Protein AF-0000000082677317 (afdb_homodimer)

Sequence (1354 aa):
MRIILLSQASISQEHPQHNHHSEAGSPSSEVQQQEWIAERLEGDSRSVKELPLNLSEKRRIRERQELRMRKMSGWNSWMDRQHRAVQRLWEQTTEAFQYTEMWRGSLHRIEGHFGSGVQSYFSFLRFLVLMNFVTFLLVGGFIVIPNMVFEELQLKINTTSPVTTGNQTCFDYNPKRQGLVQFYEYVMDLLSGTGYMELTYLFYGFYENTAVDLKTFSYNIPLAYLITILFYFLLSLVWTVIRSVNRFKQSLVNEDSSLNNYSNKVFVGWDFCISEEQSVRLKQNSLRYELKMDLEEEALKKRQAAQTKLQCTRVYTLRTIVHLLVLALLGAAFYTIYVATGYSQQLISQDSVVSSNFFLGLLVQYLPSIVITAAITILPIFFNIFSRLEKYSLTWEIKLTLIRCVFLRFASLVILLYSLWTQITCNGQKDESHCKTCGYNNIYPCWETRLGQEMYKLAIFDFLTVLVMILLVDFPRRMIVQHCSCKLIQLWGQQEFQVPSNVLDLIYGQTVCWIGTFFCPLLPLLNTIKYFIIFYLKKMTLLKNCCPAKRTFRASSSNFFFLLVLLFGLALSWVPILYSIFVITPSKACGPFQGQFFIWDTIPNAVEPLPQVTKEFLYFISSQAFLVPIFLLLCILISYLVALANSYGQLVKELKVYMQLEGRDKHFLVKQINRTEMRIILLSQASISQEHPQHNHHSEAGSPSSEVQQQEWIAERLEGDSRSVKELPLNLSEKRRIRERQELRMRKMSGWNSWMDRQHRAVQRLWEQTTEAFQYTEMWRGSLHRIEGHFGSGVQSYFSFLRFLVLMNFVTFLLVGGFIVIPNMVFEELQLKINTTSPVTTGNQTCFDYNPKRQGLVQFYEYVMDLLSGTGYMELTYLFYGFYENTAVDLKTFSYNIPLAYLITILFYFLLSLVWTVIRSVNRFKQSLVNEDSSLNNYSNKVFVGWDFCISEEQSVRLKQNSLRYELKMDLEEEALKKRQAAQTKLQCTRVYTLRTIVHLLVLALLGAAFYTIYVATGYSQQLISQDSVVSSNFFLGLLVQYLPSIVITAAITILPIFFNIFSRLEKYSLTWEIKLTLIRCVFLRFASLVILLYSLWTQITCNGQKDESHCKTCGYNNIYPCWETRLGQEMYKLAIFDFLTVLVMILLVDFPRRMIVQHCSCKLIQLWGQQEFQVPSNVLDLIYGQTVCWIGTFFCPLLPLLNTIKYFIIFYLKKMTLLKNCCPAKRTFRASSSNFFFLLVLLFGLALSWVPILYSIFVITPSKACGPFQGQFFIWDTIPNAVEPLPQVTKEFLYFISSQAFLVPIFLLLCILISYLVALANSYGQLVKELKVYMQLEGRDKHFLVKQINRTE

InterPro domains:
  IPR012496 TMC domain [PF07810] (446-556)
  IPR038900 Transmembrane channel-like protein [PTHR23302] (20-674)

pLDDT: mean 79.21, std 16.83, range [19.42, 97.25]

Nearest PDB structures (foldseek):
  7usx-assembly1_A  TM=7.802E-01  e=3.993E-25  Caenorhabditis elegans
  8tkp-assembly1_D  TM=7.515E-01  e=1.645E-25  Caenorhabditis elegans
  8ehx-assembly1_A  TM=4.144E-01  e=3.682E-05  Homo sapiens
  8xw4-assembly1_A  TM=4.243E-01  e=2.829E-04  Homo sapiens
  8tpp-assembly1_A  TM=4.430E-01  e=1.399E-02  Fusarium vanettenii 77-13-4

Organism: NCBI:txid1415580

Secondary structure (DSSP, 8-state):
--------------------------HHHHHHHHHHHHHHHHH--S-GGGS---HHHHHHHHHHHHHHHHHS-HHHHHHHHHHHHHHHHHHHHHHHHHHTSTTHHHHHHHHHHH-HHHHHHHHHHHHHHHHHHHHHHHHIIIIIHHHHHHHHHT--EE-S----SS-GGGG----S--S---HHHHHHHHHHT-GGGGGSTTSGGG---EEEE-SS-EEEHHHHHHHHHHHHHHHHHHHHHHHHHHHHHHHHHHHGGGTTHHHIIIII---TT---HHHHHHHHHHHHHHHHHHHHHHHHHHHHHT--HHHHHHHHHHHHHHHHHHHHHHHHHHHHHHHHHHHHHHHHHH-HHHHH-HHHHHHHHTHHHHHHHHHHHHHHHHHHHHHHHTT--HHHHHHHHHHHHHHHHHHHHHHHHHHHHHHHTTTT-TTSHHHHTTSS-TT-TTHHHHHHHHHHHHHHHHHHHHHHIIIIIIHHHHHHHHH---HHHHHH-PPB--HHHHHHHHHHHHHHHHHHTTTSTTHHHHHHHHHHHHHHHHHHHHHHT-B--SS---HHHHHHHHHHHHHHHHHHHHHHHHHHHHTSPPPSSSSTTTT-SSGGGHHHHHHTTS-HHHHHHHHHHTSHHHHHHHHHHHHHHHHHHHHHHHHHHHHHHHHHHHHHHHHHHHHHHHHHHHHH-/--------------------------HHHHHHHHHHHHHHHHS--S-GGGS---HHHHHHHHHHHHHHHHHS-HHHHHHHHHHHHHHHHHHHHHHHHHHTSTTHHHHHHHHHHH-HHHHHHHHHHHHHHHHHHHHHHHHIIIIIHHHHHHHHHT--EE-S----SS-GGGG----S--S---HHHHHHHHHHT-GGGGGSTTSGGG---EEEE-SS-EEEHHHHHHHHHHHHHHHHHHHHHHHHHHHHHHHHHHHGGGGGHHHIIIII---TT---HHHHHHHHHHHHHHHHHHHHHHHHHHHHHH--HHHHHHHHHHHHHHHHHHHHHHHHHHHHHHHHHHHHHHHHHH-HHHHH-HHHHHHHHTHHHHHHHHHHHHHHHHHHHHHHHTT--HHHHHHHHHHHHHHHHHHHHHHHHHHHHHHHTTTT-TTSHHHHTTSS-TT-TTHHHHHHHHHHHHHHHHHHHHHHIIIIIIHHHHHHHHH---HHHHHH-PPB--HHHHHHHHHHHHHHHHHHTTTSTTHHHHHHHHHHHHHHHHHHHHHHTPBPPSS---HHHHHHHHHHHHHHHHHHHHHHHHHHHHTSPPPSSSSTTTT-SSGGGHHHHHHTTS-HHHHHHHHHHTSHHHHHHHHHHHHHHHHHHHHHHHHHHHHHHHHHHHHHHHHHHHHHHHHHHHHH-

Radius of gyration: 41.27 Å; Cα contacts (8 Å, |Δi|>4): 1184; chains: 2; bounding box: 128×114×88 Å

Foldseek 3Di:
DCPPPDDPDDPCPCDPPDCPVPDPDPCVVVVVVVVVVLVVVLPPPDQLVPPPDDPVVSVVNVVVVVVVLVVPPPVVVVVVVVVVVVVVVVVVVVVVVVVVQPCPVVLVVCCLQQNVQLSLLLVLLSLLLVLLVVLLCLLCVQAVVVVVVCVVVVQWDAPDDPPPPADPLLQDDDQADPDDDDPLVVVLCVLLCGHPNLCDLQFQFVDAQTWGDDPVDTDGNLVSLVVSLVVSLVVVLVSLVVVLVVLVVVLVVVVVCVVCPVVCLVPPVDDPPNDDPSSNVVSVLVSVLVVVLVVVLVVLVVVVVVDDPVRVVVLVVLVVVLVVVLVVLLVVLLVLLLVLLVQLVVCVLPDPVCVVDSVSVSCSSCRSLVSLVCCLPPVLVVLLVSLVSSSDRPVVSVVVSLVSSLCSLLSSVVSNLVSLVCQFQVNVDCPDPQNVRFVTGSSCSASLRVLLSNLSSNLSVLLVVLVCCLVPPQVVLQVCCVPPPDPVSVVVPFDADDSSSSLSSLLSSVLSLSLNCSGGVCSSVVNSVSSVVVSVSVSVCVVPGHDRHSDRDPNSVVSSVSSVSSSVSSVSSCVSVVCQQAPGAGRQNGRNCHPDRGSVVVVVVVLVPDDPVSSVVVVVCVDPVNVVVVVVVVVVVVVVVVVVVVVVVVVVVVVVVVVVVVVVVVVVVVVVVVVVD/DPPDPDPDPDDDPCDPPDCPVPPPDPVVVVVVVVVVVLVVVLPPPDQLVPPPDDPVVSVVNVVVVVVVLVVPPPVVVVVVVVVVVVVVVVVVVVVVVVVVQPCPVVLVVCCLQQNVQLSLLLVLLSLLLVLLVVLLCLLCVQAVVVVVVCVVVVQWDAPPDPPPPADPLLQDDDQADPDDDDPLVVVLCVLLVGHPNLCDLQFQFVDAQTWGDDPVDTDGNLVSLVVSLVVSLVSVLVSLVVVLVVLVVVLVVVVVCVVCPVVCLVPPVDDPVNDDPSSNVVSVLVSVLVVVLVVVLVVLVVVVVVDDPVRVVVLVVLVVVLVVVLVVLLVVLLVLLLVLLVQLVVCVLPDPVCVVDSVSVSCSSCRSLVSLVCCLPPVLVVLLVSLVSSSDRPVVSVVVSLVSSLCSLLSSVVSNLVSLVCQFQVNVDCPDPQNVRFVTGSSCSASLRVLLSNLSSNLSVLLVVLVCCLVPPQVVLQVCCVPPPDPVSVVVPFDADDSSSSLSSLLSSVLSLSLNCSGGVCSSVVNSVSSVVVSVSVSVCVVPGHDRHSDRDPNSVVSSVSSVSSSVSSVSSCVSVVCQQAPGAGRQNGRNCHPDRGSVVVVVVVLVPDDPVSSVVVVVCVDPVNVVVVVVVVVVVVVVVVVVVVVVVVVVVVVVVVVVVVVVVVVVVVVVVVVVD

Structure (mmCIF, N/CA/C/O backbone):
data_AF-0000000082677317-model_v1
#
loop_
_entity.id
_entity.type
_entity.pdbx_description
1 polymer 'Transmembrane channel-like protein'
#
loop_
_atom_site.group_PDB
_atom_site.id
_atom_site.type_symbol
_atom_site.label_atom_id
_atom_site.label_alt_id
_atom_site.label_comp_id
_atom_site.label_asym_id
_atom_site.label_entity_id
_atom_site.label_seq_id
_atom_site.pdbx_PDB_ins_code
_atom_site.Cartn_x
_atom_site.Cartn_y
_atom_site.Cartn_z
_atom_site.occupancy
_atom_site.B_iso_or_equiv
_atom_site.auth_seq_id
_atom_site.auth_comp_id
_atom_site.auth_asym_id
_atom_site.auth_atom_id
_atom_site.pdbx_PDB_model_num
ATOM 1 N N . MET A 1 1 ? -61.562 -37.438 -25.578 1 19.7 1 MET A N 1
ATOM 2 C CA . MET A 1 1 ? -62.188 -37.094 -24.281 1 19.7 1 MET A CA 1
ATOM 3 C C . MET A 1 1 ? -62.375 -35.594 -24.141 1 19.7 1 MET A C 1
ATOM 5 O O . MET A 1 1 ? -61.406 -34.844 -24.016 1 19.7 1 MET A O 1
ATOM 9 N N . ARG A 1 2 ? -63.5 -35.094 -24.766 1 20.84 2 ARG A N 1
ATOM 10 C CA . ARG A 1 2 ? -64.25 -33.969 -25.312 1 20.84 2 ARG A CA 1
ATOM 11 C C . ARG A 1 2 ? -64.875 -33.094 -24.203 1 20.84 2 ARG A C 1
ATOM 13 O O . ARG A 1 2 ? -65.938 -33.375 -23.703 1 20.84 2 ARG A O 1
ATOM 20 N N . ILE A 1 3 ? -63.969 -32.938 -23.125 1 20.28 3 ILE A N 1
ATOM 21 C CA . ILE A 1 3 ? -64.562 -32.219 -22 1 20.28 3 ILE A CA 1
ATOM 22 C C . ILE A 1 3 ? -65.125 -30.891 -22.5 1 20.28 3 ILE A C 1
ATOM 24 O O . ILE A 1 3 ? -64.375 -30.016 -22.969 1 20.28 3 ILE A O 1
ATOM 28 N N . ILE A 1 4 ? -66.438 -30.906 -22.953 1 21.31 4 ILE A N 1
ATOM 29 C CA . ILE A 1 4 ? -67.5 -30.109 -23.547 1 21.31 4 ILE A CA 1
ATOM 30 C C . ILE A 1 4 ? -67.875 -29 -22.594 1 21.31 4 ILE A C 1
ATOM 32 O O . ILE A 1 4 ? -68.438 -29.25 -21.5 1 21.31 4 ILE A O 1
ATOM 36 N N . LEU A 1 5 ? -67 -27.984 -22.391 1 19.64 5 LEU A N 1
ATOM 37 C CA . LEU A 1 5 ? -67.25 -26.859 -21.5 1 19.64 5 LEU A CA 1
ATOM 38 C C . LEU A 1 5 ? -68.625 -26.234 -21.812 1 19.64 5 LEU A C 1
ATOM 40 O O . LEU A 1 5 ? -68.875 -25.844 -22.938 1 19.64 5 LEU A O 1
ATOM 44 N N . LEU A 1 6 ? -69.625 -26.578 -20.969 1 19.47 6 LEU A N 1
ATOM 45 C CA . LEU A 1 6 ? -71.062 -26.297 -20.906 1 19.47 6 LEU A CA 1
ATOM 46 C C . LEU A 1 6 ? -71.312 -24.797 -20.906 1 19.47 6 LEU A C 1
ATOM 48 O O . LEU A 1 6 ? -70.5 -24.016 -20.375 1 19.47 6 LEU A O 1
ATOM 52 N N . SER A 1 7 ? -72.375 -24.266 -21.594 1 20.25 7 SER A N 1
ATOM 53 C CA . SER A 1 7 ? -73.062 -23.125 -22.188 1 20.25 7 SER A CA 1
ATOM 54 C C . SER A 1 7 ? -73.812 -22.312 -21.125 1 20.25 7 SER A C 1
ATOM 56 O O . SER A 1 7 ? -75 -22.172 -21.172 1 20.25 7 SER A O 1
ATOM 58 N N . GLN A 1 8 ? -73.25 -22.188 -19.828 1 19.62 8 GLN A N 1
ATOM 59 C CA . GLN A 1 8 ? -74.188 -21.594 -18.844 1 19.62 8 GLN A CA 1
ATOM 60 C C . GLN A 1 8 ? -74.688 -20.25 -19.328 1 19.62 8 GLN A C 1
ATOM 62 O O . GLN A 1 8 ? -73.938 -19.438 -19.875 1 19.62 8 GLN A O 1
ATOM 67 N N . ALA A 1 9 ? -76.062 -20.109 -19.297 1 20.19 9 ALA A N 1
ATOM 68 C CA . ALA A 1 9 ? -77.25 -19.281 -19.703 1 20.19 9 ALA A CA 1
ATOM 69 C C . ALA A 1 9 ? -77.125 -17.906 -19.047 1 20.19 9 ALA A C 1
ATOM 71 O O . ALA A 1 9 ? -76.562 -17.75 -17.969 1 20.19 9 ALA A O 1
ATOM 72 N N . SER A 1 10 ? -77.75 -16.75 -19.688 1 21.08 10 SER A N 1
ATOM 73 C CA . SER A 1 10 ? -77.75 -15.32 -19.922 1 21.08 10 SER A CA 1
ATOM 74 C C . SER A 1 10 ? -78.688 -14.617 -18.906 1 21.08 10 SER A C 1
ATOM 76 O O . SER A 1 10 ? -78.938 -13.43 -19.031 1 21.08 10 SER A O 1
ATOM 78 N N . ILE A 1 11 ? -79.125 -15.234 -17.734 1 23.28 11 ILE A N 1
ATOM 79 C CA . ILE A 1 11 ? -80.375 -14.594 -17.344 1 23.28 11 ILE A CA 1
ATOM 80 C C . ILE A 1 11 ? -80.125 -13.125 -17.016 1 23.28 11 ILE A C 1
ATOM 82 O O . ILE A 1 11 ? -79.25 -12.797 -16.234 1 23.28 11 ILE A O 1
ATOM 86 N N . SER A 1 12 ? -80.812 -12.156 -17.75 1 20.73 12 SER A N 1
ATOM 87 C CA . SER A 1 12 ? -80.812 -10.727 -18.047 1 20.73 12 SER A CA 1
ATOM 88 C C . SER A 1 12 ? -81.438 -9.93 -16.891 1 20.73 12 SER A C 1
ATOM 90 O O . SER A 1 12 ? -81.625 -8.727 -17 1 20.73 12 SER A O 1
ATOM 92 N N . GLN A 1 13 ? -81.688 -10.5 -15.664 1 22.59 13 GLN A N 1
ATOM 93 C CA . GLN A 1 13 ? -82.688 -9.711 -14.984 1 22.59 13 GLN A CA 1
ATOM 94 C C . GLN A 1 13 ? -82.188 -8.281 -14.742 1 22.59 13 GLN A C 1
ATOM 96 O O . GLN A 1 13 ? -81.062 -8.07 -14.258 1 22.59 13 GLN A O 1
ATOM 101 N N . GLU A 1 14 ? -82.875 -7.262 -15.367 1 22.45 14 GLU A N 1
ATOM 102 C CA . GLU A 1 14 ? -82.75 -5.832 -15.602 1 22.45 14 GLU A CA 1
ATOM 103 C C . GLU A 1 14 ? -82.938 -5.035 -14.312 1 22.45 14 GLU A C 1
ATOM 105 O O . GLU A 1 14 ? -82.938 -3.801 -14.336 1 22.45 14 GLU A O 1
ATOM 110 N N . HIS A 1 15 ? -82.812 -5.531 -13.094 1 24.78 15 HIS A N 1
ATOM 111 C CA . HIS A 1 15 ? -83.375 -4.633 -12.094 1 24.78 15 HIS A CA 1
ATOM 112 C C . HIS A 1 15 ? -82.688 -3.273 -12.125 1 24.78 15 HIS A C 1
ATOM 114 O O . HIS A 1 15 ? -81.5 -3.193 -12.328 1 24.78 15 HIS A O 1
ATOM 120 N N . PRO A 1 16 ? -83.562 -2.152 -12.312 1 26.78 16 PRO A N 1
ATOM 121 C CA . PRO A 1 16 ? -83.125 -0.775 -12.539 1 26.78 16 PRO A CA 1
ATOM 122 C C . PRO A 1 16 ? -82.312 -0.212 -11.367 1 26.78 16 PRO A C 1
ATOM 124 O O . PRO A 1 16 ? -82.812 -0.156 -10.242 1 26.78 16 PRO A O 1
ATOM 127 N N . GLN A 1 17 ? -81.062 -0.684 -11.117 1 21.42 17 GLN A N 1
ATOM 128 C CA . GLN A 1 17 ? -80.312 -0.265 -9.961 1 21.42 17 GLN A CA 1
ATOM 129 C C . GLN A 1 17 ? -80.125 1.248 -9.953 1 21.42 17 GLN A C 1
ATOM 131 O O . GLN A 1 17 ? -79.75 1.845 -10.977 1 21.42 17 GLN A O 1
ATOM 136 N N . HIS A 1 18 ? -80.875 1.899 -9.047 1 24.77 18 HIS A N 1
ATOM 137 C CA . HIS A 1 18 ? -80.812 3.322 -8.727 1 24.77 18 HIS A CA 1
ATOM 138 C C . HIS A 1 18 ? -79.375 3.82 -8.648 1 24.77 18 HIS A C 1
ATOM 140 O O . HIS A 1 18 ? -78.5 3.133 -8.109 1 24.77 18 HIS A O 1
ATOM 146 N N . ASN A 1 19 ? -79 4.68 -9.594 1 23.52 19 ASN A N 1
ATOM 147 C CA . ASN A 1 19 ? -77.75 5.367 -9.945 1 23.52 19 ASN A CA 1
ATOM 148 C C . ASN A 1 19 ? -77.25 6.207 -8.781 1 23.52 19 ASN A C 1
ATOM 150 O O . ASN A 1 19 ? -77.75 7.301 -8.523 1 23.52 19 ASN A O 1
ATOM 154 N N . HIS A 1 20 ? -77.312 5.719 -7.531 1 24.17 20 HIS A N 1
ATOM 155 C CA . HIS A 1 20 ? -76.75 6.664 -6.586 1 24.17 20 HIS A CA 1
ATOM 156 C C . HIS A 1 20 ? -75.375 7.156 -7.074 1 24.17 20 HIS A C 1
ATOM 158 O O . HIS A 1 20 ? -74.5 6.355 -7.488 1 24.17 20 HIS A O 1
ATOM 164 N N . HIS A 1 21 ? -75.375 8.414 -7.621 1 24.95 21 HIS A N 1
ATOM 165 C CA . HIS A 1 21 ? -74.25 9.234 -8.062 1 24.95 21 HIS A CA 1
ATOM 166 C C . HIS A 1 21 ? -73.125 9.227 -7.035 1 24.95 21 HIS A C 1
ATOM 168 O O . HIS A 1 21 ? -73.25 9.766 -5.938 1 24.95 21 HIS A O 1
ATOM 174 N N . SER A 1 22 ? -72.5 8.078 -6.746 1 26.97 22 SER A N 1
ATOM 175 C CA . SER A 1 22 ? -71.312 8.062 -5.922 1 26.97 22 SER A CA 1
ATOM 176 C C . SER A 1 22 ? -70.312 9.195 -6.309 1 26.97 22 SER A C 1
ATOM 178 O O . SER A 1 22 ? -70.062 9.414 -7.496 1 26.97 22 SER A O 1
ATOM 180 N N . GLU A 1 23 ? -70.25 10.273 -5.469 1 28.33 23 GLU A N 1
ATOM 181 C CA . GLU A 1 23 ? -69.375 11.391 -5.484 1 28.33 23 GLU A CA 1
ATOM 182 C C . GLU A 1 23 ? -67.938 10.945 -5.902 1 28.33 23 GLU A C 1
ATOM 184 O O . GLU A 1 23 ? -67.375 10.008 -5.32 1 28.33 23 GLU A O 1
ATOM 189 N N . ALA A 1 24 ? -67.625 11.133 -7.258 1 30.78 24 ALA A N 1
ATOM 190 C CA . ALA A 1 24 ? -66.375 10.992 -8 1 30.78 24 ALA A CA 1
ATOM 191 C C . ALA A 1 24 ? -65.188 11.461 -7.172 1 30.78 24 ALA A C 1
ATOM 193 O O . ALA A 1 24 ? -65.188 12.586 -6.66 1 30.78 24 ALA A O 1
ATOM 194 N N . GLY A 1 25 ? -64.562 10.578 -6.418 1 30.67 25 GLY A N 1
ATOM 195 C CA . GLY A 1 25 ? -63.25 10.875 -5.855 1 30.67 25 GLY A CA 1
ATOM 196 C C . GLY A 1 25 ? -62.438 11.828 -6.707 1 30.67 25 GLY A C 1
ATOM 197 O O . GLY A 1 25 ? -62.625 11.914 -7.918 1 30.67 25 GLY A O 1
ATOM 198 N N . SER A 1 26 ? -62.094 13.039 -6.168 1 34.41 26 SER A N 1
ATOM 199 C CA . SER A 1 26 ? -61.438 14.125 -6.887 1 34.41 26 SER A CA 1
ATOM 200 C C . SER A 1 26 ? -60.406 13.586 -7.879 1 34.41 26 SER A C 1
ATOM 202 O O . SER A 1 26 ? -59.719 12.617 -7.586 1 34.41 26 SER A O 1
ATOM 204 N N . PRO A 1 27 ? -60.656 13.805 -9.25 1 42.12 27 PRO A N 1
ATOM 205 C CA . PRO A 1 27 ? -59.75 13.508 -10.359 1 42.12 27 PRO A CA 1
ATOM 206 C C . PRO A 1 27 ? -58.281 13.742 -10 1 42.12 27 PRO A C 1
ATOM 208 O O . PRO A 1 27 ? -57.406 13.273 -10.711 1 42.12 27 PRO A O 1
ATOM 211 N N . SER A 1 28 ? -58.188 14.547 -8.914 1 40.5 28 SER A N 1
ATOM 212 C CA . SER A 1 28 ? -56.812 14.93 -8.594 1 40.5 28 SER A CA 1
ATOM 213 C C . SER A 1 28 ? -56 13.727 -8.117 1 40.5 28 SER A C 1
ATOM 215 O O . SER A 1 28 ? -54.812 13.609 -8.43 1 40.5 28 SER A O 1
ATOM 217 N N . SER A 1 29 ? -56.781 12.875 -7.383 1 41.03 29 SER A N 1
ATOM 218 C CA . SER A 1 29 ? -56 11.727 -6.914 1 41.03 29 SER A CA 1
ATOM 219 C C . SER A 1 29 ? -55.688 10.766 -8.055 1 41.03 29 SER A C 1
ATOM 221 O O . SER A 1 29 ? -54.625 10.156 -8.094 1 41.03 29 SER A O 1
ATOM 223 N N . GLU A 1 30 ? -56.688 10.633 -8.992 1 43.56 30 GLU A N 1
ATOM 224 C CA . GLU A 1 30 ? -56.406 9.773 -10.133 1 43.56 30 GLU A CA 1
ATOM 225 C C . GLU A 1 30 ? -55.312 10.367 -11.031 1 43.56 30 GLU A C 1
ATOM 227 O O . GLU A 1 30 ? -54.469 9.648 -11.562 1 43.56 30 GLU A O 1
ATOM 232 N N . VAL A 1 31 ? -55.406 11.727 -11.156 1 47.44 31 VAL A N 1
ATOM 233 C CA . VAL A 1 31 ? -54.375 12.398 -11.953 1 47.44 31 VAL A CA 1
ATOM 234 C C . VAL A 1 31 ? -53 12.266 -11.266 1 47.44 31 VAL A C 1
ATOM 236 O O . VAL A 1 31 ? -52 12.016 -11.914 1 47.44 31 VAL A O 1
ATOM 239 N N . GLN A 1 32 ? -53.094 12.367 -9.906 1 43.44 32 GLN A N 1
ATOM 240 C CA . GLN A 1 32 ? -51.812 12.219 -9.203 1 43.44 32 GLN A CA 1
ATOM 241 C C . GLN A 1 32 ? -51.312 10.781 -9.273 1 43.44 32 GLN A C 1
ATOM 243 O O . GLN A 1 32 ? -50.094 10.555 -9.414 1 43.44 32 GLN A O 1
ATOM 248 N N . GLN A 1 33 ? -52.25 9.844 -9.172 1 45.66 33 GLN A N 1
ATOM 249 C CA . GLN A 1 33 ? -51.812 8.453 -9.344 1 45.66 33 GLN A CA 1
ATOM 250 C C . GLN A 1 33 ? -51.344 8.195 -10.773 1 45.66 33 GLN A C 1
ATOM 252 O O . GLN A 1 33 ? -50.375 7.48 -11 1 45.66 33 GLN A O 1
ATOM 257 N N . GLN A 1 34 ? -52.062 8.758 -11.742 1 47.34 34 GLN A N 1
ATOM 258 C CA . GLN A 1 34 ? -51.625 8.609 -13.125 1 47.34 34 GLN A CA 1
ATOM 259 C C . GLN A 1 34 ? -50.312 9.336 -13.375 1 47.34 34 GLN A C 1
ATOM 261 O O . GLN A 1 34 ? -49.469 8.859 -14.133 1 47.34 34 GLN A O 1
ATOM 266 N N . GLU A 1 35 ? -50.125 10.508 -12.789 1 47.88 35 GLU A N 1
ATOM 267 C CA . GLU A 1 35 ? -48.844 11.219 -12.922 1 47.88 35 GLU A CA 1
ATOM 268 C C . GLU A 1 35 ? -47.719 10.469 -12.227 1 47.88 35 GLU A C 1
ATOM 270 O O . GLU A 1 35 ? -46.594 10.422 -12.727 1 47.88 35 GLU A O 1
ATOM 275 N N . TRP A 1 36 ? -48.031 9.914 -11.07 1 46.81 36 TRP A N 1
ATOM 276 C CA . TRP A 1 36 ? -47.031 9.086 -10.414 1 46.81 36 TRP A CA 1
ATOM 277 C C . TRP A 1 36 ? -46.719 7.852 -11.25 1 46.81 36 TRP A C 1
ATOM 279 O O . TRP A 1 36 ? -45.531 7.492 -11.414 1 46.81 36 TRP A O 1
ATOM 289 N N . ILE A 1 37 ? -47.75 7.125 -11.781 1 48.03 37 ILE A N 1
ATOM 290 C CA . ILE A 1 37 ? -47.5 6.02 -12.695 1 48.03 37 ILE A CA 1
ATOM 291 C C . ILE A 1 37 ? -46.781 6.539 -13.945 1 48.03 37 ILE A C 1
ATOM 293 O O . ILE A 1 37 ? -45.844 5.91 -14.43 1 48.03 37 ILE A O 1
ATOM 297 N N . ALA A 1 38 ? -47.188 7.699 -14.398 1 49.06 38 ALA A N 1
ATOM 298 C CA . ALA A 1 38 ? -46.562 8.289 -15.578 1 49.06 38 ALA A CA 1
ATOM 299 C C . ALA A 1 38 ? -45.125 8.695 -15.289 1 49.06 38 ALA A C 1
ATOM 301 O O . ALA A 1 38 ? -44.219 8.492 -16.109 1 49.06 38 ALA A O 1
ATOM 302 N N . GLU A 1 39 ? -44.844 9.336 -14.172 1 48.81 39 GLU A N 1
ATOM 303 C CA . GLU A 1 39 ? -43.469 9.68 -13.773 1 48.81 39 GLU A CA 1
ATOM 304 C C . GLU A 1 39 ? -42.656 8.422 -13.492 1 48.81 39 GLU A C 1
ATOM 306 O O . GLU A 1 39 ? -41.469 8.375 -13.812 1 48.81 39 GLU A O 1
ATOM 311 N N . ARG A 1 40 ? -43.219 7.441 -12.773 1 47.47 40 ARG A N 1
ATOM 312 C CA . ARG A 1 40 ? -42.531 6.16 -12.609 1 47.47 40 ARG A CA 1
ATOM 313 C C . ARG A 1 40 ? -42.281 5.5 -13.969 1 47.47 40 ARG A C 1
ATOM 315 O O . ARG A 1 40 ? -41.25 4.887 -14.18 1 47.47 40 ARG A O 1
ATOM 322 N N . LEU A 1 41 ? -43.281 5.531 -14.812 1 47.78 41 LEU A N 1
ATOM 323 C CA . LEU A 1 41 ? -43.125 4.961 -16.141 1 47.78 41 LEU A CA 1
ATOM 324 C C . LEU A 1 41 ? -42.156 5.801 -17 1 47.78 41 LEU A C 1
ATOM 326 O O . LEU A 1 41 ? -41.469 5.27 -17.859 1 47.78 41 LEU A O 1
ATOM 330 N N . GLU A 1 42 ? -42.219 7.016 -16.797 1 48.53 42 GLU A N 1
ATOM 331 C CA . GLU A 1 42 ? -41.281 7.867 -17.516 1 48.53 42 GLU A CA 1
ATOM 332 C C . GLU A 1 42 ? -39.844 7.59 -17.094 1 48.53 42 GLU A C 1
ATOM 334 O O . GLU A 1 42 ? -38.906 7.699 -17.906 1 48.53 42 GLU A O 1
ATOM 339 N N . GLY A 1 43 ? -39.594 7.348 -15.844 1 45.59 43 GLY A N 1
ATOM 340 C CA . GLY A 1 43 ? -38.25 6.965 -15.438 1 45.59 43 GLY A CA 1
ATOM 341 C C . GLY A 1 43 ? -37.906 5.535 -15.805 1 45.59 43 GLY A C 1
ATOM 342 O O . GLY A 1 43 ? -36.781 5.078 -15.547 1 45.59 43 GLY A O 1
ATOM 343 N N . ASP A 1 44 ? -38.906 4.586 -16 1 45.09 44 ASP A N 1
ATOM 344 C CA . ASP A 1 44 ? -38.625 3.201 -16.359 1 45.09 44 ASP A CA 1
ATOM 345 C C . ASP A 1 44 ? -38 3.105 -17.75 1 45.09 44 ASP A C 1
ATOM 347 O O . ASP A 1 44 ? -38.5 3.719 -18.688 1 45.09 44 ASP A O 1
ATOM 351 N N . SER A 1 45 ? -36.75 2.895 -17.797 1 49.03 45 SER A N 1
ATOM 352 C CA . SER A 1 45 ? -35.969 2.662 -19.016 1 49.03 45 SER A CA 1
ATOM 353 C C . SER A 1 45 ? -36.656 1.639 -19.922 1 49.03 45 SER A C 1
ATOM 355 O O . SER A 1 45 ? -36.094 1.213 -20.922 1 49.03 45 SER A O 1
ATOM 357 N N . ARG A 1 46 ? -37.844 1.14 -19.438 1 48.59 46 ARG A N 1
ATOM 358 C CA . ARG A 1 46 ? -38.438 0.163 -20.328 1 48.59 46 ARG A CA 1
ATOM 359 C C . ARG A 1 46 ? -39.031 0.841 -21.562 1 48.59 46 ARG A C 1
ATOM 361 O O . ARG A 1 46 ? -39.438 1.999 -21.5 1 48.59 46 ARG A O 1
ATOM 368 N N . SER A 1 47 ? -38.812 0.133 -22.797 1 55.22 47 SER A N 1
ATOM 369 C CA . SER A 1 47 ? -39.375 0.562 -24.078 1 55.22 47 SER A CA 1
ATOM 370 C C . SER A 1 47 ? -40.906 0.722 -23.969 1 55.22 47 SER A C 1
ATOM 372 O O . SER A 1 47 ? -41.562 0.004 -23.203 1 55.22 47 SER A O 1
ATOM 374 N N . VAL A 1 48 ? -41.438 1.949 -24.234 1 61.16 48 VAL A N 1
ATOM 375 C CA . VAL A 1 48 ? -42.844 2.303 -24.25 1 61.16 48 VAL A CA 1
ATOM 376 C C . VAL A 1 48 ? -43.656 1.12 -24.766 1 61.16 48 VAL A C 1
ATOM 378 O O . VAL A 1 48 ? -44.812 0.94 -24.375 1 61.16 48 VAL A O 1
ATOM 381 N N . LYS A 1 49 ? -42.969 0.262 -25.578 1 61.94 49 LYS A N 1
ATOM 382 C CA . LYS A 1 49 ? -43.656 -0.88 -26.172 1 61.94 49 LYS A CA 1
ATOM 383 C C . LYS A 1 49 ? -44.031 -1.911 -25.109 1 61.94 49 LYS A C 1
ATOM 385 O O . LYS A 1 49 ? -45.031 -2.623 -25.234 1 61.94 49 LYS A O 1
ATOM 390 N N . GLU A 1 50 ? -43.281 -1.909 -24.109 1 57.16 50 GLU A N 1
ATOM 391 C CA . GLU A 1 50 ? -43.469 -2.98 -23.141 1 57.16 50 GLU A CA 1
ATOM 392 C C . GLU A 1 50 ? -44.406 -2.551 -22.016 1 57.16 50 GLU A C 1
ATOM 394 O O . GLU A 1 50 ? -44.781 -3.363 -21.172 1 57.16 50 GLU A O 1
ATOM 399 N N . LEU A 1 51 ? -44.75 -1.359 -21.953 1 57.97 51 LEU A N 1
ATOM 400 C CA . LEU A 1 51 ? -45.656 -0.861 -20.938 1 57.97 51 LEU A CA 1
ATOM 401 C C . LEU A 1 51 ? -47.094 -1.293 -21.234 1 57.97 51 LEU A C 1
ATOM 403 O O . LEU A 1 51 ? -47.531 -1.221 -22.391 1 57.97 51 LEU A O 1
ATOM 407 N N . PRO A 1 52 ? -47.812 -2.07 -20.422 1 61.56 52 PRO A N 1
ATOM 408 C CA . PRO A 1 52 ? -49.156 -2.521 -20.672 1 61.56 52 PRO A CA 1
ATOM 409 C C . PRO A 1 52 ? -50.156 -1.365 -20.766 1 61.56 52 PRO A C 1
ATOM 411 O O . PRO A 1 52 ? -50.906 -1.097 -19.812 1 61.56 52 PRO A O 1
ATOM 414 N N . LEU A 1 53 ? -49.875 -0.361 -21.516 1 61.75 53 LEU A N 1
ATOM 415 C CA . LEU A 1 53 ? -50.781 0.776 -21.75 1 61.75 53 LEU A CA 1
ATOM 416 C C . LEU A 1 53 ? -51.406 0.687 -23.125 1 61.75 53 LEU A C 1
ATOM 418 O O . LEU A 1 53 ? -50.938 -0.045 -24 1 61.75 53 LEU A O 1
ATOM 422 N N . ASN A 1 54 ? -52.719 1.247 -23.281 1 66.56 54 ASN A N 1
ATOM 423 C CA . ASN A 1 54 ? -53.406 1.291 -24.562 1 66.56 54 ASN A CA 1
ATOM 424 C C . ASN A 1 54 ? -52.562 2.053 -25.609 1 66.56 54 ASN A C 1
ATOM 426 O O . ASN A 1 54 ? -51.719 2.863 -25.266 1 66.56 54 ASN A O 1
ATOM 430 N N . LEU A 1 55 ? -52.688 1.789 -26.906 1 68.56 55 LEU A N 1
ATOM 431 C CA . LEU A 1 55 ? -51.938 2.309 -28.031 1 68.56 55 LEU A CA 1
ATOM 432 C C . LEU A 1 55 ? -51.938 3.834 -28.047 1 68.56 55 LEU A C 1
ATOM 434 O O . LEU A 1 55 ? -50.938 4.469 -28.344 1 68.56 55 LEU A O 1
ATOM 438 N N . SER A 1 56 ? -53.094 4.391 -27.641 1 68.38 56 SER A N 1
ATOM 439 C CA . SER A 1 56 ? -53.219 5.844 -27.656 1 68.38 56 SER A CA 1
ATOM 440 C C . SER A 1 56 ? -52.344 6.488 -26.578 1 68.38 56 SER A C 1
ATOM 442 O O . SER A 1 56 ? -51.719 7.512 -26.812 1 68.38 56 SER A O 1
ATOM 444 N N . GLU A 1 57 ? -52.25 5.855 -25.484 1 66.62 57 GLU A N 1
ATOM 445 C CA . GLU A 1 57 ? -51.469 6.371 -24.359 1 66.62 57 GLU A CA 1
ATOM 446 C C . GLU A 1 57 ? -49.969 6.152 -24.594 1 66.62 57 GLU A C 1
ATOM 448 O O . GLU A 1 57 ? -49.156 7 -24.234 1 66.62 57 GLU A O 1
ATOM 453 N N . LYS A 1 58 ? -49.656 5.113 -25.281 1 66.94 58 LYS A N 1
ATOM 454 C CA . LYS A 1 58 ? -48.281 4.844 -25.672 1 66.94 58 LYS A CA 1
ATOM 455 C C . LYS A 1 58 ? -47.781 5.895 -26.656 1 66.94 58 LYS A C 1
ATOM 457 O O . LYS A 1 58 ? -46.625 6.336 -26.562 1 66.94 58 LYS A O 1
ATOM 462 N N . ARG A 1 59 ? -48.656 6.309 -27.516 1 68.06 59 ARG A N 1
ATOM 463 C CA . ARG A 1 59 ? -48.344 7.352 -28.484 1 68.06 59 ARG A CA 1
ATOM 464 C C . ARG A 1 59 ? -48.125 8.695 -27.781 1 68.06 59 ARG A C 1
ATOM 466 O O . ARG A 1 59 ? -47.219 9.445 -28.141 1 68.06 59 ARG A O 1
ATOM 473 N N . ARG A 1 60 ? -48.906 8.953 -26.859 1 67.94 60 ARG A N 1
ATOM 474 C CA . ARG A 1 60 ? -48.781 10.219 -26.125 1 67.94 60 ARG A CA 1
ATOM 475 C C . ARG A 1 60 ? -47.5 10.266 -25.328 1 67.94 60 ARG A C 1
ATOM 477 O O . ARG A 1 60 ? -46.844 11.305 -25.281 1 67.94 60 ARG A O 1
ATOM 484 N N . ILE A 1 61 ? -47.156 9.156 -24.781 1 67 61 ILE A N 1
ATOM 485 C CA . ILE A 1 61 ? -45.938 9.07 -24.016 1 67 61 ILE A CA 1
ATOM 486 C C . ILE A 1 61 ? -44.719 9.188 -24.969 1 67 61 ILE A C 1
ATOM 488 O O . ILE A 1 61 ? -43.75 9.852 -24.656 1 67 61 ILE A O 1
ATOM 492 N N . ARG A 1 62 ? -44.938 8.539 -26.156 1 64.19 62 ARG A N 1
ATOM 493 C CA . ARG A 1 62 ? -43.906 8.664 -27.172 1 64.19 62 ARG A CA 1
ATOM 494 C C . ARG A 1 62 ? -43.781 10.102 -27.656 1 64.19 62 ARG A C 1
ATOM 496 O O . ARG A 1 62 ? -42.656 10.594 -27.859 1 64.19 62 ARG A O 1
ATOM 503 N N . GLU A 1 63 ? -44.812 10.773 -27.875 1 65.94 63 GLU A N 1
ATOM 504 C CA . GLU A 1 63 ? -44.812 12.164 -28.312 1 65.94 63 GLU A CA 1
ATOM 505 C C . GLU A 1 63 ? -44.219 13.078 -27.25 1 65.94 63 GLU A C 1
ATOM 507 O O . GLU A 1 63 ? -43.469 14.008 -27.562 1 65.94 63 GLU A O 1
ATOM 512 N N . ARG A 1 64 ? -44.531 12.828 -26.031 1 61.53 64 ARG A N 1
ATOM 513 C CA . ARG A 1 64 ? -43.969 13.617 -24.938 1 61.53 64 ARG A CA 1
ATOM 514 C C . ARG A 1 64 ? -42.469 13.359 -24.797 1 61.53 64 ARG A C 1
ATOM 516 O O . ARG A 1 64 ? -41.719 14.289 -24.531 1 61.53 64 ARG A O 1
ATOM 523 N N . GLN A 1 65 ? -42.125 12.086 -24.938 1 61.5 65 GLN A N 1
ATOM 524 C CA . GLN A 1 65 ? -40.719 11.766 -24.938 1 61.5 65 GLN A CA 1
ATOM 525 C C . GLN A 1 65 ? -40 12.422 -26.109 1 61.5 65 GLN A C 1
ATOM 527 O O . GLN A 1 65 ? -38.875 12.906 -25.969 1 61.5 65 GLN A O 1
ATOM 532 N N . GLU A 1 66 ? -40.625 12.32 -27.266 1 60.75 66 GLU A N 1
ATOM 533 C CA . GLU A 1 66 ? -40.062 12.977 -28.438 1 60.75 66 GLU A CA 1
ATOM 534 C C . GLU A 1 66 ? -40.031 14.492 -28.25 1 60.75 66 GLU A C 1
ATOM 536 O O . GLU A 1 66 ? -39.062 15.141 -28.688 1 60.75 66 GLU A O 1
ATOM 541 N N . LEU A 1 67 ? -41.062 15.031 -27.719 1 57.94 67 LEU A N 1
ATOM 542 C CA . LEU A 1 67 ? -41.062 16.469 -27.438 1 57.94 67 LEU A CA 1
ATOM 543 C C . LEU A 1 67 ? -39.969 16.828 -26.422 1 57.94 67 LEU A C 1
ATOM 545 O O . LEU A 1 67 ? -39.344 17.859 -26.547 1 57.94 67 LEU A O 1
ATOM 549 N N . ARG A 1 68 ? -39.906 16 -25.406 1 56.22 68 ARG A N 1
ATOM 550 C CA . ARG A 1 68 ? -38.812 16.219 -24.469 1 56.22 68 ARG A CA 1
ATOM 551 C C . ARG A 1 68 ? -37.438 16.109 -25.156 1 56.22 68 ARG A C 1
ATOM 553 O O . ARG A 1 68 ? -36.531 16.859 -24.844 1 56.22 68 ARG A O 1
ATOM 560 N N . MET A 1 69 ? -37.375 15.062 -26 1 55.34 69 MET A N 1
ATOM 561 C CA . MET A 1 69 ? -36.125 14.93 -26.781 1 55.34 69 MET A CA 1
ATOM 562 C C . MET A 1 69 ? -35.938 16.141 -27.688 1 55.34 69 MET A C 1
ATOM 564 O O . MET A 1 69 ? -34.812 16.578 -27.891 1 55.34 69 MET A O 1
ATOM 568 N N . ARG A 1 70 ? -36.938 16.578 -28.312 1 54.16 70 ARG A N 1
ATOM 569 C CA . ARG A 1 70 ? -36.844 17.75 -29.156 1 54.16 70 ARG A CA 1
ATOM 570 C C . ARG A 1 70 ? -36.406 18.984 -28.344 1 54.16 70 ARG A C 1
ATOM 572 O O . ARG A 1 70 ? -35.719 19.844 -28.844 1 54.16 70 ARG A O 1
ATOM 579 N N . LYS A 1 71 ? -37.031 19.078 -27.188 1 52.88 71 LYS A N 1
ATOM 580 C CA . LYS A 1 71 ? -36.625 20.203 -26.359 1 52.88 71 LYS A CA 1
ATOM 581 C C . LYS A 1 71 ? -35.188 20 -25.859 1 52.88 71 LYS A C 1
ATOM 583 O O . LYS A 1 71 ? -34.594 20.938 -25.312 1 52.88 71 LYS A O 1
ATOM 588 N N . MET A 1 72 ? -34.781 18.734 -25.781 1 52.75 72 MET A N 1
ATOM 589 C CA . MET A 1 72 ? -33.375 18.594 -25.438 1 52.75 72 MET A CA 1
ATOM 590 C C . MET A 1 72 ? -32.5 19.234 -26.5 1 52.75 72 MET A C 1
ATOM 592 O O . MET A 1 72 ? -32.75 19.047 -27.703 1 52.75 72 MET A O 1
ATOM 596 N N . SER A 1 73 ? -31.875 20.281 -26.234 1 57.66 73 SER A N 1
ATOM 597 C CA . SER A 1 73 ? -30.969 21.016 -27.094 1 57.66 73 SER A CA 1
ATOM 598 C C . SER A 1 73 ? -30.172 20.078 -27.984 1 57.66 73 SER A C 1
ATOM 600 O O . SER A 1 73 ? -29.969 18.906 -27.656 1 57.66 73 SER A O 1
ATOM 602 N N . GLY A 1 74 ? -30.047 20.453 -29.312 1 58.81 74 GLY A N 1
ATOM 603 C CA . GLY A 1 74 ? -29.281 19.781 -30.359 1 58.81 74 GLY A CA 1
ATOM 604 C C . GLY A 1 74 ? -28.031 19.109 -29.844 1 58.81 74 GLY A C 1
ATOM 605 O O . GLY A 1 74 ? -27.688 18 -30.266 1 58.81 74 GLY A O 1
ATOM 606 N N . TRP A 1 75 ? -27.406 19.75 -28.906 1 61.59 75 TRP A N 1
ATOM 607 C CA . TRP A 1 75 ? -26.141 19.234 -28.391 1 61.59 75 TRP A CA 1
ATOM 608 C C . TRP A 1 75 ? -26.391 18.031 -27.469 1 61.59 75 TRP A C 1
ATOM 610 O O . TRP A 1 75 ? -25.672 17.031 -27.547 1 61.59 75 TRP A O 1
ATOM 620 N N . ASN A 1 76 ? -27.375 18.156 -26.625 1 62.81 76 ASN A N 1
ATOM 621 C CA . ASN A 1 76 ? -27.688 17.031 -25.75 1 62.81 76 ASN A CA 1
ATOM 622 C C . ASN A 1 76 ? -28.172 15.82 -26.547 1 62.81 76 ASN A C 1
ATOM 624 O O . ASN A 1 76 ? -27.859 14.68 -26.203 1 62.81 76 ASN A O 1
ATOM 628 N N . SER A 1 77 ? -28.859 16.172 -27.609 1 66 77 SER A N 1
ATOM 629 C CA . SER A 1 77 ? -29.312 15.086 -28.484 1 66 77 SER A CA 1
ATOM 630 C C . SER A 1 77 ? -28.125 14.422 -29.188 1 66 77 SER A C 1
ATOM 632 O O . SER A 1 77 ? -28.094 13.203 -29.344 1 66 77 SER A O 1
ATOM 634 N N . TRP A 1 78 ? -27.203 15.305 -29.594 1 70.5 78 TRP A N 1
ATOM 635 C CA . TRP A 1 78 ? -26 14.766 -30.219 1 70.5 78 TRP A CA 1
ATOM 636 C C . TRP A 1 78 ? -25.203 13.938 -29.203 1 70.5 78 TRP A C 1
ATOM 638 O O . TRP A 1 78 ? -24.734 12.844 -29.531 1 70.5 78 TRP A O 1
ATOM 648 N N . MET A 1 79 ? -25.062 14.539 -28 1 74 79 MET A N 1
ATOM 649 C CA . MET A 1 79 ? -24.328 13.805 -26.953 1 74 79 MET A CA 1
ATOM 650 C C . MET A 1 79 ? -25.031 12.492 -26.625 1 74 79 MET A C 1
ATOM 652 O O . MET A 1 79 ? -24.375 11.477 -26.406 1 74 79 MET A O 1
ATOM 656 N N . ASP A 1 80 ? -26.281 12.508 -26.641 1 73.31 80 ASP A N 1
ATOM 657 C CA . ASP A 1 80 ? -27.031 11.289 -26.375 1 73.31 80 ASP A CA 1
ATOM 658 C C . ASP A 1 80 ? -26.906 10.297 -27.516 1 73.31 80 ASP A C 1
ATOM 660 O O . ASP A 1 80 ? -26.812 9.086 -27.297 1 73.31 80 ASP A O 1
ATOM 664 N N . ARG A 1 81 ? -26.938 10.859 -28.719 1 71.88 81 ARG A N 1
ATOM 665 C CA . ARG A 1 81 ? -26.75 9.992 -29.875 1 71.88 81 ARG A CA 1
ATOM 666 C C . ARG A 1 81 ? -25.359 9.359 -29.859 1 71.88 81 ARG A C 1
ATOM 668 O O . ARG A 1 81 ? -25.203 8.18 -30.188 1 71.88 81 ARG A O 1
ATOM 675 N N . GLN A 1 82 ? -24.406 10.18 -29.5 1 76.25 82 GLN A N 1
ATOM 676 C CA . GLN A 1 82 ? -23.047 9.656 -29.422 1 76.25 82 GLN A CA 1
ATOM 677 C C . GLN A 1 82 ? -22.922 8.633 -28.297 1 76.25 82 GLN A C 1
ATOM 679 O O . GLN A 1 82 ? -22.266 7.598 -28.453 1 76.25 82 GLN A O 1
ATOM 684 N N . HIS A 1 83 ? -23.531 8.977 -27.234 1 78.12 83 HIS A N 1
ATOM 685 C CA . HIS A 1 83 ? -23.5 8.039 -26.125 1 78.12 83 HIS A CA 1
ATOM 686 C C . HIS A 1 83 ? -24.188 6.73 -26.484 1 78.12 83 HIS A C 1
ATOM 688 O O . HIS A 1 83 ? -23.719 5.648 -26.125 1 78.12 83 HIS A O 1
ATOM 694 N N . ARG A 1 84 ? -25.266 6.906 -27.188 1 76 84 ARG A N 1
ATOM 695 C CA . ARG A 1 84 ? -25.969 5.707 -27.641 1 76 84 ARG A CA 1
ATOM 696 C C . ARG A 1 84 ? -25.141 4.934 -28.656 1 76 84 ARG A C 1
ATOM 698 O O . ARG A 1 84 ? -25.125 3.703 -28.656 1 76 84 ARG A O 1
ATOM 705 N N . ALA A 1 85 ? -24.484 5.633 -29.5 1 77.38 85 ALA A N 1
ATOM 706 C CA . ALA A 1 85 ? -23.641 4.973 -30.484 1 77.38 85 ALA A CA 1
ATOM 707 C C . ALA A 1 85 ? -22.469 4.262 -29.828 1 77.38 85 ALA A C 1
ATOM 709 O O . ALA A 1 85 ? -22.109 3.145 -30.203 1 77.38 85 ALA A O 1
ATOM 710 N N . VAL A 1 86 ? -21.906 4.949 -28.891 1 80.75 86 VAL A N 1
ATOM 711 C CA . VAL A 1 86 ? -20.781 4.355 -28.156 1 80.75 86 VAL A CA 1
ATOM 712 C C . VAL A 1 86 ? -21.281 3.16 -27.344 1 80.75 86 VAL A C 1
ATOM 714 O O . VAL A 1 86 ? -20.609 2.125 -27.281 1 80.75 86 VAL A O 1
ATOM 717 N N . GLN A 1 87 ? -22.359 3.299 -26.828 1 79.31 87 GLN A N 1
ATOM 718 C CA . GLN A 1 87 ? -22.938 2.188 -26.078 1 79.31 87 GLN A CA 1
ATOM 719 C C . GLN A 1 87 ? -23.266 1.019 -27 1 79.31 87 GLN A C 1
ATOM 721 O O . GLN A 1 87 ? -23.062 -0.142 -26.641 1 79.31 87 GLN A O 1
ATOM 726 N N . ARG A 1 88 ? -23.781 1.319 -28.125 1 75.5 88 ARG A N 1
ATOM 727 C CA . ARG A 1 88 ? -24.062 0.278 -29.109 1 75.5 88 ARG A CA 1
ATOM 728 C C . ARG A 1 88 ? -22.766 -0.38 -29.578 1 75.5 88 ARG A C 1
ATOM 730 O O . ARG A 1 88 ? -22.719 -1.598 -29.766 1 75.5 88 ARG A O 1
ATOM 737 N N . LEU A 1 89 ? -21.781 0.384 -29.781 1 77.94 89 LEU A N 1
ATOM 738 C CA . LEU A 1 89 ? -20.5 -0.173 -30.188 1 77.94 89 LEU A CA 1
ATOM 739 C C . LEU A 1 89 ? -19.922 -1.043 -29.078 1 77.94 89 LEU A C 1
ATOM 741 O O . LEU A 1 89 ? -19.344 -2.104 -29.359 1 77.94 89 LEU A O 1
ATOM 745 N N . TRP A 1 90 ? -20.062 -0.527 -27.969 1 77.69 90 TRP A N 1
ATOM 746 C CA . TRP A 1 90 ? -19.578 -1.295 -26.828 1 77.69 90 TRP A CA 1
ATOM 747 C C . TRP A 1 90 ? -20.375 -2.592 -26.672 1 77.69 90 TRP A C 1
ATOM 749 O O . TRP A 1 90 ? -19.797 -3.645 -26.391 1 77.69 90 TRP A O 1
ATOM 759 N N . GLU A 1 91 ? -21.578 -2.508 -26.875 1 72.88 91 GLU A N 1
ATOM 760 C CA . GLU A 1 91 ? -22.422 -3.699 -26.812 1 72.88 91 GLU A CA 1
ATOM 761 C C . GLU A 1 91 ? -22.094 -4.668 -27.938 1 72.88 91 GLU A C 1
ATOM 763 O O . GLU A 1 91 ? -22.031 -5.883 -27.734 1 72.88 91 GLU A O 1
ATOM 768 N N . GLN A 1 92 ? -21.844 -4.125 -29 1 69.69 92 GLN A N 1
ATOM 769 C CA . GLN A 1 92 ? -21.453 -4.977 -30.109 1 69.69 92 GLN A CA 1
ATOM 770 C C . GLN A 1 92 ? -20.078 -5.59 -29.891 1 69.69 92 GLN A C 1
ATOM 772 O O . GLN A 1 92 ? -19.844 -6.754 -30.234 1 69.69 92 GLN A O 1
ATOM 777 N N . THR A 1 93 ? -19.219 -4.812 -29.375 1 71.69 93 THR A N 1
ATOM 778 C CA . THR A 1 93 ? -17.891 -5.336 -29.078 1 71.69 93 THR A CA 1
ATOM 779 C C . THR A 1 93 ? -17.953 -6.391 -27.984 1 71.69 93 THR A C 1
ATOM 781 O O . THR A 1 93 ? -17.266 -7.414 -28.062 1 71.69 93 THR A O 1
ATOM 784 N N . THR A 1 94 ? -18.719 -6.094 -27.031 1 72.19 94 THR A N 1
ATOM 785 C CA . THR A 1 94 ? -18.875 -7.074 -25.969 1 72.19 94 THR A CA 1
ATOM 786 C C . THR A 1 94 ? -19.547 -8.344 -26.484 1 72.19 94 THR A C 1
ATOM 788 O O . THR A 1 94 ? -19.172 -9.453 -26.109 1 72.19 94 THR A O 1
ATOM 791 N N . GLU A 1 95 ? -20.531 -8.156 -27.312 1 63.47 95 GLU A N 1
ATOM 792 C CA . GLU A 1 95 ? -21.156 -9.305 -27.969 1 63.47 95 GLU A CA 1
ATOM 793 C C . GLU A 1 95 ? -20.172 -10.039 -28.875 1 63.47 95 GLU A C 1
ATOM 795 O O . GLU A 1 95 ? -20.172 -11.273 -28.922 1 63.47 95 GLU A O 1
ATOM 800 N N . ALA A 1 96 ? -19.406 -9.25 -29.531 1 61.81 96 ALA A N 1
ATOM 801 C CA . ALA A 1 96 ? -18.391 -9.883 -30.359 1 61.81 96 ALA A CA 1
ATOM 802 C C . ALA A 1 96 ? -17.359 -10.625 -29.516 1 61.81 96 ALA A C 1
ATOM 804 O O . ALA A 1 96 ? -16.922 -11.719 -29.875 1 61.81 96 ALA A O 1
ATOM 805 N N . PHE A 1 97 ? -17.062 -10.055 -28.438 1 64.06 97 PHE A N 1
ATOM 806 C CA . PHE A 1 97 ? -16.141 -10.711 -27.516 1 64.06 97 PHE A CA 1
ATOM 807 C C . PHE A 1 97 ? -16.781 -11.93 -26.875 1 64.06 97 PHE A C 1
ATOM 809 O O . PHE A 1 97 ? -16.094 -12.922 -26.578 1 64.06 97 PHE A O 1
ATOM 816 N N . GLN A 1 98 ? -17.984 -11.836 -26.719 1 61.19 98 GLN A N 1
ATOM 817 C CA . GLN A 1 98 ? -18.703 -13 -26.188 1 61.19 98 GLN A CA 1
ATOM 818 C C . GLN A 1 98 ? -18.672 -14.148 -27.188 1 61.19 98 GLN A C 1
ATOM 820 O O . GLN A 1 98 ? -18.594 -15.32 -26.797 1 61.19 98 GLN A O 1
ATOM 825 N N . TYR A 1 99 ? -18.781 -13.734 -28.438 1 54.66 99 TYR A N 1
ATOM 826 C CA . TYR A 1 99 ? -18.703 -14.773 -29.453 1 54.66 99 TYR A CA 1
ATOM 827 C C . TYR A 1 99 ? -17.312 -15.367 -29.531 1 54.66 99 TYR A C 1
ATOM 829 O O . TYR A 1 99 ? -17.125 -16.516 -29.953 1 54.66 99 TYR A O 1
ATOM 837 N N . THR A 1 100 ? -16.422 -14.562 -29.109 1 56.69 100 THR A N 1
ATOM 838 C CA . THR A 1 100 ? -15.062 -15.07 -29.172 1 56.69 100 THR A CA 1
ATOM 839 C C . THR A 1 100 ? -14.703 -15.828 -27.891 1 56.69 100 THR A C 1
ATOM 841 O O . THR A 1 100 ? -13.562 -16.234 -27.703 1 56.69 100 THR A O 1
ATOM 844 N N . GLU A 1 101 ? -15.688 -15.859 -27.109 1 64.62 101 GLU A N 1
ATOM 845 C CA . GLU A 1 101 ? -15.398 -16.625 -25.906 1 64.62 101 GLU A CA 1
ATOM 846 C C . GLU A 1 101 ? -15.273 -18.125 -26.219 1 64.62 101 GLU A C 1
ATOM 848 O O . GLU A 1 101 ? -16.219 -18.734 -26.719 1 64.62 101 GLU A O 1
ATOM 853 N N . MET A 1 102 ? -14.109 -18.625 -26.281 1 71.19 102 MET A N 1
ATOM 854 C CA . MET A 1 102 ? -13.781 -20.031 -26.516 1 71.19 102 MET A CA 1
ATOM 855 C C . MET A 1 102 ? -14.617 -20.938 -25.625 1 71.19 102 MET A C 1
ATOM 857 O O . MET A 1 102 ? -14.688 -20.734 -24.422 1 71.19 102 MET A O 1
ATOM 861 N N . TRP A 1 103 ? -15.328 -21.953 -26.172 1 79.88 103 TRP A N 1
ATOM 862 C CA . TRP A 1 103 ? -16.016 -23.047 -25.484 1 79.88 103 TRP A CA 1
ATOM 863 C C . TRP A 1 103 ? -17.234 -22.531 -24.734 1 79.88 103 TRP A C 1
ATOM 865 O O . TRP A 1 103 ? -17.562 -23.047 -23.656 1 79.88 103 TRP A O 1
ATOM 875 N N . ARG A 1 104 ? -17.875 -21.406 -25.172 1 80.12 104 ARG A N 1
ATOM 876 C CA . ARG A 1 104 ? -19.047 -20.891 -24.469 1 80.12 104 ARG A CA 1
ATOM 877 C C . ARG A 1 104 ? -20.188 -21.906 -24.5 1 80.12 104 ARG A C 1
ATOM 879 O O . ARG A 1 104 ? -20.844 -22.141 -23.484 1 80.12 104 ARG A O 1
ATOM 886 N N . GLY A 1 105 ? -20.359 -22.438 -25.719 1 77.56 105 GLY A N 1
ATOM 887 C CA . GLY A 1 105 ? -21.422 -23.422 -25.844 1 77.56 105 GLY A CA 1
ATOM 888 C C . GLY A 1 105 ? -21.203 -24.641 -24.969 1 77.56 105 GLY A C 1
ATOM 889 O O . GLY A 1 105 ? -22.125 -25.109 -24.297 1 77.56 105 GLY A O 1
ATOM 890 N N . SER A 1 106 ? -20 -25.094 -24.922 1 83.44 106 SER A N 1
ATOM 891 C CA . SER A 1 106 ? -19.672 -26.25 -24.094 1 83.44 106 SER A CA 1
ATOM 892 C C . SER A 1 106 ? -19.844 -25.938 -22.609 1 83.44 106 SER A C 1
ATOM 894 O O . SER A 1 106 ? -20.297 -26.781 -21.844 1 83.44 106 SER A O 1
ATOM 896 N N . LEU A 1 107 ? -19.547 -24.766 -22.203 1 85.81 107 LEU A N 1
ATOM 897 C CA . LEU A 1 107 ? -19.641 -24.406 -20.797 1 85.81 107 LEU A CA 1
ATOM 898 C C . LEU A 1 107 ? -21.094 -24.312 -20.344 1 85.81 107 LEU A C 1
ATOM 900 O O . LEU A 1 107 ? -21.422 -24.734 -19.234 1 85.81 107 LEU A O 1
ATOM 904 N N . HIS A 1 108 ? -21.875 -23.812 -21.219 1 78.56 108 HIS A N 1
ATOM 905 C CA . HIS A 1 108 ? -23.297 -23.719 -20.891 1 78.56 108 HIS A CA 1
ATOM 906 C C . HIS A 1 108 ? -23.938 -25.109 -20.844 1 78.56 108 HIS A C 1
ATOM 908 O O . HIS A 1 108 ? -24.797 -25.359 -20.016 1 78.56 108 HIS A O 1
ATOM 914 N N . ARG A 1 109 ? -23.438 -25.938 -21.672 1 76.56 109 ARG A N 1
ATOM 915 C CA . ARG A 1 109 ? -23.938 -27.297 -21.672 1 76.56 109 ARG A CA 1
ATOM 916 C C . ARG A 1 109 ? -23.516 -28.047 -20.406 1 76.56 109 ARG A C 1
ATOM 918 O O . ARG A 1 109 ? -24.312 -28.766 -19.812 1 76.56 109 ARG A O 1
ATOM 925 N N . ILE A 1 110 ? -22.312 -27.781 -20.016 1 82.75 110 ILE A N 1
ATOM 926 C CA . ILE A 1 110 ? -21.797 -28.422 -18.812 1 82.75 110 ILE A CA 1
ATOM 927 C C . ILE A 1 110 ? -22.516 -27.859 -17.578 1 82.75 110 ILE A C 1
ATOM 929 O O . ILE A 1 110 ? -22.844 -28.609 -16.656 1 82.75 110 ILE A O 1
ATOM 933 N N . GLU A 1 111 ? -22.703 -26.531 -17.641 1 77.19 111 GLU A N 1
ATOM 934 C CA . GLU A 1 111 ? -23.422 -25.906 -16.531 1 77.19 111 GLU A CA 1
ATOM 935 C C . GLU A 1 111 ? -24.828 -26.469 -16.391 1 77.19 111 GLU A C 1
ATOM 937 O O . GLU A 1 111 ? -25.297 -26.734 -15.289 1 77.19 111 GLU A O 1
ATOM 942 N N . GLY A 1 112 ? -25.453 -26.656 -17.469 1 68.12 112 GLY A N 1
ATOM 943 C CA . GLY A 1 112 ? -26.812 -27.172 -17.484 1 68.12 112 GLY A CA 1
ATOM 944 C C . GLY A 1 112 ? -26.922 -28.625 -17.062 1 68.12 112 GLY A C 1
ATOM 945 O O . GLY A 1 112 ? -27.812 -28.984 -16.297 1 68.12 112 GLY A O 1
ATOM 946 N N . HIS A 1 113 ? -25.875 -29.406 -17.391 1 70.12 113 HIS A N 1
ATOM 947 C CA . HIS A 1 113 ? -25.969 -30.844 -17.156 1 70.12 113 HIS A CA 1
ATOM 948 C C . HIS A 1 113 ? -25.375 -31.219 -15.805 1 70.12 113 HIS A C 1
ATOM 950 O O . HIS A 1 113 ? -25.875 -32.094 -15.125 1 70.12 113 HIS A O 1
ATOM 956 N N . PHE A 1 114 ? -24.281 -30.578 -15.422 1 75.31 114 PHE A N 1
ATOM 957 C CA . PHE A 1 114 ? -23.547 -31.062 -14.258 1 75.31 114 PHE A CA 1
ATOM 958 C C . PHE A 1 114 ? -23.531 -30.016 -13.148 1 75.31 114 PHE A C 1
ATOM 960 O O . PHE A 1 114 ? -23.094 -30.281 -12.039 1 75.31 114 PHE A O 1
ATOM 967 N N . GLY A 1 115 ? -23.969 -28.797 -13.414 1 73.5 115 GLY A N 1
ATOM 968 C CA . GLY A 1 115 ? -24.078 -27.781 -12.367 1 73.5 115 GLY A CA 1
ATOM 969 C C . GLY A 1 115 ? -23 -26.703 -12.469 1 73.5 115 GLY A C 1
ATOM 970 O O . GLY A 1 115 ? -22.078 -26.828 -13.266 1 73.5 115 GLY A O 1
ATOM 971 N N . SER A 1 116 ? -23.078 -25.656 -11.602 1 73.25 116 SER A N 1
ATOM 972 C CA . SER A 1 116 ? -22.188 -24.5 -11.641 1 73.25 116 SER A CA 1
ATOM 973 C C . SER A 1 116 ? -20.828 -24.812 -11.031 1 73.25 116 SER A C 1
ATOM 975 O O . SER A 1 116 ? -19.828 -24.172 -11.359 1 73.25 116 SER A O 1
ATOM 977 N N . GLY A 1 117 ? -20.828 -25.828 -10.211 1 78.06 117 GLY A N 1
ATOM 978 C CA . GLY A 1 117 ? -19.547 -26.219 -9.625 1 78.06 117 GLY A CA 1
ATOM 979 C C . GLY A 1 117 ? -18.578 -26.797 -10.633 1 78.06 117 GLY A C 1
ATOM 980 O O . GLY A 1 117 ? -17.422 -26.375 -10.703 1 78.06 117 GLY A O 1
ATOM 981 N N . VAL A 1 118 ? -19.047 -27.719 -11.422 1 82.81 118 VAL A N 1
ATOM 982 C CA . VAL A 1 118 ? -18.203 -28.344 -12.438 1 82.81 118 VAL A CA 1
ATOM 983 C C . VAL A 1 118 ? -17.891 -27.328 -13.539 1 82.81 118 VAL A C 1
ATOM 985 O O . VAL A 1 118 ? -16.797 -27.359 -14.125 1 82.81 118 VAL A O 1
ATOM 988 N N . GLN A 1 119 ? -18.844 -26.453 -13.695 1 84 119 GLN A N 1
ATOM 989 C CA . GLN A 1 119 ? -18.609 -25.422 -14.703 1 84 119 GLN A CA 1
ATOM 990 C C . GLN A 1 119 ? -17.484 -24.484 -14.273 1 84 119 GLN A C 1
ATOM 992 O O . GLN A 1 119 ? -16.734 -23.984 -15.109 1 84 119 GLN A O 1
ATOM 997 N N . SER A 1 120 ? -17.328 -24.281 -12.961 1 85.81 120 SER A N 1
ATOM 998 C CA . SER A 1 120 ? -16.266 -23.406 -12.477 1 85.81 120 SER A CA 1
ATOM 999 C C . SER A 1 120 ? -14.891 -23.984 -12.781 1 85.81 120 SER A C 1
ATOM 1001 O O . SER A 1 120 ? -13.938 -23.234 -13.016 1 85.81 120 SER A O 1
ATOM 1003 N N . TYR A 1 121 ? -14.766 -25.312 -12.797 1 89.88 121 TYR A N 1
ATOM 1004 C CA . TYR A 1 121 ? -13.508 -25.953 -13.172 1 89.88 121 TYR A CA 1
ATOM 1005 C C . TYR A 1 121 ? -13.148 -25.625 -14.617 1 89.88 121 TYR A C 1
ATOM 1007 O O . TYR A 1 121 ? -12.016 -25.234 -14.914 1 89.88 121 TYR A O 1
ATOM 1015 N N . PHE A 1 122 ? -14.102 -25.719 -15.492 1 90.5 122 PHE A N 1
ATOM 1016 C CA . PHE A 1 122 ? -13.836 -25.516 -16.906 1 90.5 122 PHE A CA 1
ATOM 1017 C C . PHE A 1 122 ? -13.656 -24.031 -17.219 1 90.5 122 PHE A C 1
ATOM 1019 O O . PHE A 1 122 ? -12.891 -23.672 -18.125 1 90.5 122 PHE A O 1
ATOM 1026 N N . SER A 1 123 ? -14.336 -23.25 -16.453 1 89.81 123 SER A N 1
ATOM 1027 C CA . SER A 1 123 ? -14.102 -21.812 -16.594 1 89.81 123 SER A CA 1
ATOM 1028 C C . SER A 1 123 ? -12.703 -21.438 -16.109 1 89.81 123 SER A C 1
ATOM 1030 O O . SER A 1 123 ? -12.062 -20.562 -16.703 1 89.81 123 SER A O 1
ATOM 1032 N N . PHE A 1 124 ? -12.273 -22.047 -15.086 1 92.5 124 PHE A N 1
ATOM 1033 C CA . PHE A 1 124 ? -10.93 -21.844 -14.57 1 92.5 124 PHE A CA 1
ATOM 1034 C C . PHE A 1 124 ? -9.891 -22.312 -15.578 1 92.5 124 PHE A C 1
ATOM 1036 O O . PHE A 1 124 ? -8.883 -21.641 -15.805 1 92.5 124 PHE A O 1
ATOM 1043 N N . LEU A 1 125 ? -10.125 -23.453 -16.188 1 94.06 125 LEU A N 1
ATOM 1044 C CA . LEU A 1 125 ? -9.234 -24 -17.203 1 94.06 125 LEU A CA 1
ATOM 1045 C C . LEU A 1 125 ? -9.164 -23.094 -18.422 1 94.06 125 LEU A C 1
ATOM 1047 O O . LEU A 1 125 ? -8.086 -22.891 -18.984 1 94.06 125 LEU A O 1
ATOM 1051 N N . ARG A 1 126 ? -10.258 -22.594 -18.766 1 93.06 126 ARG A N 1
ATOM 1052 C CA . ARG A 1 126 ? -10.281 -21.641 -19.875 1 93.06 126 ARG A CA 1
ATOM 1053 C C . ARG A 1 126 ? -9.445 -20.406 -19.547 1 93.06 126 ARG A C 1
ATOM 1055 O O . ARG A 1 126 ? -8.727 -19.906 -20.406 1 93.06 126 ARG A O 1
ATOM 1062 N N . PHE A 1 127 ? -9.562 -19.922 -18.406 1 92.69 127 PHE A N 1
ATOM 1063 C CA . PHE A 1 127 ? -8.781 -18.766 -17.969 1 92.69 127 PHE A CA 1
ATOM 1064 C C . PHE A 1 127 ? -7.289 -19.062 -18.062 1 92.69 127 PHE A C 1
ATOM 1066 O O . PHE A 1 127 ? -6.512 -18.234 -18.531 1 92.69 127 PHE A O 1
ATOM 1073 N N . LEU A 1 128 ? -6.867 -20.219 -17.641 1 95.88 128 LEU A N 1
ATOM 1074 C CA . LEU A 1 128 ? -5.457 -20.594 -17.656 1 95.88 128 LEU A CA 1
ATOM 1075 C C . LEU A 1 128 ? -4.953 -20.766 -19.094 1 95.88 128 LEU A C 1
ATOM 1077 O O . LEU A 1 128 ? -3.812 -20.406 -19.406 1 95.88 128 LEU A O 1
ATOM 1081 N N . VAL A 1 129 ? -5.805 -21.281 -19.969 1 95.38 129 VAL A N 1
ATOM 1082 C CA . VAL A 1 129 ? -5.418 -21.438 -21.359 1 95.38 129 VAL A CA 1
ATOM 1083 C C . VAL A 1 129 ? -5.195 -20.062 -22 1 95.38 129 VAL A C 1
ATOM 1085 O O . VAL A 1 129 ? -4.203 -19.859 -22.703 1 95.38 129 VAL A O 1
ATOM 1088 N N . LEU A 1 130 ? -6.059 -19.172 -21.656 1 93.44 130 LEU A N 1
ATOM 1089 C CA . LEU A 1 130 ? -5.93 -17.812 -22.219 1 93.44 130 LEU A CA 1
ATOM 1090 C C . LEU A 1 130 ? -4.703 -17.109 -21.641 1 93.44 130 LEU A C 1
ATOM 1092 O O . LEU A 1 130 ? -3.977 -16.438 -22.375 1 93.44 130 LEU A O 1
ATOM 1096 N N . MET A 1 131 ? -4.461 -17.266 -20.406 1 95.12 131 MET A N 1
ATOM 1097 C CA . MET A 1 131 ? -3.307 -16.641 -19.766 1 95.12 131 MET A CA 1
ATOM 1098 C C . MET A 1 131 ? -2.006 -17.188 -20.344 1 95.12 131 MET A C 1
ATOM 1100 O O . MET A 1 131 ? -1.097 -16.422 -20.672 1 95.12 131 MET A O 1
ATOM 1104 N N . ASN A 1 132 ? -1.932 -18.516 -20.5 1 96.94 132 ASN A N 1
ATOM 1105 C CA . ASN A 1 132 ? -0.723 -19.109 -21.062 1 96.94 132 ASN A CA 1
ATOM 1106 C C . ASN A 1 132 ? -0.538 -18.75 -22.531 1 96.94 132 ASN A C 1
ATOM 1108 O O . ASN A 1 132 ? 0.59 -18.562 -22.984 1 96.94 132 ASN A O 1
ATOM 1112 N N . PHE A 1 133 ? -1.602 -18.594 -23.219 1 95.31 133 PHE A N 1
ATOM 1113 C CA . PHE A 1 133 ? -1.515 -18.219 -24.625 1 95.31 133 PHE A CA 1
ATOM 1114 C C . PHE A 1 133 ? -1.012 -16.797 -24.781 1 95.31 133 PHE A C 1
ATOM 1116 O O . PHE A 1 133 ? -0.125 -16.531 -25.594 1 95.31 133 PHE A O 1
ATOM 1123 N N . VAL A 1 134 ? -1.535 -15.93 -24.016 1 94.75 134 VAL A N 1
ATOM 1124 C CA . VAL A 1 134 ? -1.136 -14.523 -24.094 1 94.75 134 VAL A CA 1
ATOM 1125 C C . VAL A 1 134 ? 0.314 -14.375 -23.641 1 94.75 134 VAL A C 1
ATOM 1127 O O . VAL A 1 134 ? 1.084 -13.625 -24.234 1 94.75 134 VAL A O 1
ATOM 1130 N N . THR A 1 135 ? 0.679 -15.086 -22.594 1 95.31 135 THR A N 1
ATOM 1131 C CA . THR A 1 135 ? 2.057 -15 -22.125 1 95.31 135 THR A CA 1
ATOM 1132 C C . THR A 1 135 ? 3.012 -15.641 -23.125 1 95.31 135 THR A C 1
ATOM 1134 O O . THR A 1 135 ? 4.16 -15.211 -23.25 1 95.31 135 THR A O 1
ATOM 1137 N N . PHE A 1 136 ? 2.541 -16.641 -23.844 1 95.81 136 PHE A N 1
ATOM 1138 C CA . PHE A 1 136 ? 3.346 -17.234 -24.906 1 95.81 136 PHE A CA 1
ATOM 1139 C C . PHE A 1 136 ? 3.572 -16.234 -26.031 1 95.81 136 PHE A C 1
ATOM 1141 O O . PHE A 1 136 ? 4.676 -16.125 -26.578 1 95.81 136 PHE A O 1
ATOM 1148 N N . LEU A 1 137 ? 2.545 -15.508 -26.359 1 95.88 137 LEU A N 1
ATOM 1149 C CA . LEU A 1 137 ? 2.693 -14.492 -27.391 1 95.88 137 LEU A CA 1
ATOM 1150 C C . LEU A 1 137 ? 3.721 -13.445 -26.984 1 95.88 137 LEU A C 1
ATOM 1152 O O . LEU A 1 137 ? 4.465 -12.938 -27.828 1 95.88 137 LEU A O 1
ATOM 1156 N N . LEU A 1 138 ? 3.807 -13.211 -25.734 1 95.81 138 LEU A N 1
ATOM 1157 C CA . LEU A 1 138 ? 4.785 -12.258 -25.219 1 95.81 138 LEU A CA 1
ATOM 1158 C C . LEU A 1 138 ? 6.199 -12.82 -25.328 1 95.81 138 LEU A C 1
ATOM 1160 O O . LEU A 1 138 ? 7.086 -12.18 -25.891 1 95.81 138 LEU A O 1
ATOM 1164 N N . VAL A 1 139 ? 6.434 -14.039 -24.875 1 95.94 139 VAL A N 1
ATOM 1165 C CA . VAL A 1 139 ? 7.758 -14.656 -24.875 1 95.94 139 VAL A CA 1
ATOM 1166 C C . VAL A 1 139 ? 8.156 -15.016 -26.312 1 95.94 139 VAL A C 1
ATOM 1168 O O . VAL A 1 139 ? 9.297 -14.812 -26.719 1 95.94 139 VAL A O 1
ATOM 1171 N N . GLY A 1 140 ? 7.188 -15.492 -27.094 1 94.56 140 GLY A N 1
ATOM 1172 C CA . GLY A 1 140 ? 7.445 -15.828 -28.484 1 94.56 140 GLY A CA 1
ATOM 1173 C C . GLY A 1 140 ? 7.719 -14.617 -29.359 1 94.56 140 GLY A C 1
ATOM 1174 O O . GLY A 1 140 ? 8.602 -14.648 -30.219 1 94.56 140 GLY A O 1
ATOM 1175 N N . GLY A 1 141 ? 7.082 -13.555 -29.016 1 94.12 141 GLY A N 1
ATOM 1176 C CA . GLY A 1 141 ? 7.195 -12.352 -29.828 1 94.12 141 GLY A CA 1
ATOM 1177 C C . GLY A 1 141 ? 8.453 -11.555 -29.547 1 94.12 141 GLY A C 1
ATOM 1178 O O . GLY A 1 141 ? 9.055 -10.992 -30.469 1 94.12 141 GLY A O 1
ATOM 1179 N N . PHE A 1 142 ? 8.969 -11.594 -28.297 1 94.81 142 PHE A N 1
ATOM 1180 C CA . PHE A 1 142 ? 10.07 -10.703 -27.953 1 94.81 142 PHE A CA 1
ATOM 1181 C C . PHE A 1 142 ? 11.367 -11.477 -27.766 1 94.81 142 PHE A C 1
ATOM 1183 O O . PHE A 1 142 ? 12.453 -10.906 -27.828 1 94.81 142 PHE A O 1
ATOM 1190 N N . ILE A 1 143 ? 11.312 -12.781 -27.547 1 94.5 143 ILE A N 1
ATOM 1191 C CA . ILE A 1 143 ? 12.539 -13.539 -27.297 1 94.5 143 ILE A CA 1
ATOM 1192 C C . ILE A 1 143 ? 12.781 -14.516 -28.453 1 94.5 143 ILE A C 1
ATOM 1194 O O . ILE A 1 143 ? 13.812 -14.445 -29.125 1 94.5 143 ILE A O 1
ATOM 1198 N N . VAL A 1 144 ? 11.82 -15.352 -28.875 1 94.88 144 VAL A N 1
ATOM 1199 C CA . VAL A 1 144 ? 12.039 -16.469 -29.797 1 94.88 144 VAL A CA 1
ATOM 1200 C C . VAL A 1 144 ? 12.07 -15.961 -31.234 1 94.88 144 VAL A C 1
ATOM 1202 O O . VAL A 1 144 ? 13.016 -16.234 -31.969 1 94.88 144 VAL A O 1
ATOM 1205 N N . ILE A 1 145 ? 11.164 -15.133 -31.609 1 93.56 145 ILE A N 1
ATOM 1206 C CA . ILE A 1 145 ? 11.039 -14.719 -33 1 93.56 145 ILE A CA 1
ATOM 1207 C C . ILE A 1 145 ? 12.203 -13.805 -33.375 1 93.56 145 ILE A C 1
ATOM 1209 O O . ILE A 1 145 ? 12.852 -14.008 -34.406 1 93.56 145 ILE A O 1
ATOM 1213 N N . PRO A 1 146 ? 12.539 -12.828 -32.594 1 91.69 146 PRO A N 1
ATOM 1214 C CA . PRO A 1 146 ? 13.68 -11.992 -32.969 1 91.69 146 PRO A CA 1
ATOM 1215 C C . PRO A 1 146 ? 14.984 -12.789 -33.031 1 91.69 146 PRO A C 1
ATOM 1217 O O . PRO A 1 146 ? 15.812 -12.531 -33.938 1 91.69 146 PRO A O 1
ATOM 1220 N N . ASN A 1 147 ? 15.18 -13.75 -32.156 1 91.06 147 ASN A N 1
ATOM 1221 C CA . ASN A 1 147 ? 16.391 -14.57 -32.219 1 91.06 147 ASN A CA 1
ATOM 1222 C C . ASN A 1 147 ? 16.422 -15.414 -33.5 1 91.06 147 ASN A C 1
ATOM 1224 O O . ASN A 1 147 ? 17.5 -15.609 -34.062 1 91.06 147 ASN A O 1
ATOM 1228 N N . MET A 1 148 ? 15.289 -15.875 -33.969 1 91.44 148 MET A N 1
ATOM 1229 C CA . MET A 1 148 ? 15.211 -16.672 -35.188 1 91.44 148 MET A CA 1
ATOM 1230 C C . MET A 1 148 ? 15.461 -15.812 -36.406 1 91.44 148 MET A C 1
ATOM 1232 O O . MET A 1 148 ? 16.188 -16.219 -37.312 1 91.44 148 MET A O 1
ATOM 1236 N N . VAL A 1 149 ? 14.953 -14.617 -36.344 1 89.38 149 VAL A N 1
ATOM 1237 C CA . VAL A 1 149 ? 15.07 -13.711 -37.5 1 89.38 149 VAL A CA 1
ATOM 1238 C C . VAL A 1 149 ? 16.516 -13.203 -37.594 1 89.38 149 VAL A C 1
ATOM 1240 O O . VAL A 1 149 ? 17.078 -13.141 -38.688 1 89.38 149 VAL A O 1
ATOM 1243 N N . PHE A 1 150 ? 17.109 -12.898 -36.469 1 88.12 150 PHE A N 1
ATOM 1244 C CA . PHE A 1 150 ? 18.469 -12.367 -36.469 1 88.12 150 PHE A CA 1
ATOM 1245 C C . PHE A 1 150 ? 19.469 -13.445 -36.875 1 88.12 150 PHE A C 1
ATOM 1247 O O . PHE A 1 150 ? 20.5 -13.156 -37.5 1 88.12 150 PHE A O 1
ATOM 1254 N N . GLU A 1 151 ? 19.203 -14.695 -36.469 1 85.94 151 GLU A N 1
ATOM 1255 C CA . GLU A 1 151 ? 20.062 -15.797 -36.875 1 85.94 151 GLU A CA 1
ATOM 1256 C C . GLU A 1 151 ? 19.969 -16.062 -38.375 1 85.94 151 GLU A C 1
ATOM 1258 O O . GLU A 1 151 ? 20.984 -16.297 -39.031 1 85.94 151 GLU A O 1
ATOM 1263 N N . GLU A 1 152 ? 18.828 -15.891 -38.906 1 85.88 152 GLU A N 1
ATOM 1264 C CA . GLU A 1 152 ? 18.609 -16.125 -40.344 1 85.88 152 GLU A CA 1
ATOM 1265 C C . GLU A 1 152 ? 19.234 -15.016 -41.188 1 85.88 152 GLU A C 1
ATOM 1267 O O . GLU A 1 152 ? 19.766 -15.273 -42.25 1 85.88 152 GLU A O 1
ATOM 1272 N N . LEU A 1 153 ? 19.219 -13.789 -40.594 1 85.69 153 LEU A N 1
ATOM 1273 C CA . LEU A 1 153 ? 19.75 -12.648 -41.312 1 85.69 153 LEU A CA 1
ATOM 1274 C C . LEU A 1 153 ? 21.234 -12.43 -41 1 85.69 153 LEU A C 1
ATOM 1276 O O . LEU A 1 153 ? 21.875 -11.547 -41.562 1 85.69 153 LEU A O 1
ATOM 1280 N N . GLN A 1 154 ? 21.859 -13.266 -40.156 1 81.06 154 GLN A N 1
ATOM 1281 C CA . GLN A 1 154 ? 23.266 -13.219 -39.781 1 81.06 154 GLN A CA 1
ATOM 1282 C C . GLN A 1 154 ? 23.656 -11.828 -39.281 1 81.06 154 GLN A C 1
ATOM 1284 O O . GLN A 1 154 ? 24.688 -11.289 -39.688 1 81.06 154 GLN A O 1
ATOM 1289 N N . LEU A 1 155 ? 22.812 -11.242 -38.5 1 76.12 155 LEU A N 1
ATOM 1290 C CA . LEU A 1 155 ? 23.031 -9.891 -38.031 1 76.12 155 LEU A CA 1
ATOM 1291 C C . LEU A 1 155 ? 23.578 -9.914 -36.594 1 76.12 155 LEU A C 1
ATOM 1293 O O . LEU A 1 155 ? 23.969 -8.875 -36.062 1 76.12 155 LEU A O 1
ATOM 1297 N N . LYS A 1 156 ? 23.828 -11.031 -36.062 1 75.44 156 LYS A N 1
ATOM 1298 C CA . LYS A 1 156 ? 24.203 -11.156 -34.656 1 75.44 156 LYS A CA 1
ATOM 1299 C C . LYS A 1 156 ? 25.688 -10.82 -34.469 1 75.44 156 LYS A C 1
ATOM 1301 O O . LYS A 1 156 ? 26.547 -11.32 -35.188 1 75.44 156 LYS A O 1
ATOM 1306 N N . ILE A 1 157 ? 25.828 -9.75 -33.625 1 72.12 157 ILE A N 1
ATOM 1307 C CA . ILE A 1 157 ? 27.188 -9.406 -33.219 1 72.12 157 ILE A CA 1
ATOM 1308 C C . ILE A 1 157 ? 27.438 -9.867 -31.781 1 72.12 157 ILE A C 1
ATOM 1310 O O . ILE A 1 157 ? 26.625 -9.602 -30.891 1 72.12 157 ILE A O 1
ATOM 1314 N N . ASN A 1 158 ? 28.359 -10.773 -31.625 1 66.75 158 ASN A N 1
ATOM 1315 C CA . ASN A 1 158 ? 28.688 -11.289 -30.297 1 66.75 158 ASN A CA 1
ATOM 1316 C C . ASN A 1 158 ? 29.375 -10.234 -29.438 1 66.75 158 ASN A C 1
ATOM 1318 O O . ASN A 1 158 ? 30.406 -9.688 -29.844 1 66.75 158 ASN A O 1
ATOM 1322 N N . THR A 1 159 ? 28.719 -9.617 -28.5 1 59 159 THR A N 1
ATOM 1323 C CA . THR A 1 159 ? 29.266 -8.586 -27.625 1 59 159 THR A CA 1
ATOM 1324 C C . THR A 1 159 ? 30.203 -9.195 -26.578 1 59 159 THR A C 1
ATOM 1326 O O . THR A 1 159 ? 30.812 -8.477 -25.781 1 59 159 THR A O 1
ATOM 1329 N N . THR A 1 160 ? 30.266 -10.555 -26.375 1 59.47 160 THR A N 1
ATOM 1330 C CA . THR A 1 160 ? 31.109 -11.078 -25.297 1 59.47 160 THR A CA 1
ATOM 1331 C C . THR A 1 160 ? 32.594 -11.031 -25.703 1 59.47 160 THR A C 1
ATOM 1333 O O . THR A 1 160 ? 32.938 -11.492 -26.781 1 59.47 160 THR A O 1
ATOM 1336 N N . SER A 1 161 ? 33.344 -10.047 -25.281 1 51.72 161 SER A N 1
ATOM 1337 C CA . SER A 1 161 ? 34.781 -10.102 -25.438 1 51.72 161 SER A CA 1
ATOM 1338 C C . SER A 1 161 ? 35.344 -11.469 -25.047 1 51.72 161 SER A C 1
ATOM 1340 O O . SER A 1 161 ? 34.938 -12.039 -24.031 1 51.72 161 SER A O 1
ATOM 1342 N N . PRO A 1 162 ? 35.812 -12.195 -26.031 1 48.78 162 PRO A N 1
ATOM 1343 C CA . PRO A 1 162 ? 36.406 -13.484 -25.672 1 48.78 162 PRO A CA 1
ATOM 1344 C C . PRO A 1 162 ? 37.156 -13.438 -24.328 1 48.78 162 PRO A C 1
ATOM 1346 O O . PRO A 1 162 ? 38.062 -12.641 -24.156 1 48.78 162 PRO A O 1
ATOM 1349 N N . VAL A 1 163 ? 36.562 -13.375 -23.281 1 49.25 163 VAL A N 1
AT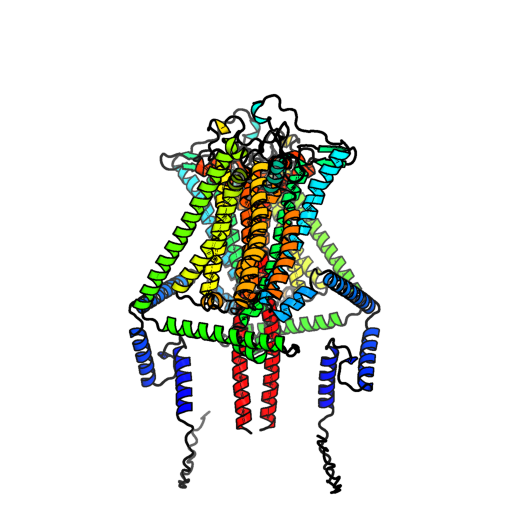OM 1350 C CA . VAL A 1 163 ? 37.312 -13.398 -22.031 1 49.25 163 VAL A CA 1
ATOM 1351 C C . VAL A 1 163 ? 38.344 -14.523 -22.062 1 49.25 163 VAL A C 1
ATOM 1353 O O . VAL A 1 163 ? 38 -15.703 -22.109 1 49.25 163 VAL A O 1
ATOM 1356 N N . THR A 1 164 ? 39.469 -14.406 -22.656 1 47.88 164 THR A N 1
ATOM 1357 C CA . THR A 1 164 ? 40.688 -15.211 -22.688 1 47.88 164 THR A CA 1
ATOM 1358 C C . THR A 1 164 ? 41.062 -15.695 -21.297 1 47.88 164 THR A C 1
ATOM 1360 O O . THR A 1 164 ? 41.781 -16.672 -21.156 1 47.88 164 THR A O 1
ATOM 1363 N N . THR A 1 165 ? 40.906 -14.977 -20.234 1 49.38 165 THR A N 1
ATOM 1364 C CA . THR A 1 165 ? 41.719 -15.297 -19.047 1 49.38 165 THR A CA 1
ATOM 1365 C C . THR A 1 165 ? 41.031 -16.391 -18.219 1 49.38 165 THR A C 1
ATOM 1367 O O . THR A 1 165 ? 41.594 -16.812 -17.203 1 49.38 165 THR A O 1
ATOM 1370 N N . GLY A 1 166 ? 39.75 -16.797 -18.344 1 55.47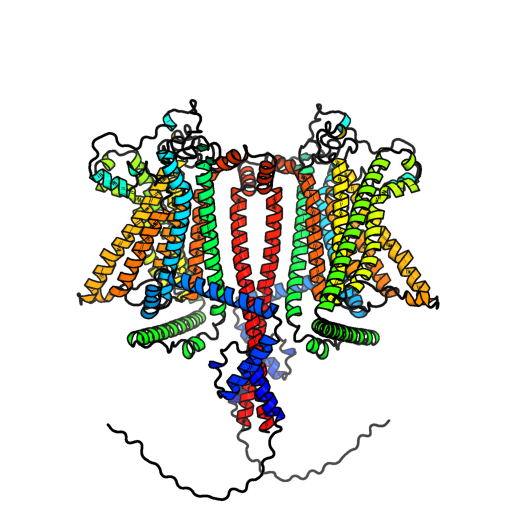 166 GLY A N 1
ATOM 1371 C CA . GLY A 1 166 ? 39.281 -17.734 -17.359 1 55.47 166 GLY A CA 1
ATOM 1372 C C . GLY A 1 166 ? 39.594 -19.172 -17.703 1 55.47 166 GLY A C 1
ATOM 1373 O O . GLY A 1 166 ? 40.188 -19.453 -18.734 1 55.47 166 GLY A O 1
ATOM 1374 N N . ASN A 1 167 ? 39.594 -20.141 -16.688 1 65.31 167 ASN A N 1
ATOM 1375 C CA . ASN A 1 167 ? 39.844 -21.578 -16.781 1 65.31 167 ASN A CA 1
ATOM 1376 C C . ASN A 1 167 ? 39.062 -22.219 -17.922 1 65.31 167 ASN A C 1
ATOM 1378 O O . ASN A 1 167 ? 37.844 -22.078 -18 1 65.31 167 ASN A O 1
ATOM 1382 N N . GLN A 1 168 ? 39.656 -22.578 -18.969 1 71.12 168 GLN A N 1
ATOM 1383 C CA . GLN A 1 168 ? 39.156 -23.203 -20.188 1 71.12 168 GLN A CA 1
ATOM 1384 C C . GLN A 1 168 ? 38.125 -24.281 -19.875 1 71.12 168 GLN A C 1
ATOM 1386 O O . GLN A 1 168 ? 37.25 -24.547 -20.688 1 71.12 168 GLN A O 1
ATOM 1391 N N . THR A 1 169 ? 38.219 -24.766 -18.641 1 76.94 169 THR A N 1
ATOM 1392 C CA . THR A 1 169 ? 37.344 -25.875 -18.281 1 76.94 169 THR A CA 1
ATOM 1393 C C . THR A 1 169 ? 35.875 -25.391 -18.141 1 76.94 169 THR A C 1
ATOM 1395 O O . THR A 1 169 ? 34.938 -26.172 -18.312 1 76.94 169 THR A O 1
ATOM 1398 N N . CYS A 1 170 ? 35.719 -24.109 -17.969 1 80.94 170 CYS A N 1
ATOM 1399 C CA . CYS A 1 170 ? 34.375 -23.594 -17.703 1 80.94 170 CYS A CA 1
ATOM 1400 C C . CYS A 1 170 ? 33.656 -23.25 -19 1 80.94 170 CYS A C 1
ATOM 1402 O O . CYS A 1 170 ? 32.438 -23.031 -19.016 1 80.94 170 CYS A O 1
ATOM 1404 N N . PHE A 1 171 ? 34.312 -23.359 -20.156 1 80.5 171 PHE A N 1
ATOM 1405 C CA . PHE A 1 171 ? 33.719 -22.922 -21.422 1 80.5 171 PHE A CA 1
ATOM 1406 C C . PHE A 1 171 ? 33.406 -24.109 -22.312 1 80.5 171 PHE A C 1
ATOM 1408 O O . PHE A 1 171 ? 32.812 -23.953 -23.375 1 80.5 171 PHE A O 1
ATOM 1415 N N . ASP A 1 172 ? 33.625 -25.297 -21.797 1 78.44 172 ASP A N 1
ATOM 1416 C CA . ASP A 1 172 ? 33.375 -26.484 -22.609 1 78.44 172 ASP A CA 1
ATOM 1417 C C . ASP A 1 172 ? 31.938 -26.953 -22.484 1 78.44 172 ASP A C 1
ATOM 1419 O O . ASP A 1 172 ? 31.516 -27.375 -21.406 1 78.44 172 ASP A O 1
ATOM 1423 N N . TYR A 1 173 ? 31.109 -26.578 -23.422 1 78.88 173 TYR A N 1
ATOM 1424 C CA . TYR A 1 173 ? 29.703 -27.016 -23.438 1 78.88 173 TYR A CA 1
ATOM 1425 C C . TYR A 1 173 ? 29.359 -27.625 -24.797 1 78.88 173 TYR A C 1
ATOM 1427 O O . TYR A 1 173 ? 29.219 -26.906 -25.781 1 78.88 173 TYR A O 1
ATOM 1435 N N . ASN A 1 174 ? 29.469 -28.938 -25 1 77.06 174 ASN A N 1
ATOM 1436 C CA . ASN A 1 174 ? 29.078 -29.609 -26.219 1 77.06 174 ASN A CA 1
ATOM 1437 C C . ASN A 1 174 ? 28.109 -30.766 -25.938 1 77.06 174 ASN A C 1
ATOM 1439 O O . ASN A 1 174 ? 28.547 -31.891 -25.688 1 77.06 174 ASN A O 1
ATOM 1443 N N . PRO A 1 175 ? 26.812 -30.422 -26 1 73.44 175 PRO A N 1
ATOM 1444 C CA . PRO A 1 175 ? 25.844 -31.469 -25.688 1 73.44 175 PRO A CA 1
ATOM 1445 C C . PRO A 1 175 ? 25.625 -32.438 -26.844 1 73.44 175 PRO A C 1
ATOM 1447 O O . PRO A 1 175 ? 25.031 -33.5 -26.656 1 73.44 175 PRO A O 1
ATOM 1450 N N . LYS A 1 176 ? 26.109 -32.188 -28.141 1 69.12 176 LYS A N 1
ATOM 1451 C CA . LYS A 1 176 ? 25.859 -33.031 -29.297 1 69.12 176 LYS A CA 1
ATOM 1452 C C . LYS A 1 176 ? 26.672 -34.344 -29.203 1 69.12 176 LYS A C 1
ATOM 1454 O O . LYS A 1 176 ? 27.875 -34.281 -28.969 1 69.12 176 LYS A O 1
ATOM 1459 N N . ARG A 1 177 ? 25.938 -35.406 -28.984 1 63.72 177 ARG A N 1
ATOM 1460 C CA . ARG A 1 177 ? 26.578 -36.719 -28.984 1 63.72 177 ARG A CA 1
ATOM 1461 C C . ARG A 1 177 ? 27.203 -37.031 -30.328 1 63.72 177 ARG A C 1
ATOM 1463 O O . ARG A 1 177 ? 26.609 -36.75 -31.375 1 63.72 177 ARG A O 1
ATOM 1470 N N . GLN A 1 178 ? 28.547 -37.156 -30.25 1 61.34 178 GLN A N 1
ATOM 1471 C CA . GLN A 1 178 ? 29.297 -37.5 -31.453 1 61.34 178 GLN A CA 1
ATOM 1472 C C . GLN A 1 178 ? 29.156 -39 -31.766 1 61.34 178 GLN A C 1
ATOM 1474 O O . GLN A 1 178 ? 29.188 -39.844 -30.859 1 61.34 178 GLN A O 1
ATOM 1479 N N . GLY A 1 179 ? 28.312 -39.344 -32.906 1 60.66 179 GLY A N 1
ATOM 1480 C CA . GLY A 1 179 ? 28.312 -40.688 -33.438 1 60.66 179 GLY A CA 1
ATOM 1481 C C . GLY A 1 179 ? 26.922 -41.188 -33.812 1 60.66 179 GLY A C 1
ATOM 1482 O O . GLY A 1 179 ? 25.969 -40.406 -33.875 1 60.66 179 GLY A O 1
ATOM 1483 N N . LEU A 1 180 ? 26.812 -42.469 -34.125 1 61.12 180 LEU A N 1
ATOM 1484 C CA . LEU A 1 180 ? 25.594 -43.125 -34.562 1 61.12 180 LEU A CA 1
ATOM 1485 C C . LEU A 1 180 ? 24.594 -43.281 -33.406 1 61.12 180 LEU A C 1
ATOM 1487 O O . LEU A 1 180 ? 24.906 -43.906 -32.406 1 61.12 180 LEU A O 1
ATOM 1491 N N . VAL A 1 181 ? 23.75 -42.375 -33.312 1 67.56 181 VAL A N 1
ATOM 1492 C CA . VAL A 1 181 ? 22.781 -42.375 -32.219 1 67.56 181 VAL A CA 1
ATOM 1493 C C . VAL A 1 181 ? 21.578 -43.25 -32.562 1 67.56 181 VAL A C 1
ATOM 1495 O O . VAL A 1 181 ? 21.047 -43.188 -33.656 1 67.56 181 VAL A O 1
ATOM 1498 N N . GLN A 1 182 ? 21.422 -44.312 -31.812 1 75.06 182 GLN A N 1
ATOM 1499 C CA . GLN A 1 182 ? 20.266 -45.219 -31.953 1 75.06 182 GLN A CA 1
ATOM 1500 C C . GLN A 1 182 ? 18.969 -44.406 -31.859 1 75.06 182 GLN A C 1
ATOM 1502 O O . GLN A 1 182 ? 18.922 -43.344 -31.25 1 75.06 182 GLN A O 1
ATOM 1507 N N . PHE A 1 183 ? 18.031 -44.875 -32.562 1 77.94 183 PHE A N 1
ATOM 1508 C CA . PHE A 1 183 ? 16.734 -44.219 -32.688 1 77.94 183 PHE A CA 1
ATOM 1509 C C . PHE A 1 183 ? 16.109 -44 -31.312 1 77.94 183 PHE A C 1
ATOM 1511 O O . PHE A 1 183 ? 15.5 -42.969 -31.062 1 77.94 183 PHE A O 1
ATOM 1518 N N . TYR A 1 184 ? 16.25 -44.969 -30.438 1 79.5 184 TYR A N 1
ATOM 1519 C CA . TYR A 1 184 ? 15.602 -44.844 -29.125 1 79.5 184 TYR A CA 1
ATOM 1520 C C . TYR A 1 184 ? 16.203 -43.719 -28.328 1 79.5 184 TYR A C 1
ATOM 1522 O O . TYR A 1 184 ? 15.547 -43.156 -27.453 1 79.5 184 TYR A O 1
ATOM 1530 N N . GLU A 1 185 ? 17.312 -43.375 -28.672 1 78.56 185 GLU A N 1
ATOM 1531 C CA . GLU A 1 185 ? 17.969 -42.281 -27.969 1 78.56 185 GLU A CA 1
ATOM 1532 C C . GLU A 1 185 ? 17.328 -40.938 -28.344 1 78.56 185 GLU A C 1
ATOM 1534 O O . GLU A 1 185 ? 17.266 -40.031 -27.516 1 78.56 185 GLU A O 1
ATOM 1539 N N . TYR A 1 186 ? 16.75 -41 -29.484 1 81.12 186 TYR A N 1
ATOM 1540 C CA . TYR A 1 186 ? 16.078 -39.781 -29.922 1 81.12 186 TYR A CA 1
ATOM 1541 C C . TYR A 1 186 ? 14.773 -39.562 -29.156 1 81.12 186 TYR A C 1
ATOM 1543 O O . TYR A 1 186 ? 14.438 -38.438 -28.781 1 81.12 186 TYR A O 1
ATOM 1551 N N . VAL A 1 187 ? 14.203 -40.594 -28.891 1 83.88 187 VAL A N 1
ATOM 1552 C CA . VAL A 1 187 ? 12.938 -40.531 -28.156 1 83.88 187 VAL A CA 1
ATOM 1553 C C . VAL A 1 187 ? 13.219 -40.188 -26.703 1 83.88 187 VAL A C 1
ATOM 1555 O O . VAL A 1 187 ? 12.492 -39.375 -26.109 1 83.88 187 VAL A O 1
ATOM 1558 N N . MET A 1 188 ? 14.227 -40.688 -26.25 1 83.81 188 MET A N 1
ATOM 1559 C CA . MET A 1 188 ? 14.602 -40.406 -24.875 1 83.81 188 MET A CA 1
ATOM 1560 C C . MET A 1 188 ? 14.984 -38.938 -24.703 1 83.81 188 MET A C 1
ATOM 1562 O O . MET A 1 188 ? 14.617 -38.312 -23.719 1 83.81 188 MET A O 1
ATOM 1566 N N . ASP A 1 189 ? 15.594 -38.406 -25.672 1 86.06 189 ASP A N 1
ATOM 1567 C CA . ASP A 1 189 ? 15.992 -37 -25.625 1 86.06 189 ASP A CA 1
ATOM 1568 C C . ASP A 1 189 ? 14.781 -36.094 -25.766 1 86.06 189 ASP A C 1
ATOM 1570 O O . ASP A 1 189 ? 14.734 -35.031 -25.156 1 86.06 189 ASP A O 1
ATOM 1574 N N . LEU A 1 190 ? 13.875 -36.531 -26.469 1 88 190 LEU A N 1
ATOM 1575 C CA . LEU A 1 190 ? 12.664 -35.75 -26.625 1 88 190 LEU A CA 1
ATOM 1576 C C . LEU A 1 190 ? 11.867 -35.688 -25.328 1 88 190 LEU A C 1
ATOM 1578 O O . LEU A 1 190 ? 11.359 -34.625 -24.938 1 88 190 LEU A O 1
ATOM 1582 N N . LEU A 1 191 ? 11.914 -36.75 -24.609 1 89.31 191 LEU A N 1
ATOM 1583 C CA . LEU A 1 191 ? 11.141 -36.812 -23.375 1 89.31 191 LEU A CA 1
ATOM 1584 C C . LEU A 1 191 ? 11.891 -36.156 -22.219 1 89.31 191 LEU A C 1
ATOM 1586 O O . LEU A 1 191 ? 11.281 -35.625 -21.297 1 89.31 191 LEU A O 1
ATOM 1590 N N . SER A 1 192 ? 13.156 -36.219 -22.25 1 88 192 SER A N 1
ATOM 1591 C CA . SER A 1 192 ? 13.953 -35.688 -21.156 1 88 192 SER A CA 1
ATOM 1592 C C . SER A 1 192 ? 14.453 -34.281 -21.453 1 88 192 SER A C 1
ATOM 1594 O O . SER A 1 192 ? 14.859 -33.531 -20.562 1 88 192 SER A O 1
ATOM 1596 N N . GLY A 1 193 ? 14.391 -33.844 -22.672 1 88 193 GLY A N 1
ATOM 1597 C CA . GLY A 1 193 ? 14.891 -32.531 -23.078 1 88 193 GLY A CA 1
ATOM 1598 C C . GLY A 1 193 ? 16.406 -32.5 -23.172 1 88 193 GLY A C 1
ATOM 1599 O O . GLY A 1 193 ? 17 -31.422 -23.047 1 88 193 GLY A O 1
ATOM 1600 N N . THR A 1 194 ? 17.094 -33.625 -23.25 1 87.25 194 THR A N 1
ATOM 1601 C CA . THR A 1 194 ? 18.547 -33.656 -23.297 1 87.25 194 THR A CA 1
ATOM 1602 C C . THR A 1 194 ? 19.047 -33.969 -24.703 1 87.25 194 THR A C 1
ATOM 1604 O O . THR A 1 194 ? 18.25 -34.25 -25.594 1 87.25 194 THR A O 1
ATOM 1607 N N . GLY A 1 195 ? 20.188 -33.781 -24.984 1 84.19 195 GLY A N 1
ATOM 1608 C CA . GLY A 1 195 ? 20.828 -34.094 -26.25 1 84.19 195 GLY A CA 1
ATOM 1609 C C . GLY A 1 195 ? 20.578 -33.062 -27.328 1 84.19 195 GLY A C 1
ATOM 1610 O O . GLY A 1 195 ? 20.891 -31.875 -27.141 1 84.19 195 GLY A O 1
ATOM 1611 N N . TYR A 1 196 ? 19.891 -33.531 -28.312 1 83.88 196 TYR A N 1
ATOM 1612 C CA . TYR A 1 196 ? 19.688 -32.656 -29.453 1 83.88 196 TYR A CA 1
ATOM 1613 C C . TYR A 1 196 ? 18.672 -31.578 -29.125 1 83.88 196 TYR A C 1
ATOM 1615 O O . TYR A 1 196 ? 18.672 -30.5 -29.734 1 83.88 196 TYR A O 1
ATOM 1623 N N . MET A 1 197 ? 17.922 -31.797 -28.109 1 87.81 197 MET A N 1
ATOM 1624 C CA . MET A 1 197 ? 16.875 -30.828 -27.75 1 87.81 197 MET A CA 1
ATOM 1625 C C . MET A 1 197 ? 17.484 -29.641 -27 1 87.81 197 MET A C 1
ATOM 1627 O O . MET A 1 197 ? 16.891 -28.562 -26.984 1 87.81 197 MET A O 1
ATOM 1631 N N . GLU A 1 198 ? 18.641 -29.781 -26.438 1 87.19 198 GLU A N 1
ATOM 1632 C CA . GLU A 1 198 ? 19.266 -28.734 -25.641 1 87.19 198 GLU A CA 1
ATOM 1633 C C . GLU A 1 198 ? 19.672 -27.547 -26.516 1 87.19 198 GLU A C 1
ATOM 1635 O O . GLU A 1 198 ? 19.719 -26.406 -26.047 1 87.19 198 GLU A O 1
ATOM 1640 N N . LEU A 1 199 ? 19.938 -27.844 -27.797 1 85.25 199 LEU A N 1
ATOM 1641 C CA . LEU A 1 199 ? 20.359 -26.766 -28.688 1 85.25 199 LEU A CA 1
ATOM 1642 C C . LEU A 1 199 ? 19.203 -26.328 -29.594 1 85.25 199 LEU A C 1
ATOM 1644 O O . LEU A 1 199 ? 19.344 -26.281 -30.812 1 85.25 199 LEU A O 1
ATOM 1648 N N . THR A 1 200 ? 18.047 -26.25 -29 1 90 200 THR A N 1
ATOM 1649 C CA . THR A 1 200 ? 16.859 -25.719 -29.656 1 90 200 THR A CA 1
ATOM 1650 C C . THR A 1 200 ? 16.344 -24.484 -28.953 1 90 200 THR A C 1
ATOM 1652 O O . THR A 1 200 ? 16.844 -24.109 -27.875 1 90 200 THR A O 1
ATOM 1655 N N . TYR A 1 201 ? 15.398 -23.828 -29.531 1 92.06 201 TYR A N 1
ATOM 1656 C CA . TYR A 1 201 ? 14.836 -22.594 -29 1 92.06 201 TYR A CA 1
ATOM 1657 C C . TYR A 1 201 ? 14.023 -22.859 -27.75 1 92.06 201 TYR A C 1
ATOM 1659 O O . TYR A 1 201 ? 13.562 -21.922 -27.078 1 92.06 201 TYR A O 1
ATOM 1667 N N . LEU A 1 202 ? 14 -24.078 -27.375 1 93.62 202 LEU A N 1
ATOM 1668 C CA . LEU A 1 202 ? 13.195 -24.469 -26.219 1 93.62 202 LEU A CA 1
ATOM 1669 C C . LEU A 1 202 ? 13.93 -24.141 -24.922 1 93.62 202 LEU A C 1
ATOM 1671 O O . LEU A 1 202 ? 13.297 -23.812 -23.922 1 93.62 202 LEU A O 1
ATOM 1675 N N . PHE A 1 203 ? 15.234 -24.172 -24.969 1 94.31 203 PHE A N 1
ATOM 1676 C CA . PHE A 1 203 ? 15.977 -24.078 -23.719 1 94.31 203 PHE A CA 1
ATOM 1677 C C . PHE A 1 203 ? 16.844 -22.828 -23.703 1 94.31 203 PHE A C 1
ATOM 1679 O O . PHE A 1 203 ? 17.234 -22.312 -24.766 1 94.31 203 PHE A O 1
ATOM 1686 N N . TYR A 1 204 ? 17.172 -22.375 -22.578 1 93.81 204 TYR A N 1
ATOM 1687 C CA . TYR A 1 204 ? 17.922 -21.172 -22.25 1 93.81 204 TYR A CA 1
ATOM 1688 C C . TYR A 1 204 ? 19.312 -21.219 -22.875 1 93.81 204 TYR A C 1
ATOM 1690 O O . TYR A 1 204 ? 19.812 -20.203 -23.375 1 93.81 204 TYR A O 1
ATOM 1698 N N . GLY A 1 205 ? 19.938 -22.375 -22.984 1 90 205 GLY A N 1
ATOM 1699 C CA . GLY A 1 205 ? 21.328 -22.5 -23.406 1 90 205 GLY A CA 1
ATOM 1700 C C . GLY A 1 205 ? 21.547 -22.188 -24.875 1 90 205 GLY A C 1
ATOM 1701 O O . GLY A 1 205 ? 22.656 -21.875 -25.297 1 90 205 GLY A O 1
ATOM 1702 N N . PHE A 1 206 ? 20.516 -22.172 -25.594 1 90.19 206 PHE A N 1
ATOM 1703 C CA . PHE A 1 206 ? 20.641 -21.953 -27.031 1 90.19 206 PHE A CA 1
ATOM 1704 C C . PHE A 1 206 ? 20.734 -20.453 -27.344 1 90.19 206 PHE A C 1
ATOM 1706 O O . PHE A 1 206 ? 21.281 -20.062 -28.375 1 90.19 206 PHE A O 1
ATOM 1713 N N . TYR A 1 207 ? 20.344 -19.641 -26.422 1 91.12 207 TYR A N 1
ATOM 1714 C CA . TYR A 1 207 ? 20.375 -18.203 -26.625 1 91.12 207 TYR A CA 1
ATOM 1715 C C . TYR A 1 207 ? 21.734 -17.625 -26.281 1 91.12 207 TYR A C 1
ATOM 1717 O O . TYR A 1 207 ? 22.312 -17.984 -25.25 1 91.12 207 TYR A O 1
ATOM 1725 N N . GLU A 1 208 ? 22.281 -16.891 -27.141 1 88.75 208 GLU A N 1
ATOM 1726 C CA . GLU A 1 208 ? 23.625 -16.344 -26.953 1 88.75 208 GLU A CA 1
ATOM 1727 C C . GLU A 1 208 ? 23.578 -14.867 -26.594 1 88.75 208 GLU A C 1
ATOM 1729 O O . GLU A 1 208 ? 22.547 -14.219 -26.766 1 88.75 208 GLU A O 1
ATOM 1734 N N . ASN A 1 209 ? 24.641 -14.492 -26.016 1 88.69 209 ASN A N 1
ATOM 1735 C CA . ASN A 1 209 ? 24.781 -13.078 -25.688 1 88.69 209 ASN A CA 1
ATOM 1736 C C . ASN A 1 209 ? 25.109 -12.242 -26.906 1 88.69 209 ASN A C 1
ATOM 1738 O O . ASN A 1 209 ? 26.281 -11.945 -27.172 1 88.69 209 ASN A O 1
ATOM 1742 N N . THR A 1 210 ? 24.109 -11.883 -27.703 1 86.88 210 THR A N 1
ATOM 1743 C CA . THR A 1 210 ? 24.328 -11.148 -28.938 1 86.88 210 THR A CA 1
ATOM 1744 C C . THR A 1 210 ? 23.453 -9.898 -29 1 86.88 210 THR A C 1
ATOM 1746 O O . THR A 1 210 ? 22.469 -9.789 -28.25 1 86.88 210 THR A O 1
ATOM 1749 N N . ALA A 1 211 ? 23.969 -8.906 -29.688 1 87.12 211 ALA A N 1
ATOM 1750 C CA . ALA A 1 211 ? 23.25 -7.668 -29.906 1 87.12 211 ALA A CA 1
ATOM 1751 C C . ALA A 1 211 ? 23.234 -7.309 -31.391 1 87.12 211 ALA A C 1
ATOM 1753 O O . ALA A 1 211 ? 24.109 -7.727 -32.156 1 87.12 211 ALA A O 1
ATOM 1754 N N . VAL A 1 212 ? 22.188 -6.785 -31.812 1 86.31 212 VAL A N 1
ATOM 1755 C CA . VAL A 1 212 ? 22.078 -6.316 -33.188 1 86.31 212 VAL A CA 1
ATOM 1756 C C . VAL A 1 212 ? 22.094 -4.789 -33.219 1 86.31 212 VAL A C 1
ATOM 1758 O O . VAL A 1 212 ? 21.297 -4.145 -32.5 1 86.31 212 VAL A O 1
ATOM 1761 N N . ASP A 1 213 ? 23.094 -4.207 -33.719 1 83.12 213 ASP A N 1
ATOM 1762 C CA . ASP A 1 213 ? 23.203 -2.76 -33.844 1 83.12 213 ASP A CA 1
ATOM 1763 C C . ASP A 1 213 ? 23.141 -2.332 -35.312 1 83.12 213 ASP A C 1
ATOM 1765 O O . ASP A 1 213 ? 24.141 -2.428 -36.031 1 83.12 213 ASP A O 1
ATOM 1769 N N . LEU A 1 214 ? 21.906 -2.098 -35.688 1 80.75 214 LEU A N 1
ATOM 1770 C CA . LEU A 1 214 ? 21.734 -1.509 -37 1 80.75 214 LEU A CA 1
ATOM 1771 C C . LEU A 1 214 ? 21.656 0.012 -36.906 1 80.75 214 LEU A C 1
ATOM 1773 O O . LEU A 1 214 ? 21.578 0.573 -35.812 1 80.75 214 LEU A O 1
ATOM 1777 N N . LYS A 1 215 ? 21.828 0.803 -37.938 1 74.75 215 LYS A N 1
ATOM 1778 C CA . LYS A 1 215 ? 21.875 2.262 -37.969 1 74.75 215 LYS A CA 1
ATOM 1779 C C . LYS A 1 215 ? 20.672 2.867 -37.281 1 74.75 215 LYS A C 1
ATOM 1781 O O . LYS A 1 215 ? 20.797 3.834 -36.5 1 74.75 215 LYS A O 1
ATOM 1786 N N . THR A 1 216 ? 19.5 2.246 -37.375 1 79.06 216 THR A N 1
ATOM 1787 C CA . THR A 1 216 ? 18.297 2.857 -36.812 1 79.06 216 THR A CA 1
ATOM 1788 C C . THR A 1 216 ? 17.672 1.957 -35.75 1 79.06 216 THR A C 1
ATOM 1790 O O . THR A 1 216 ? 16.734 2.361 -35.062 1 79.06 216 THR A O 1
ATOM 1793 N N . PHE A 1 217 ? 18.234 0.767 -35.688 1 82.44 217 PHE A N 1
ATOM 1794 C CA . PHE A 1 217 ? 17.562 -0.187 -34.812 1 82.44 217 PHE A CA 1
ATOM 1795 C C . PHE A 1 217 ? 18.562 -0.975 -34 1 82.44 217 PHE A C 1
ATOM 1797 O O . PHE A 1 217 ? 19.562 -1.466 -34.531 1 82.44 217 PHE A O 1
ATOM 1804 N N . SER A 1 218 ? 18.438 -0.798 -32.625 1 84.44 218 SER A N 1
ATOM 1805 C CA . SER A 1 218 ? 19.281 -1.6 -31.75 1 84.44 218 SER A CA 1
ATOM 1806 C C . SER A 1 218 ? 18.453 -2.543 -30.891 1 84.44 218 SER A C 1
ATOM 1808 O O . SER A 1 218 ? 17.406 -2.16 -30.375 1 84.44 218 SER A O 1
ATOM 1810 N N . TYR A 1 219 ? 18.797 -3.828 -30.953 1 88.38 219 TYR A N 1
ATOM 1811 C CA . TYR A 1 219 ? 18.125 -4.855 -30.172 1 88.38 219 TYR A CA 1
ATOM 1812 C C . TYR A 1 219 ? 19.109 -5.68 -29.375 1 88.38 219 TYR A C 1
ATOM 1814 O O . TYR A 1 219 ? 19.953 -6.371 -29.938 1 88.38 219 TYR A O 1
ATOM 1822 N N . ASN A 1 220 ? 19.031 -5.516 -28.031 1 90.38 220 ASN A N 1
ATOM 1823 C CA . ASN A 1 220 ? 19.859 -6.289 -27.125 1 90.38 220 ASN A CA 1
ATOM 1824 C C . ASN A 1 220 ? 19.125 -7.535 -26.609 1 90.38 220 ASN A C 1
ATOM 1826 O O . ASN A 1 220 ? 18.141 -7.43 -25.891 1 90.38 220 ASN A O 1
ATOM 1830 N N . ILE A 1 221 ? 19.641 -8.695 -26.938 1 90.75 221 ILE A N 1
ATOM 1831 C CA . ILE A 1 221 ? 18.953 -9.961 -26.656 1 90.75 221 ILE A CA 1
ATOM 1832 C C . ILE A 1 221 ? 18.922 -10.203 -25.141 1 90.75 221 ILE A C 1
ATOM 1834 O O . ILE A 1 221 ? 17.859 -10.508 -24.594 1 90.75 221 ILE A O 1
ATOM 1838 N N . PRO A 1 222 ? 20.047 -10.055 -24.406 1 93.06 222 PRO A N 1
ATOM 1839 C CA . PRO A 1 222 ? 19.969 -10.273 -22.969 1 93.06 222 PRO A CA 1
ATOM 1840 C C . PRO A 1 222 ? 19 -9.312 -22.266 1 93.06 222 PRO A C 1
ATOM 1842 O O . PRO A 1 222 ? 18.281 -9.711 -21.359 1 93.06 222 PRO A O 1
ATOM 1845 N N . LEU A 1 223 ? 19.031 -8.086 -22.703 1 93.88 223 LEU A N 1
ATOM 1846 C CA . LEU A 1 223 ? 18.109 -7.113 -22.125 1 93.88 223 LEU A CA 1
ATOM 1847 C C . LEU A 1 223 ? 16.672 -7.469 -22.438 1 93.88 223 LEU A C 1
ATOM 1849 O O . LEU A 1 223 ? 15.797 -7.406 -21.562 1 93.88 223 LEU A O 1
ATOM 1853 N N . ALA A 1 224 ? 16.391 -7.789 -23.672 1 94.75 224 ALA A N 1
ATOM 1854 C CA . ALA A 1 224 ? 15.039 -8.188 -24.078 1 94.75 224 ALA A CA 1
ATOM 1855 C C . ALA A 1 224 ? 14.586 -9.43 -23.328 1 94.75 224 ALA A C 1
ATOM 1857 O O . ALA A 1 224 ? 13.422 -9.539 -22.938 1 94.75 224 ALA A O 1
ATOM 1858 N N . TYR A 1 225 ? 15.461 -10.359 -23.094 1 95.81 225 TYR A N 1
ATOM 1859 C CA . TYR A 1 225 ? 15.148 -11.594 -22.375 1 95.81 225 TYR A CA 1
ATOM 1860 C C . TYR A 1 225 ? 14.727 -11.297 -20.953 1 95.81 225 TYR A C 1
ATOM 1862 O O . TYR A 1 225 ? 13.68 -11.766 -20.5 1 95.81 225 TYR A O 1
ATOM 1870 N N . LEU A 1 226 ? 15.43 -10.492 -20.281 1 95.62 226 LEU A N 1
ATOM 1871 C CA . LEU A 1 226 ? 15.172 -10.188 -18.875 1 95.62 226 LEU A CA 1
ATOM 1872 C C . LEU A 1 226 ? 13.922 -9.336 -18.719 1 95.62 226 LEU A C 1
ATOM 1874 O O . LEU A 1 226 ? 13.055 -9.641 -17.906 1 95.62 226 LEU A O 1
ATOM 1878 N N . ILE A 1 227 ? 13.719 -8.32 -19.531 1 95.25 227 ILE A N 1
ATOM 1879 C CA . ILE A 1 227 ? 12.578 -7.422 -19.422 1 95.25 227 ILE A CA 1
ATOM 1880 C C . ILE A 1 227 ? 11.297 -8.172 -19.781 1 95.25 227 ILE A C 1
ATOM 1882 O O . ILE A 1 227 ? 10.25 -7.969 -19.156 1 95.25 227 ILE A O 1
ATOM 1886 N N . THR A 1 228 ? 11.352 -9.016 -20.797 1 96.44 228 THR A N 1
ATOM 1887 C CA . THR A 1 228 ? 10.172 -9.773 -21.188 1 96.44 228 THR A CA 1
ATOM 1888 C C . THR A 1 228 ? 9.727 -10.711 -20.078 1 96.44 228 THR A C 1
ATOM 1890 O O . THR A 1 228 ? 8.531 -10.852 -19.812 1 96.44 228 THR A O 1
ATOM 1893 N N . ILE A 1 229 ? 10.641 -11.328 -19.391 1 95.44 229 ILE A N 1
ATOM 1894 C CA . ILE A 1 229 ? 10.289 -12.242 -18.312 1 95.44 229 ILE A CA 1
ATOM 1895 C C . ILE A 1 229 ? 9.688 -11.453 -17.141 1 95.44 229 ILE A C 1
ATOM 1897 O O . ILE A 1 229 ? 8.727 -11.906 -16.516 1 95.44 229 ILE A O 1
ATOM 1901 N N . LEU A 1 230 ? 10.18 -10.328 -16.875 1 92.69 230 LEU A N 1
ATOM 1902 C CA . LEU A 1 230 ? 9.609 -9.492 -15.828 1 92.69 230 LEU A CA 1
ATOM 1903 C C . LEU A 1 230 ? 8.195 -9.055 -16.188 1 92.69 230 LEU A C 1
ATOM 1905 O O . LEU A 1 230 ? 7.301 -9.07 -15.336 1 92.69 230 LEU A O 1
ATOM 1909 N N . PHE A 1 231 ? 7.965 -8.719 -17.422 1 94.44 231 PHE A N 1
ATOM 1910 C CA . PHE A 1 231 ? 6.633 -8.344 -17.875 1 94.44 231 PHE A CA 1
ATOM 1911 C C . PHE A 1 231 ? 5.695 -9.539 -17.859 1 94.44 231 PHE A C 1
ATOM 1913 O O . PHE A 1 231 ? 4.496 -9.398 -17.609 1 94.44 231 PHE A O 1
ATOM 1920 N N . TYR A 1 232 ? 6.273 -10.688 -18.172 1 95.56 232 TYR A N 1
ATOM 1921 C CA . TYR A 1 232 ? 5.535 -11.938 -18.094 1 95.56 232 TYR A CA 1
ATOM 1922 C C . TYR A 1 232 ? 4.957 -12.141 -16.703 1 95.56 232 TYR A C 1
ATOM 1924 O O . TYR A 1 232 ? 3.771 -12.445 -16.547 1 95.56 232 TYR A O 1
ATOM 1932 N N . PHE A 1 233 ? 5.664 -11.93 -15.703 1 94.31 233 PHE A N 1
ATOM 1933 C CA . PHE A 1 233 ? 5.215 -12.125 -14.328 1 94.31 233 PHE A CA 1
ATOM 1934 C C . PHE A 1 233 ? 4.27 -11.016 -13.898 1 94.31 233 PHE A C 1
ATOM 1936 O O . PHE A 1 233 ? 3.297 -11.258 -13.188 1 94.31 233 PHE A O 1
ATOM 1943 N N . LEU A 1 234 ? 4.512 -9.805 -14.328 1 93.19 234 LEU A N 1
ATOM 1944 C CA . LEU A 1 234 ? 3.631 -8.695 -14 1 93.19 234 LEU A CA 1
ATOM 1945 C C . LEU A 1 234 ? 2.254 -8.883 -14.625 1 93.19 234 LEU A C 1
ATOM 1947 O O . LEU A 1 234 ? 1.233 -8.648 -13.969 1 93.19 234 LEU A O 1
ATOM 1951 N N . LEU A 1 235 ? 2.275 -9.305 -15.836 1 95.19 235 LEU A N 1
ATOM 1952 C CA . LEU A 1 235 ? 1.01 -9.539 -16.516 1 95.19 235 LEU A CA 1
ATOM 1953 C C . LEU A 1 235 ? 0.229 -10.664 -15.852 1 95.19 235 LEU A C 1
ATOM 1955 O O . LEU A 1 235 ? -0.984 -10.555 -15.664 1 95.19 235 LEU A O 1
ATOM 1959 N N . SER A 1 236 ? 0.953 -11.734 -15.555 1 95.56 236 SER A N 1
ATOM 1960 C CA . SER A 1 236 ? 0.295 -12.836 -14.867 1 95.56 236 SER A CA 1
ATOM 1961 C C . SER A 1 236 ? -0.249 -12.406 -13.508 1 95.56 236 SER A C 1
ATOM 1963 O O . SER A 1 236 ? -1.339 -12.82 -13.109 1 95.56 236 SER A O 1
ATOM 1965 N N . LEU A 1 237 ? 0.408 -11.562 -12.836 1 94.19 237 LEU A N 1
ATOM 1966 C CA . LEU A 1 237 ? -0.022 -11.078 -11.523 1 94.19 237 LEU A CA 1
ATOM 1967 C C . LEU A 1 237 ? -1.253 -10.188 -11.656 1 94.19 237 LEU A C 1
ATOM 1969 O O . LEU A 1 237 ? -2.254 -10.406 -10.969 1 94.19 237 LEU A O 1
ATOM 1973 N N . VAL A 1 238 ? -1.217 -9.234 -12.562 1 93 238 VAL A N 1
ATOM 1974 C CA . VAL A 1 238 ? -2.311 -8.281 -12.719 1 93 238 VAL A CA 1
ATOM 1975 C C . VAL A 1 238 ? -3.576 -9.023 -13.156 1 93 238 VAL A C 1
ATOM 1977 O O . VAL A 1 238 ? -4.66 -8.773 -12.617 1 93 238 VAL A O 1
ATOM 1980 N N . TRP A 1 239 ? -3.381 -9.914 -14.047 1 93.5 239 TRP A N 1
ATOM 1981 C CA . TRP A 1 239 ? -4.531 -10.664 -14.539 1 93.5 239 TRP A CA 1
ATOM 1982 C C . TRP A 1 239 ? -5.129 -11.531 -13.43 1 93.5 239 TRP A C 1
ATOM 1984 O O . TRP A 1 239 ? -6.352 -11.57 -13.258 1 93.5 239 TRP A O 1
ATOM 1994 N N . THR A 1 240 ? -4.34 -12.188 -12.672 1 94.25 240 THR A N 1
ATOM 1995 C CA . THR A 1 240 ? -4.82 -13.039 -11.594 1 94.25 240 THR A CA 1
ATOM 1996 C C . THR A 1 240 ? -5.453 -12.203 -10.484 1 94.25 240 THR A C 1
ATOM 1998 O O . THR A 1 240 ? -6.492 -12.578 -9.93 1 94.25 240 THR A O 1
ATOM 2001 N N . VAL A 1 241 ? -4.906 -11.07 -10.18 1 92.44 241 VAL A N 1
ATOM 2002 C CA . VAL A 1 241 ? -5.438 -10.219 -9.117 1 92.44 241 VAL A CA 1
ATOM 2003 C C . VAL A 1 241 ? -6.781 -9.633 -9.547 1 92.44 241 VAL A C 1
ATOM 2005 O O . VAL A 1 241 ? -7.727 -9.594 -8.758 1 92.44 241 VAL A O 1
ATOM 2008 N N . ILE A 1 242 ? -6.906 -9.242 -10.766 1 90.56 242 ILE A N 1
ATOM 2009 C CA . ILE A 1 242 ? -8.156 -8.68 -11.266 1 90.56 242 ILE A CA 1
ATOM 2010 C C . ILE A 1 242 ? -9.266 -9.719 -11.18 1 90.56 242 ILE A C 1
ATOM 2012 O O . ILE A 1 242 ? -10.367 -9.43 -10.711 1 90.56 242 ILE A O 1
ATOM 2016 N N . ARG A 1 243 ? -8.914 -10.914 -11.578 1 89.44 243 ARG A N 1
ATOM 2017 C CA . ARG A 1 243 ? -9.906 -11.977 -11.523 1 89.44 243 ARG A CA 1
ATOM 2018 C C . ARG A 1 243 ? -10.266 -12.328 -10.086 1 89.44 243 ARG A C 1
ATOM 2020 O O . ARG A 1 243 ? -11.43 -12.555 -9.766 1 89.44 243 ARG A O 1
ATOM 2027 N N . SER A 1 244 ? -9.305 -12.375 -9.258 1 90.88 244 SER A N 1
ATOM 2028 C CA . SER A 1 244 ? -9.523 -12.711 -7.852 1 90.88 244 SER A CA 1
ATOM 2029 C C . SER A 1 244 ? -10.352 -11.633 -7.152 1 90.88 244 SER A C 1
ATOM 2031 O O . SER A 1 244 ? -11.25 -11.945 -6.367 1 90.88 244 SER A O 1
ATOM 2033 N N . VAL A 1 245 ? -10.07 -10.383 -7.422 1 87.88 245 VAL A N 1
ATOM 2034 C CA . VAL A 1 245 ? -10.781 -9.273 -6.797 1 87.88 245 VAL A CA 1
ATOM 2035 C C . VAL A 1 245 ? -12.234 -9.266 -7.254 1 87.88 245 VAL A C 1
ATOM 2037 O O . VAL A 1 245 ? -13.141 -9.023 -6.449 1 87.88 245 VAL A O 1
ATOM 2040 N N . ASN A 1 246 ? -12.484 -9.602 -8.461 1 84.69 246 ASN A N 1
ATOM 2041 C CA . ASN A 1 246 ? -13.852 -9.656 -8.969 1 84.69 246 ASN A CA 1
ATOM 2042 C C . ASN A 1 246 ? -14.641 -10.805 -8.336 1 84.69 246 ASN A C 1
ATOM 2044 O O . ASN A 1 246 ? -15.82 -10.641 -8.008 1 84.69 246 ASN A O 1
ATOM 2048 N N . ARG A 1 247 ? -13.961 -11.844 -8.18 1 84.5 247 ARG A N 1
ATOM 2049 C CA . ARG A 1 247 ? -14.625 -12.977 -7.543 1 84.5 247 ARG A CA 1
ATOM 2050 C C . ARG A 1 247 ? -14.836 -12.727 -6.055 1 84.5 247 ARG A C 1
ATOM 2052 O O . ARG A 1 247 ? -15.82 -13.188 -5.473 1 84.5 247 ARG A O 1
ATOM 2059 N N . PHE A 1 248 ? -14 -12.023 -5.488 1 84.25 248 PHE A N 1
ATOM 2060 C CA . PHE A 1 248 ? -14.125 -11.656 -4.082 1 84.25 248 PHE A CA 1
ATOM 2061 C C . PHE A 1 248 ? -15.352 -10.773 -3.857 1 84.25 248 PHE A C 1
ATOM 2063 O O . PHE A 1 248 ? -16.109 -10.992 -2.912 1 84.25 248 PHE A O 1
ATOM 2070 N N . LYS A 1 249 ? -15.523 -9.898 -4.703 1 81.31 249 LYS A N 1
ATOM 2071 C CA . LYS A 1 249 ? -16.688 -9.023 -4.637 1 81.31 249 LYS A CA 1
ATOM 2072 C C . LYS A 1 249 ? -17.984 -9.836 -4.703 1 81.31 249 LYS A C 1
ATOM 2074 O O . LYS A 1 249 ? -18.922 -9.586 -3.941 1 81.31 249 LYS A O 1
ATOM 2079 N N . GLN A 1 250 ? -17.953 -10.836 -5.52 1 74.25 250 GLN A N 1
ATOM 2080 C CA . GLN A 1 250 ? -19.141 -11.664 -5.688 1 74.25 250 GLN A CA 1
ATOM 2081 C C . GLN A 1 250 ? -19.391 -12.539 -4.457 1 74.25 250 GLN A C 1
ATOM 2083 O O . GLN A 1 250 ? -20.531 -12.742 -4.051 1 74.25 250 GLN A O 1
ATOM 2088 N N . SER A 1 251 ? -18.328 -12.969 -3.92 1 76.56 251 SER A N 1
ATOM 2089 C CA . SER A 1 251 ? -18.453 -13.844 -2.754 1 76.56 251 SER A CA 1
ATOM 2090 C C . SER A 1 251 ? -18.953 -13.07 -1.54 1 76.56 251 SER A C 1
ATOM 2092 O O . SER A 1 251 ? -19.688 -13.625 -0.711 1 76.56 251 SER A O 1
ATOM 2094 N N . LEU A 1 252 ? -18.641 -11.805 -1.401 1 74.56 252 LEU A N 1
ATOM 2095 C CA . LEU A 1 252 ? -19.062 -10.984 -0.27 1 74.56 252 LEU A CA 1
ATOM 2096 C C . LEU A 1 252 ? -20.547 -10.664 -0.357 1 74.56 252 LEU A C 1
ATOM 2098 O O . LEU A 1 252 ? -21.25 -10.641 0.661 1 74.56 252 LEU A O 1
ATOM 2102 N N . VAL A 1 253 ? -21.031 -10.594 -1.459 1 66.38 253 VAL A N 1
ATOM 2103 C CA . VAL A 1 253 ? -22.453 -10.289 -1.669 1 66.38 253 VAL A CA 1
ATOM 2104 C C . VAL A 1 253 ? -23.281 -11.531 -1.374 1 66.38 253 VAL A C 1
ATOM 2106 O O . VAL A 1 253 ? -24.375 -11.43 -0.791 1 66.38 253 VAL A O 1
ATOM 2109 N N . ASN A 1 254 ? -22.734 -12.703 -1.671 1 61.25 254 ASN A N 1
ATOM 2110 C CA . ASN A 1 254 ? -23.469 -13.938 -1.496 1 61.25 254 ASN A CA 1
ATOM 2111 C C . ASN A 1 254 ? -23.453 -14.414 -0.045 1 61.25 254 ASN A C 1
ATOM 2113 O O . ASN A 1 254 ? -24.391 -15.062 0.416 1 61.25 254 ASN A O 1
ATOM 2117 N N . GLU A 1 255 ? -22.344 -14.281 0.679 1 59.28 255 GLU A N 1
ATOM 2118 C CA . GLU A 1 255 ? -22.203 -14.758 2.053 1 59.28 255 GLU A CA 1
ATOM 2119 C C . GLU A 1 255 ? -23.172 -14.047 2.988 1 59.28 255 GLU A C 1
ATOM 2121 O O . GLU A 1 255 ? -23.641 -14.641 3.967 1 59.28 255 GLU A O 1
ATOM 2126 N N . ASP A 1 256 ? -23.531 -12.766 2.809 1 54.97 256 ASP A N 1
ATOM 2127 C CA . ASP A 1 256 ? -24.422 -12.047 3.705 1 54.97 256 ASP A CA 1
ATOM 2128 C C . ASP A 1 256 ? -25.828 -12.664 3.703 1 54.97 256 ASP A C 1
ATOM 2130 O O . ASP A 1 256 ? -26.672 -12.305 4.523 1 54.97 256 ASP A O 1
ATOM 2134 N N . SER A 1 257 ? -25.969 -13.758 2.887 1 54.03 257 SER A N 1
ATOM 2135 C CA . SER A 1 257 ? -27.312 -14.32 2.799 1 54.03 257 SER A CA 1
ATOM 2136 C C . SER A 1 257 ? -27.484 -15.492 3.764 1 54.03 257 SER A C 1
ATOM 2138 O O . SER A 1 257 ? -28.375 -16.312 3.598 1 54.03 257 SER A O 1
ATOM 2140 N N . SER A 1 258 ? -26.641 -15.617 4.77 1 53.06 258 SER A N 1
ATOM 2141 C CA . SER A 1 258 ? -26.703 -16.781 5.652 1 53.06 258 SER A CA 1
ATOM 2142 C C . SER A 1 258 ? -28.094 -16.891 6.293 1 53.06 258 SER A C 1
ATOM 2144 O O . SER A 1 258 ? -28.609 -18 6.461 1 53.06 258 SER A O 1
ATOM 2146 N N . LEU A 1 259 ? -28.578 -15.773 6.629 1 51.41 259 LEU A N 1
ATOM 2147 C CA . LEU A 1 259 ? -29.859 -15.875 7.32 1 51.41 259 LEU A CA 1
ATOM 2148 C C . LEU A 1 259 ? -30.969 -16.312 6.363 1 51.41 259 LEU A C 1
ATOM 2150 O O . LEU A 1 259 ? -31.906 -17 6.77 1 51.41 259 LEU A O 1
ATOM 2154 N N . ASN A 1 260 ? -30.75 -16 5.16 1 56.09 260 ASN A N 1
ATOM 2155 C CA . ASN A 1 260 ? -31.812 -16.297 4.215 1 56.09 260 ASN A CA 1
ATOM 2156 C C . ASN A 1 260 ? -31.453 -17.438 3.277 1 56.09 260 ASN A C 1
ATOM 2158 O O . ASN A 1 260 ? -32 -17.562 2.184 1 56.09 260 ASN A O 1
ATOM 2162 N N . ASN A 1 261 ? -30.5 -18.188 3.871 1 62.56 261 ASN A N 1
ATOM 2163 C CA . ASN A 1 261 ? -30 -19.234 2.979 1 62.56 261 ASN A CA 1
ATOM 2164 C C . ASN A 1 261 ? -31.078 -20.281 2.688 1 62.56 261 ASN A C 1
ATOM 2166 O O . ASN A 1 261 ? -31.25 -20.688 1.539 1 62.56 261 ASN A O 1
ATOM 2170 N N . TYR A 1 262 ? -31.844 -20.609 3.779 1 72.25 262 TYR A N 1
ATOM 2171 C CA . TYR A 1 262 ? -32.875 -21.641 3.588 1 72.25 262 TYR A CA 1
ATOM 2172 C C . TYR A 1 262 ? -34 -21.125 2.736 1 72.25 262 TYR A C 1
ATOM 2174 O O . TYR A 1 262 ? -34.5 -21.828 1.841 1 72.25 262 TYR A O 1
ATOM 2182 N N . SER A 1 263 ? -34.312 -19.812 3.078 1 71.38 263 SER A N 1
ATOM 2183 C CA . SER A 1 263 ? -35.438 -19.266 2.338 1 71.38 263 SER A CA 1
ATOM 2184 C C . SER A 1 263 ? -35.062 -19.031 0.875 1 71.38 263 SER A C 1
ATOM 2186 O O . SER A 1 263 ? -35.875 -19.281 -0.018 1 71.38 263 SER A O 1
ATOM 2188 N N . ASN A 1 264 ? -33.969 -18.703 0.655 1 70.38 264 ASN A N 1
ATOM 2189 C CA . ASN A 1 264 ? -33.562 -18.469 -0.723 1 70.38 264 ASN A CA 1
ATOM 2190 C C . ASN A 1 264 ? -33.438 -19.766 -1.51 1 70.38 264 ASN A C 1
ATOM 2192 O O . ASN A 1 264 ? -33.781 -19.812 -2.689 1 70.38 264 ASN A O 1
ATOM 2196 N N . LYS A 1 265 ? -33.031 -20.797 -0.859 1 73.56 265 LYS A N 1
ATOM 2197 C CA . LYS A 1 265 ? -32.906 -22.078 -1.534 1 73.56 265 LYS A CA 1
ATOM 2198 C C . LYS A 1 265 ? -34.25 -22.688 -1.855 1 73.56 265 LYS A C 1
ATOM 2200 O O . LYS A 1 265 ? -34.438 -23.281 -2.92 1 73.56 265 LYS A O 1
ATOM 2205 N N . VAL A 1 266 ? -35.219 -22.375 -0.894 1 75.5 266 VAL A N 1
ATOM 2206 C CA . VAL A 1 266 ? -36.5 -23.016 -1.059 1 75.5 266 VAL A CA 1
ATOM 2207 C C . VAL A 1 266 ? -37.375 -22.172 -2.006 1 75.5 266 VAL A C 1
ATOM 2209 O O . VAL A 1 266 ? -38.062 -22.719 -2.865 1 75.5 266 VAL A O 1
ATOM 2212 N N . PHE A 1 267 ? -37.094 -20.812 -1.933 1 74.69 267 PHE A N 1
ATOM 2213 C CA . PHE A 1 267 ? -38.031 -19.984 -2.68 1 74.69 267 PHE A CA 1
ATOM 2214 C C . PHE A 1 267 ? -37.438 -19.516 -3.994 1 74.69 267 PHE A C 1
ATOM 2216 O O . PHE A 1 267 ? -38.156 -19.266 -4.965 1 74.69 267 PHE A O 1
ATOM 2223 N N . VAL A 1 268 ? -36.125 -19.453 -4.012 1 67.69 268 VAL A N 1
ATOM 2224 C CA . VAL A 1 268 ? -35.531 -18.875 -5.199 1 67.69 268 VAL A CA 1
ATOM 2225 C C . VAL A 1 268 ? -34.625 -19.906 -5.879 1 67.69 268 VAL A C 1
ATOM 2227 O O . VAL A 1 268 ? -34.156 -19.688 -7.008 1 67.69 268 VAL A O 1
ATOM 2230 N N . GLY A 1 269 ? -34.375 -20.922 -5.348 1 70 269 GLY A N 1
ATOM 2231 C CA . GLY A 1 269 ? -33.406 -21.859 -5.863 1 70 269 GLY A CA 1
ATOM 2232 C C . GLY A 1 269 ? -33.875 -22.578 -7.113 1 70 269 GLY A C 1
ATOM 2233 O O . GLY A 1 269 ? -33.062 -23.047 -7.91 1 70 269 GLY A O 1
ATOM 2234 N N . TRP A 1 270 ? -35.25 -22.547 -7.285 1 72.69 270 TRP A N 1
ATOM 2235 C CA . TRP A 1 270 ? -35.75 -23.328 -8.406 1 72.69 270 TRP A CA 1
ATOM 2236 C C . TRP A 1 270 ? -35.75 -22.5 -9.695 1 72.69 270 TRP A C 1
ATOM 2238 O O . TRP A 1 270 ? -36.156 -21.328 -9.695 1 72.69 270 TRP A O 1
ATOM 2248 N N . ASP A 1 271 ? -35 -22.969 -10.719 1 64.62 271 ASP A N 1
ATOM 2249 C CA . ASP A 1 271 ? -35 -22.344 -12.047 1 64.62 271 ASP A CA 1
ATOM 2250 C C . ASP A 1 271 ? -36.125 -22.875 -12.898 1 64.62 271 ASP A C 1
ATOM 2252 O O . ASP A 1 271 ? -36.156 -24.047 -13.273 1 64.62 271 ASP A O 1
ATOM 2256 N N . PHE A 1 272 ? -37.094 -22.062 -13.156 1 65.44 272 PHE A N 1
ATOM 2257 C CA . PHE A 1 272 ? -38.312 -22.453 -13.867 1 65.44 272 PHE A CA 1
ATOM 2258 C C . PHE A 1 272 ? -38.031 -22.594 -15.359 1 65.44 272 PHE A C 1
ATOM 2260 O O . PHE A 1 272 ? -38.875 -23.078 -16.109 1 65.44 272 PHE A O 1
ATOM 2267 N N . CYS A 1 273 ? -36.812 -22.297 -15.727 1 60.03 273 CYS A N 1
ATOM 2268 C CA . CYS A 1 273 ? -36.469 -22.391 -17.141 1 60.03 273 CYS A CA 1
ATOM 2269 C C . CYS A 1 273 ? -35.969 -23.781 -17.5 1 60.03 273 CYS A C 1
ATOM 2271 O O . CYS A 1 273 ? -35.781 -24.094 -18.672 1 60.03 273 CYS A O 1
ATOM 2273 N N . ILE A 1 274 ? -35.781 -24.672 -16.625 1 63.56 274 ILE A N 1
ATOM 2274 C CA . ILE A 1 274 ? -35.25 -26 -16.922 1 63.56 274 ILE A CA 1
ATOM 2275 C C . ILE A 1 274 ? -36.375 -26.891 -17.438 1 63.56 274 ILE A C 1
ATOM 2277 O O . ILE A 1 274 ? -37.406 -27.062 -16.781 1 63.56 274 ILE A O 1
ATOM 2281 N N . SER A 1 275 ? -36.344 -27.172 -18.688 1 61.56 275 SER A N 1
ATOM 2282 C CA . SER A 1 275 ? -37.438 -27.938 -19.312 1 61.56 275 SER A CA 1
ATOM 2283 C C . SER A 1 275 ? -37.062 -29.422 -19.422 1 61.56 275 SER A C 1
ATOM 2285 O O . SER A 1 275 ? -37.938 -30.281 -19.344 1 61.56 275 SER A O 1
ATOM 2287 N N . GLU A 1 276 ? -35.875 -29.703 -19.5 1 65.25 276 GLU A N 1
ATOM 2288 C CA . GLU A 1 276 ? -35.531 -31.109 -19.703 1 65.25 276 GLU A CA 1
ATOM 2289 C C . GLU A 1 276 ? -35.656 -31.906 -18.422 1 65.25 276 GLU A C 1
ATOM 2291 O O . GLU A 1 276 ? -35.25 -31.438 -17.344 1 65.25 276 GLU A O 1
ATOM 2296 N N . GLU A 1 277 ? -36.406 -33.031 -18.5 1 71.44 277 GLU A N 1
ATOM 2297 C CA . GLU A 1 277 ? -36.75 -33.844 -17.344 1 71.44 277 GLU A CA 1
ATOM 2298 C C . GLU A 1 277 ? -35.5 -34.281 -16.594 1 71.44 277 GLU A C 1
ATOM 2300 O O . GLU A 1 277 ? -35.469 -34.312 -15.352 1 71.44 277 GLU A O 1
ATOM 2305 N N . GLN A 1 278 ? -34.594 -34.594 -17.344 1 64.12 278 GLN A N 1
ATOM 2306 C CA . GLN A 1 278 ? -33.375 -35.062 -16.688 1 64.12 278 GLN A CA 1
ATOM 2307 C C . GLN A 1 278 ? -32.719 -33.906 -15.898 1 64.12 278 GLN A C 1
ATOM 2309 O O . GLN A 1 278 ? -32.219 -34.125 -14.789 1 64.12 278 GLN A O 1
ATOM 2314 N N . SER A 1 279 ? -32.812 -32.75 -16.453 1 66.25 279 SER A N 1
ATOM 2315 C CA . SER A 1 279 ? -32.25 -31.594 -15.789 1 66.25 279 SER A CA 1
ATOM 2316 C C . SER A 1 279 ? -33.062 -31.219 -14.547 1 66.25 279 SER A C 1
ATOM 2318 O O . SER A 1 279 ? -32.469 -30.766 -13.547 1 66.25 279 SER A O 1
ATOM 2320 N N . VAL A 1 280 ? -34.281 -31.469 -14.625 1 74.69 280 VAL A N 1
ATOM 2321 C CA . VAL A 1 280 ? -35.156 -31.188 -13.484 1 74.69 280 VAL A CA 1
ATOM 2322 C C . VAL A 1 280 ? -34.812 -32.125 -12.328 1 74.69 280 VAL A C 1
ATOM 2324 O O . VAL A 1 280 ? -34.719 -31.688 -11.172 1 74.69 280 VAL A O 1
ATOM 2327 N N . ARG A 1 281 ? -34.594 -33.344 -12.68 1 73.38 281 ARG A N 1
ATOM 2328 C CA . ARG A 1 281 ? -34.25 -34.312 -11.641 1 73.38 281 ARG A CA 1
ATOM 2329 C C . ARG A 1 281 ? -32.906 -34.031 -11.016 1 73.38 281 ARG A C 1
ATOM 2331 O O . ARG A 1 281 ? -32.719 -34.156 -9.797 1 73.38 281 ARG A O 1
ATOM 2338 N N . LEU A 1 282 ? -32.094 -33.625 -11.875 1 67.25 282 LEU A N 1
ATOM 2339 C CA . LEU A 1 282 ? -30.766 -33.312 -11.367 1 67.25 282 LEU A CA 1
ATOM 2340 C C . LEU A 1 282 ? -30.797 -32.094 -10.453 1 67.25 282 LEU A C 1
ATOM 2342 O O . LEU A 1 282 ? -30.141 -32.062 -9.414 1 67.25 282 LEU A O 1
ATOM 2346 N N . LYS A 1 283 ? -31.562 -31.094 -10.82 1 72.25 283 LYS A N 1
ATOM 2347 C CA . LYS A 1 283 ? -31.688 -29.891 -9.992 1 72.25 283 LYS A CA 1
ATOM 2348 C C . LYS A 1 283 ? -32.375 -30.203 -8.664 1 72.25 283 LYS A C 1
ATOM 2350 O O . LYS A 1 283 ? -32 -29.656 -7.625 1 72.25 283 LYS A O 1
ATOM 2355 N N . GLN A 1 284 ? -33.406 -31.016 -8.742 1 74.12 284 GLN A N 1
ATOM 2356 C CA . GLN A 1 284 ? -34.094 -31.406 -7.523 1 74.12 284 GLN A CA 1
ATOM 2357 C C . GLN A 1 284 ? -33.156 -32.156 -6.57 1 74.12 284 GLN A C 1
ATOM 2359 O O . GLN A 1 284 ? -33.188 -31.906 -5.359 1 74.12 284 GLN A O 1
ATOM 2364 N N . ASN A 1 285 ? -32.375 -32.969 -7.148 1 71.88 285 ASN A N 1
ATOM 2365 C CA . ASN A 1 285 ? -31.438 -33.688 -6.32 1 71.88 285 ASN A CA 1
ATOM 2366 C C . ASN A 1 285 ? -30.375 -32.781 -5.734 1 71.88 285 ASN A C 1
ATOM 2368 O O . ASN A 1 285 ? -29.953 -32.969 -4.586 1 71.88 285 ASN A O 1
ATOM 2372 N N . SER A 1 286 ? -30 -31.875 -6.562 1 70 286 SER A N 1
ATOM 2373 C CA . SER A 1 286 ? -29.016 -30.922 -6.07 1 70 286 SER A CA 1
ATOM 2374 C C . SER A 1 286 ? -29.547 -30.109 -4.898 1 70 286 SER A C 1
ATOM 2376 O O . SER A 1 286 ? -28.859 -29.922 -3.895 1 70 286 SER A O 1
ATOM 2378 N N . LEU A 1 287 ? -30.734 -29.688 -4.969 1 74.75 287 LEU A N 1
ATOM 2379 C CA . LEU A 1 287 ? -31.359 -28.938 -3.891 1 74.75 287 LEU A CA 1
ATOM 2380 C C . LEU A 1 287 ? -31.547 -29.797 -2.654 1 74.75 287 LEU A C 1
ATOM 2382 O O . LEU A 1 287 ? -31.375 -29.328 -1.527 1 74.75 287 LEU A O 1
ATOM 2386 N N . ARG A 1 288 ? -31.938 -31.031 -2.924 1 73.56 288 ARG A N 1
ATOM 2387 C CA . ARG A 1 288 ? -32.094 -31.953 -1.815 1 73.56 288 ARG A CA 1
ATOM 2388 C C . ARG A 1 288 ? -30.781 -32.156 -1.071 1 73.56 288 ARG A C 1
ATOM 2390 O O . ARG A 1 288 ? -30.75 -32.156 0.161 1 73.56 288 ARG A O 1
ATOM 2397 N N . TYR A 1 289 ? -29.828 -32.281 -1.788 1 68.38 289 TYR A N 1
ATOM 2398 C CA . TYR A 1 289 ? -28.516 -32.531 -1.179 1 68.38 289 TYR A CA 1
ATOM 2399 C C . TYR A 1 289 ? -28.031 -31.312 -0.415 1 68.38 289 TYR A C 1
ATOM 2401 O O . TYR A 1 289 ? -27.453 -31.438 0.67 1 68.38 289 TYR A O 1
ATOM 2409 N N . GLU A 1 290 ? -28.219 -30.156 -0.983 1 72.81 290 GLU A N 1
ATOM 2410 C CA . GLU A 1 290 ? -27.812 -28.922 -0.296 1 72.81 290 GLU A CA 1
ATOM 2411 C C . GLU A 1 290 ? -28.547 -28.766 1.028 1 72.81 290 GLU A C 1
ATOM 2413 O O . GLU A 1 290 ? -27.969 -28.359 2.031 1 72.81 290 GLU A O 1
ATOM 2418 N N . LEU A 1 291 ? -29.766 -29.078 1.047 1 76.19 291 LEU A N 1
ATOM 2419 C CA . LEU A 1 291 ? -30.562 -28.984 2.264 1 76.19 291 LEU A CA 1
ATOM 2420 C C . LEU A 1 291 ? -30.125 -30.031 3.287 1 76.19 291 LEU A C 1
ATOM 2422 O O . LEU A 1 291 ? -30.062 -29.734 4.484 1 76.19 291 LEU A O 1
ATOM 2426 N N . LYS A 1 292 ? -29.797 -31.172 2.729 1 73.25 292 LYS A N 1
ATOM 2427 C CA . LYS A 1 292 ? -29.344 -32.25 3.621 1 73.25 292 LYS A CA 1
ATOM 2428 C C . LYS A 1 292 ? -28.016 -31.891 4.262 1 73.25 292 LYS A C 1
ATOM 2430 O O . LYS A 1 292 ? -27.812 -32.125 5.453 1 73.25 292 LYS A O 1
ATOM 2435 N N . MET A 1 293 ? -27.188 -31.359 3.459 1 71 293 MET A N 1
ATOM 2436 C CA . MET A 1 293 ? -25.875 -30.969 3.961 1 71 293 MET A CA 1
ATOM 2437 C C . MET A 1 293 ? -26 -29.891 5.023 1 71 293 MET A C 1
ATOM 2439 O O . MET A 1 293 ? -25.297 -29.922 6.039 1 71 293 MET A O 1
ATOM 2443 N N . ASP A 1 294 ? -26.859 -28.922 4.805 1 76.19 294 ASP A N 1
ATOM 2444 C CA . ASP A 1 294 ? -27.078 -27.859 5.773 1 76.19 294 ASP A CA 1
ATOM 2445 C C . ASP A 1 294 ? -27.641 -28.406 7.082 1 76.19 294 ASP A C 1
ATOM 2447 O O . ASP A 1 294 ? -27.266 -27.953 8.164 1 76.19 294 ASP A O 1
ATOM 2451 N N . LEU A 1 295 ? -28.547 -29.344 6.973 1 77.06 295 LEU A N 1
ATOM 2452 C CA . LEU A 1 295 ? -29.172 -29.922 8.164 1 77.06 295 LEU A CA 1
ATOM 2453 C C . LEU A 1 295 ? -28.156 -30.766 8.945 1 77.06 295 LEU A C 1
ATOM 2455 O O . LEU A 1 295 ? -28.156 -30.75 10.18 1 77.06 295 LEU A O 1
ATOM 2459 N N . GLU A 1 296 ? -27.312 -31.438 8.172 1 76 296 GLU A N 1
ATOM 2460 C CA . GLU A 1 296 ? -26.281 -32.25 8.836 1 76 296 GLU A CA 1
ATOM 2461 C C . GLU A 1 296 ? -25.281 -31.344 9.57 1 76 296 GLU A C 1
ATOM 2463 O O . GLU A 1 296 ? -24.828 -31.688 10.672 1 76 296 GLU A O 1
ATOM 2468 N N . GLU A 1 297 ? -24.938 -30.266 8.953 1 76.06 297 GLU A N 1
ATOM 2469 C CA . GLU A 1 297 ? -24 -29.344 9.594 1 76.06 297 GLU A CA 1
ATOM 2470 C C . GLU A 1 297 ? -24.609 -28.75 10.867 1 76.06 297 GLU A C 1
ATOM 2472 O O . GLU A 1 297 ? -23.906 -28.594 11.867 1 76.06 297 GLU A O 1
ATOM 2477 N N . GLU A 1 298 ? -25.875 -28.453 10.797 1 78.56 298 GLU A N 1
ATOM 2478 C CA . GLU A 1 298 ? -26.547 -27.922 11.984 1 78.56 298 GLU A CA 1
ATOM 2479 C C . GLU A 1 298 ? -26.656 -28.969 13.078 1 78.56 298 GLU A C 1
ATOM 2481 O O . GLU A 1 298 ? -26.531 -28.656 14.266 1 78.56 298 GLU A O 1
ATOM 2486 N N . ALA A 1 299 ? -26.875 -30.109 12.633 1 81.06 299 ALA A N 1
ATOM 2487 C CA . ALA A 1 299 ? -26.984 -31.203 13.602 1 81.06 299 ALA A CA 1
ATOM 2488 C C . ALA A 1 299 ? -25.641 -31.469 14.273 1 81.06 299 ALA A C 1
ATOM 2490 O O . ALA A 1 299 ? -25.594 -31.734 15.477 1 81.06 299 ALA A O 1
ATOM 2491 N N . LEU A 1 300 ? -24.625 -31.469 13.547 1 79.69 300 LEU A N 1
ATOM 2492 C CA . LEU A 1 300 ? -23.297 -31.672 14.094 1 79.69 300 LEU A CA 1
ATOM 2493 C C . LEU A 1 300 ? -22.938 -30.578 15.086 1 79.69 300 LEU A C 1
ATOM 2495 O O . LEU A 1 300 ? -22.328 -30.844 16.125 1 79.69 300 LEU A O 1
ATOM 2499 N N . LYS A 1 301 ? -23.219 -29.375 14.672 1 79.5 301 LYS A N 1
ATOM 2500 C CA . LYS A 1 301 ? -22.953 -28.266 15.57 1 79.5 301 LYS A CA 1
ATOM 2501 C C . LYS A 1 301 ? -23.688 -28.438 16.906 1 79.5 301 LYS A C 1
ATOM 2503 O O . LYS A 1 301 ? -23.141 -28.141 17.969 1 79.5 301 LYS A O 1
ATOM 2508 N N . LYS A 1 302 ? -24.891 -28.953 16.812 1 80.12 302 LYS A N 1
ATOM 2509 C CA . LYS A 1 302 ? -25.656 -29.203 18.016 1 80.12 302 LYS A CA 1
ATOM 2510 C C . LYS A 1 302 ? -25.047 -30.312 18.844 1 80.12 302 LYS A C 1
ATOM 2512 O O . LYS A 1 302 ? -25 -30.234 20.078 1 80.12 302 LYS A O 1
ATOM 2517 N N . ARG A 1 303 ? -24.531 -31.297 18.203 1 81.38 303 ARG A N 1
ATOM 2518 C CA . ARG A 1 303 ? -23.906 -32.406 18.906 1 81.38 303 ARG A CA 1
ATOM 2519 C C . ARG A 1 303 ? -22.609 -31.984 19.578 1 81.38 303 ARG A C 1
ATOM 2521 O O . ARG A 1 303 ? -22.312 -32.438 20.688 1 81.38 303 ARG A O 1
ATOM 2528 N N . GLN A 1 304 ? -21.875 -31.172 18.875 1 79.75 304 GLN A N 1
ATOM 2529 C CA . GLN A 1 304 ? -20.609 -30.703 19.422 1 79.75 304 GLN A CA 1
ATOM 2530 C C . GLN A 1 304 ? -20.828 -29.812 20.641 1 79.75 304 GLN A C 1
ATOM 2532 O O . GLN A 1 304 ? -20.047 -29.828 21.578 1 79.75 304 GLN A O 1
ATOM 2537 N N . ALA A 1 305 ? -21.922 -29.094 20.484 1 77.62 305 ALA A N 1
ATOM 2538 C CA . ALA A 1 305 ? -22.25 -28.219 21.609 1 77.62 305 ALA A CA 1
ATOM 2539 C C . ALA A 1 305 ? -22.672 -29.031 22.844 1 77.62 305 ALA A C 1
ATOM 2541 O O . ALA A 1 305 ? -22.484 -28.578 23.969 1 77.62 305 ALA A O 1
ATOM 2542 N N . ALA A 1 306 ? -23.125 -30.25 22.562 1 79 306 ALA A N 1
ATOM 2543 C CA . ALA A 1 306 ? -23.641 -31.078 23.656 1 79 306 ALA A CA 1
ATOM 2544 C C . ALA A 1 306 ? -22.531 -31.953 24.234 1 79 306 ALA A C 1
ATOM 2546 O O . ALA A 1 306 ? -22.734 -32.625 25.25 1 79 306 ALA A O 1
ATOM 2547 N N . GLN A 1 307 ? -21.359 -31.875 23.734 1 81.06 307 GLN A N 1
ATOM 2548 C CA . GLN A 1 307 ? -20.297 -32.75 24.172 1 81.06 307 GLN A CA 1
ATOM 2549 C C . GLN A 1 307 ? -19.75 -32.344 25.531 1 81.06 307 GLN A C 1
ATOM 2551 O O . GLN A 1 307 ? -19.703 -31.141 25.844 1 81.06 307 GLN A O 1
ATOM 2556 N N . THR A 1 308 ? -19.422 -33.312 26.359 1 81.5 308 THR A N 1
ATOM 2557 C CA . THR A 1 308 ? -18.859 -33.125 27.672 1 81.5 308 THR A CA 1
ATOM 2558 C C . THR A 1 308 ? -17.391 -32.719 27.578 1 81.5 308 THR A C 1
ATOM 2560 O O . THR A 1 308 ? -16.781 -32.812 26.5 1 81.5 308 THR A O 1
ATOM 2563 N N . LYS A 1 309 ? -16.734 -32.25 28.578 1 82.12 309 LYS A N 1
ATOM 2564 C CA . LYS A 1 309 ? -15.359 -31.781 28.594 1 82.12 309 LYS A CA 1
ATOM 2565 C C . LYS A 1 309 ? -14.391 -32.938 28.297 1 82.12 309 LYS A C 1
ATOM 2567 O O . LYS A 1 309 ? -13.391 -32.75 27.609 1 82.12 309 LYS A O 1
ATOM 2572 N N . LEU A 1 310 ? -14.766 -34.031 28.859 1 83.5 310 LEU A N 1
ATOM 2573 C CA . LEU A 1 310 ? -13.898 -35.188 28.656 1 83.5 310 LEU A CA 1
ATOM 2574 C C . LEU A 1 310 ? -13.922 -35.625 27.188 1 83.5 310 LEU A C 1
ATOM 2576 O O . LEU A 1 310 ? -12.883 -35.969 26.625 1 83.5 310 LEU A O 1
ATOM 2580 N N . GLN A 1 311 ? -15.086 -35.562 26.641 1 84.06 311 GLN A N 1
ATOM 2581 C CA . GLN A 1 311 ? -15.211 -35.906 25.234 1 84.06 311 GLN A CA 1
ATOM 2582 C C . GLN A 1 311 ? -14.516 -34.875 24.344 1 84.06 311 GLN A C 1
ATOM 2584 O O . GLN A 1 311 ? -13.906 -35.219 23.344 1 84.06 311 GLN A O 1
ATOM 2589 N N . CYS A 1 312 ? -14.516 -33.719 24.812 1 83.56 312 CYS A N 1
ATOM 2590 C CA . CYS A 1 312 ? -13.844 -32.688 24.062 1 83.56 312 CYS A CA 1
ATOM 2591 C C . CYS A 1 312 ? -12.336 -32.875 24.094 1 83.56 312 CYS A C 1
ATOM 2593 O O . CYS A 1 312 ? -11.664 -32.688 23.078 1 83.56 312 CYS A O 1
ATOM 2595 N N . THR A 1 313 ? -11.812 -33.25 25.281 1 87.62 313 THR A N 1
ATOM 2596 C CA . THR A 1 313 ? -10.375 -33.469 25.391 1 87.62 313 THR A CA 1
ATOM 2597 C C . THR A 1 313 ? -9.93 -34.656 24.562 1 87.62 313 THR A C 1
ATOM 2599 O O . THR A 1 313 ? -8.844 -34.656 23.984 1 87.62 313 THR A O 1
ATOM 2602 N N . ARG A 1 314 ? -10.758 -35.625 24.469 1 87.62 314 ARG A N 1
ATOM 2603 C CA . ARG A 1 314 ? -10.453 -36.781 23.656 1 87.62 314 ARG A CA 1
ATOM 2604 C C . ARG A 1 314 ? -10.406 -36.438 22.172 1 87.62 314 ARG A C 1
ATOM 2606 O O . ARG A 1 314 ? -9.516 -36.875 21.453 1 87.62 314 ARG A O 1
ATOM 2613 N N . VAL A 1 315 ? -11.281 -35.625 21.734 1 87.56 315 VAL A N 1
ATOM 2614 C CA . VAL A 1 315 ? -11.336 -35.25 20.328 1 87.56 315 VAL A CA 1
ATOM 2615 C C . VAL A 1 315 ? -10.133 -34.344 20 1 87.56 315 VAL A C 1
ATOM 2617 O O . VAL A 1 315 ? -9.516 -34.5 18.938 1 87.56 315 VAL A O 1
ATOM 2620 N N . TYR A 1 316 ? -9.773 -33.531 20.953 1 89.5 316 TYR A N 1
ATOM 2621 C CA . TYR A 1 316 ? -8.641 -32.656 20.688 1 89.5 316 TYR A CA 1
ATOM 2622 C C . TYR A 1 316 ? -7.328 -33.406 20.703 1 89.5 316 TYR A C 1
ATOM 2624 O O . TYR A 1 316 ? -6.398 -33.094 19.969 1 89.5 316 TYR A O 1
ATOM 2632 N N . THR A 1 317 ? -7.234 -34.375 21.609 1 91.81 317 THR A N 1
ATOM 2633 C CA . THR A 1 317 ? -6.043 -35.219 21.609 1 91.81 317 THR A CA 1
ATOM 2634 C C . THR A 1 317 ? -5.945 -36.031 20.312 1 91.81 317 THR A C 1
ATOM 2636 O O . THR A 1 317 ? -4.855 -36.188 19.75 1 91.81 317 THR A O 1
ATOM 2639 N N . LEU A 1 318 ? -7.066 -36.469 19.781 1 90.81 318 LEU A N 1
ATOM 2640 C CA . LEU A 1 318 ? -7.086 -37.188 18.516 1 90.81 318 LEU A CA 1
ATOM 2641 C C . LEU A 1 318 ? -6.695 -36.281 17.359 1 90.81 318 LEU A C 1
ATOM 2643 O O . LEU A 1 318 ? -5.938 -36.688 16.469 1 90.81 318 LEU A O 1
ATOM 2647 N N . ARG A 1 319 ? -7.109 -35.125 17.359 1 91.5 319 ARG A N 1
ATOM 2648 C CA . ARG A 1 319 ? -6.781 -34.156 16.328 1 91.5 319 ARG A CA 1
ATOM 2649 C C . ARG A 1 319 ? -5.289 -33.844 16.328 1 91.5 319 ARG A C 1
ATOM 2651 O O . ARG A 1 319 ? -4.676 -33.719 15.258 1 91.5 319 ARG A O 1
ATOM 2658 N N . THR A 1 320 ? -4.727 -33.75 17.5 1 93.25 320 THR A N 1
ATOM 2659 C CA . THR A 1 320 ? -3.305 -33.469 17.609 1 93.25 320 THR A CA 1
ATOM 2660 C C . THR A 1 320 ? -2.465 -34.625 17.094 1 93.25 320 THR A C 1
ATOM 2662 O O . THR A 1 320 ? -1.459 -34.438 16.406 1 93.25 320 THR A O 1
ATOM 2665 N N . ILE A 1 321 ? -2.936 -35.75 17.344 1 93.62 321 ILE A N 1
ATOM 2666 C CA . ILE A 1 321 ? -2.227 -36.938 16.891 1 93.62 321 ILE A CA 1
ATOM 2667 C C . ILE A 1 321 ? -2.311 -37.031 15.367 1 93.62 321 ILE A C 1
ATOM 2669 O O . ILE A 1 321 ? -1.316 -37.344 14.703 1 93.62 321 ILE A O 1
ATOM 2673 N N . VAL A 1 322 ? -3.414 -36.688 14.797 1 92.94 322 VAL A N 1
ATOM 2674 C CA . VAL A 1 322 ? -3.582 -36.75 13.352 1 92.94 322 VAL A CA 1
ATOM 2675 C C . VAL A 1 322 ? -2.729 -35.688 12.68 1 92.94 322 VAL A C 1
ATOM 2677 O O . VAL A 1 322 ? -2.1 -35.938 11.648 1 92.94 322 VAL A O 1
ATOM 2680 N N . HIS A 1 323 ? -2.615 -34.531 13.227 1 93.19 323 HIS A N 1
ATOM 2681 C CA . HIS A 1 323 ? -1.782 -33.469 12.68 1 93.19 323 HIS A CA 1
ATOM 2682 C C . HIS A 1 323 ? -0.309 -33.844 12.688 1 93.19 323 HIS A C 1
ATOM 2684 O O . HIS A 1 323 ? 0.42 -33.594 11.734 1 93.19 323 HIS A O 1
ATOM 2690 N N . LEU A 1 324 ? 0.029 -34.531 13.781 1 93.62 324 LEU A N 1
ATOM 2691 C CA . LEU A 1 324 ? 1.413 -35 13.867 1 93.62 324 LEU A CA 1
ATOM 2692 C C . LEU A 1 324 ? 1.695 -36.094 12.859 1 93.62 324 LEU A C 1
ATOM 2694 O O . LEU A 1 324 ? 2.783 -36.156 12.281 1 93.62 324 LEU A O 1
ATOM 2698 N N . LEU A 1 325 ? 0.713 -36.844 12.641 1 93.62 325 LEU A N 1
ATOM 2699 C CA . LEU A 1 325 ? 0.854 -37.906 11.641 1 93.62 325 LEU A CA 1
ATOM 2700 C C . LEU A 1 325 ? 0.937 -37.344 10.234 1 93.62 325 LEU A C 1
ATOM 2702 O O . LEU A 1 325 ? 1.743 -37.781 9.422 1 93.62 325 LEU A O 1
ATOM 2706 N N . VAL A 1 326 ? 0.112 -36.375 9.984 1 92.88 326 VAL A N 1
ATOM 2707 C CA . VAL A 1 326 ? 0.14 -35.719 8.68 1 92.88 326 VAL A CA 1
ATOM 2708 C C . VAL A 1 326 ? 1.486 -35.031 8.484 1 92.88 326 VAL A C 1
ATOM 2710 O O . VAL A 1 326 ? 2.088 -35.125 7.41 1 92.88 326 VAL A O 1
ATOM 2713 N N . LEU A 1 327 ? 2.037 -34.375 9.5 1 93.56 327 LEU A N 1
ATOM 2714 C CA . LEU A 1 327 ? 3.33 -33.719 9.414 1 93.56 327 LEU A CA 1
ATOM 2715 C C . LEU A 1 327 ? 4.453 -34.719 9.203 1 93.56 327 LEU A C 1
ATOM 2717 O O . LEU A 1 327 ? 5.414 -34.438 8.484 1 93.56 327 LEU A O 1
ATOM 2721 N N . ALA A 1 328 ? 4.273 -35.875 9.781 1 94.56 328 ALA A N 1
ATOM 2722 C CA . ALA A 1 328 ? 5.266 -36.938 9.617 1 94.56 328 ALA A CA 1
ATOM 2723 C C . ALA A 1 328 ? 5.242 -37.469 8.195 1 94.56 328 ALA A C 1
ATOM 2725 O O . ALA A 1 328 ? 6.297 -37.719 7.605 1 94.56 328 ALA A O 1
ATOM 2726 N N . LEU A 1 329 ? 4.062 -37.625 7.645 1 94.12 329 LEU A N 1
ATOM 2727 C CA . LEU A 1 329 ? 3.938 -38.125 6.273 1 94.12 329 LEU A CA 1
ATOM 2728 C C . LEU A 1 329 ? 4.48 -37.094 5.285 1 94.12 329 LEU A C 1
ATOM 2730 O O . LEU A 1 329 ? 5.148 -37.469 4.312 1 94.12 329 LEU A O 1
ATOM 2734 N N . LEU A 1 330 ? 4.25 -35.844 5.535 1 93.5 330 LEU A N 1
ATOM 2735 C CA . LEU A 1 330 ? 4.789 -34.781 4.688 1 93.5 330 LEU A CA 1
ATOM 2736 C C . LEU A 1 330 ? 6.309 -34.719 4.777 1 93.5 330 LEU A C 1
ATOM 2738 O O . LEU A 1 330 ? 6.992 -34.594 3.758 1 93.5 330 LEU A O 1
ATOM 2742 N N . GLY A 1 331 ? 6.816 -34.875 5.988 1 93.81 331 GLY A N 1
ATOM 2743 C CA . GLY A 1 331 ? 8.258 -34.906 6.168 1 93.81 331 GLY A CA 1
ATOM 2744 C C . GLY A 1 331 ? 8.922 -36.062 5.457 1 93.81 331 GLY A C 1
ATOM 2745 O O . GLY A 1 331 ? 9.984 -35.906 4.855 1 93.81 331 GLY A O 1
ATOM 2746 N N . ALA A 1 332 ? 8.258 -37.156 5.5 1 94.5 332 ALA A N 1
ATOM 2747 C CA . ALA A 1 332 ? 8.766 -38.344 4.809 1 94.5 332 ALA A CA 1
ATOM 2748 C C . ALA A 1 332 ? 8.742 -38.156 3.295 1 94.5 332 ALA A C 1
ATOM 2750 O O . ALA A 1 332 ? 9.688 -38.531 2.6 1 94.5 332 ALA A O 1
ATOM 2751 N N . ALA A 1 333 ? 7.711 -37.531 2.805 1 93.69 333 ALA A N 1
ATOM 2752 C CA . ALA A 1 333 ? 7.633 -37.25 1.372 1 93.69 333 ALA A CA 1
ATOM 2753 C C . ALA A 1 333 ? 8.727 -36.281 0.943 1 93.69 333 ALA A C 1
ATOM 2755 O O . ALA A 1 333 ? 9.367 -36.469 -0.094 1 93.69 333 ALA A O 1
ATOM 2756 N N . PHE A 1 334 ? 8.977 -35.281 1.714 1 94.06 334 PHE A N 1
ATOM 2757 C CA . PHE A 1 334 ? 10 -34.312 1.392 1 94.06 334 PHE A CA 1
ATOM 2758 C C . PHE A 1 334 ? 11.391 -34.938 1.403 1 94.06 334 PHE A C 1
ATOM 2760 O O . PHE A 1 334 ? 12.211 -34.656 0.529 1 94.06 334 PHE A O 1
ATOM 2767 N N . TYR A 1 335 ? 11.586 -35.781 2.332 1 95 335 TYR A N 1
ATOM 2768 C CA . TYR A 1 335 ? 12.883 -36.469 2.418 1 95 335 TYR A CA 1
ATOM 2769 C C . TYR A 1 335 ? 13.086 -37.406 1.23 1 95 335 TYR A C 1
ATOM 2771 O O . TYR A 1 335 ? 14.18 -37.438 0.658 1 95 335 TYR A O 1
ATOM 2779 N N . THR A 1 336 ? 12.047 -38.062 0.849 1 94.94 336 THR A N 1
ATOM 2780 C CA . THR A 1 336 ? 12.148 -38.969 -0.29 1 94.94 336 THR A CA 1
ATOM 2781 C C . THR A 1 336 ? 12.391 -38.188 -1.58 1 94.94 336 THR A C 1
ATOM 2783 O O . THR A 1 336 ? 13.156 -38.625 -2.439 1 94.94 336 THR A O 1
ATOM 2786 N N . ILE A 1 337 ? 11.789 -37.094 -1.725 1 93.94 337 ILE A N 1
ATOM 2787 C CA . ILE A 1 337 ? 11.992 -36.25 -2.906 1 93.94 337 ILE A CA 1
ATOM 2788 C C . ILE A 1 337 ? 13.43 -35.75 -2.932 1 93.94 337 ILE A C 1
ATOM 2790 O O . ILE A 1 337 ? 14.086 -35.781 -3.977 1 93.94 337 ILE A O 1
ATOM 2794 N N . TYR A 1 338 ? 13.922 -35.312 -1.812 1 93.56 338 TYR A N 1
ATOM 2795 C CA . TYR A 1 338 ? 15.281 -34.781 -1.7 1 93.56 338 TYR A CA 1
ATOM 2796 C C . TYR A 1 338 ? 16.297 -35.875 -2.072 1 93.56 338 TYR A C 1
ATOM 2798 O O . TYR A 1 338 ? 17.219 -35.594 -2.857 1 93.56 338 TYR A O 1
ATOM 2806 N N . VAL A 1 339 ? 16.078 -37.125 -1.573 1 93.94 339 VAL A N 1
ATOM 2807 C CA . VAL A 1 339 ? 17.016 -38.219 -1.824 1 93.94 339 VAL A CA 1
ATOM 2808 C C . VAL A 1 339 ? 16.891 -38.656 -3.273 1 93.94 339 VAL A C 1
ATOM 2810 O O . VAL A 1 339 ? 17.891 -38.969 -3.932 1 93.94 339 VAL A O 1
ATOM 2813 N N . ALA A 1 340 ? 15.656 -38.719 -3.789 1 94.12 340 ALA A N 1
ATOM 2814 C CA . ALA A 1 340 ? 15.438 -39.125 -5.168 1 94.12 340 ALA A CA 1
ATOM 2815 C C . ALA A 1 340 ? 16.094 -38.156 -6.152 1 94.12 340 ALA A C 1
ATOM 2817 O O . ALA A 1 340 ? 16.672 -38.594 -7.148 1 94.12 340 ALA A O 1
ATOM 2818 N N . THR A 1 341 ? 16.016 -36.875 -5.898 1 91.69 341 THR A N 1
ATOM 2819 C CA . THR A 1 341 ? 16.609 -35.875 -6.777 1 91.69 341 THR A CA 1
ATOM 2820 C C . THR A 1 341 ? 18.125 -35.969 -6.742 1 91.69 341 THR A C 1
ATOM 2822 O O . THR A 1 341 ? 18.781 -35.906 -7.785 1 91.69 341 THR A O 1
ATOM 2825 N N . GLY A 1 342 ? 18.688 -36.156 -5.562 1 87.38 342 GLY A N 1
ATOM 2826 C CA . GLY A 1 342 ? 20.141 -36.312 -5.449 1 87.38 342 GLY A CA 1
ATOM 2827 C C . GLY A 1 342 ? 20.656 -37.562 -6.137 1 87.38 342 GLY A C 1
ATOM 2828 O O . GLY A 1 342 ? 21.672 -37.531 -6.832 1 87.38 342 GLY A O 1
ATOM 2829 N N . TYR A 1 343 ? 19.953 -38.625 -5.973 1 89.19 343 TYR A N 1
ATOM 2830 C CA . TYR A 1 343 ? 20.328 -39.906 -6.594 1 89.19 343 TYR A CA 1
ATOM 2831 C C . TYR A 1 343 ? 20.234 -39.812 -8.109 1 89.19 343 TYR A C 1
ATOM 2833 O O . TYR A 1 343 ? 21.109 -40.312 -8.828 1 89.19 343 TYR A O 1
ATOM 2841 N N . SER A 1 344 ? 19.188 -39.188 -8.625 1 88.38 344 SER A N 1
ATOM 2842 C CA . SER A 1 344 ? 19 -39.031 -10.07 1 88.38 344 SER A CA 1
ATOM 2843 C C . SER A 1 344 ? 20.125 -38.188 -10.68 1 88.38 344 SER A C 1
ATOM 2845 O O . SER A 1 344 ? 20.703 -38.562 -11.695 1 88.38 344 SER A O 1
ATOM 2847 N N . GLN A 1 345 ? 20.531 -37.156 -10.023 1 83.5 345 GLN A N 1
ATOM 2848 C CA . GLN A 1 345 ? 21.562 -36.25 -10.547 1 83.5 345 GLN A CA 1
ATOM 2849 C C . GLN A 1 345 ? 22.938 -36.938 -10.508 1 83.5 345 GLN A C 1
ATOM 2851 O O . GLN A 1 345 ? 23.75 -36.75 -11.414 1 83.5 345 GLN A O 1
ATOM 2856 N N . GLN A 1 346 ? 23.188 -37.75 -9.516 1 82.81 346 GLN A N 1
ATOM 2857 C CA . GLN A 1 346 ? 24.469 -38.438 -9.391 1 82.81 346 GLN A CA 1
ATOM 2858 C C . GLN A 1 346 ? 24.594 -39.531 -10.453 1 82.81 346 GLN A C 1
ATOM 2860 O O . GLN A 1 346 ? 25.656 -39.688 -11.062 1 82.81 346 GLN A O 1
ATOM 2865 N N . LEU A 1 347 ? 23.484 -40.219 -10.727 1 83.94 347 LEU A N 1
ATOM 2866 C CA . LEU A 1 347 ? 23.516 -41.312 -11.695 1 83.94 347 LEU A CA 1
ATOM 2867 C C . LEU A 1 347 ? 23.609 -40.781 -13.117 1 83.94 347 LEU A C 1
ATOM 2869 O O . LEU A 1 347 ? 24.25 -41.406 -13.977 1 83.94 347 LEU A O 1
ATOM 2873 N N . ILE A 1 348 ? 23 -39.656 -13.391 1 77.25 348 ILE A N 1
ATOM 2874 C CA . ILE A 1 348 ? 23.047 -39.062 -14.719 1 77.25 348 ILE A CA 1
ATOM 2875 C C . ILE A 1 348 ? 24.469 -38.594 -15.023 1 77.25 348 ILE A C 1
ATOM 2877 O O . ILE A 1 348 ? 24.938 -38.688 -16.156 1 77.25 348 ILE A O 1
ATOM 2881 N N . SER A 1 349 ? 25.219 -38.125 -14.008 1 73.31 349 SER A N 1
ATOM 2882 C CA . SER A 1 349 ? 26.547 -37.594 -14.211 1 73.31 349 SER A CA 1
ATOM 2883 C C . SER A 1 349 ? 27.594 -38.719 -14.312 1 73.31 349 SER A C 1
ATOM 2885 O O . SER A 1 349 ? 28.594 -38.562 -15.008 1 73.31 349 SER A O 1
ATOM 2887 N N . GLN A 1 350 ? 27.484 -39.781 -13.406 1 65.31 350 GLN A N 1
ATOM 2888 C CA . GLN A 1 350 ? 28.531 -40.812 -13.305 1 65.31 350 GLN A CA 1
ATOM 2889 C C . GLN A 1 350 ? 28.375 -41.844 -14.398 1 65.31 350 GLN A C 1
ATOM 2891 O O . GLN A 1 350 ? 29.359 -42.406 -14.867 1 65.31 350 GLN A O 1
ATOM 2896 N N . ASP A 1 351 ? 27.047 -42.5 -14.609 1 59.78 351 ASP A N 1
ATOM 2897 C CA . ASP A 1 351 ? 27.016 -43.906 -15.008 1 59.78 351 ASP A CA 1
ATOM 2898 C C . ASP A 1 351 ? 26.656 -44.062 -16.484 1 59.78 351 ASP A C 1
ATOM 2900 O O . ASP A 1 351 ? 25.625 -43.562 -16.922 1 59.78 351 ASP A O 1
ATOM 2904 N N . SER A 1 352 ? 27.609 -44.438 -17.297 1 59.34 352 SER A N 1
ATOM 2905 C CA . SER A 1 352 ? 27.562 -45 -18.656 1 59.34 352 SER A CA 1
ATOM 2906 C C . SER A 1 352 ? 26.484 -46.062 -18.766 1 59.34 352 SER A C 1
ATOM 2908 O O . SER A 1 352 ? 25.812 -46.188 -19.797 1 59.34 352 SER A O 1
ATOM 2910 N N . VAL A 1 353 ? 26.344 -46.875 -17.781 1 55.72 353 VAL A N 1
ATOM 2911 C CA . VAL A 1 353 ? 25.469 -48.031 -17.875 1 55.72 353 VAL A CA 1
ATOM 2912 C C . VAL A 1 353 ? 24.016 -47.594 -17.953 1 55.72 353 VAL A C 1
ATOM 2914 O O . VAL A 1 353 ? 23.219 -48.156 -18.703 1 55.72 353 VAL A O 1
ATOM 2917 N N . VAL A 1 354 ? 23.641 -46.531 -17.281 1 60.06 354 VAL A N 1
ATOM 2918 C CA . VAL A 1 354 ? 22.281 -46 -17.312 1 60.06 354 VAL A CA 1
ATOM 2919 C C . VAL A 1 354 ? 21.969 -45.469 -18.719 1 60.06 354 VAL A C 1
ATOM 2921 O O . VAL A 1 354 ? 20.859 -45.625 -19.203 1 60.06 354 VAL A O 1
ATOM 2924 N N . SER A 1 355 ? 23.078 -45.125 -19.312 1 61.66 355 SER A N 1
ATOM 2925 C CA . SER A 1 355 ? 22.906 -44.594 -20.656 1 61.66 355 SER A CA 1
ATOM 2926 C C . SER A 1 355 ? 22.719 -45.75 -21.656 1 61.66 355 SER A C 1
ATOM 2928 O O . SER A 1 355 ? 22.156 -45.531 -22.734 1 61.66 355 SER A O 1
ATOM 2930 N N . SER A 1 356 ? 23.125 -47 -21.172 1 65.25 356 SER A N 1
ATOM 2931 C CA . SER A 1 356 ? 23.094 -48.094 -22.156 1 65.25 356 SER A CA 1
ATOM 2932 C C . SER A 1 356 ? 21.719 -48.719 -22.203 1 65.25 356 SER A C 1
ATOM 2934 O O . SER A 1 356 ? 21.344 -49.344 -23.219 1 65.25 356 SER A O 1
ATOM 2936 N N . ASN A 1 357 ? 20.938 -48.625 -21.156 1 75.12 357 ASN A N 1
ATOM 2937 C CA . ASN A 1 357 ? 19.594 -49.188 -21.141 1 75.12 357 ASN A CA 1
ATOM 2938 C C . ASN A 1 357 ? 18.531 -48.094 -21.203 1 75.12 357 ASN A C 1
ATOM 2940 O O . ASN A 1 357 ? 18.516 -47.188 -20.359 1 75.12 357 ASN A O 1
ATOM 2944 N N . PHE A 1 358 ? 17.703 -48.188 -22.188 1 79.12 358 PHE A N 1
ATOM 2945 C CA . PHE A 1 358 ? 16.672 -47.219 -22.453 1 79.12 358 PHE A CA 1
ATOM 2946 C C . PHE A 1 358 ? 15.758 -47.031 -21.25 1 79.12 358 PHE A C 1
ATOM 2948 O O . PHE A 1 358 ? 15.523 -45.938 -20.781 1 79.12 358 PHE A O 1
ATOM 2955 N N . PHE A 1 359 ? 15.289 -48.125 -20.781 1 82.25 359 PHE A N 1
ATOM 2956 C CA . PHE A 1 359 ? 14.281 -48.062 -19.734 1 82.25 359 PHE A CA 1
ATOM 2957 C C . PHE A 1 359 ? 14.898 -47.594 -18.422 1 82.25 359 PHE A C 1
ATOM 2959 O O . PHE A 1 359 ? 14.305 -46.781 -17.719 1 82.25 359 PHE A O 1
ATOM 2966 N N . LEU A 1 360 ? 16.062 -48 -18.156 1 82.62 360 LEU A N 1
ATOM 2967 C CA . LEU A 1 360 ? 16.734 -47.562 -16.922 1 82.62 360 LEU A CA 1
ATOM 2968 C C . LEU A 1 360 ? 17.125 -46.094 -17 1 82.62 360 LEU A C 1
ATOM 2970 O O . LEU A 1 360 ? 17.047 -45.375 -16 1 82.62 360 LEU A O 1
ATOM 2974 N N . GLY A 1 361 ? 17.391 -45.75 -18.203 1 82.06 361 GLY A N 1
ATOM 2975 C CA . GLY A 1 361 ? 17.719 -44.344 -18.391 1 82.06 361 GLY A CA 1
ATOM 2976 C C . GLY A 1 361 ? 16.531 -43.406 -18.203 1 82.06 361 GLY A C 1
ATOM 2977 O O . GLY A 1 361 ? 16.656 -42.344 -17.562 1 82.06 361 GLY A O 1
ATOM 2978 N N . LEU A 1 362 ? 15.484 -43.844 -18.656 1 84.81 362 LEU A N 1
ATOM 2979 C CA . LEU A 1 362 ? 14.266 -43.031 -18.531 1 84.81 362 LEU A CA 1
ATOM 2980 C C . LEU A 1 362 ? 13.797 -43 -17.078 1 84.81 362 LEU A C 1
ATOM 2982 O O . LEU A 1 362 ? 13.367 -41.969 -16.594 1 84.81 362 LEU A O 1
ATOM 2986 N N . LEU A 1 363 ? 13.953 -44.031 -16.406 1 87.25 363 LEU A N 1
ATOM 2987 C CA . LEU A 1 363 ? 13.531 -44.125 -15.016 1 87.25 363 LEU A CA 1
ATOM 2988 C C . LEU A 1 363 ? 14.391 -43.219 -14.125 1 87.25 363 LEU A C 1
ATOM 2990 O O . LEU A 1 363 ? 13.867 -42.531 -13.25 1 87.25 363 LEU A O 1
ATOM 2994 N N . VAL A 1 364 ? 15.633 -43.188 -14.453 1 86.81 364 VAL A N 1
ATOM 2995 C CA . VAL A 1 364 ? 16.547 -42.375 -13.648 1 86.81 364 VAL A CA 1
ATOM 2996 C C . VAL A 1 364 ? 16.297 -40.906 -13.93 1 86.81 364 VAL A C 1
ATOM 2998 O O . VAL A 1 364 ? 16.312 -40.094 -13.008 1 86.81 364 VAL A O 1
ATOM 3001 N N . GLN A 1 365 ? 15.961 -40.594 -15.125 1 84.94 365 GLN A N 1
ATOM 3002 C CA . GLN A 1 365 ? 15.727 -39.219 -15.5 1 84.94 365 GLN A CA 1
ATOM 3003 C C . GLN A 1 365 ? 14.422 -38.688 -14.898 1 84.94 365 GLN A C 1
ATOM 3005 O O . GLN A 1 365 ? 14.344 -37.531 -14.477 1 84.94 365 GLN A O 1
ATOM 3010 N N . TYR A 1 366 ? 13.508 -39.531 -14.789 1 91.25 366 TYR A N 1
ATOM 3011 C CA . TYR A 1 366 ? 12.188 -39.094 -14.344 1 91.25 366 TYR A CA 1
ATOM 3012 C C . TYR A 1 366 ? 11.969 -39.469 -12.875 1 91.25 366 TYR A C 1
ATOM 3014 O O . TYR A 1 366 ? 10.859 -39.312 -12.359 1 91.25 366 TYR A O 1
ATOM 3022 N N . LEU A 1 367 ? 12.977 -39.875 -12.219 1 91.88 367 LEU A N 1
ATOM 3023 C CA . LEU A 1 367 ? 12.828 -40.375 -10.859 1 91.88 367 LEU A CA 1
ATOM 3024 C C . LEU A 1 367 ? 12.227 -39.312 -9.953 1 91.88 367 LEU A C 1
ATOM 3026 O O . LEU A 1 367 ? 11.242 -39.562 -9.258 1 91.88 367 LEU A O 1
ATOM 3030 N N . PRO A 1 368 ? 12.789 -38.062 -9.953 1 92.69 368 PRO A N 1
ATOM 3031 C CA . PRO A 1 368 ? 12.18 -37.031 -9.094 1 92.69 368 PRO A CA 1
ATOM 3032 C C . PRO A 1 368 ? 10.727 -36.75 -9.469 1 92.69 368 PRO A C 1
ATOM 3034 O O . PRO A 1 368 ? 9.883 -36.562 -8.586 1 92.69 368 PRO A O 1
ATOM 3037 N N . SER A 1 369 ? 10.383 -36.688 -10.727 1 93.38 369 SER A N 1
ATOM 3038 C CA . SER A 1 369 ? 9.023 -36.406 -11.188 1 93.38 369 SER A CA 1
ATOM 3039 C C . SER A 1 369 ? 8.062 -37.531 -10.789 1 93.38 369 SER A C 1
ATOM 3041 O O . SER A 1 369 ? 6.926 -37.281 -10.398 1 93.38 369 SER A O 1
ATOM 3043 N N . ILE A 1 370 ? 8.523 -38.75 -10.82 1 93.25 370 ILE A N 1
ATOM 3044 C CA . ILE A 1 370 ? 7.711 -39.906 -10.453 1 93.25 370 ILE A CA 1
ATOM 3045 C C . ILE A 1 370 ? 7.422 -39.875 -8.953 1 93.25 370 ILE A C 1
ATOM 3047 O O . ILE A 1 370 ? 6.285 -40.125 -8.531 1 93.25 370 ILE A O 1
ATOM 3051 N N . VAL A 1 371 ? 8.43 -39.594 -8.227 1 94.5 371 VAL A N 1
ATOM 3052 C CA . VAL A 1 371 ? 8.273 -39.594 -6.773 1 94.5 371 VAL A CA 1
ATOM 3053 C C . VAL A 1 371 ? 7.316 -38.469 -6.371 1 94.5 371 VAL A C 1
ATOM 3055 O O . VAL A 1 371 ? 6.449 -38.656 -5.52 1 94.5 371 VAL A O 1
ATOM 3058 N N . ILE A 1 372 ? 7.445 -37.281 -6.973 1 94.31 372 ILE A N 1
ATOM 3059 C CA . ILE A 1 372 ? 6.574 -36.156 -6.66 1 94.31 372 ILE A CA 1
ATOM 3060 C C . ILE A 1 372 ? 5.133 -36.5 -7.039 1 94.31 372 ILE A C 1
ATOM 3062 O O . ILE A 1 372 ? 4.215 -36.312 -6.234 1 94.31 372 ILE A O 1
ATOM 3066 N N . THR A 1 373 ? 4.879 -37.031 -8.219 1 92 373 THR A N 1
ATOM 3067 C CA . THR A 1 373 ? 3.535 -37.344 -8.68 1 92 373 THR A CA 1
ATOM 3068 C C . THR A 1 373 ? 2.938 -38.469 -7.824 1 92 373 THR A C 1
ATOM 3070 O O . THR A 1 373 ? 1.742 -38.469 -7.523 1 92 373 THR A O 1
ATOM 3073 N N . ALA A 1 374 ? 3.801 -39.406 -7.469 1 91.62 374 ALA A N 1
ATOM 3074 C CA . ALA A 1 374 ? 3.324 -40.469 -6.598 1 91.62 374 ALA A CA 1
ATOM 3075 C C . ALA A 1 374 ? 2.893 -39.938 -5.242 1 91.62 374 ALA A C 1
ATOM 3077 O O . ALA A 1 374 ? 1.856 -40.312 -4.707 1 91.62 374 ALA A O 1
ATOM 3078 N N . ALA A 1 375 ? 3.678 -39.062 -4.762 1 93.44 375 ALA A N 1
ATOM 3079 C CA . ALA A 1 375 ? 3.32 -38.469 -3.484 1 93.44 375 ALA A CA 1
ATOM 3080 C C . ALA A 1 375 ? 2.023 -37.656 -3.604 1 93.44 375 ALA A C 1
ATOM 3082 O O . ALA A 1 375 ? 1.146 -37.75 -2.746 1 93.44 375 ALA A O 1
ATOM 3083 N N . ILE A 1 376 ? 1.808 -36.938 -4.684 1 91.38 376 ILE A N 1
ATOM 3084 C CA . ILE A 1 376 ? 0.661 -36.062 -4.887 1 91.38 376 ILE A CA 1
ATOM 3085 C C . ILE A 1 376 ? -0.595 -36.906 -5.121 1 91.38 376 ILE A C 1
ATOM 3087 O O . ILE A 1 376 ? -1.698 -36.5 -4.754 1 91.38 376 ILE A O 1
ATOM 3091 N N . THR A 1 377 ? -0.444 -38.125 -5.586 1 87.81 377 THR A N 1
ATOM 3092 C CA . THR A 1 377 ? -1.596 -38.938 -5.902 1 87.81 377 THR A CA 1
ATOM 3093 C C . THR A 1 377 ? -1.941 -39.875 -4.727 1 87.81 377 THR A C 1
ATOM 3095 O O . THR A 1 377 ? -3.117 -40.125 -4.457 1 87.81 377 THR A O 1
ATOM 3098 N N . ILE A 1 378 ? -0.973 -40.281 -3.941 1 90.12 378 ILE A N 1
ATOM 3099 C CA . ILE A 1 378 ? -1.185 -41.281 -2.916 1 90.12 378 ILE A CA 1
ATOM 3100 C C . ILE A 1 378 ? -1.511 -40.625 -1.584 1 90.12 378 ILE A C 1
ATOM 3102 O O . ILE A 1 378 ? -2.418 -41.062 -0.87 1 90.12 378 ILE A O 1
ATOM 3106 N N . LEU A 1 379 ? -0.837 -39.625 -1.282 1 93.06 379 LEU A N 1
ATOM 3107 C CA . LEU A 1 379 ? -0.934 -39.031 0.053 1 93.06 379 LEU A CA 1
ATOM 3108 C C . LEU A 1 379 ? -2.322 -38.469 0.292 1 93.06 379 LEU A C 1
ATOM 3110 O O . LEU A 1 379 ? -2.848 -38.531 1.405 1 93.06 379 LEU A O 1
ATOM 3114 N N . PRO A 1 380 ? -2.98 -37.906 -0.734 1 90.44 380 PRO A N 1
ATOM 3115 C CA . PRO A 1 380 ? -4.324 -37.375 -0.489 1 90.44 380 PRO A CA 1
ATOM 3116 C C . PRO A 1 380 ? -5.312 -38.469 -0.06 1 90.44 380 PRO A C 1
ATOM 3118 O O . PRO A 1 380 ? -6.273 -38.188 0.66 1 90.44 380 PRO A O 1
ATOM 3121 N N . ILE A 1 381 ? -5.121 -39.688 -0.421 1 88.25 381 ILE A N 1
ATOM 3122 C CA . ILE A 1 381 ? -5.973 -40.781 0.004 1 88.25 381 ILE A CA 1
ATOM 3123 C C . ILE A 1 381 ? -5.844 -40.969 1.513 1 88.25 381 ILE A C 1
ATOM 3125 O O . ILE A 1 381 ? -6.848 -41.156 2.209 1 88.25 381 ILE A O 1
ATOM 3129 N N . PHE A 1 382 ? -4.68 -40.906 1.967 1 90.94 382 PHE A N 1
ATOM 3130 C CA . PHE A 1 382 ? -4.449 -41 3.402 1 90.94 382 PHE A CA 1
ATOM 3131 C C . PHE A 1 382 ? -5.02 -39.812 4.145 1 90.94 382 PHE A C 1
ATOM 3133 O O . PHE A 1 382 ? -5.598 -39.969 5.223 1 90.94 382 PHE A O 1
ATOM 3140 N N . PHE A 1 383 ? -4.895 -38.656 3.543 1 90.5 383 PHE A N 1
ATOM 3141 C CA . PHE A 1 383 ? -5.414 -37.438 4.172 1 90.5 383 PHE A CA 1
ATOM 3142 C C . PHE A 1 383 ? -6.93 -37.531 4.309 1 90.5 383 PHE A C 1
ATOM 3144 O O . PHE A 1 383 ? -7.488 -37.062 5.316 1 90.5 383 PHE A O 1
ATOM 3151 N N . ASN A 1 384 ? -7.516 -38.094 3.256 1 85.5 384 ASN A N 1
ATOM 3152 C CA . ASN A 1 384 ? -8.969 -38.219 3.307 1 85.5 384 ASN A CA 1
ATOM 3153 C C . ASN A 1 384 ? -9.406 -39.188 4.41 1 85.5 384 ASN A C 1
ATOM 3155 O O . ASN A 1 384 ? -10.406 -38.938 5.09 1 85.5 384 ASN A O 1
ATOM 3159 N N . ILE A 1 385 ? -8.641 -40.156 4.664 1 87.31 385 ILE A N 1
ATOM 3160 C CA . ILE A 1 385 ? -8.953 -41.125 5.707 1 87.31 385 ILE A CA 1
ATOM 3161 C C . ILE A 1 385 ? -8.734 -40.5 7.078 1 87.31 385 ILE A C 1
ATOM 3163 O O . ILE A 1 385 ? -9.555 -40.656 7.984 1 87.31 385 ILE A O 1
ATOM 3167 N N . PHE A 1 386 ? -7.695 -39.719 7.195 1 90.06 386 PHE A N 1
ATOM 3168 C CA . PHE A 1 386 ? -7.363 -39.094 8.461 1 90.06 386 PHE A CA 1
ATOM 3169 C C . PHE A 1 386 ? -8.391 -38 8.805 1 90.06 386 PHE A C 1
ATOM 3171 O O . PHE A 1 386 ? -8.734 -37.844 9.977 1 90.06 386 PHE A O 1
ATOM 3178 N N . SER A 1 387 ? -8.906 -37.344 7.781 1 86.94 387 SER A N 1
ATOM 3179 C CA . SER A 1 387 ? -9.852 -36.25 8.023 1 86.94 387 SER A CA 1
ATOM 3180 C C . SER A 1 387 ? -11.172 -36.781 8.562 1 86.94 387 SER A C 1
ATOM 3182 O O . SER A 1 387 ? -11.852 -36.094 9.336 1 86.94 387 SER A O 1
ATOM 3184 N N . ARG A 1 388 ? -11.477 -37.969 8.234 1 82.44 388 ARG A N 1
ATOM 3185 C CA . ARG A 1 388 ? -12.695 -38.594 8.742 1 82.44 388 ARG A CA 1
ATOM 3186 C C . ARG A 1 388 ? -12.562 -38.969 10.211 1 82.44 388 ARG A C 1
ATOM 3188 O O . ARG A 1 388 ? -13.547 -38.969 10.953 1 82.44 388 ARG A O 1
ATOM 3195 N N . LEU A 1 389 ? -11.414 -39.094 10.578 1 85.12 389 LEU A N 1
ATOM 3196 C CA . LEU A 1 389 ? -11.156 -39.469 11.961 1 85.12 389 LEU A CA 1
ATOM 3197 C C . LEU A 1 389 ? -11.227 -38.25 12.875 1 85.12 389 LEU A C 1
ATOM 3199 O O . LEU A 1 389 ? -11.484 -38.406 14.078 1 85.12 389 LEU A O 1
ATOM 3203 N N . GLU A 1 390 ? -11.055 -37.094 12.383 1 85.62 390 GLU A N 1
ATOM 3204 C CA . GLU A 1 390 ? -10.992 -35.875 13.164 1 85.62 390 GLU A CA 1
ATOM 3205 C C . GLU A 1 390 ? -12.391 -35.344 13.5 1 85.62 390 GLU A C 1
ATOM 3207 O O . GLU A 1 390 ? -12.547 -34.5 14.391 1 85.62 390 GLU A O 1
ATOM 3212 N N . LYS A 1 391 ? -13.422 -35.812 13 1 79.31 391 LYS A N 1
ATOM 3213 C CA . LYS A 1 391 ? -14.82 -35.5 13.289 1 79.31 391 LYS A CA 1
ATOM 3214 C C . LYS A 1 391 ? -15.094 -34 13.188 1 79.31 391 LYS A C 1
ATOM 3216 O O . LYS A 1 391 ? -15.688 -33.438 14.094 1 79.31 391 LYS A O 1
ATOM 3221 N N . TYR A 1 392 ? -14.508 -33.406 12.148 1 79.5 392 TYR A N 1
ATOM 3222 C CA . TYR A 1 392 ? -14.852 -32.031 11.844 1 79.5 392 TYR A CA 1
ATOM 3223 C C . TYR A 1 392 ? -16.188 -31.938 11.102 1 79.5 392 TYR A C 1
ATOM 3225 O O . TYR A 1 392 ? -16.734 -32.969 10.68 1 79.5 392 TYR A O 1
ATOM 3233 N N . SER A 1 393 ? -16.703 -30.656 11.109 1 78.19 393 SER A N 1
ATOM 3234 C CA . SER A 1 393 ? -17.844 -30.453 10.219 1 78.19 393 SER A CA 1
ATOM 3235 C C . SER A 1 393 ? -17.453 -30.703 8.766 1 78.19 393 SER A C 1
ATOM 3237 O O . SER A 1 393 ? -16.281 -30.688 8.414 1 78.19 393 SER A O 1
ATOM 3239 N N . LEU A 1 394 ? -18.297 -31.172 7.949 1 75.31 394 LEU A N 1
ATOM 3240 C CA . LEU A 1 394 ? -18.047 -31.547 6.566 1 75.31 394 LEU A CA 1
ATOM 3241 C C . LEU A 1 394 ? -17.328 -30.422 5.82 1 75.31 394 LEU A C 1
ATOM 3243 O O . LEU A 1 394 ? -16.391 -30.672 5.051 1 75.31 394 LEU A O 1
ATOM 3247 N N . THR A 1 395 ? -17.781 -29.219 6.051 1 75.19 395 THR A N 1
ATOM 3248 C CA . THR A 1 395 ? -17.172 -28.078 5.367 1 75.19 395 THR A CA 1
ATOM 3249 C C . THR A 1 395 ? -15.719 -27.906 5.812 1 75.19 395 THR A C 1
ATOM 3251 O O . THR A 1 395 ? -14.836 -27.656 4.992 1 75.19 395 THR A O 1
ATOM 3254 N N . TRP A 1 396 ? -15.484 -28.141 7.059 1 79.06 396 TRP A N 1
ATOM 3255 C CA . TRP A 1 396 ? -14.133 -27.969 7.586 1 79.06 396 TRP A CA 1
ATOM 3256 C C . TRP A 1 396 ? -13.242 -29.156 7.215 1 79.06 396 TRP A C 1
ATOM 3258 O O . TRP A 1 396 ? -12.031 -28.984 7.047 1 79.06 396 TRP A O 1
ATOM 3268 N N . GLU A 1 397 ? -13.875 -30.266 7.098 1 82.56 397 GLU A N 1
ATOM 3269 C CA . GLU A 1 397 ? -13.125 -31.438 6.664 1 82.56 397 GLU A CA 1
ATOM 3270 C C . GLU A 1 397 ? -12.586 -31.266 5.25 1 82.56 397 GLU A C 1
ATOM 3272 O O . GLU A 1 397 ? -11.414 -31.547 4.984 1 82.56 397 GLU A O 1
ATOM 3277 N N . ILE A 1 398 ? -13.367 -30.734 4.414 1 77.94 398 ILE A N 1
ATOM 3278 C CA . ILE A 1 398 ? -12.969 -30.531 3.023 1 77.94 398 ILE A CA 1
ATOM 3279 C C . ILE A 1 398 ? -11.891 -29.453 2.943 1 77.94 398 ILE A C 1
ATOM 3281 O O . ILE A 1 398 ? -10.898 -29.594 2.227 1 77.94 398 ILE A O 1
ATOM 3285 N N . LYS A 1 399 ? -12.148 -28.406 3.723 1 82.56 399 LYS A N 1
ATOM 3286 C CA . LYS A 1 399 ? -11.188 -27.312 3.695 1 82.56 399 LYS A CA 1
ATOM 3287 C C . LYS A 1 399 ? -9.828 -27.75 4.215 1 82.56 399 LYS A C 1
ATOM 3289 O O . LYS A 1 399 ? -8.789 -27.391 3.658 1 82.56 399 LYS A O 1
ATOM 3294 N N . LEU A 1 400 ? -9.773 -28.5 5.23 1 86.06 400 LEU A N 1
ATOM 3295 C CA . LEU A 1 400 ? -8.523 -28.953 5.824 1 86.06 400 LEU A CA 1
ATOM 3296 C C . LEU A 1 400 ? -7.789 -29.906 4.883 1 86.06 400 LEU A C 1
ATOM 3298 O O . LEU A 1 400 ? -6.566 -29.812 4.742 1 86.06 400 LEU A O 1
ATOM 3302 N N . THR A 1 401 ? -8.531 -30.766 4.242 1 86.75 401 THR A N 1
ATOM 3303 C CA . THR A 1 401 ? -7.914 -31.672 3.281 1 86.75 401 THR A CA 1
ATOM 3304 C C . THR A 1 401 ? -7.359 -30.906 2.088 1 86.75 401 THR A C 1
ATOM 3306 O O . THR A 1 401 ? -6.281 -31.219 1.582 1 86.75 401 THR A O 1
ATOM 3309 N N . LEU A 1 402 ? -8.102 -29.922 1.746 1 86.25 402 LEU A N 1
ATOM 3310 C CA . LEU A 1 402 ? -7.656 -29.094 0.625 1 86.25 402 LEU A CA 1
ATOM 3311 C C . LEU A 1 402 ? -6.371 -28.359 0.972 1 86.25 402 LEU A C 1
ATOM 3313 O O . LEU A 1 402 ? -5.449 -28.281 0.155 1 86.25 402 LEU A O 1
ATOM 3317 N N . ILE A 1 403 ? -6.285 -27.859 2.141 1 89.38 403 ILE A N 1
ATOM 3318 C CA . ILE A 1 403 ? -5.105 -27.125 2.576 1 89.38 403 ILE A CA 1
ATOM 3319 C C . ILE A 1 403 ? -3.906 -28.062 2.646 1 89.38 403 ILE A C 1
ATOM 3321 O O . ILE A 1 403 ? -2.799 -27.703 2.242 1 89.38 403 ILE A O 1
ATOM 3325 N N . ARG A 1 404 ? -4.129 -29.266 3.109 1 91.69 404 ARG A N 1
ATOM 3326 C CA . ARG A 1 404 ? -3.062 -30.266 3.178 1 91.69 404 ARG A CA 1
ATOM 3327 C C . ARG A 1 404 ? -2.564 -30.625 1.782 1 91.69 404 ARG A C 1
ATOM 3329 O O . ARG A 1 404 ? -1.357 -30.75 1.561 1 91.69 404 ARG A O 1
ATOM 3336 N N . CYS A 1 405 ? -3.445 -30.672 0.869 1 91.31 405 CYS A N 1
ATOM 3337 C CA . CYS A 1 405 ? -3.088 -31.016 -0.501 1 91.31 405 CYS A CA 1
ATOM 3338 C C . CYS A 1 405 ? -2.332 -29.875 -1.176 1 91.31 405 CYS A C 1
ATOM 3340 O O . CYS A 1 405 ? -1.384 -30.125 -1.926 1 91.31 405 CYS A O 1
ATOM 3342 N N . VAL A 1 406 ? -2.746 -28.719 -0.892 1 92 406 VAL A N 1
ATOM 3343 C CA . VAL A 1 406 ? -2.062 -27.547 -1.439 1 92 406 VAL A CA 1
ATOM 3344 C C . VAL A 1 406 ? -0.639 -27.484 -0.89 1 92 406 VAL A C 1
ATOM 3346 O O . VAL A 1 406 ? 0.316 -27.281 -1.645 1 92 406 VAL A O 1
ATOM 3349 N N . PHE A 1 407 ? -0.479 -27.703 0.345 1 92.19 407 PHE A N 1
ATOM 3350 C CA . PHE A 1 407 ? 0.829 -27.672 0.99 1 92.19 407 PHE A CA 1
ATOM 3351 C C . PHE A 1 407 ? 1.732 -28.766 0.45 1 92.19 407 PHE A C 1
ATOM 3353 O O . PHE A 1 407 ? 2.926 -28.547 0.23 1 92.19 407 PHE A O 1
ATOM 3360 N N . LEU A 1 408 ? 1.22 -29.891 0.227 1 93.81 408 LEU A N 1
ATOM 3361 C CA . LEU A 1 408 ? 1.982 -31 -0.324 1 93.81 408 LEU A CA 1
ATOM 3362 C C . LEU A 1 408 ? 2.502 -30.672 -1.719 1 93.81 408 LEU A C 1
ATOM 3364 O O . LEU A 1 408 ? 3.682 -30.875 -2.012 1 93.81 408 LEU A O 1
ATOM 3368 N N . ARG A 1 409 ? 1.706 -30.094 -2.516 1 93.56 409 ARG A N 1
ATOM 3369 C CA . ARG A 1 409 ? 2.064 -29.797 -3.895 1 93.56 409 ARG A CA 1
ATOM 3370 C C . ARG A 1 409 ? 3.121 -28.688 -3.953 1 93.56 409 ARG A C 1
ATOM 3372 O O . ARG A 1 409 ? 4.141 -28.844 -4.633 1 93.56 409 ARG A O 1
ATOM 3379 N N . PHE A 1 410 ? 2.982 -27.641 -3.215 1 93.06 410 PHE A N 1
ATOM 3380 C CA . PHE A 1 410 ? 3.918 -26.516 -3.244 1 93.06 410 PHE A CA 1
ATOM 3381 C C . PHE A 1 410 ? 5.215 -26.875 -2.527 1 93.06 410 PHE A C 1
ATOM 3383 O O . PHE A 1 410 ? 6.305 -26.531 -2.99 1 93.06 410 PHE A O 1
ATOM 3390 N N . ALA A 1 411 ? 5.109 -27.609 -1.448 1 91.88 411 ALA A N 1
ATOM 3391 C CA . ALA A 1 411 ? 6.309 -28 -0.707 1 91.88 411 ALA A CA 1
ATOM 3392 C C . ALA A 1 411 ? 7.156 -28.984 -1.509 1 91.88 411 ALA A C 1
ATOM 3394 O O . ALA A 1 411 ? 8.391 -28.953 -1.44 1 91.88 411 ALA A O 1
ATOM 3395 N N . SER A 1 412 ? 6.484 -29.844 -2.246 1 94.19 412 SER A N 1
ATOM 3396 C CA . SER A 1 412 ? 7.234 -30.766 -3.088 1 94.19 412 SER A CA 1
ATOM 3397 C C . SER A 1 412 ? 8.047 -30.016 -4.141 1 94.19 412 SER A C 1
ATOM 3399 O O . SER A 1 412 ? 9.195 -30.391 -4.418 1 94.19 412 SER A O 1
ATOM 3401 N N . LEU A 1 413 ? 7.484 -29 -4.66 1 93.56 413 LEU A N 1
ATOM 3402 C CA . LEU A 1 413 ? 8.203 -28.188 -5.645 1 93.56 413 LEU A CA 1
ATOM 3403 C C . LEU A 1 413 ? 9.359 -27.438 -4.988 1 93.56 413 LEU A C 1
ATOM 3405 O O . LEU A 1 413 ? 10.453 -27.359 -5.551 1 93.56 413 LEU A O 1
ATOM 3409 N N . VAL A 1 414 ? 9.133 -26.969 -3.811 1 93 414 VAL A N 1
ATOM 3410 C CA . VAL A 1 414 ? 10.156 -26.219 -3.098 1 93 414 VAL A CA 1
ATOM 3411 C C . VAL A 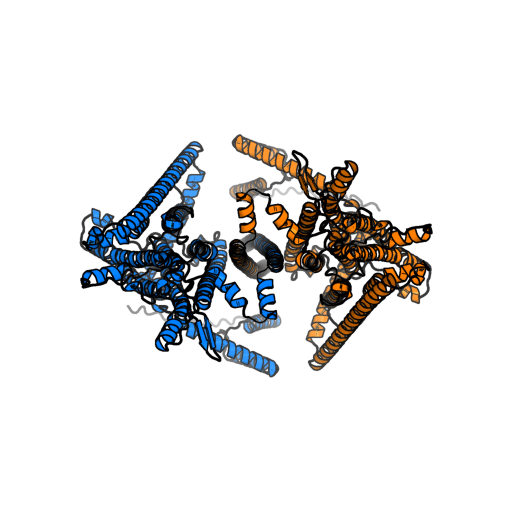1 414 ? 11.328 -27.125 -2.74 1 93 414 VAL A C 1
ATOM 3413 O O . VAL A 1 414 ? 12.492 -26.734 -2.871 1 93 414 VAL A O 1
ATOM 3416 N N . ILE A 1 415 ? 11.055 -28.328 -2.396 1 92.94 415 ILE A N 1
ATOM 3417 C CA . ILE A 1 415 ? 12.109 -29.266 -2.01 1 92.94 415 ILE A CA 1
ATOM 3418 C C . ILE A 1 415 ? 12.891 -29.703 -3.246 1 92.94 415 ILE A C 1
ATOM 3420 O O . ILE A 1 415 ? 14.109 -29.891 -3.184 1 92.94 415 ILE A O 1
ATOM 3424 N N . LEU A 1 416 ? 12.18 -29.828 -4.293 1 93.81 416 LEU A N 1
ATOM 3425 C CA . LEU A 1 416 ? 12.875 -30.141 -5.539 1 93.81 416 LEU A CA 1
ATOM 3426 C C . LEU A 1 416 ? 13.844 -29.031 -5.918 1 93.81 416 LEU A C 1
ATOM 3428 O O . LEU A 1 416 ? 15.008 -29.297 -6.227 1 93.81 416 LEU A O 1
ATOM 3432 N N . LEU A 1 417 ? 13.406 -27.859 -5.863 1 94.19 417 LEU A N 1
ATOM 3433 C CA . LEU A 1 417 ? 14.227 -26.703 -6.23 1 94.19 417 LEU A CA 1
ATOM 3434 C C . LEU A 1 417 ? 15.375 -26.516 -5.242 1 94.19 417 LEU A C 1
ATOM 3436 O O . LEU A 1 417 ? 16.484 -26.141 -5.629 1 94.19 417 LEU A O 1
ATOM 3440 N N . TYR A 1 418 ? 15.109 -26.828 -4.004 1 92.75 418 TYR A N 1
ATOM 3441 C CA . TYR A 1 418 ? 16.141 -26.75 -2.982 1 92.75 418 TYR A CA 1
ATOM 3442 C C . TYR A 1 418 ? 17.219 -27.797 -3.211 1 92.75 418 TYR A C 1
ATOM 3444 O O . TYR A 1 418 ? 18.422 -27.516 -3.068 1 92.75 418 TYR A O 1
ATOM 3452 N N . SER A 1 419 ? 16.812 -28.938 -3.584 1 92.31 419 SER A N 1
ATOM 3453 C CA . SER A 1 419 ? 17.75 -30.016 -3.883 1 92.31 419 SER A CA 1
ATOM 3454 C C . SER A 1 419 ? 18.609 -29.672 -5.09 1 92.31 419 SER A C 1
ATOM 3456 O O . SER A 1 419 ? 19.828 -29.891 -5.074 1 92.31 419 SER A O 1
ATOM 3458 N N . LEU A 1 420 ? 18.016 -29.109 -6.062 1 92.06 420 LEU A N 1
ATOM 3459 C CA . LEU A 1 420 ? 18.766 -28.688 -7.246 1 92.06 420 LEU A CA 1
ATOM 3460 C C . LEU A 1 420 ? 19.703 -27.547 -6.918 1 92.06 420 LEU A C 1
ATOM 3462 O O . LEU A 1 420 ? 20.844 -27.5 -7.402 1 92.06 420 LEU A O 1
ATOM 3466 N N . TRP A 1 421 ? 19.297 -26.656 -6.113 1 90.38 421 TRP A N 1
ATOM 3467 C CA . TRP A 1 421 ? 20.125 -25.531 -5.691 1 90.38 421 TRP A CA 1
ATOM 3468 C C . TRP A 1 421 ? 21.344 -26.016 -4.934 1 90.38 421 TRP A C 1
ATOM 3470 O O . TRP A 1 421 ? 22.453 -25.516 -5.148 1 90.38 421 TRP A O 1
ATOM 3480 N N . THR A 1 422 ? 21.172 -27.031 -4.117 1 89.88 422 THR A N 1
ATOM 3481 C CA . THR A 1 422 ? 22.297 -27.562 -3.346 1 89.88 422 THR A CA 1
ATOM 3482 C C . THR A 1 422 ? 23.328 -28.203 -4.266 1 89.88 422 THR A C 1
ATOM 3484 O O . THR A 1 422 ? 24.531 -28.109 -4.031 1 89.88 422 THR A O 1
ATOM 3487 N N . GLN A 1 423 ? 22.875 -28.75 -5.348 1 88.44 423 GLN A N 1
ATOM 3488 C CA . GLN A 1 423 ? 23.781 -29.391 -6.289 1 88.44 423 GLN A CA 1
ATOM 3489 C C . GLN A 1 423 ? 24.484 -28.359 -7.176 1 88.44 423 GLN A C 1
ATOM 3491 O O . GLN A 1 423 ? 25.672 -28.516 -7.488 1 88.44 423 GLN A O 1
ATOM 3496 N N . ILE A 1 424 ? 23.812 -27.344 -7.523 1 89.94 424 ILE A N 1
ATOM 3497 C CA . ILE A 1 424 ? 24.359 -26.328 -8.422 1 89.94 424 ILE A CA 1
ATOM 3498 C C . ILE A 1 424 ? 25.359 -25.453 -7.676 1 89.94 424 ILE A C 1
ATOM 3500 O O . ILE A 1 424 ? 26.391 -25.078 -8.227 1 89.94 424 ILE A O 1
ATOM 3504 N N . THR A 1 425 ? 25.125 -25.016 -6.418 1 90.06 425 THR A N 1
ATOM 3505 C CA . THR A 1 425 ? 25.953 -24.078 -5.68 1 90.06 425 THR A CA 1
ATOM 3506 C C . THR A 1 425 ? 26.844 -24.797 -4.672 1 90.06 425 THR A C 1
ATOM 3508 O O . THR A 1 425 ? 27.516 -24.172 -3.863 1 90.06 425 THR A O 1
ATOM 3511 N N . CYS A 1 426 ? 27 -26.094 -4.711 1 88.31 426 CYS A N 1
ATOM 3512 C CA . CYS A 1 426 ? 27.781 -26.891 -3.77 1 88.31 426 CYS A CA 1
ATOM 3513 C C . CYS A 1 426 ? 27.438 -26.516 -2.332 1 88.31 426 CYS A C 1
ATOM 3515 O O . CYS A 1 426 ? 28.328 -26.219 -1.532 1 88.31 426 CYS A O 1
ATOM 3517 N N . ASN A 1 427 ? 26.156 -26.531 -1.981 1 84.56 427 ASN A N 1
ATOM 3518 C CA . ASN A 1 427 ? 25.625 -26.219 -0.658 1 84.56 427 ASN A CA 1
ATOM 3519 C C . ASN A 1 427 ? 26 -24.797 -0.225 1 84.56 427 ASN A C 1
ATOM 3521 O O . ASN A 1 427 ? 26.234 -24.547 0.959 1 84.56 427 ASN A O 1
ATOM 3525 N N . GLY A 1 428 ? 26.156 -23.906 -1.182 1 79.75 428 GLY A N 1
ATOM 3526 C CA . GLY A 1 428 ? 26.453 -22.516 -0.875 1 79.75 428 GLY A CA 1
ATOM 3527 C C . GLY A 1 428 ? 27.906 -22.297 -0.511 1 79.75 428 GLY A C 1
ATOM 3528 O O . GLY A 1 428 ? 28.312 -21.156 -0.218 1 79.75 428 GLY A O 1
ATOM 3529 N N . GLN A 1 429 ? 28.719 -23.359 -0.561 1 81.62 429 GLN A N 1
ATOM 3530 C CA . GLN A 1 429 ? 30.141 -23.234 -0.23 1 81.62 429 GLN A CA 1
ATOM 3531 C C . GLN A 1 429 ? 30.969 -22.969 -1.479 1 81.62 429 GLN A C 1
ATOM 3533 O O . GLN A 1 429 ? 31.25 -23.891 -2.258 1 81.62 429 GLN A O 1
ATOM 3538 N N . LYS A 1 430 ? 31.375 -21.797 -1.722 1 75.62 430 LYS A N 1
ATOM 3539 C CA . LYS A 1 430 ? 32.125 -21.359 -2.908 1 75.62 430 LYS A CA 1
ATOM 3540 C C . LYS A 1 430 ? 33.531 -21.938 -2.906 1 75.62 430 LYS A C 1
ATOM 3542 O O . LYS A 1 430 ? 34.156 -22.047 -3.959 1 75.62 430 LYS A O 1
ATOM 3547 N N . ASP A 1 431 ? 33.938 -22.5 -1.714 1 81.31 431 ASP A N 1
ATOM 3548 C CA . ASP A 1 431 ? 35.344 -22.922 -1.583 1 81.31 431 ASP A CA 1
ATOM 3549 C C . ASP A 1 431 ? 35.5 -24.422 -1.859 1 81.31 431 ASP A C 1
ATOM 3551 O O . ASP A 1 431 ? 36.594 -24.938 -1.922 1 81.31 431 ASP A O 1
ATOM 3555 N N . GLU A 1 432 ? 34.375 -25.078 -2.199 1 84.06 432 GLU A N 1
ATOM 3556 C CA . GLU A 1 432 ? 34.469 -26.5 -2.527 1 84.06 432 GLU A CA 1
ATOM 3557 C C . GLU A 1 432 ? 35.156 -26.719 -3.869 1 84.06 432 GLU A C 1
ATOM 3559 O O . GLU A 1 432 ? 35.094 -25.844 -4.746 1 84.06 432 GLU A O 1
ATOM 3564 N N . SER A 1 433 ? 35.906 -27.719 -4.125 1 82 433 SER A N 1
ATOM 3565 C CA . SER A 1 433 ? 36.781 -27.984 -5.266 1 82 433 SER A CA 1
ATOM 3566 C C . SER A 1 433 ? 36 -27.875 -6.582 1 82 433 SER A C 1
ATOM 3568 O O . SER A 1 433 ? 36.5 -27.297 -7.547 1 82 433 SER A O 1
ATOM 3570 N N . HIS A 1 434 ? 34.75 -28.359 -6.586 1 83.5 434 HIS A N 1
ATOM 3571 C CA . HIS A 1 434 ? 33.969 -28.375 -7.828 1 83.5 434 HIS A CA 1
ATOM 3572 C C . HIS A 1 434 ? 33.406 -27 -8.141 1 83.5 434 HIS A C 1
ATOM 3574 O O . HIS A 1 434 ? 33.094 -26.703 -9.297 1 83.5 434 HIS A O 1
ATOM 3580 N N . CYS A 1 435 ? 33.281 -26.125 -7.184 1 86.81 435 CYS A N 1
ATOM 3581 C CA . CYS A 1 435 ? 32.625 -24.828 -7.383 1 86.81 435 CYS A CA 1
ATOM 3582 C C . CYS A 1 435 ? 33.625 -23.688 -7.336 1 86.81 435 CYS A C 1
ATOM 3584 O O . CYS A 1 435 ? 33.312 -22.562 -7.73 1 86.81 435 CYS A O 1
ATOM 3586 N N . LYS A 1 436 ? 34.906 -23.922 -6.988 1 84 436 LYS A N 1
ATOM 3587 C CA . LYS A 1 436 ? 35.938 -22.875 -6.812 1 84 436 LYS A CA 1
ATOM 3588 C C . LYS A 1 436 ? 36.344 -22.281 -8.156 1 84 436 LYS A C 1
ATOM 3590 O O . LYS A 1 436 ? 36.531 -21.078 -8.273 1 84 436 LYS A O 1
ATOM 3595 N N . THR A 1 437 ? 36.344 -23.109 -9.219 1 82.25 437 THR A N 1
ATOM 3596 C CA . THR A 1 437 ? 36.906 -22.672 -10.492 1 82.25 437 THR A CA 1
ATOM 3597 C C . THR A 1 437 ? 35.906 -21.797 -11.25 1 82.25 437 THR A C 1
ATOM 3599 O O . THR A 1 437 ? 36.25 -20.719 -11.742 1 82.25 437 THR A O 1
ATOM 3602 N N . CYS A 1 438 ? 34.688 -22.188 -11.352 1 83.5 438 CYS A N 1
ATOM 3603 C CA . CYS A 1 438 ? 33.75 -21.5 -12.203 1 83.5 438 CYS A CA 1
ATOM 3604 C C . CYS A 1 438 ? 32.75 -20.688 -11.367 1 83.5 438 CYS A C 1
ATOM 3606 O O . CYS A 1 438 ? 32.062 -19.797 -11.891 1 83.5 438 CYS A O 1
ATOM 3608 N N . GLY A 1 439 ? 32.656 -20.844 -10.023 1 83.69 439 GLY A N 1
ATOM 3609 C CA . GLY A 1 439 ? 31.688 -20.188 -9.18 1 83.69 439 GLY A CA 1
ATOM 3610 C C . GLY A 1 439 ? 30.438 -21.016 -8.961 1 83.69 439 GLY A C 1
ATOM 3611 O O . GLY A 1 439 ? 29.609 -20.672 -8.117 1 83.69 439 GLY A O 1
ATOM 3612 N N . TYR A 1 440 ? 30.219 -21.969 -9.891 1 87.69 440 TYR A N 1
ATOM 3613 C CA . TYR A 1 440 ? 29.156 -22.969 -9.781 1 87.69 440 TYR A CA 1
ATOM 3614 C C . TYR A 1 440 ? 29.719 -24.375 -10.008 1 87.69 440 TYR A C 1
ATOM 3616 O O . TYR A 1 440 ? 30.922 -24.531 -10.305 1 87.69 440 TYR A O 1
ATOM 3624 N N . ASN A 1 441 ? 28.891 -25.359 -9.781 1 87.19 441 ASN A N 1
ATOM 3625 C CA . ASN A 1 441 ? 29.359 -26.734 -9.906 1 87.19 441 ASN A CA 1
ATOM 3626 C C . ASN A 1 441 ? 29.766 -27.062 -11.344 1 87.19 441 ASN A C 1
ATOM 3628 O O . ASN A 1 441 ? 28.953 -26.938 -12.266 1 87.19 441 ASN A O 1
ATOM 3632 N N . ASN A 1 442 ? 30.984 -27.453 -11.586 1 83.56 442 ASN A N 1
ATOM 3633 C CA . ASN A 1 442 ? 31.547 -27.703 -12.906 1 83.56 442 ASN A CA 1
ATOM 3634 C C . ASN A 1 442 ? 30.922 -28.922 -13.562 1 83.56 442 ASN A C 1
ATOM 3636 O O . ASN A 1 442 ? 31.047 -29.125 -14.766 1 83.56 442 ASN A O 1
ATOM 3640 N N . ILE A 1 443 ? 30.188 -29.656 -12.758 1 81.75 443 ILE A N 1
ATOM 3641 C CA . ILE A 1 443 ? 29.516 -30.828 -13.305 1 81.75 443 ILE A CA 1
ATOM 3642 C C . ILE A 1 443 ? 28.375 -30.391 -14.227 1 81.75 443 ILE A C 1
ATOM 3644 O O . ILE A 1 443 ? 28.016 -31.109 -15.172 1 81.75 443 ILE A O 1
ATOM 3648 N N . TYR A 1 444 ? 27.938 -29.203 -13.977 1 86.25 444 TYR A N 1
ATOM 3649 C CA . TYR A 1 444 ? 26.875 -28.625 -14.797 1 86.25 444 TYR A CA 1
ATOM 3650 C C . TYR A 1 444 ? 27.406 -27.469 -15.641 1 86.25 444 TYR A C 1
ATOM 3652 O O . TYR A 1 444 ? 27.438 -26.328 -15.188 1 86.25 444 TYR A O 1
ATOM 3660 N N . PRO A 1 445 ? 27.781 -27.75 -16.859 1 86.19 445 PRO A N 1
ATOM 3661 C CA . PRO A 1 445 ? 28.297 -26.656 -17.672 1 86.19 445 PRO A CA 1
ATOM 3662 C C . PRO A 1 445 ? 27.266 -25.562 -17.906 1 86.19 445 PRO A C 1
ATOM 3664 O O . PRO A 1 445 ? 27.625 -24.375 -17.922 1 86.19 445 PRO A O 1
ATOM 3667 N N . CYS A 1 446 ? 26.031 -25.953 -18.078 1 91.25 446 CYS A N 1
ATOM 3668 C CA . CYS A 1 446 ? 24.922 -25.031 -18.188 1 91.25 446 CYS A CA 1
ATOM 3669 C C . CYS A 1 446 ? 23.812 -25.375 -17.203 1 91.25 446 CYS A C 1
ATOM 3671 O O . CYS A 1 446 ? 22.891 -26.125 -17.547 1 91.25 446 CYS A O 1
ATOM 3673 N N . TRP A 1 447 ? 23.922 -24.844 -16.016 1 93 447 TRP A N 1
ATOM 3674 C CA . TRP A 1 447 ? 22.984 -25.234 -14.945 1 93 447 TRP A CA 1
ATOM 3675 C C . TRP A 1 447 ? 21.594 -24.703 -15.227 1 93 447 TRP A C 1
ATOM 3677 O O . TRP A 1 447 ? 20.594 -25.297 -14.789 1 93 447 TRP A O 1
ATOM 3687 N N . GLU A 1 448 ? 21.406 -23.547 -15.977 1 95.12 448 GLU A N 1
ATOM 3688 C CA . GLU A 1 448 ? 20.094 -23.016 -16.312 1 95.12 448 GLU A CA 1
ATOM 3689 C C . GLU A 1 448 ? 19.312 -23.984 -17.203 1 95.12 448 GLU A C 1
ATOM 3691 O O . GLU A 1 448 ? 18.109 -24.188 -17 1 95.12 448 GLU A O 1
ATOM 3696 N N . THR A 1 449 ? 20 -24.531 -18.172 1 93.69 449 THR A N 1
ATOM 3697 C CA . THR A 1 449 ? 19.344 -25.5 -19.031 1 93.69 449 THR A CA 1
ATOM 3698 C C . THR A 1 449 ? 18.969 -26.766 -18.25 1 93.69 449 THR A C 1
ATOM 3700 O O . THR A 1 449 ? 17.938 -27.375 -18.516 1 93.69 449 THR A O 1
ATOM 3703 N N . ARG A 1 450 ? 19.812 -27.141 -17.281 1 91.81 450 ARG A N 1
ATOM 3704 C CA . ARG A 1 450 ? 19.516 -28.312 -16.453 1 91.81 450 ARG A CA 1
ATOM 3705 C C . ARG A 1 450 ? 18.266 -28.062 -15.617 1 91.81 450 ARG A C 1
ATOM 3707 O O . ARG A 1 450 ? 17.406 -28.953 -15.484 1 91.81 450 ARG A O 1
ATOM 3714 N N . LEU A 1 451 ? 18.141 -26.953 -15.078 1 93.75 451 LEU A N 1
ATOM 3715 C CA . LEU A 1 451 ? 16.938 -26.594 -14.328 1 93.75 451 LEU A CA 1
ATOM 3716 C C . LEU A 1 451 ? 15.719 -26.562 -15.234 1 93.75 451 LEU A C 1
ATOM 3718 O O . LEU A 1 451 ? 14.641 -27.016 -14.844 1 93.75 451 LEU A O 1
ATOM 3722 N N . GLY A 1 452 ? 15.875 -26.016 -16.422 1 95 452 GLY A N 1
ATOM 3723 C CA . GLY A 1 452 ? 14.789 -26.031 -17.391 1 95 452 GLY A CA 1
ATOM 3724 C C . GLY A 1 452 ? 14.352 -27.422 -17.781 1 95 452 GLY A C 1
ATOM 3725 O O . GLY A 1 452 ? 13.156 -27.672 -17.969 1 95 452 GLY A O 1
ATOM 3726 N N . GLN A 1 453 ? 15.273 -28.297 -17.859 1 93.94 453 GLN A N 1
ATOM 3727 C CA . GLN A 1 453 ? 14.969 -29.672 -18.203 1 93.94 453 GLN A CA 1
ATOM 3728 C C . GLN A 1 453 ? 14.156 -30.359 -17.109 1 93.94 453 GLN A C 1
ATOM 3730 O O . GLN A 1 453 ? 13.242 -31.125 -17.391 1 93.94 453 GLN A O 1
ATOM 3735 N N . GLU A 1 454 ? 14.516 -30.062 -15.898 1 93.56 454 GLU A N 1
ATOM 3736 C CA . GLU A 1 454 ? 13.75 -30.641 -14.797 1 93.56 454 GLU A CA 1
ATOM 3737 C C . GLU A 1 454 ? 12.305 -30.141 -14.805 1 93.56 454 GLU A C 1
ATOM 3739 O O . GLU A 1 454 ? 11.383 -30.922 -14.547 1 93.56 454 GLU A O 1
ATOM 3744 N N . MET A 1 455 ? 12.141 -28.891 -15.047 1 95.31 455 MET A N 1
ATOM 3745 C CA . MET A 1 455 ? 10.781 -28.359 -15.125 1 95.31 455 MET A CA 1
ATOM 3746 C C . MET A 1 455 ? 10.047 -28.922 -16.328 1 95.31 455 MET A C 1
ATOM 3748 O O . MET A 1 455 ? 8.844 -29.188 -16.266 1 95.31 455 MET A O 1
ATOM 3752 N N . TYR A 1 456 ? 10.766 -29.062 -17.438 1 95.44 456 TYR A N 1
ATOM 3753 C CA . TYR A 1 456 ? 10.203 -29.672 -18.625 1 95.44 456 TYR A CA 1
ATOM 3754 C C . TYR A 1 456 ? 9.758 -31.109 -18.359 1 95.44 456 TYR A C 1
ATOM 3756 O O . TYR A 1 456 ? 8.648 -31.5 -18.734 1 95.44 456 TYR A O 1
ATOM 3764 N N . LYS A 1 457 ? 10.562 -31.875 -17.688 1 94.5 457 LYS A N 1
ATOM 3765 C CA . LYS A 1 457 ? 10.234 -33.25 -17.344 1 94.5 457 LYS A CA 1
ATOM 3766 C C . LYS A 1 457 ? 9.016 -33.312 -16.422 1 94.5 457 LYS A C 1
ATOM 3768 O O . LYS A 1 457 ? 8.164 -34.188 -16.562 1 94.5 457 LYS A O 1
ATOM 3773 N N . LEU A 1 458 ? 8.969 -32.375 -15.516 1 94 458 LEU A N 1
ATOM 3774 C CA . LEU A 1 458 ? 7.836 -32.344 -14.602 1 94 458 LEU A CA 1
ATOM 3775 C C . LEU A 1 458 ? 6.543 -32.031 -15.352 1 94 458 LEU A C 1
ATOM 3777 O O . LEU A 1 458 ? 5.5 -32.625 -15.062 1 94 458 LEU A O 1
ATOM 3781 N N . ALA A 1 459 ? 6.598 -31.109 -16.312 1 95.12 459 ALA A N 1
ATOM 3782 C CA . ALA A 1 459 ? 5.418 -30.719 -17.078 1 95.12 459 ALA A CA 1
ATOM 3783 C C . ALA A 1 459 ? 4.941 -31.875 -17.969 1 95.12 459 ALA A C 1
ATOM 3785 O O . ALA A 1 459 ? 3.744 -32.156 -18.031 1 95.12 459 ALA A O 1
ATOM 3786 N N . ILE A 1 460 ? 5.863 -32.531 -18.578 1 93.62 460 ILE A N 1
ATOM 3787 C CA . ILE A 1 460 ? 5.52 -33.625 -19.469 1 93.62 460 ILE A CA 1
ATOM 3788 C C . ILE A 1 460 ? 4.98 -34.812 -18.641 1 93.62 460 ILE A C 1
ATOM 3790 O O . ILE A 1 460 ? 3.994 -35.438 -19.031 1 93.62 460 ILE A O 1
ATOM 3794 N N . PHE A 1 461 ? 5.637 -35.062 -17.547 1 93.06 461 PHE A N 1
ATOM 3795 C CA . PHE A 1 461 ? 5.188 -36.188 -16.719 1 93.06 461 PHE A CA 1
ATOM 3796 C C . PHE A 1 461 ? 3.805 -35.906 -16.156 1 93.06 461 PHE A C 1
ATOM 3798 O O . PHE A 1 461 ? 2.988 -36.812 -16.016 1 93.06 461 PHE A O 1
ATOM 3805 N N . ASP A 1 462 ? 3.58 -34.75 -15.773 1 91.25 462 ASP A N 1
ATOM 3806 C CA . ASP A 1 462 ? 2.258 -34.375 -15.297 1 91.25 462 ASP A CA 1
ATOM 3807 C C . ASP A 1 462 ? 1.197 -34.594 -16.375 1 91.25 462 ASP A C 1
ATOM 3809 O O . ASP A 1 462 ? 0.112 -35.094 -16.094 1 91.25 462 ASP A O 1
ATOM 3813 N N . PHE A 1 463 ? 1.478 -34.25 -17.562 1 92.25 463 PHE A N 1
ATOM 3814 C CA . PHE A 1 463 ? 0.576 -34.469 -18.688 1 92.25 463 PHE A CA 1
ATOM 3815 C C . PHE A 1 463 ? 0.333 -35.969 -18.922 1 92.25 463 PHE A C 1
ATOM 3817 O O . PHE A 1 463 ? -0.811 -36.375 -19.094 1 92.25 463 PHE A O 1
ATOM 3824 N N . LEU A 1 464 ? 1.404 -36.688 -18.875 1 90.31 464 LEU A N 1
ATOM 3825 C CA . LEU A 1 464 ? 1.306 -38.125 -19.109 1 90.31 464 LEU A CA 1
ATOM 3826 C C . LEU A 1 464 ? 0.495 -38.781 -18.016 1 90.31 464 LEU A C 1
ATOM 3828 O O . LEU A 1 464 ? -0.278 -39.719 -18.281 1 90.31 464 LEU A O 1
ATOM 3832 N N . THR A 1 465 ? 0.655 -38.344 -16.844 1 89.38 465 THR A N 1
ATOM 3833 C CA . THR A 1 465 ? -0.08 -38.938 -15.734 1 89.38 465 THR A CA 1
ATOM 3834 C C . THR A 1 465 ? -1.575 -38.656 -15.867 1 89.38 465 THR A C 1
ATOM 3836 O O . THR A 1 465 ? -2.398 -39.531 -15.57 1 89.38 465 THR A O 1
ATOM 3839 N N . VAL A 1 466 ? -1.927 -37.5 -16.266 1 87.56 466 VAL A N 1
ATOM 3840 C CA . VAL A 1 466 ? -3.336 -37.188 -16.484 1 87.56 466 VAL A CA 1
ATOM 3841 C C . VAL A 1 466 ? -3.908 -38.094 -17.578 1 87.56 466 VAL A C 1
ATOM 3843 O O . VAL A 1 466 ? -5.012 -38.625 -17.453 1 87.56 466 VAL A O 1
ATOM 3846 N N . LEU A 1 467 ? -3.107 -38.281 -18.609 1 88.62 467 LEU A N 1
ATOM 3847 C CA . LEU A 1 467 ? -3.533 -39.125 -19.719 1 88.62 467 LEU A CA 1
ATOM 3848 C C . LEU A 1 467 ? -3.689 -40.562 -19.297 1 88.62 467 LEU A C 1
ATOM 3850 O O . LEU A 1 467 ? -4.695 -41.219 -19.609 1 88.62 467 LEU A O 1
ATOM 3854 N N . VAL A 1 468 ? -2.76 -41 -18.516 1 89.62 468 VAL A N 1
ATOM 3855 C CA . VAL A 1 468 ? -2.781 -42.375 -18.047 1 89.62 468 VAL A CA 1
ATOM 3856 C C . VAL A 1 468 ? -3.938 -42.594 -17.078 1 89.62 468 VAL A C 1
ATOM 3858 O O . VAL A 1 468 ? -4.625 -43.594 -17.109 1 89.62 468 VAL A O 1
ATOM 3861 N N . MET A 1 469 ? -4.176 -41.625 -16.219 1 87.06 469 MET A N 1
ATOM 3862 C CA . MET A 1 469 ? -5.266 -41.75 -15.258 1 87.06 469 MET A CA 1
ATOM 3863 C C . MET A 1 469 ? -6.617 -41.781 -15.961 1 87.06 469 MET A C 1
ATOM 3865 O O . MET A 1 469 ? -7.512 -42.531 -15.547 1 87.06 469 MET A O 1
ATOM 3869 N N . ILE A 1 470 ? -6.805 -41.062 -17.031 1 86.19 470 ILE A N 1
ATOM 3870 C CA . ILE A 1 470 ? -8.07 -41.031 -17.766 1 86.19 470 ILE A CA 1
ATOM 3871 C C . ILE A 1 470 ? -8.242 -42.312 -18.578 1 86.19 470 ILE A C 1
ATOM 3873 O O . ILE A 1 470 ? -9.312 -42.906 -18.562 1 86.19 470 ILE A O 1
ATOM 3877 N N . LEU A 1 471 ? -7.145 -42.844 -19.172 1 86.56 471 LEU A N 1
ATOM 3878 C CA . LEU A 1 471 ? -7.242 -43.969 -20.109 1 86.56 471 LEU A CA 1
ATOM 3879 C C . LEU A 1 471 ? -7.207 -45.312 -19.359 1 86.56 471 LEU A C 1
ATOM 3881 O O . LEU A 1 471 ? -7.938 -46.219 -19.703 1 86.56 471 LEU A O 1
ATOM 3885 N N . LEU A 1 472 ? -6.379 -45.312 -18.297 1 86.88 472 LEU A N 1
ATOM 3886 C CA . LEU A 1 472 ? -6.152 -46.625 -17.672 1 86.88 472 LEU A CA 1
ATOM 3887 C C . LEU A 1 472 ? -6.961 -46.75 -16.391 1 86.88 472 LEU A C 1
ATOM 3889 O O . LEU A 1 472 ? -7.16 -47.875 -15.898 1 86.88 472 LEU A O 1
ATOM 3893 N N . VAL A 1 473 ? -7.332 -45.719 -15.867 1 84 473 VAL A N 1
ATOM 3894 C CA . VAL A 1 473 ? -8.039 -45.844 -14.594 1 84 473 VAL A CA 1
ATOM 3895 C C . VAL A 1 473 ? -9.508 -45.469 -14.781 1 84 473 VAL A C 1
ATOM 3897 O O . VAL A 1 473 ? -10.398 -46.281 -14.562 1 84 473 VAL A O 1
ATOM 3900 N N . ASP A 1 474 ? -9.82 -44.312 -15.273 1 82.5 474 ASP A N 1
ATOM 3901 C CA . ASP A 1 474 ? -11.195 -43.844 -15.352 1 82.5 474 ASP A CA 1
ATOM 3902 C C . ASP A 1 474 ? -12.008 -44.625 -16.359 1 82.5 474 ASP A C 1
ATOM 3904 O O . ASP A 1 474 ? -13.125 -45.062 -16.078 1 82.5 474 ASP A O 1
ATOM 3908 N N . PHE A 1 475 ? -11.414 -44.969 -17.531 1 83.75 475 PHE A N 1
ATOM 3909 C CA . PHE A 1 475 ? -12.141 -45.656 -18.594 1 83.75 475 PHE A CA 1
ATOM 3910 C C . PHE A 1 475 ? -12.398 -47.094 -18.219 1 83.75 475 PHE A C 1
ATOM 3912 O O . PHE A 1 475 ? -13.539 -47.562 -18.266 1 83.75 475 PHE A O 1
ATOM 3919 N N . PRO A 1 476 ? -11.375 -47.781 -17.797 1 83 476 PRO A N 1
ATOM 3920 C CA . PRO A 1 476 ? -11.648 -49.156 -17.438 1 83 476 PRO A CA 1
ATOM 3921 C C . PRO A 1 476 ? -12.562 -49.281 -16.219 1 83 476 PRO A C 1
ATOM 3923 O O . PRO A 1 476 ? -13.352 -50.219 -16.125 1 83 476 PRO A O 1
ATOM 3926 N N . ARG A 1 477 ? -12.391 -48.375 -15.336 1 83.62 477 ARG A N 1
ATOM 3927 C CA . ARG A 1 477 ? -13.266 -48.406 -14.164 1 83.62 477 ARG A CA 1
ATOM 3928 C C . ARG A 1 477 ? -14.734 -48.312 -14.578 1 83.62 477 ARG A C 1
ATOM 3930 O O . ARG A 1 477 ? -15.57 -49.031 -14.07 1 83.62 477 ARG A O 1
ATOM 3937 N N . ARG A 1 478 ? -15.055 -47.469 -15.477 1 83.25 478 ARG A N 1
ATOM 3938 C CA . ARG A 1 478 ? -16.422 -47.344 -15.977 1 83.25 478 ARG A CA 1
ATOM 3939 C C . ARG A 1 478 ? -16.875 -48.625 -16.656 1 83.25 478 ARG A C 1
ATOM 3941 O O . ARG A 1 478 ? -17.984 -49.125 -16.422 1 83.25 478 ARG A O 1
ATOM 3948 N N . MET A 1 479 ? -15.938 -49.25 -17.422 1 82.81 479 MET A N 1
ATOM 3949 C CA . MET A 1 479 ? -16.266 -50.469 -18.172 1 82.81 479 MET A CA 1
ATOM 3950 C C . MET A 1 479 ? -16.484 -51.656 -17.219 1 82.81 479 MET A C 1
ATOM 3952 O O . MET A 1 479 ? -17.406 -52.438 -17.422 1 82.81 479 MET A O 1
ATOM 3956 N N . ILE A 1 480 ? -15.68 -51.625 -16.172 1 84.38 480 ILE A N 1
ATOM 3957 C CA . ILE A 1 480 ? -15.766 -52.75 -15.242 1 84.38 480 ILE A CA 1
ATOM 3958 C C . ILE A 1 480 ? -17.031 -52.594 -14.391 1 84.38 480 ILE A C 1
ATOM 3960 O O . ILE A 1 480 ? -17.734 -53.594 -14.156 1 84.38 480 ILE A O 1
ATOM 3964 N N . VAL A 1 481 ? -17.281 -51.406 -13.977 1 82.94 481 VAL A N 1
ATOM 3965 C CA . VAL A 1 481 ? -18.438 -51.219 -13.125 1 82.94 481 VAL A CA 1
ATOM 3966 C C . VAL A 1 481 ? -19.719 -51.438 -13.93 1 82.94 481 VAL A C 1
ATOM 3968 O O . VAL A 1 481 ? -20.719 -51.938 -13.406 1 82.94 481 VAL A O 1
ATOM 3971 N N . GLN A 1 482 ? -19.719 -51.062 -15.25 1 80.38 482 GLN A N 1
ATOM 3972 C CA . GLN A 1 482 ? -20.906 -51.219 -16.078 1 80.38 482 GLN A CA 1
ATOM 3973 C C . GLN A 1 482 ? -21.141 -52.688 -16.438 1 80.38 482 GLN A C 1
ATOM 3975 O O . GLN A 1 482 ? -22.281 -53.125 -16.562 1 80.38 482 GLN A O 1
ATOM 3980 N N . HIS A 1 483 ? -20.031 -53.5 -16.562 1 82 483 HIS A N 1
ATOM 3981 C CA . HIS A 1 483 ? -20.219 -54.844 -17.109 1 82 483 HIS A CA 1
ATOM 3982 C C . HIS A 1 483 ? -20.109 -55.906 -16.016 1 82 483 HIS A C 1
ATOM 3984 O O . HIS A 1 483 ? -20.531 -57.062 -16.203 1 82 483 HIS A O 1
ATOM 3990 N N . CYS A 1 484 ? -19.359 -55.531 -15 1 77.69 484 CYS A N 1
ATOM 3991 C CA . CYS A 1 484 ? -19.156 -56.562 -13.977 1 77.69 484 CYS A CA 1
ATOM 3992 C C . CYS A 1 484 ? -20.125 -56.375 -12.812 1 77.69 484 CYS A C 1
ATOM 3994 O O . CYS A 1 484 ? -20.25 -55.25 -12.281 1 77.69 484 CYS A O 1
ATOM 3996 N N . SER A 1 485 ? -20.969 -57.25 -12.578 1 76.75 485 SER A N 1
ATOM 3997 C CA . SER A 1 485 ? -21.984 -57.188 -11.523 1 76.75 485 SER A CA 1
ATOM 3998 C C . SER A 1 485 ? -21.422 -57.688 -10.188 1 76.75 485 SER A C 1
ATOM 4000 O O . SER A 1 485 ? -22.172 -57.875 -9.227 1 76.75 485 SER A O 1
ATOM 4002 N N . CYS A 1 486 ? -20.078 -57.75 -10.125 1 78.38 486 CYS A N 1
ATOM 4003 C CA . CYS A 1 486 ? -19.531 -58.188 -8.844 1 78.38 486 CYS A CA 1
ATOM 4004 C C . CYS A 1 486 ? -19.703 -57.125 -7.777 1 78.38 486 CYS A C 1
ATOM 4006 O O . CYS A 1 486 ? -19.578 -55.938 -8.055 1 78.38 486 CYS A O 1
ATOM 4008 N N . LYS A 1 487 ? -20.094 -57.5 -6.582 1 81.25 487 LYS A N 1
ATOM 4009 C CA . LYS A 1 487 ? -20.438 -56.625 -5.469 1 81.25 487 LYS A CA 1
ATOM 4010 C C . LYS A 1 487 ? -19.266 -55.719 -5.094 1 81.25 487 LYS A C 1
ATOM 4012 O O . LYS A 1 487 ? -19.453 -54.562 -4.781 1 81.25 487 LYS A O 1
ATOM 4017 N N . LEU A 1 488 ? -18.109 -56.281 -5.199 1 78.56 488 LEU A N 1
ATOM 4018 C CA . LEU A 1 488 ? -16.938 -55.5 -4.82 1 78.56 488 LEU A CA 1
ATOM 4019 C C . LEU A 1 488 ? -16.719 -54.344 -5.805 1 78.56 488 LEU A C 1
ATOM 4021 O O . LEU A 1 488 ? -16.344 -53.25 -5.406 1 78.56 488 LEU A O 1
ATOM 4025 N N . ILE A 1 489 ? -16.969 -54.656 -7.031 1 80 489 ILE A N 1
ATOM 4026 C CA . ILE A 1 489 ? -16.75 -53.656 -8.078 1 80 489 ILE A CA 1
ATOM 4027 C C . ILE A 1 489 ? -17.844 -52.594 -8.023 1 80 489 ILE A C 1
ATOM 4029 O O . ILE A 1 489 ? -17.594 -51.406 -8.281 1 80 489 ILE A O 1
ATOM 4033 N N . GLN A 1 490 ? -18.953 -53.031 -7.559 1 77.25 490 GLN A N 1
ATOM 4034 C CA . GLN A 1 490 ? -20.062 -52.062 -7.457 1 77.25 490 GLN A CA 1
ATOM 4035 C C . GLN A 1 490 ? -19.875 -51.125 -6.27 1 77.25 490 GLN A C 1
ATOM 4037 O O . GLN A 1 490 ? -20.328 -50 -6.301 1 77.25 490 GLN A O 1
ATOM 4042 N N . LEU A 1 491 ? -19.094 -51.75 -5.402 1 74 491 LEU A N 1
ATOM 4043 C CA . LEU A 1 491 ? -18.797 -50.906 -4.25 1 74 491 LEU A CA 1
ATOM 4044 C C . LEU A 1 491 ? -17.766 -49.812 -4.602 1 74 491 LEU A C 1
ATOM 4046 O O . LEU A 1 491 ? -17.781 -48.719 -4.035 1 74 491 LEU A O 1
ATOM 4050 N N . TRP A 1 492 ? -16.922 -50.219 -5.512 1 72.56 492 TRP A N 1
ATOM 4051 C CA . TRP A 1 492 ? -15.945 -49.25 -5.984 1 72.56 492 TRP A CA 1
ATOM 4052 C C . TRP A 1 492 ? -16.625 -48.094 -6.723 1 72.56 492 TRP A C 1
ATOM 4054 O O . TRP A 1 492 ? -16.234 -46.938 -6.57 1 72.56 492 TRP A O 1
ATOM 4064 N N . GLY A 1 493 ? -17.75 -48.219 -7.191 1 68.12 493 GLY A N 1
ATOM 4065 C CA . GLY A 1 493 ? -18.625 -47.25 -7.809 1 68.12 493 GLY A CA 1
ATOM 4066 C C . GLY A 1 493 ? -17.969 -46.469 -8.93 1 68.12 493 GLY A C 1
ATOM 4067 O O . GLY A 1 493 ? -16.781 -46.656 -9.219 1 68.12 493 GLY A O 1
ATOM 4068 N N . GLN A 1 494 ? -18.766 -45.594 -9.57 1 72.38 494 GLN A N 1
ATOM 4069 C CA . GLN A 1 494 ? -18.297 -44.781 -10.664 1 72.38 494 GLN A CA 1
ATOM 4070 C C . GLN A 1 494 ? -17.5 -43.594 -10.141 1 72.38 494 GLN A C 1
ATOM 4072 O O . GLN A 1 494 ? -17.625 -43.219 -8.969 1 72.38 494 GLN A O 1
ATOM 4077 N N . GLN A 1 495 ? -16.531 -43.219 -10.93 1 77 495 GLN A N 1
ATOM 4078 C CA . GLN A 1 495 ? -15.68 -42.094 -10.547 1 77 495 GLN A CA 1
ATOM 4079 C C . GLN A 1 495 ? -16.469 -40.812 -10.469 1 77 495 GLN A C 1
ATOM 4081 O O . GLN A 1 495 ? -17.328 -40.562 -11.32 1 77 495 GLN A O 1
ATOM 4086 N N . GLU A 1 496 ? -16.312 -40.156 -9.305 1 77.5 496 GLU A N 1
ATOM 4087 C CA . GLU A 1 496 ? -16.906 -38.812 -9.141 1 77.5 496 GLU A CA 1
ATOM 4088 C C . GLU A 1 496 ? -15.914 -37.719 -9.492 1 77.5 496 GLU A C 1
ATOM 4090 O O . GLU A 1 496 ? -14.719 -37.844 -9.227 1 77.5 496 GLU A O 1
ATOM 4095 N N . PHE A 1 497 ? -16.438 -36.844 -10.266 1 78.69 497 PHE A N 1
ATOM 4096 C CA . PHE A 1 497 ? -15.586 -35.719 -10.625 1 78.69 497 PHE A CA 1
ATOM 4097 C C . PHE A 1 497 ? -15.391 -34.781 -9.43 1 78.69 497 PHE A C 1
ATOM 4099 O O . PHE A 1 497 ? -16.312 -34.062 -9.031 1 78.69 497 PHE A O 1
ATOM 4106 N N . GLN A 1 498 ? -14.18 -34.938 -8.844 1 80.62 498 GLN A N 1
ATOM 4107 C CA . GLN A 1 498 ? -13.852 -34.062 -7.734 1 80.62 498 GLN A CA 1
ATOM 4108 C C . GLN A 1 498 ? -13.266 -32.75 -8.234 1 80.62 498 GLN A C 1
ATOM 4110 O O . GLN A 1 498 ? -12.133 -32.719 -8.703 1 80.62 498 GLN A O 1
ATOM 4115 N N . VAL A 1 499 ? -13.992 -31.688 -8.062 1 84.12 499 VAL A N 1
ATOM 4116 C CA . VAL A 1 499 ? -13.633 -30.391 -8.617 1 84.12 499 VAL A CA 1
ATOM 4117 C C . VAL A 1 499 ? -12.398 -29.844 -7.898 1 84.12 499 VAL A C 1
ATOM 4119 O O . VAL A 1 499 ? -11.43 -29.422 -8.539 1 84.12 499 VAL A O 1
ATOM 4122 N N . PRO A 1 500 ? -12.312 -29.906 -6.562 1 84.38 500 PRO A N 1
ATOM 4123 C CA . PRO A 1 500 ? -11.18 -29.266 -5.895 1 84.38 500 PRO A CA 1
ATOM 4124 C C . PRO A 1 500 ? -9.844 -29.906 -6.223 1 84.38 500 PRO A C 1
ATOM 4126 O O . PRO A 1 500 ? -8.852 -29.203 -6.465 1 84.38 500 PRO A O 1
ATOM 4129 N N . SER A 1 501 ? -9.766 -31.234 -6.312 1 85.75 501 SER A N 1
ATOM 4130 C CA . SER A 1 501 ? -8.508 -31.906 -6.609 1 85.75 501 SER A CA 1
ATOM 4131 C C . SER A 1 501 ? -8.062 -31.641 -8.047 1 85.75 501 SER A C 1
ATOM 4133 O O . SER A 1 501 ? -6.871 -31.484 -8.312 1 85.75 501 SER A O 1
ATOM 4135 N N . ASN A 1 502 ? -8.977 -31.562 -8.906 1 89 502 ASN A N 1
ATOM 4136 C CA . ASN A 1 502 ? -8.648 -31.297 -10.305 1 89 502 ASN A CA 1
ATOM 4137 C C . ASN A 1 502 ? -8.164 -29.875 -10.5 1 89 502 ASN A C 1
ATOM 4139 O O . ASN A 1 502 ? -7.281 -29.625 -11.328 1 89 502 ASN A O 1
ATOM 4143 N N . VAL A 1 503 ? -8.789 -28.984 -9.781 1 91.81 503 VAL A N 1
ATOM 4144 C CA . VAL A 1 503 ? -8.352 -27.594 -9.898 1 91.81 503 VAL A CA 1
ATOM 4145 C C . VAL A 1 503 ? -6.945 -27.438 -9.328 1 91.81 503 VAL A C 1
ATOM 4147 O O . VAL A 1 503 ? -6.125 -26.703 -9.883 1 91.81 503 VAL A O 1
ATOM 4150 N N . LEU A 1 504 ? -6.633 -28.141 -8.289 1 91.38 504 LEU A N 1
ATOM 4151 C CA . LEU A 1 504 ? -5.309 -28.078 -7.684 1 91.38 504 LEU A CA 1
ATOM 4152 C C . LEU A 1 504 ? -4.25 -28.641 -8.625 1 91.38 504 LEU A C 1
ATOM 4154 O O . LEU A 1 504 ? -3.111 -28.172 -8.641 1 91.38 504 LEU A O 1
ATOM 4158 N N . ASP A 1 505 ? -4.633 -29.625 -9.406 1 92.44 505 ASP A N 1
ATOM 4159 C CA . ASP A 1 505 ? -3.719 -30.156 -10.406 1 92.44 505 ASP A CA 1
ATOM 4160 C C . ASP A 1 505 ? -3.387 -29.125 -11.469 1 92.44 505 ASP A C 1
ATOM 4162 O O . ASP A 1 505 ? -2.246 -29.031 -11.93 1 92.44 505 ASP A O 1
ATOM 4166 N N . LEU A 1 506 ? -4.41 -28.406 -11.781 1 94.62 506 LEU A N 1
ATOM 4167 C CA . LEU A 1 506 ? -4.191 -27.344 -12.766 1 94.62 506 LEU A CA 1
ATOM 4168 C C . LEU A 1 506 ? -3.264 -26.266 -12.211 1 94.62 506 LEU A C 1
ATOM 4170 O O . LEU A 1 506 ? -2.375 -25.781 -12.922 1 94.62 506 LEU A O 1
ATOM 4174 N N . ILE A 1 507 ? -3.473 -25.891 -10.977 1 94.94 507 ILE A N 1
ATOM 4175 C CA . ILE A 1 507 ? -2.67 -24.844 -10.344 1 94.94 507 ILE A CA 1
ATOM 4176 C C . ILE A 1 507 ? -1.227 -25.328 -10.203 1 94.94 507 ILE A C 1
ATOM 4178 O O . ILE A 1 507 ? -0.287 -24.562 -10.406 1 94.94 507 ILE A O 1
ATOM 4182 N N . TYR A 1 508 ? -1.076 -26.562 -9.891 1 94.69 508 TYR A N 1
ATOM 4183 C CA . TYR A 1 508 ? 0.261 -27.141 -9.812 1 94.69 508 TYR A CA 1
ATOM 4184 C C . TYR A 1 508 ? 0.974 -27.062 -11.156 1 94.69 508 TYR A C 1
ATOM 4186 O O . TYR A 1 508 ? 2.127 -26.625 -11.227 1 94.69 508 TYR A O 1
ATOM 4194 N N . GLY A 1 509 ? 0.278 -27.453 -12.18 1 95 509 GLY A N 1
ATOM 4195 C CA . GLY A 1 509 ? 0.854 -27.375 -13.516 1 95 509 GLY A CA 1
ATOM 4196 C C . GLY A 1 509 ? 1.214 -25.953 -13.922 1 95 509 GLY A C 1
ATOM 4197 O O . GLY A 1 509 ? 2.25 -25.734 -14.547 1 95 509 GLY A O 1
ATOM 4198 N N . GLN A 1 510 ? 0.408 -25.031 -13.531 1 96.44 510 GLN A N 1
ATOM 4199 C CA . GLN A 1 510 ? 0.665 -23.625 -13.852 1 96.44 510 GLN A CA 1
ATOM 4200 C C . GLN A 1 510 ? 1.863 -23.094 -13.07 1 96.44 510 GLN A C 1
ATOM 4202 O O . GLN A 1 510 ? 2.646 -22.297 -13.594 1 96.44 510 GLN A O 1
ATOM 4207 N N . THR A 1 511 ? 2.02 -23.484 -11.852 1 96.56 511 THR A N 1
ATOM 4208 C CA . THR A 1 511 ? 3.145 -23.047 -11.031 1 96.56 511 THR A CA 1
ATOM 4209 C C . THR A 1 511 ? 4.461 -23.578 -11.602 1 96.56 511 THR A C 1
ATOM 4211 O O . THR A 1 511 ? 5.461 -22.859 -11.625 1 96.56 511 THR A O 1
ATOM 4214 N N . VAL A 1 512 ? 4.391 -24.812 -12.078 1 96.5 512 VAL A N 1
ATOM 4215 C CA . VAL A 1 512 ? 5.57 -25.391 -12.711 1 96.5 512 VAL A CA 1
ATOM 4216 C C . VAL A 1 512 ? 5.926 -24.578 -13.961 1 96.5 512 VAL A C 1
ATOM 4218 O O . VAL A 1 512 ? 7.102 -24.312 -14.219 1 96.5 512 VAL A O 1
ATOM 4221 N N . CYS A 1 513 ? 4.926 -24.234 -14.664 1 97.12 513 CYS A N 1
ATOM 4222 C CA . CYS A 1 513 ? 5.145 -23.453 -15.867 1 97.12 513 CYS A CA 1
ATOM 4223 C C . CYS A 1 513 ? 5.73 -22.078 -15.539 1 97.12 513 CYS A C 1
ATOM 4225 O O . CYS A 1 513 ? 6.641 -21.609 -16.219 1 97.12 513 CYS A O 1
ATOM 4227 N N . TRP A 1 514 ? 5.285 -21.438 -14.5 1 97.25 514 TRP A N 1
ATOM 4228 C CA . TRP A 1 514 ? 5.801 -20.125 -14.094 1 97.25 514 TRP A CA 1
ATOM 4229 C C . TRP A 1 514 ? 7.262 -20.234 -13.672 1 97.25 514 TRP A C 1
ATOM 4231 O O . TRP A 1 514 ? 8.07 -19.359 -14.008 1 97.25 514 TRP A O 1
ATOM 4241 N N . ILE A 1 515 ? 7.629 -21.266 -13 1 96.56 515 ILE A N 1
ATOM 4242 C CA . ILE A 1 515 ? 9 -21.438 -12.547 1 96.56 515 ILE A CA 1
ATOM 4243 C C . ILE A 1 515 ? 9.898 -21.75 -13.742 1 96.56 515 ILE A C 1
ATOM 4245 O O . ILE A 1 515 ? 11.031 -21.266 -13.828 1 96.56 515 ILE A O 1
ATOM 4249 N N . GLY A 1 516 ? 9.391 -22.5 -14.695 1 97 516 GLY A N 1
ATOM 4250 C CA . GLY A 1 516 ? 10.203 -23.016 -15.781 1 97 516 GLY A CA 1
ATOM 4251 C C . GLY A 1 516 ? 10.312 -22.062 -16.953 1 97 516 GLY A C 1
ATOM 4252 O O . GLY A 1 516 ? 11.211 -22.203 -17.797 1 97 516 GLY A O 1
ATOM 4253 N N . THR A 1 517 ? 9.547 -21.016 -17.047 1 96.69 517 THR A N 1
ATOM 4254 C CA . THR A 1 517 ? 9.484 -20.172 -18.234 1 96.69 517 THR A CA 1
ATOM 4255 C C . THR A 1 517 ? 10.797 -19.406 -18.438 1 96.69 517 THR A C 1
ATOM 4257 O O . THR A 1 517 ? 11.219 -19.172 -19.562 1 96.69 517 THR A O 1
ATOM 4260 N N . PHE A 1 518 ? 11.523 -19.031 -17.375 1 96.5 518 PHE A N 1
ATOM 4261 C CA . PHE A 1 518 ? 12.797 -18.328 -17.484 1 96.5 518 PHE A CA 1
ATOM 4262 C C . PHE A 1 518 ? 13.859 -19.234 -18.094 1 96.5 518 PHE A C 1
ATOM 4264 O O . PHE A 1 518 ? 14.688 -18.781 -18.891 1 96.5 518 PHE A O 1
ATOM 4271 N N . PHE A 1 519 ? 13.797 -20.547 -17.797 1 96.88 519 PHE A N 1
ATOM 4272 C CA . PHE A 1 519 ? 14.82 -21.5 -18.219 1 96.88 519 PHE A CA 1
ATOM 4273 C C . PHE A 1 519 ? 14.398 -22.219 -19.5 1 96.88 519 PHE A C 1
ATOM 4275 O O . PHE A 1 519 ? 15.242 -22.688 -20.266 1 96.88 519 PHE A O 1
ATOM 4282 N N . CYS A 1 520 ? 13.125 -22.375 -19.609 1 96.5 520 CYS A N 1
ATOM 4283 C CA . CYS A 1 520 ? 12.492 -22.938 -20.797 1 96.5 520 CYS A CA 1
ATOM 4284 C C . CYS A 1 520 ? 11.453 -22 -21.375 1 96.5 520 CYS A C 1
ATOM 4286 O O . CYS A 1 520 ? 10.258 -22.125 -21.078 1 96.5 520 CYS A O 1
ATOM 4288 N N . PRO A 1 521 ? 11.844 -21.109 -22.297 1 95.38 521 PRO A N 1
ATOM 4289 C CA . PRO A 1 521 ? 10.961 -20.016 -22.75 1 95.38 521 PRO A CA 1
ATOM 4290 C C . PRO A 1 521 ? 9.742 -20.531 -23.5 1 95.38 521 PRO A C 1
ATOM 4292 O O . PRO A 1 521 ? 8.703 -19.875 -23.531 1 95.38 521 PRO A O 1
ATOM 4295 N N . LEU A 1 522 ? 9.711 -21.656 -24.094 1 95.62 522 LEU A N 1
ATOM 4296 C CA . LEU A 1 522 ? 8.57 -22.156 -24.859 1 95.62 522 LEU A CA 1
ATOM 4297 C C . LEU A 1 522 ? 7.672 -23.031 -24 1 95.62 522 LEU A C 1
ATOM 4299 O O . LEU A 1 522 ? 6.742 -23.672 -24.516 1 95.62 522 LEU A O 1
ATOM 4303 N N . LEU A 1 523 ? 7.938 -23.078 -22.734 1 96.38 523 LEU A N 1
ATOM 4304 C CA . LEU A 1 523 ? 7.141 -23.875 -21.828 1 96.38 523 LEU A CA 1
ATOM 4305 C C . LEU A 1 523 ? 5.691 -23.391 -21.797 1 96.38 523 LEU A C 1
ATOM 4307 O O . LEU A 1 523 ? 4.766 -24.203 -21.734 1 96.38 523 LEU A O 1
ATOM 4311 N N . PRO A 1 524 ? 5.379 -22.047 -21.828 1 96.81 524 PRO A N 1
ATOM 4312 C CA . PRO A 1 524 ? 3.982 -21.594 -21.859 1 96.81 524 PRO A CA 1
ATOM 4313 C C . PRO A 1 524 ? 3.221 -22.094 -23.078 1 96.81 524 PRO A C 1
ATOM 4315 O O . PRO A 1 524 ? 2.014 -22.344 -23 1 96.81 524 PRO A O 1
ATOM 4318 N N . LEU A 1 525 ? 3.896 -22.266 -24.188 1 96.25 525 LEU A N 1
ATOM 4319 C CA . LEU A 1 525 ? 3.258 -22.844 -25.359 1 96.25 525 LEU A CA 1
ATOM 4320 C C . LEU A 1 525 ? 2.885 -24.312 -25.125 1 96.25 525 LEU A C 1
ATOM 4322 O O . LEU A 1 525 ? 1.763 -24.719 -25.406 1 96.25 525 LEU A O 1
ATOM 4326 N N . LEU A 1 526 ? 3.824 -25.047 -24.578 1 95.88 526 LEU A N 1
ATOM 4327 C CA . LEU A 1 526 ? 3.564 -26.438 -24.266 1 95.88 526 LEU A CA 1
ATOM 4328 C C . LEU A 1 526 ? 2.439 -26.578 -23.25 1 95.88 526 LEU A C 1
ATOM 4330 O O . LEU A 1 526 ? 1.61 -27.484 -23.344 1 95.88 526 LEU A O 1
ATOM 4334 N N . ASN A 1 527 ? 2.438 -25.703 -22.297 1 96.94 527 ASN A N 1
ATOM 4335 C CA . ASN A 1 527 ? 1.383 -25.75 -21.281 1 96.94 527 ASN A CA 1
ATOM 4336 C C . ASN A 1 527 ? 0.028 -25.359 -21.875 1 96.94 527 ASN A C 1
ATOM 4338 O O . ASN A 1 527 ? -1.01 -25.844 -21.422 1 96.94 527 ASN A O 1
ATOM 4342 N N . THR A 1 528 ? -0.016 -24.422 -22.844 1 96.81 528 THR A N 1
ATOM 4343 C CA . THR A 1 528 ? -1.257 -24.078 -23.531 1 96.81 528 THR A CA 1
ATOM 4344 C C . THR A 1 528 ? -1.818 -25.297 -24.266 1 96.81 528 THR A C 1
ATOM 4346 O O . THR A 1 528 ? -3.012 -25.594 -24.172 1 96.81 528 THR A O 1
ATOM 4349 N N . ILE A 1 529 ? -0.935 -26.031 -24.938 1 95.62 529 ILE A N 1
ATOM 4350 C CA . ILE A 1 529 ? -1.352 -27.219 -25.656 1 95.62 529 ILE A CA 1
ATOM 4351 C C . ILE A 1 529 ? -1.825 -28.297 -24.672 1 95.62 529 ILE A C 1
ATOM 4353 O O . ILE A 1 529 ? -2.861 -28.922 -24.891 1 95.62 529 ILE A O 1
ATOM 4357 N N . LYS A 1 530 ? -1.088 -28.438 -23.672 1 96.19 530 LYS A N 1
ATOM 4358 C CA . LYS A 1 530 ? -1.445 -29.406 -22.625 1 96.19 530 LYS A CA 1
ATOM 4359 C C . LYS A 1 530 ? -2.832 -29.109 -22.062 1 96.19 530 LYS A C 1
ATOM 4361 O O . LYS A 1 530 ? -3.678 -30 -21.984 1 96.19 530 LYS A O 1
ATOM 4366 N N . TYR A 1 531 ? -3.109 -27.859 -21.656 1 96.12 531 TYR A N 1
ATOM 4367 C CA . TYR A 1 531 ? -4.391 -27.5 -21.062 1 96.12 531 TYR A CA 1
ATOM 4368 C C . TYR A 1 531 ? -5.512 -27.562 -22.094 1 96.12 531 TYR A C 1
ATOM 4370 O O . TYR A 1 531 ? -6.656 -27.891 -21.75 1 96.12 531 TYR A O 1
ATOM 4378 N N . PHE A 1 532 ? -5.148 -27.344 -23.359 1 94.12 532 PHE A N 1
ATOM 4379 C CA . PHE A 1 532 ? -6.129 -27.484 -24.438 1 94.12 532 PHE A CA 1
ATOM 4380 C C . PHE A 1 532 ? -6.574 -28.922 -24.578 1 94.12 532 PHE A C 1
ATOM 4382 O O . PHE A 1 532 ? -7.77 -29.203 -24.703 1 94.12 532 PHE A O 1
ATOM 4389 N N . ILE A 1 533 ? -5.691 -29.828 -24.469 1 94.12 533 ILE A N 1
ATOM 4390 C CA . ILE A 1 533 ? -5.992 -31.25 -24.578 1 94.12 533 ILE A CA 1
ATOM 4391 C C . ILE A 1 533 ? -6.738 -31.719 -23.344 1 94.12 533 ILE A C 1
ATOM 4393 O O . ILE A 1 533 ? -7.723 -32.469 -23.438 1 94.12 533 ILE A O 1
ATOM 4397 N N . ILE A 1 534 ? -6.293 -31.25 -22.234 1 93.75 534 ILE A N 1
ATOM 4398 C CA . ILE A 1 534 ? -6.926 -31.641 -20.984 1 93.75 534 ILE A CA 1
ATOM 4399 C C . ILE A 1 534 ? -8.375 -31.172 -20.969 1 93.75 534 ILE A C 1
ATOM 4401 O O . ILE A 1 534 ? -9.258 -31.859 -20.453 1 93.75 534 ILE A O 1
ATOM 4405 N N . PHE A 1 535 ? -8.664 -30 -21.562 1 93 535 PHE A N 1
ATOM 4406 C CA . PHE A 1 535 ? -10.023 -29.484 -21.609 1 93 535 PHE A CA 1
ATOM 4407 C C . PHE A 1 535 ? -10.945 -30.469 -22.328 1 93 535 PHE A C 1
ATOM 4409 O O . PHE A 1 535 ? -12.016 -30.812 -21.812 1 93 535 PHE A O 1
ATOM 4416 N N . TYR A 1 536 ? -10.523 -31.031 -23.438 1 91.5 536 TYR A N 1
ATOM 4417 C CA . TYR A 1 536 ? -11.359 -31.922 -24.234 1 91.5 536 TYR A CA 1
ATOM 4418 C C . TYR A 1 536 ? -11.414 -33.312 -23.609 1 91.5 536 TYR A C 1
ATOM 4420 O O . TYR A 1 536 ? -12.461 -33.969 -23.625 1 91.5 536 TYR A O 1
ATOM 4428 N N . LEU A 1 537 ? -10.328 -33.719 -23.047 1 90.38 537 LEU A N 1
ATOM 4429 C CA . LEU A 1 537 ? -10.312 -35.031 -22.406 1 90.38 537 LEU A CA 1
ATOM 4430 C C . LEU A 1 537 ? -11.203 -35.062 -21.172 1 90.38 537 LEU A C 1
ATOM 4432 O O . LEU A 1 537 ? -11.977 -36 -20.969 1 90.38 537 LEU A O 1
ATOM 4436 N N . LYS A 1 538 ? -11.078 -34.062 -20.359 1 90.5 538 LYS A N 1
ATOM 4437 C CA . LYS A 1 538 ? -11.898 -34 -19.156 1 90.5 538 LYS A CA 1
ATOM 4438 C C . LYS A 1 538 ? -13.367 -33.781 -19.5 1 90.5 538 LYS A C 1
ATOM 4440 O O . LYS A 1 538 ? -14.258 -34.281 -18.812 1 90.5 538 LYS A O 1
ATOM 4445 N N . LYS A 1 539 ? -13.656 -33 -20.578 1 88.81 539 LYS A N 1
ATOM 4446 C CA . LYS A 1 539 ? -15.023 -32.844 -21.047 1 88.81 539 LYS A CA 1
ATOM 4447 C C . LYS A 1 539 ? -15.625 -34.188 -21.469 1 88.81 539 LYS A C 1
ATOM 4449 O O . LYS A 1 539 ? -16.75 -34.5 -21.109 1 88.81 539 LYS A O 1
ATOM 4454 N N . MET A 1 540 ? -14.781 -34.969 -22.125 1 85.75 540 MET A N 1
ATOM 4455 C CA . MET A 1 540 ? -15.227 -36.281 -22.594 1 85.75 540 MET A CA 1
ATOM 4456 C C . MET A 1 540 ? -15.453 -37.219 -21.438 1 85.75 540 MET A C 1
ATOM 4458 O O . MET A 1 540 ? -16.453 -37.969 -21.406 1 85.75 540 MET A O 1
ATOM 4462 N N . THR A 1 541 ? -14.586 -37.219 -20.531 1 85.81 541 THR A N 1
ATOM 4463 C CA . THR A 1 541 ? -14.711 -38.094 -19.359 1 85.81 541 THR A CA 1
ATOM 4464 C C . THR A 1 541 ? -15.93 -37.688 -18.531 1 85.81 541 THR A C 1
ATOM 4466 O O . THR A 1 541 ? -16.609 -38.562 -17.969 1 85.81 541 THR A O 1
ATOM 4469 N N . LEU A 1 542 ? -16.203 -36.438 -18.406 1 84.94 542 LEU A N 1
ATOM 4470 C CA . LEU A 1 542 ? -17.344 -35.938 -17.625 1 84.94 542 LEU A CA 1
ATOM 4471 C C . LEU A 1 542 ? -18.656 -36.375 -18.266 1 84.94 542 LEU A C 1
ATOM 4473 O O . LEU A 1 542 ? -19.578 -36.781 -17.578 1 84.94 542 LEU A O 1
ATOM 4477 N N . LEU A 1 543 ? -18.719 -36.344 -19.547 1 80.19 543 LEU A N 1
ATOM 4478 C CA . LEU A 1 543 ? -19.969 -36.625 -20.266 1 80.19 543 LEU A CA 1
ATOM 4479 C C . LEU A 1 543 ? -20.188 -38.125 -20.391 1 80.19 543 LEU A C 1
ATOM 4481 O O . LEU A 1 543 ? -21.328 -38.625 -20.297 1 80.19 543 LEU A O 1
ATOM 4485 N N . LYS A 1 544 ? -19.078 -38.812 -20.406 1 78.38 544 LYS A N 1
ATOM 4486 C CA . LYS A 1 544 ? -19.25 -40.219 -20.75 1 78.38 544 LYS A CA 1
ATOM 4487 C C . LYS A 1 544 ? -19.031 -41.094 -19.531 1 78.38 544 LYS A C 1
ATOM 4489 O O . LYS A 1 544 ? -19.672 -42.156 -19.406 1 78.38 544 LYS A O 1
ATOM 4494 N N . ASN A 1 545 ? -18.125 -40.719 -18.688 1 75.81 545 ASN A N 1
ATOM 4495 C CA . ASN A 1 545 ? -17.672 -41.656 -17.672 1 75.81 545 ASN A CA 1
ATOM 4496 C C . ASN A 1 545 ? -18.172 -41.25 -16.281 1 75.81 545 ASN A C 1
ATOM 4498 O O . ASN A 1 545 ? -18.328 -42.094 -15.406 1 75.81 545 ASN A O 1
ATOM 4502 N N . CYS A 1 546 ? -18.25 -40 -16 1 71.75 546 CYS A N 1
ATOM 4503 C CA . CYS A 1 546 ? -18.422 -39.594 -14.617 1 71.75 546 CYS A CA 1
ATOM 4504 C C . CYS A 1 546 ? -19.891 -39.406 -14.273 1 71.75 546 CYS A C 1
ATOM 4506 O O . CYS A 1 546 ? -20.719 -39.156 -15.164 1 71.75 546 CYS A O 1
ATOM 4508 N N . CYS A 1 547 ? -20.125 -39.812 -13.031 1 67.19 547 CYS A N 1
ATOM 4509 C CA . CYS A 1 547 ? -21.422 -39.562 -12.414 1 67.19 547 CYS A CA 1
ATOM 4510 C C . CYS A 1 547 ? -21.406 -38.219 -11.648 1 67.19 547 CYS A C 1
ATOM 4512 O O . CYS A 1 547 ? -20.344 -37.781 -11.188 1 67.19 547 CYS A O 1
ATOM 4514 N N . PRO A 1 548 ? -22.5 -37.469 -11.852 1 60.88 548 PRO A N 1
ATOM 4515 C CA . PRO A 1 548 ? -22.547 -36.219 -11.117 1 60.88 548 PRO A CA 1
ATOM 4516 C C . PRO A 1 548 ? -22.156 -36.375 -9.648 1 60.88 548 PRO A C 1
ATOM 4518 O O . PRO A 1 548 ? -22.438 -37.406 -9.039 1 60.88 548 PRO A O 1
ATOM 4521 N N . ALA A 1 549 ? -21.234 -35.531 -9.211 1 61.25 549 ALA A N 1
ATOM 4522 C CA . ALA A 1 549 ? -20.688 -35.594 -7.855 1 61.25 549 ALA A CA 1
ATOM 4523 C C . ALA A 1 549 ? -21.797 -35.5 -6.812 1 61.25 549 ALA A C 1
ATOM 4525 O O . ALA A 1 549 ? -22.75 -34.75 -6.961 1 61.25 549 ALA A O 1
ATOM 4526 N N . LYS A 1 550 ? -21.844 -36.438 -5.961 1 59.28 550 LYS A N 1
ATOM 4527 C CA . LYS A 1 550 ? -22.812 -36.438 -4.867 1 59.28 550 LYS A CA 1
ATOM 4528 C C . LYS A 1 550 ? -22.578 -35.281 -3.916 1 59.28 550 LYS A C 1
ATOM 4530 O O . LYS A 1 550 ? -23.531 -34.719 -3.342 1 59.28 550 LYS A O 1
ATOM 4535 N N . ARG A 1 551 ? -21.281 -34.906 -3.723 1 58.22 551 ARG A N 1
ATOM 4536 C CA . ARG A 1 551 ? -20.953 -33.844 -2.809 1 58.22 551 ARG A CA 1
ATOM 4537 C C . ARG A 1 551 ? -20.672 -32.531 -3.572 1 58.22 551 ARG A C 1
ATOM 4539 O O . ARG A 1 551 ? -19.734 -32.469 -4.371 1 58.22 551 ARG A O 1
ATOM 4546 N N . THR A 1 552 ? -21.812 -31.703 -3.693 1 57.19 552 THR A N 1
ATOM 4547 C CA . THR A 1 552 ? -21.641 -30.484 -4.469 1 57.19 552 THR A CA 1
ATOM 4548 C C . THR A 1 552 ? -20.906 -29.422 -3.65 1 57.19 552 THR A C 1
ATOM 4550 O O . THR A 1 552 ? -21.172 -29.25 -2.459 1 57.19 552 THR A O 1
ATOM 4553 N N . PHE A 1 553 ? -19.781 -29.203 -3.979 1 61.06 553 PHE A N 1
ATOM 4554 C CA . PHE A 1 553 ? -18.953 -28.141 -3.432 1 61.06 553 PHE A CA 1
ATOM 4555 C C . PHE A 1 553 ? -19.578 -26.766 -3.701 1 61.06 553 PHE A C 1
ATOM 4557 O O . PHE A 1 553 ? -20.156 -26.547 -4.766 1 61.06 553 PHE A O 1
ATOM 4564 N N . ARG A 1 554 ? -19.797 -26.031 -2.482 1 60.38 554 ARG A N 1
ATOM 4565 C CA . ARG A 1 554 ? -20.312 -24.672 -2.672 1 60.38 554 ARG A CA 1
ATOM 4566 C C . ARG A 1 554 ? -19.438 -23.875 -3.629 1 60.38 554 ARG A C 1
ATOM 4568 O O . ARG A 1 554 ? -18.234 -23.719 -3.387 1 60.38 554 ARG A O 1
ATOM 4575 N N . ALA A 1 555 ? -19.969 -23.578 -4.785 1 57.12 555 ALA A N 1
ATOM 4576 C CA . ALA A 1 555 ? -19.234 -22.984 -5.906 1 57.12 555 ALA A CA 1
ATOM 4577 C C . ALA A 1 555 ? -18.641 -21.625 -5.531 1 57.12 555 ALA A C 1
ATOM 4579 O O . ALA A 1 555 ? -17.516 -21.312 -5.895 1 57.12 555 ALA A O 1
ATOM 4580 N N . SER A 1 556 ? -19.375 -20.734 -4.848 1 58.44 556 SER A N 1
ATOM 4581 C CA . SER A 1 556 ? -18.969 -19.328 -4.777 1 58.44 556 SER A CA 1
ATOM 4582 C C . SER A 1 556 ? -17.75 -19.156 -3.871 1 58.44 556 SER A C 1
ATOM 4584 O O . SER A 1 556 ? -16.797 -18.469 -4.238 1 58.44 556 SER A O 1
ATOM 4586 N N . SER A 1 557 ? -17.75 -19.734 -2.73 1 65.38 557 SER A N 1
ATOM 4587 C CA . SER A 1 557 ? -16.641 -19.547 -1.794 1 65.38 557 SER A CA 1
ATOM 4588 C C . SER A 1 557 ? -15.406 -20.312 -2.246 1 65.38 557 SER A C 1
ATOM 4590 O O . SER A 1 557 ? -14.281 -19.859 -2.02 1 65.38 557 SER A O 1
ATOM 4592 N N . SER A 1 558 ? -15.648 -21.203 -3.117 1 69.12 558 SER A N 1
ATOM 4593 C CA . SER A 1 558 ? -14.531 -22.047 -3.512 1 69.12 558 SER A CA 1
ATOM 4594 C C . SER A 1 558 ? -13.75 -21.422 -4.668 1 69.12 558 SER A C 1
ATOM 4596 O O . SER A 1 558 ? -12.531 -21.562 -4.75 1 69.12 558 SER A O 1
ATOM 4598 N N . ASN A 1 559 ? -14.5 -20.594 -5.453 1 78.62 559 ASN A N 1
ATOM 4599 C CA . ASN A 1 559 ? -13.797 -20 -6.578 1 78.62 559 ASN A CA 1
ATOM 4600 C C . ASN A 1 559 ? -12.781 -18.953 -6.117 1 78.62 559 ASN A C 1
ATOM 4602 O O . ASN A 1 559 ? -11.695 -18.859 -6.68 1 78.62 559 ASN A O 1
ATOM 4606 N N . PHE A 1 560 ? -13.164 -18.266 -5.113 1 85.88 560 PHE A N 1
ATOM 4607 C CA . PHE A 1 560 ? -12.234 -17.281 -4.582 1 85.88 560 PHE A CA 1
ATOM 4608 C C . PHE A 1 560 ? -11.031 -17.953 -3.941 1 85.88 560 PHE A C 1
ATOM 4610 O O . PHE A 1 560 ? -9.898 -17.484 -4.07 1 85.88 560 PHE A O 1
ATOM 4617 N N . PHE A 1 561 ? -11.227 -19.047 -3.348 1 86.88 561 PHE A N 1
ATOM 4618 C CA . PHE A 1 561 ? -10.148 -19.781 -2.686 1 86.88 561 PHE A CA 1
ATOM 4619 C C . PHE A 1 561 ? -9.141 -20.281 -3.701 1 86.88 561 PHE A C 1
ATOM 4621 O O . PHE A 1 561 ? -7.93 -20.188 -3.484 1 86.88 561 PHE A O 1
ATOM 4628 N N . PHE A 1 562 ? -9.547 -20.797 -4.781 1 89.31 562 PHE A N 1
ATOM 4629 C CA . PHE A 1 562 ? -8.648 -21.344 -5.793 1 89.31 562 PHE A CA 1
ATOM 4630 C C . PHE A 1 562 ? -7.801 -20.25 -6.422 1 89.31 562 PHE A C 1
ATOM 4632 O O . PHE A 1 562 ? -6.637 -20.469 -6.754 1 89.31 562 PHE A O 1
ATOM 4639 N N . LEU A 1 563 ? -8.406 -19.109 -6.578 1 92.25 563 LEU A N 1
ATOM 4640 C CA . LEU A 1 563 ? -7.641 -17.984 -7.129 1 92.25 563 LEU A CA 1
ATOM 4641 C C . LEU A 1 563 ? -6.602 -17.5 -6.129 1 92.25 563 LEU A C 1
ATOM 4643 O O . LEU A 1 563 ? -5.52 -17.047 -6.52 1 92.25 563 LEU A O 1
ATOM 4647 N N . LEU A 1 564 ? -6.922 -17.641 -4.883 1 90.81 564 LEU A N 1
ATOM 4648 C CA . LEU A 1 564 ? -5.949 -17.297 -3.85 1 90.81 564 LEU A CA 1
ATOM 4649 C C . LEU A 1 564 ? -4.785 -18.297 -3.861 1 90.81 564 LEU A C 1
ATOM 4651 O O . LEU A 1 564 ? -3.629 -17.891 -3.689 1 90.81 564 LEU A O 1
ATOM 4655 N N . VAL A 1 565 ? -5.113 -19.516 -4.051 1 93.5 565 VAL A N 1
ATOM 4656 C CA . VAL A 1 565 ? -4.078 -20.547 -4.141 1 93.5 565 VAL A CA 1
ATOM 4657 C C . VAL A 1 565 ? -3.223 -20.312 -5.379 1 93.5 565 VAL A C 1
ATOM 4659 O O . VAL A 1 565 ? -2.004 -20.5 -5.348 1 93.5 565 VAL A O 1
ATOM 4662 N N . LEU A 1 566 ? -3.838 -19.891 -6.438 1 95.19 566 LEU A N 1
ATOM 4663 C CA . LEU A 1 566 ? -3.105 -19.578 -7.656 1 95.19 566 LEU A CA 1
ATOM 4664 C C . LEU A 1 566 ? -2.152 -18.406 -7.426 1 95.19 566 LEU A C 1
ATOM 4666 O O . LEU A 1 566 ? -1.016 -18.422 -7.902 1 95.19 566 LEU A O 1
ATOM 4670 N N . LEU A 1 567 ? -2.57 -17.422 -6.68 1 93.88 567 LEU A N 1
ATOM 4671 C CA . LEU A 1 567 ? -1.73 -16.281 -6.352 1 93.88 567 LEU A CA 1
ATOM 4672 C C . LEU A 1 567 ? -0.547 -16.703 -5.484 1 93.88 567 LEU A C 1
ATOM 4674 O O . LEU A 1 567 ? 0.562 -16.188 -5.652 1 93.88 567 LEU A O 1
ATOM 4678 N N . PHE A 1 568 ? -0.817 -17.594 -4.641 1 93.12 568 PHE A N 1
ATOM 4679 C CA . PHE A 1 568 ? 0.255 -18.109 -3.801 1 93.12 568 PHE A CA 1
ATOM 4680 C C . PHE A 1 568 ? 1.269 -18.891 -4.641 1 93.12 568 PHE A C 1
ATOM 4682 O O . PHE A 1 568 ? 2.475 -18.797 -4.402 1 93.12 568 PHE A O 1
ATOM 4689 N N . GLY A 1 569 ? 0.758 -19.641 -5.555 1 94.56 569 GLY A N 1
ATOM 4690 C CA . GLY A 1 569 ? 1.653 -20.328 -6.477 1 94.56 569 GLY A CA 1
ATOM 4691 C C . GLY A 1 569 ? 2.518 -19.375 -7.285 1 94.56 569 GLY A C 1
ATOM 4692 O O . GLY A 1 569 ? 3.707 -19.625 -7.484 1 94.56 569 GLY A O 1
ATOM 4693 N N . LEU A 1 570 ? 1.935 -18.312 -7.691 1 94.81 570 LEU A N 1
ATOM 4694 C CA . LEU A 1 570 ? 2.676 -17.297 -8.445 1 94.81 570 LEU A CA 1
ATOM 4695 C C . LEU A 1 570 ? 3.744 -16.641 -7.574 1 94.81 570 LEU A C 1
ATOM 4697 O O . LEU A 1 570 ? 4.879 -16.453 -8.023 1 94.81 570 LEU A O 1
ATOM 4701 N N . ALA A 1 571 ? 3.432 -16.391 -6.344 1 91.25 571 ALA A N 1
ATOM 4702 C CA . ALA A 1 571 ? 4.395 -15.797 -5.414 1 91.25 571 ALA A CA 1
ATOM 4703 C C . ALA A 1 571 ? 5.543 -16.766 -5.133 1 91.25 571 ALA A C 1
ATOM 4705 O O . ALA A 1 571 ? 6.703 -16.344 -5.047 1 91.25 571 ALA A O 1
ATOM 4706 N N . LEU A 1 572 ? 5.219 -17.953 -5.066 1 92.5 572 LEU A N 1
ATOM 4707 C CA . LEU A 1 572 ? 6.238 -18.969 -4.82 1 92.5 572 LEU A CA 1
ATOM 4708 C C . LEU A 1 572 ? 7.18 -19.094 -6.012 1 92.5 572 LEU A C 1
ATOM 4710 O O . LEU A 1 572 ? 8.375 -19.344 -5.844 1 92.5 572 LEU A O 1
ATOM 4714 N N . SER A 1 573 ? 6.672 -18.938 -7.176 1 94.38 573 SER A N 1
ATOM 4715 C CA . SER A 1 573 ? 7.488 -19.047 -8.383 1 94.38 573 SER A CA 1
ATOM 4716 C C . SER A 1 573 ? 8.477 -17.891 -8.492 1 94.38 573 SER A C 1
ATOM 4718 O O . SER A 1 573 ? 9.508 -18.016 -9.156 1 94.38 573 SER A O 1
ATOM 4720 N N . TRP A 1 574 ? 8.266 -16.828 -7.77 1 90.69 574 TRP A N 1
ATOM 4721 C CA . TRP A 1 574 ? 9.156 -15.68 -7.805 1 90.69 574 TRP A CA 1
ATOM 4722 C C . TRP A 1 574 ? 10.445 -15.961 -7.051 1 90.69 574 TRP A C 1
ATOM 4724 O O . TRP A 1 574 ? 11.516 -15.484 -7.434 1 90.69 574 TRP A O 1
ATOM 4734 N N . VAL A 1 575 ? 10.477 -16.766 -6.098 1 89 575 VAL A N 1
ATOM 4735 C CA . VAL A 1 575 ? 11.602 -16.969 -5.191 1 89 575 VAL A CA 1
ATOM 4736 C C . VAL A 1 575 ? 12.766 -17.594 -5.949 1 89 575 VAL A C 1
ATOM 4738 O O . VAL A 1 575 ? 13.867 -17.047 -5.98 1 89 575 VAL A O 1
ATOM 4741 N N . PRO A 1 576 ? 12.562 -18.688 -6.633 1 92.06 576 PRO A N 1
ATOM 4742 C CA . PRO A 1 576 ? 13.695 -19.266 -7.348 1 92.06 576 PRO A CA 1
ATOM 4743 C C . PRO A 1 576 ? 14.172 -18.406 -8.516 1 92.06 576 PRO A C 1
ATOM 4745 O O . PRO A 1 576 ? 15.367 -18.344 -8.797 1 92.06 576 PRO A O 1
ATOM 4748 N N . ILE A 1 577 ? 13.344 -17.734 -9.141 1 93.12 577 ILE A N 1
ATOM 4749 C CA . ILE A 1 577 ? 13.703 -16.938 -10.297 1 93.12 577 ILE A CA 1
ATOM 4750 C C . ILE A 1 577 ? 14.469 -15.688 -9.852 1 93.12 577 ILE A C 1
ATOM 4752 O O . ILE A 1 577 ? 15.523 -15.367 -10.398 1 93.12 577 ILE A O 1
ATOM 4756 N N . LEU A 1 578 ? 13.945 -15.023 -8.82 1 89.19 578 LEU A N 1
ATOM 4757 C CA . LEU A 1 578 ? 14.625 -13.836 -8.32 1 89.19 578 LEU A CA 1
ATOM 4758 C C . LEU A 1 578 ? 15.961 -14.195 -7.684 1 89.19 578 LEU A C 1
ATOM 4760 O O . LEU A 1 578 ? 16.938 -13.453 -7.812 1 89.19 578 LEU A O 1
ATOM 4764 N N . TYR A 1 579 ? 16.047 -15.328 -7.039 1 89.56 579 TYR A N 1
ATOM 4765 C CA . TYR A 1 579 ? 17.312 -15.797 -6.473 1 89.56 579 TYR A CA 1
ATOM 4766 C C . TYR A 1 579 ? 18.328 -16.078 -7.57 1 89.56 579 TYR A C 1
ATOM 4768 O O . TYR A 1 579 ? 19.516 -15.773 -7.418 1 89.56 579 TYR A O 1
ATOM 4776 N N . SER A 1 580 ? 17.875 -16.578 -8.695 1 92.62 580 SER A N 1
ATOM 4777 C CA . SER A 1 580 ? 18.766 -16.859 -9.82 1 92.62 580 SER A CA 1
ATOM 4778 C C . SER A 1 580 ? 19.219 -15.57 -10.5 1 92.62 580 SER A C 1
ATOM 4780 O O . SER A 1 580 ? 20.359 -15.484 -10.969 1 92.62 580 SER A O 1
ATOM 4782 N N . ILE A 1 581 ? 18.438 -14.586 -10.445 1 92.19 581 ILE A N 1
ATOM 4783 C CA . ILE A 1 581 ? 18.75 -13.352 -11.148 1 92.19 581 ILE A CA 1
ATOM 4784 C C . ILE A 1 581 ? 19.672 -12.484 -10.305 1 92.19 581 ILE A C 1
ATOM 4786 O O . ILE A 1 581 ? 20.609 -11.875 -10.82 1 92.19 581 ILE A O 1
ATOM 4790 N N . PHE A 1 582 ? 19.578 -12.555 -8.945 1 89 582 PHE A N 1
ATOM 4791 C CA . PHE A 1 582 ? 20.281 -11.57 -8.125 1 89 582 PHE A CA 1
ATOM 4792 C C . PHE A 1 582 ? 21.469 -12.203 -7.422 1 89 582 PHE A C 1
ATOM 4794 O O . PHE A 1 582 ? 22.406 -11.5 -7.027 1 89 582 PHE A O 1
ATOM 4801 N N . VAL A 1 583 ? 21.516 -13.562 -7.332 1 87.69 583 VAL A N 1
ATOM 4802 C CA . VAL A 1 583 ? 22.516 -14.109 -6.414 1 87.69 583 VAL A CA 1
ATOM 4803 C C . VAL A 1 583 ? 23.438 -15.062 -7.164 1 87.69 583 VAL A C 1
ATOM 4805 O O . VAL A 1 583 ? 24.656 -15.008 -7 1 87.69 583 VAL A O 1
ATOM 4808 N N . ILE A 1 584 ? 22.891 -15.891 -8.078 1 90.31 584 ILE A N 1
ATOM 4809 C CA . ILE A 1 584 ? 23.703 -16.922 -8.719 1 90.31 584 ILE A CA 1
ATOM 4810 C C . ILE A 1 584 ? 24.359 -16.344 -9.969 1 90.31 584 ILE A C 1
ATOM 4812 O O . ILE A 1 584 ? 23.734 -15.609 -10.727 1 90.31 584 ILE A O 1
ATOM 4816 N N . THR A 1 585 ? 25.641 -16.688 -10.141 1 91.25 585 THR A N 1
ATOM 4817 C CA . THR A 1 585 ? 26.359 -16.281 -11.344 1 91.25 585 THR A CA 1
ATOM 4818 C C . THR A 1 585 ? 25.938 -17.125 -12.539 1 91.25 585 THR A C 1
ATOM 4820 O O . THR A 1 585 ? 25.812 -18.344 -12.43 1 91.25 585 THR A O 1
ATOM 4823 N N . PRO A 1 586 ? 25.578 -16.516 -13.586 1 93.19 586 PRO A N 1
ATOM 4824 C CA . PRO A 1 586 ? 25.172 -17.266 -14.773 1 93.19 586 PRO A CA 1
ATOM 4825 C C . PRO A 1 586 ? 26.281 -18.125 -15.344 1 93.19 586 PRO A C 1
ATOM 4827 O O . PRO A 1 586 ? 27.469 -17.828 -15.125 1 93.19 586 PRO A O 1
ATOM 4830 N N . SER A 1 587 ? 25.922 -19.203 -16.016 1 92 587 SER A N 1
ATOM 4831 C CA . SER A 1 587 ? 26.891 -20.109 -16.625 1 92 587 SER A CA 1
ATOM 4832 C C . SER A 1 587 ? 27.734 -19.406 -17.672 1 92 587 SER A C 1
ATOM 4834 O O . SER A 1 587 ? 27.234 -18.578 -18.422 1 92 587 SER A O 1
ATOM 4836 N N . LYS A 1 588 ? 29.031 -19.719 -17.703 1 88.88 588 LYS A N 1
ATOM 4837 C CA . LYS A 1 588 ? 29.969 -19.047 -18.594 1 88.88 588 LYS A CA 1
ATOM 4838 C C . LYS A 1 588 ? 29.953 -19.688 -19.984 1 88.88 588 LYS A C 1
ATOM 4840 O O . LYS A 1 588 ? 30.312 -19.031 -20.969 1 88.88 588 LYS A O 1
ATOM 4845 N N . ALA A 1 589 ? 29.438 -20.859 -20.047 1 86.62 589 ALA A N 1
ATOM 4846 C CA . ALA A 1 589 ? 29.547 -21.609 -21.297 1 86.62 589 ALA A CA 1
ATOM 4847 C C . ALA A 1 589 ? 28.312 -21.375 -22.188 1 86.62 589 ALA A C 1
ATOM 4849 O O . ALA A 1 589 ? 28.359 -21.594 -23.391 1 86.62 589 ALA A O 1
ATOM 4850 N N . CYS A 1 590 ? 27.234 -20.938 -21.5 1 88.94 590 CYS A N 1
ATOM 4851 C CA . CYS A 1 590 ? 26.016 -20.875 -22.297 1 88.94 590 CYS A CA 1
ATOM 4852 C C . CYS A 1 590 ? 25.094 -19.766 -21.781 1 88.94 590 CYS A C 1
ATOM 4854 O O . CYS A 1 590 ? 25.359 -19.172 -20.734 1 88.94 590 CYS A O 1
ATOM 4856 N N . GLY A 1 591 ? 24.141 -19.312 -22.688 1 90.38 591 GLY A N 1
ATOM 4857 C CA . GLY A 1 591 ? 23.094 -18.406 -22.266 1 90.38 591 GLY A CA 1
ATOM 4858 C C . GLY A 1 591 ? 23.297 -16.984 -22.766 1 90.38 591 GLY A C 1
ATOM 4859 O O . GLY A 1 591 ? 24.375 -16.625 -23.25 1 90.38 591 GLY A O 1
ATOM 4860 N N . PRO A 1 592 ? 22.266 -16.266 -22.609 1 92.5 592 PRO A N 1
ATOM 4861 C CA . PRO A 1 592 ? 22.328 -14.883 -23.078 1 92.5 592 PRO A CA 1
ATOM 4862 C C . PRO A 1 592 ? 23.047 -13.969 -22.094 1 92.5 592 PRO A C 1
ATOM 4864 O O . PRO A 1 592 ? 23.438 -12.852 -22.469 1 92.5 592 PRO A O 1
ATOM 4867 N N . PHE A 1 593 ? 23.344 -14.414 -20.922 1 93.56 593 PHE A N 1
ATOM 4868 C CA . PHE A 1 593 ? 23.953 -13.57 -19.906 1 93.56 593 PHE A CA 1
ATOM 4869 C C . PHE A 1 593 ? 25.391 -14 -19.625 1 93.56 593 PHE A C 1
ATOM 4871 O O . PHE A 1 593 ? 25.922 -13.773 -18.531 1 93.56 593 PHE A O 1
ATOM 4878 N N . GLN A 1 594 ? 26 -14.523 -20.688 1 89.75 594 GLN A N 1
ATOM 4879 C CA . GLN A 1 594 ? 27.375 -14.977 -20.562 1 89.75 594 GLN A CA 1
ATOM 4880 C C . GLN A 1 594 ? 28.312 -13.805 -20.281 1 89.75 594 GLN A C 1
ATOM 4882 O O . GLN A 1 594 ? 28.172 -12.742 -20.875 1 89.75 594 GLN A O 1
ATOM 4887 N N . GLY A 1 595 ? 29.188 -13.953 -19.297 1 84.44 595 GLY A N 1
ATOM 4888 C CA . GLY A 1 595 ? 30.219 -12.953 -19.062 1 84.44 595 GLY A CA 1
ATOM 4889 C C . GLY A 1 595 ? 29.859 -11.977 -17.953 1 84.44 595 GLY A C 1
ATOM 4890 O O . GLY A 1 595 ? 30.672 -11.156 -17.547 1 84.44 595 GLY A O 1
ATOM 4891 N N . GLN A 1 596 ? 28.688 -12.07 -17.516 1 88.12 596 GLN A N 1
ATOM 4892 C CA . GLN A 1 596 ? 28.281 -11.172 -16.422 1 88.12 596 GLN A CA 1
ATOM 4893 C C . GLN A 1 596 ? 28.344 -11.875 -15.078 1 88.12 596 GLN A C 1
ATOM 4895 O O . GLN A 1 596 ? 28.328 -13.109 -15.008 1 88.12 596 GLN A O 1
ATOM 4900 N N . PHE A 1 597 ? 28.484 -11.156 -14.047 1 89.06 597 PHE A N 1
ATOM 4901 C CA . PHE A 1 597 ? 28.562 -11.742 -12.711 1 89.06 597 PHE A CA 1
ATOM 4902 C C . PHE A 1 597 ? 27.172 -12.102 -12.195 1 89.06 597 PHE A C 1
ATOM 4904 O O . PHE A 1 597 ? 26.969 -13.172 -11.617 1 89.06 597 PHE A O 1
ATOM 4911 N N . PHE A 1 598 ? 26.25 -11.203 -12.383 1 91.94 598 PHE A N 1
ATOM 4912 C CA . PHE A 1 598 ? 24.844 -11.43 -12.055 1 91.94 598 PHE A CA 1
ATOM 4913 C C . PHE A 1 598 ? 23.953 -11.078 -13.242 1 91.94 598 PHE A C 1
ATOM 4915 O O . PHE A 1 598 ? 24.266 -10.18 -14.023 1 91.94 598 PHE A O 1
ATOM 4922 N N . ILE A 1 599 ? 22.938 -11.805 -13.391 1 94.19 599 ILE A N 1
ATOM 4923 C CA . ILE A 1 599 ? 22.016 -11.594 -14.5 1 94.19 599 ILE A CA 1
ATOM 4924 C C . ILE A 1 599 ? 21.422 -10.188 -14.414 1 94.19 599 ILE A C 1
ATOM 4926 O O . ILE A 1 599 ? 21.203 -9.539 -15.438 1 94.19 599 ILE A O 1
ATOM 4930 N N . TRP A 1 600 ? 21.266 -9.633 -13.227 1 92 600 TRP A N 1
ATOM 4931 C CA . TRP A 1 600 ? 20.672 -8.328 -12.992 1 92 600 TRP A CA 1
ATOM 4932 C C . TRP A 1 600 ? 21.562 -7.215 -13.531 1 92 600 TRP A C 1
ATOM 4934 O O . TRP A 1 600 ? 21.078 -6.113 -13.82 1 92 600 TRP A O 1
ATOM 4944 N N . ASP A 1 601 ? 22.875 -7.461 -13.734 1 92.31 601 ASP A N 1
ATOM 4945 C CA . ASP A 1 601 ? 23.812 -6.449 -14.195 1 92.31 601 ASP A CA 1
ATOM 4946 C C . ASP A 1 601 ? 23.5 -6.023 -15.625 1 92.31 601 ASP A C 1
ATOM 4948 O O . ASP A 1 601 ? 23.984 -4.984 -16.094 1 92.31 601 ASP A O 1
ATOM 4952 N N . THR A 1 602 ? 22.625 -6.75 -16.219 1 93.44 602 THR A N 1
ATOM 4953 C CA . THR A 1 602 ? 22.234 -6.43 -17.578 1 93.44 602 THR A CA 1
ATOM 4954 C C . THR A 1 602 ? 21.469 -5.109 -17.625 1 93.44 602 THR A C 1
ATOM 4956 O O . THR A 1 602 ? 21.578 -4.352 -18.594 1 93.44 602 THR A O 1
ATOM 4959 N N . ILE A 1 603 ? 20.797 -4.742 -16.594 1 91.12 603 ILE A N 1
ATOM 4960 C CA . ILE A 1 603 ? 19.969 -3.545 -16.578 1 91.12 603 ILE A CA 1
ATOM 4961 C C . ILE A 1 603 ? 20.844 -2.307 -16.406 1 91.12 603 ILE A C 1
ATOM 4963 O O . ILE A 1 603 ? 20.766 -1.367 -17.203 1 91.12 603 ILE A O 1
ATOM 4967 N N . PRO A 1 604 ? 21.781 -2.25 -15.438 1 90.19 604 PRO A N 1
ATOM 4968 C CA . PRO A 1 604 ? 22.656 -1.079 -15.344 1 90.19 604 PRO A CA 1
ATOM 4969 C C . PRO A 1 604 ? 23.578 -0.93 -16.562 1 90.19 604 PRO A C 1
ATOM 4971 O O . PRO A 1 604 ? 23.906 0.192 -16.938 1 90.19 604 PRO A O 1
ATOM 4974 N N . ASN A 1 605 ? 23.969 -2.057 -17.172 1 89.94 605 ASN A N 1
ATOM 4975 C CA . ASN A 1 605 ? 24.812 -1.992 -18.359 1 89.94 605 ASN A CA 1
ATOM 4976 C C . ASN A 1 605 ? 24.062 -1.392 -19.547 1 89.94 605 ASN A C 1
ATOM 4978 O O . ASN A 1 605 ? 24.656 -0.735 -20.406 1 89.94 605 ASN A O 1
ATOM 4982 N N . ALA A 1 606 ? 22.781 -1.625 -19.594 1 90.31 606 ALA A N 1
ATOM 4983 C CA . ALA A 1 606 ? 21.953 -1.075 -20.672 1 90.31 606 ALA A CA 1
ATOM 4984 C C . ALA A 1 606 ? 21.656 0.399 -20.422 1 90.31 606 ALA A C 1
ATOM 4986 O O . ALA A 1 606 ? 21.406 1.151 -21.375 1 90.31 606 ALA A O 1
ATOM 4987 N N . VAL A 1 607 ? 21.719 0.908 -19.188 1 91.56 607 VAL A N 1
ATOM 4988 C CA . VAL A 1 607 ? 21.375 2.281 -18.828 1 91.56 607 VAL A CA 1
ATOM 4989 C C . VAL A 1 607 ? 22.609 3.178 -18.984 1 91.56 607 VAL A C 1
ATOM 4991 O O . VAL A 1 607 ? 22.469 4.375 -19.25 1 91.56 607 VAL A O 1
ATOM 4994 N N . GLU A 1 608 ? 23.828 2.629 -18.984 1 90 608 GLU A N 1
ATOM 4995 C CA . GLU A 1 608 ? 25.078 3.387 -18.953 1 90 608 GLU A CA 1
ATOM 4996 C C . GLU A 1 608 ? 25.281 4.164 -20.25 1 90 608 GLU A C 1
ATOM 4998 O O . GLU A 1 608 ? 25.688 5.328 -20.234 1 90 608 GLU A O 1
ATOM 5003 N N . PRO A 1 609 ? 24.828 3.562 -21.438 1 87.25 609 PRO A N 1
ATOM 5004 C CA . PRO A 1 609 ? 25.062 4.297 -22.688 1 87.25 609 PRO A CA 1
ATOM 5005 C C . PRO A 1 609 ? 23.969 5.328 -22.984 1 87.25 609 PRO A C 1
ATOM 5007 O O . PRO A 1 609 ? 24.094 6.129 -23.906 1 87.25 609 PRO A O 1
ATOM 5010 N N . LEU A 1 610 ? 23.031 5.461 -22.188 1 89.5 610 LEU A N 1
ATOM 5011 C CA . LEU A 1 610 ? 21.922 6.387 -22.406 1 89.5 610 LEU A CA 1
ATOM 5012 C C . LEU A 1 610 ? 22.344 7.812 -22.047 1 89.5 610 LEU A C 1
ATOM 5014 O O . LEU A 1 610 ? 23.328 8.023 -21.359 1 89.5 610 LEU A O 1
ATOM 5018 N N . PRO A 1 611 ? 21.594 8.75 -22.578 1 91.69 611 PRO A N 1
ATOM 5019 C CA . PRO A 1 611 ? 21.922 10.141 -22.234 1 91.69 611 PRO A CA 1
ATOM 5020 C C . PRO A 1 611 ? 21.875 10.414 -20.734 1 91.69 611 PRO A C 1
ATOM 5022 O O . PRO A 1 611 ? 21.172 9.719 -20 1 91.69 611 PRO A O 1
ATOM 5025 N N . GLN A 1 612 ? 22.547 11.383 -20.328 1 91 612 GLN A N 1
ATOM 5026 C CA . GLN A 1 612 ? 22.781 11.672 -18.922 1 91 612 GLN A CA 1
ATOM 5027 C C . GLN A 1 612 ? 21.469 11.953 -18.203 1 91 612 GLN A C 1
ATOM 5029 O O . GLN A 1 612 ? 21.25 11.461 -17.094 1 91 612 GLN A O 1
ATOM 5034 N N . VAL A 1 613 ? 20.625 12.664 -18.734 1 89.56 613 VAL A N 1
ATOM 5035 C CA . VAL A 1 613 ? 19.375 13.023 -18.078 1 89.56 613 VAL A CA 1
ATOM 5036 C C . VAL A 1 613 ? 18.531 11.773 -17.844 1 89.56 613 VAL A C 1
ATOM 5038 O O . VAL A 1 613 ? 17.969 11.594 -16.766 1 89.56 613 VAL A O 1
ATOM 5041 N N . THR A 1 614 ? 18.5 10.922 -18.891 1 91.75 614 THR A N 1
ATOM 5042 C CA . THR A 1 614 ? 17.719 9.695 -18.766 1 91.75 614 THR A CA 1
ATOM 5043 C C . THR A 1 614 ? 18.344 8.742 -17.75 1 91.75 614 THR A C 1
ATOM 5045 O O . THR A 1 614 ? 17.641 8.086 -17 1 91.75 614 THR A O 1
ATOM 5048 N N . LYS A 1 615 ? 19.656 8.781 -17.766 1 91.81 615 LYS A N 1
ATOM 5049 C CA . LYS A 1 615 ? 20.375 7.941 -16.828 1 91.81 615 LYS A CA 1
ATOM 5050 C C . LYS A 1 615 ? 20.109 8.375 -15.391 1 91.81 615 LYS A C 1
ATOM 5052 O O . LYS A 1 615 ? 19.797 7.547 -14.531 1 91.81 615 LYS A O 1
ATOM 5057 N N . GLU A 1 616 ? 20.125 9.633 -15.172 1 87.62 616 GLU A N 1
ATOM 5058 C CA . GLU A 1 616 ? 19.891 10.148 -13.836 1 87.62 616 GLU A CA 1
ATOM 5059 C C . GLU A 1 616 ? 18.453 9.914 -13.391 1 87.62 616 GLU A C 1
ATOM 5061 O O . GLU A 1 616 ? 18.188 9.648 -12.211 1 87.62 616 GLU A O 1
ATOM 5066 N N . PHE A 1 617 ? 17.656 10.055 -14.297 1 89.94 617 PHE A N 1
ATOM 5067 C CA . PHE A 1 617 ? 16.25 9.828 -13.984 1 89.94 617 PHE A CA 1
ATOM 5068 C C . PHE A 1 617 ? 16.016 8.375 -13.586 1 89.94 617 PHE A C 1
ATOM 5070 O O . PHE A 1 617 ? 15.344 8.102 -12.586 1 89.94 617 PHE A O 1
ATOM 5077 N N . LEU A 1 618 ? 16.547 7.406 -14.281 1 90.19 618 LEU A N 1
ATOM 5078 C CA . LEU A 1 618 ? 16.344 5.988 -14 1 90.19 618 LEU A CA 1
ATOM 5079 C C . LEU A 1 618 ? 17 5.586 -12.695 1 90.19 618 LEU A C 1
ATOM 5081 O O . LEU A 1 618 ? 16.453 4.773 -11.938 1 90.19 618 LEU A O 1
ATOM 5085 N N . TYR A 1 619 ? 18.094 6.168 -12.43 1 86.19 619 TYR A N 1
ATOM 5086 C CA . TYR A 1 619 ? 18.75 5.875 -11.156 1 86.19 619 TYR A CA 1
ATOM 5087 C C . TYR A 1 619 ? 17.984 6.484 -9.992 1 86.19 619 TYR A C 1
ATOM 5089 O O . TYR A 1 619 ? 17.938 5.91 -8.898 1 86.19 619 TYR A O 1
ATOM 5097 N N . PHE A 1 620 ? 17.328 7.605 -10.227 1 84.12 620 PHE A N 1
ATOM 5098 C CA . PHE A 1 620 ? 16.547 8.242 -9.18 1 84.12 620 PHE A CA 1
ATOM 5099 C C . PHE A 1 620 ? 15.328 7.391 -8.836 1 84.12 620 PHE A C 1
ATOM 5101 O O . PHE A 1 620 ? 15.008 7.203 -7.66 1 84.12 620 PHE A O 1
ATOM 5108 N N . ILE A 1 621 ? 14.75 6.844 -9.773 1 84.88 621 ILE A N 1
ATOM 5109 C CA . ILE A 1 621 ? 13.539 6.055 -9.57 1 84.88 621 ILE A CA 1
ATOM 5110 C C . ILE A 1 621 ? 13.883 4.762 -8.828 1 84.88 621 ILE A C 1
ATOM 5112 O O . ILE A 1 621 ? 13.062 4.234 -8.078 1 84.88 621 ILE A O 1
ATOM 5116 N N . SER A 1 622 ? 15.062 4.297 -9.016 1 83.19 622 SER A N 1
ATOM 5117 C CA . SER A 1 622 ? 15.469 3.047 -8.375 1 83.19 622 SER A CA 1
ATOM 5118 C C . SER A 1 622 ? 16.141 3.303 -7.035 1 83.19 622 SER A C 1
ATOM 5120 O O . SER A 1 622 ? 16.469 2.361 -6.305 1 83.19 622 SER A O 1
ATOM 5122 N N . SER A 1 623 ? 16.219 4.586 -6.629 1 81.69 623 SER A N 1
ATOM 5123 C CA . SER A 1 623 ? 16.922 4.926 -5.395 1 81.69 623 SER A CA 1
ATOM 5124 C C . SER A 1 623 ? 16 4.828 -4.184 1 81.69 623 SER A C 1
ATOM 5126 O O . SER A 1 623 ? 14.781 4.75 -4.336 1 81.69 623 SER A O 1
ATOM 5128 N N . GLN A 1 624 ? 16.578 4.684 -3 1 77.88 624 GLN A N 1
ATOM 5129 C CA . GLN A 1 624 ? 15.844 4.602 -1.743 1 77.88 624 GLN A CA 1
ATOM 5130 C C . GLN A 1 624 ? 15.125 5.914 -1.437 1 77.88 624 GLN A C 1
ATOM 5132 O O . GLN A 1 624 ? 14.078 5.922 -0.792 1 77.88 624 GLN A O 1
ATOM 5137 N N . ALA A 1 625 ? 15.688 7.004 -1.921 1 76.44 625 ALA A N 1
ATOM 5138 C CA . ALA A 1 625 ? 15.094 8.312 -1.68 1 76.44 625 ALA A CA 1
ATOM 5139 C C . ALA A 1 625 ? 13.727 8.43 -2.346 1 76.44 625 ALA A C 1
ATOM 5141 O O . ALA A 1 625 ? 12.867 9.18 -1.883 1 76.44 625 ALA A O 1
ATOM 5142 N N . PHE A 1 626 ? 13.523 7.688 -3.393 1 81.19 626 PHE A N 1
ATOM 5143 C CA . PHE A 1 626 ? 12.25 7.707 -4.102 1 81.19 626 PHE A CA 1
ATOM 5144 C C . PHE A 1 626 ? 11.312 6.633 -3.561 1 81.19 626 PHE A C 1
ATOM 5146 O O . PHE A 1 626 ? 10.117 6.871 -3.395 1 81.19 626 PHE A O 1
ATOM 5153 N N . LEU A 1 627 ? 11.789 5.488 -3.209 1 82.62 627 LEU A N 1
ATOM 5154 C CA . LEU A 1 627 ? 10.961 4.34 -2.848 1 82.62 627 LEU A CA 1
ATOM 5155 C C . LEU A 1 627 ? 10.406 4.492 -1.438 1 82.62 627 LEU A C 1
ATOM 5157 O O . LEU A 1 627 ? 9.281 4.059 -1.158 1 82.62 627 LEU A O 1
ATOM 5161 N N . VAL A 1 628 ? 11.07 5.121 -0.551 1 80.25 628 VAL A N 1
ATOM 5162 C CA . VAL A 1 628 ? 10.633 5.227 0.837 1 80.25 628 VAL A CA 1
ATOM 5163 C C . VAL A 1 628 ? 9.406 6.129 0.926 1 80.25 628 VAL A C 1
ATOM 5165 O O . VAL A 1 628 ? 8.398 5.754 1.525 1 80.25 628 VAL A O 1
ATOM 5168 N N . PRO A 1 629 ? 9.422 7.324 0.286 1 80.5 629 PRO A N 1
ATOM 5169 C CA . PRO A 1 629 ? 8.203 8.133 0.328 1 80.5 629 PRO A CA 1
ATOM 5170 C C . PRO A 1 629 ? 7.016 7.453 -0.346 1 80.5 629 PRO A C 1
ATOM 5172 O O . PRO A 1 629 ? 5.875 7.609 0.099 1 80.5 629 PRO A O 1
ATOM 5175 N N . ILE A 1 630 ? 7.227 6.707 -1.417 1 84.5 630 ILE A N 1
ATOM 5176 C CA . ILE A 1 630 ? 6.141 6.008 -2.086 1 84.5 630 ILE A CA 1
ATOM 5177 C C . ILE A 1 630 ? 5.578 4.926 -1.165 1 84.5 630 ILE A C 1
ATOM 5179 O O . ILE A 1 630 ? 4.367 4.703 -1.124 1 84.5 630 ILE A O 1
ATOM 5183 N N . PHE A 1 631 ? 6.477 4.262 -0.465 1 86.69 631 PHE A N 1
ATOM 5184 C CA . PHE A 1 631 ? 6.055 3.254 0.498 1 86.69 631 PHE A CA 1
ATOM 5185 C C . PHE A 1 631 ? 5.199 3.877 1.595 1 86.69 631 PHE A C 1
ATOM 5187 O O . PHE A 1 631 ? 4.168 3.322 1.978 1 86.69 631 PHE A O 1
ATOM 5194 N N . LEU A 1 632 ? 5.547 4.984 2.105 1 85.44 632 LEU A N 1
ATOM 5195 C CA . LEU A 1 632 ? 4.789 5.672 3.148 1 85.44 632 LEU A CA 1
ATOM 5196 C C . LEU A 1 632 ? 3.436 6.133 2.623 1 85.44 632 LEU A C 1
ATOM 5198 O O . LEU A 1 632 ? 2.428 6.043 3.328 1 85.44 632 LEU A O 1
ATOM 5202 N N . LEU A 1 633 ? 3.396 6.598 1.415 1 86.75 633 LEU A N 1
ATOM 5203 C CA . LEU A 1 633 ? 2.141 7.02 0.803 1 86.75 633 LEU A CA 1
ATOM 5204 C C . LEU A 1 633 ? 1.188 5.84 0.645 1 86.75 633 LEU A C 1
ATOM 5206 O O . LEU A 1 633 ? -0.016 5.973 0.87 1 86.75 633 LEU A O 1
ATOM 5210 N N . LEU A 1 634 ? 1.763 4.684 0.278 1 90.12 634 LEU A N 1
ATOM 5211 C CA . LEU A 1 634 ? 0.935 3.49 0.136 1 90.12 634 LEU A CA 1
ATOM 5212 C C . LEU A 1 634 ? 0.388 3.045 1.488 1 90.12 634 LEU A C 1
ATOM 5214 O O . LEU A 1 634 ? -0.762 2.607 1.585 1 90.12 634 LEU A O 1
ATOM 5218 N N . CYS A 1 635 ? 1.152 3.234 2.471 1 88.12 635 CYS A N 1
ATOM 5219 C CA . CYS A 1 635 ? 0.697 2.877 3.811 1 88.12 635 CYS A CA 1
ATOM 5220 C C . CYS A 1 635 ? -0.427 3.799 4.27 1 88.12 635 CYS A C 1
ATOM 5222 O O . CYS A 1 635 ? -1.377 3.354 4.914 1 88.12 635 CYS A O 1
ATOM 5224 N N . ILE A 1 636 ? -0.322 5.039 3.959 1 90.25 636 ILE A N 1
ATOM 5225 C CA . ILE A 1 636 ? -1.374 5.996 4.289 1 90.25 636 ILE A CA 1
ATOM 5226 C C . ILE A 1 636 ? -2.652 5.633 3.535 1 90.25 636 ILE A C 1
ATOM 5228 O O . ILE A 1 636 ? -3.74 5.621 4.117 1 90.25 636 ILE A O 1
ATOM 5232 N N . LEU A 1 637 ? -2.521 5.309 2.291 1 89.38 637 LEU A N 1
ATOM 5233 C CA . LEU A 1 637 ? -3.676 4.93 1.482 1 89.38 637 LEU A CA 1
ATOM 5234 C C . LEU A 1 637 ? -4.344 3.678 2.041 1 89.38 637 LEU A C 1
ATOM 5236 O O . LEU A 1 637 ? -5.574 3.605 2.111 1 89.38 637 LEU A O 1
ATOM 5240 N N . ILE A 1 638 ? -3.52 2.738 2.426 1 91.38 638 ILE A N 1
ATOM 5241 C CA . ILE A 1 638 ? -4.035 1.5 2.996 1 91.38 638 ILE A CA 1
ATOM 5242 C C . ILE A 1 638 ? -4.797 1.803 4.285 1 91.38 638 ILE A C 1
ATOM 5244 O O . ILE A 1 638 ? -5.887 1.271 4.508 1 91.38 638 ILE A O 1
ATOM 5248 N N . SER A 1 639 ? -4.293 2.686 5.09 1 89.56 639 SER A N 1
ATOM 5249 C CA . SER A 1 639 ? -4.945 3.029 6.348 1 89.56 639 SER A CA 1
ATOM 5250 C C . SER A 1 639 ? -6.309 3.672 6.109 1 89.56 639 SER A C 1
ATOM 5252 O O . SER A 1 639 ? -7.273 3.375 6.812 1 89.56 639 SER A O 1
ATOM 5254 N N . TYR A 1 640 ? -6.375 4.504 5.129 1 89.5 640 TYR A N 1
ATOM 5255 C CA . TYR A 1 640 ? -7.648 5.137 4.805 1 89.5 640 TYR A CA 1
ATOM 5256 C C . TYR A 1 640 ? -8.633 4.125 4.23 1 89.5 640 TYR A C 1
ATOM 5258 O O . TYR A 1 640 ? -9.828 4.164 4.543 1 89.5 640 TYR A O 1
ATOM 5266 N N . LEU A 1 641 ? -8.164 3.217 3.436 1 90.06 641 LEU A N 1
ATOM 5267 C CA . LEU A 1 641 ? -9.047 2.229 2.828 1 90.06 641 LEU A CA 1
ATOM 5268 C C . LEU A 1 641 ? -9.57 1.248 3.873 1 90.06 641 LEU A C 1
ATOM 5270 O O . LEU A 1 641 ? -10.727 0.815 3.803 1 90.06 641 LEU A O 1
ATOM 5274 N N . VAL A 1 642 ? -8.75 0.919 4.793 1 89.06 642 VAL A N 1
ATOM 5275 C CA . VAL A 1 642 ? -9.188 0.053 5.883 1 89.06 642 VAL A CA 1
ATOM 5276 C C . VAL A 1 642 ? -10.281 0.752 6.691 1 89.06 642 VAL A C 1
ATOM 5278 O O . VAL A 1 642 ? -11.281 0.136 7.055 1 89.06 642 VAL A O 1
ATOM 5281 N N . ALA A 1 643 ? -10.109 1.98 6.961 1 87.19 643 ALA A N 1
ATOM 5282 C CA . ALA A 1 643 ? -11.102 2.752 7.703 1 87.19 643 ALA A CA 1
ATOM 5283 C C . ALA A 1 643 ? -12.406 2.857 6.918 1 87.19 643 ALA A C 1
ATOM 5285 O O . ALA A 1 643 ? -13.492 2.744 7.496 1 87.19 643 ALA A O 1
ATOM 5286 N N . LEU A 1 644 ? -12.258 3.07 5.672 1 87.62 644 LEU A N 1
ATOM 5287 C CA . LEU A 1 644 ? -13.43 3.164 4.82 1 87.62 644 LEU A CA 1
ATOM 5288 C C . LEU A 1 644 ? -14.203 1.846 4.805 1 87.62 644 LEU A C 1
ATOM 5290 O O . LEU A 1 644 ? -15.422 1.833 4.957 1 87.62 644 LEU A O 1
ATOM 5294 N N . ALA A 1 645 ? -13.516 0.777 4.645 1 87 645 ALA A N 1
ATOM 5295 C CA . ALA A 1 645 ? -14.141 -0.543 4.625 1 87 645 ALA A CA 1
ATOM 5296 C C . ALA A 1 645 ? -14.789 -0.863 5.969 1 87 645 ALA A C 1
ATOM 5298 O O . ALA A 1 645 ? -15.898 -1.399 6.02 1 87 645 ALA A O 1
ATOM 5299 N N . ASN A 1 646 ? -14.141 -0.507 7.004 1 84.5 646 ASN A N 1
ATOM 5300 C CA . ASN A 1 646 ? -14.68 -0.745 8.336 1 84.5 646 ASN A CA 1
ATOM 5301 C C . ASN A 1 646 ? -15.914 0.107 8.602 1 84.5 646 ASN A C 1
ATOM 5303 O O . ASN A 1 646 ? -16.875 -0.355 9.227 1 84.5 646 ASN A O 1
ATOM 5307 N N . SER A 1 647 ? -15.906 1.29 8.188 1 86.06 647 SER A N 1
ATOM 5308 C CA . SER A 1 647 ? -17.062 2.166 8.375 1 86.06 647 SER A CA 1
ATOM 5309 C C . SER A 1 647 ? -18.266 1.676 7.582 1 86.06 647 SER A C 1
ATOM 5311 O O . SER A 1 647 ? -19.375 1.638 8.102 1 86.06 647 SER A O 1
ATOM 5313 N N . TYR A 1 648 ? -17.984 1.321 6.359 1 84.69 648 TYR A N 1
ATOM 5314 C CA . TYR A 1 648 ? -19.078 0.788 5.559 1 84.69 648 TYR A CA 1
ATOM 5315 C C . TYR A 1 648 ? -19.562 -0.537 6.125 1 84.69 648 TYR A C 1
ATOM 5317 O O . TYR A 1 648 ? -20.766 -0.82 6.102 1 84.69 648 TYR A O 1
ATOM 5325 N N . GLY A 1 649 ? -18.703 -1.317 6.551 1 84.25 649 GLY A N 1
ATOM 5326 C CA . GLY A 1 649 ? -19.094 -2.572 7.172 1 84.25 649 GLY A CA 1
ATOM 5327 C C . GLY A 1 649 ? -19.969 -2.381 8.398 1 84.25 649 GLY A C 1
ATOM 5328 O O . GLY A 1 649 ? -20.938 -3.104 8.602 1 84.25 649 GLY A O 1
ATOM 5329 N N . GLN A 1 650 ? -19.641 -1.393 9.172 1 84.19 650 GLN A N 1
ATOM 5330 C CA . GLN A 1 650 ? -20.438 -1.078 10.352 1 84.19 650 GLN A CA 1
ATOM 5331 C C . GLN A 1 650 ? -21.797 -0.52 9.961 1 84.19 650 GLN A C 1
ATOM 5333 O O . GLN A 1 650 ? -22.812 -0.838 10.594 1 84.19 650 GLN A O 1
ATOM 5338 N N . LEU A 1 651 ? -21.812 0.269 9 1 84.94 651 LEU A N 1
ATOM 5339 C CA . LEU A 1 651 ? -23.078 0.819 8.531 1 84.94 651 LEU A CA 1
ATOM 5340 C C . LEU A 1 651 ? -24 -0.286 8 1 84.94 651 LEU A C 1
ATOM 5342 O O . LEU A 1 651 ? -25.203 -0.244 8.203 1 84.94 651 LEU A O 1
ATOM 5346 N N . VAL A 1 652 ? -23.438 -1.225 7.324 1 84.12 652 VAL A N 1
ATOM 5347 C CA . VAL A 1 652 ? -24.219 -2.348 6.809 1 84.12 652 VAL A CA 1
ATOM 5348 C C . VAL A 1 652 ? -24.812 -3.133 7.973 1 84.12 652 VAL A C 1
ATOM 5350 O O . VAL A 1 652 ? -25.984 -3.525 7.922 1 84.12 652 VAL A O 1
ATOM 5353 N N . LYS A 1 653 ? -24.047 -3.307 9 1 83.06 653 LYS A N 1
ATOM 5354 C CA . LYS A 1 653 ? -24.562 -4.02 10.172 1 83.06 653 LYS A CA 1
ATOM 5355 C C . LYS A 1 653 ? -25.688 -3.244 10.836 1 83.06 653 LYS A C 1
ATOM 5357 O O . LYS A 1 653 ? -26.703 -3.828 11.234 1 83.06 653 LYS A O 1
ATOM 5362 N N . GLU A 1 654 ? -25.5 -1.97 10.945 1 83.25 654 GLU A N 1
ATOM 5363 C CA . GLU A 1 654 ? -26.531 -1.13 11.547 1 83.25 654 GLU A CA 1
ATOM 5364 C C . GLU A 1 654 ? -27.797 -1.102 10.695 1 83.25 654 GLU A C 1
ATOM 5366 O O . GLU A 1 654 ? -28.906 -1.17 11.219 1 83.25 654 GLU A O 1
ATOM 5371 N N . LEU A 1 655 ? -27.609 -1.092 9.43 1 83.56 655 LEU A N 1
ATOM 5372 C CA . LEU A 1 655 ? -28.766 -1.043 8.531 1 83.56 655 LEU A CA 1
ATOM 5373 C C . LEU A 1 655 ? -29.516 -2.375 8.531 1 83.56 655 LEU A C 1
ATOM 5375 O O . LEU A 1 655 ? -30.734 -2.406 8.414 1 83.56 655 LEU A O 1
ATOM 5379 N N . LYS A 1 656 ? -28.828 -3.398 8.633 1 83.31 656 LYS A N 1
ATOM 5380 C CA . LYS A 1 656 ? -29.453 -4.711 8.695 1 83.31 656 LYS A CA 1
ATOM 5381 C C . LYS A 1 656 ? -30.281 -4.859 9.969 1 83.31 656 LYS A C 1
ATOM 5383 O O . LYS A 1 656 ? -31.375 -5.422 9.938 1 83.31 656 LYS A O 1
ATOM 5388 N N . VAL A 1 657 ? -29.734 -4.309 11.055 1 81.56 657 VAL A N 1
ATOM 5389 C CA . VAL A 1 657 ? -30.484 -4.336 12.305 1 81.56 657 VAL A CA 1
ATOM 5390 C C . VAL A 1 657 ? -31.734 -3.463 12.188 1 81.56 657 VAL A C 1
ATOM 5392 O O . VAL A 1 657 ? -32.812 -3.848 12.633 1 81.56 657 VAL A O 1
ATOM 5395 N N . TYR A 1 658 ? -31.594 -2.406 11.547 1 82.06 658 TYR A N 1
ATOM 5396 C CA . TYR A 1 658 ? -32.719 -1.517 11.344 1 82.06 658 TYR A CA 1
ATOM 5397 C C . TYR A 1 658 ? -33.781 -2.168 10.445 1 82.06 658 TYR A C 1
ATOM 5399 O O . TYR A 1 658 ? -34.969 -2.01 10.672 1 82.06 658 TYR A O 1
ATOM 5407 N N . MET A 1 659 ? -33.375 -2.902 9.508 1 82.5 659 MET A N 1
ATOM 5408 C CA . MET A 1 659 ? -34.281 -3.592 8.609 1 82.5 659 MET A CA 1
ATOM 5409 C C . MET A 1 659 ? -35.031 -4.691 9.344 1 82.5 659 MET A C 1
ATOM 5411 O O . MET A 1 659 ? -36.219 -4.91 9.086 1 82.5 659 MET A O 1
ATOM 5415 N N . GLN A 1 660 ? -34.375 -5.25 10.227 1 80.81 660 GLN A N 1
ATOM 5416 C CA . GLN A 1 660 ? -35.031 -6.281 11.023 1 80.81 660 GLN A CA 1
ATOM 5417 C C . GLN A 1 660 ? -36.062 -5.668 11.969 1 80.81 660 GLN A C 1
ATOM 5419 O O . GLN A 1 660 ? -37.156 -6.234 12.172 1 80.81 660 GLN A O 1
ATOM 5424 N N . LEU A 1 661 ? -35.75 -4.52 12.43 1 80.06 661 LEU A N 1
ATOM 5425 C CA . LEU A 1 661 ? -36.688 -3.83 13.312 1 80.06 661 LEU A CA 1
ATOM 5426 C C . LEU A 1 661 ? -37.906 -3.344 12.531 1 80.06 661 LEU A C 1
ATOM 5428 O O . LEU A 1 661 ? -39.031 -3.445 13.008 1 80.06 661 LEU A O 1
ATOM 5432 N N . GLU A 1 662 ? -37.625 -2.934 11.352 1 80 662 GLU A N 1
ATOM 5433 C CA . GLU A 1 662 ? -38.719 -2.492 10.492 1 80 662 GLU A CA 1
ATOM 5434 C C . GLU A 1 662 ? -39.594 -3.666 10.07 1 80 662 GLU A C 1
ATOM 5436 O O . GLU A 1 662 ? -40.812 -3.523 9.93 1 80 662 GLU A O 1
ATOM 5441 N N . GLY A 1 663 ? -38.938 -4.738 9.883 1 77.62 663 GLY A N 1
ATOM 5442 C CA . GLY A 1 663 ? -39.688 -5.938 9.562 1 77.62 663 GLY A CA 1
ATOM 5443 C C . GLY A 1 663 ? -40.562 -6.402 10.703 1 77.62 663 GLY A C 1
ATOM 5444 O O . GLY A 1 663 ? -41.719 -6.828 10.477 1 77.62 663 GLY A O 1
ATOM 5445 N N . ARG A 1 664 ? -40.156 -6.195 11.859 1 78.25 664 ARG A N 1
ATOM 5446 C CA . ARG A 1 664 ? -40.969 -6.551 13.023 1 78.25 664 ARG A CA 1
ATOM 5447 C C . ARG A 1 664 ? -42.125 -5.594 13.188 1 78.25 664 ARG A C 1
ATOM 5449 O O . ARG A 1 664 ? -43.25 -6.012 13.562 1 78.25 664 ARG A O 1
ATOM 5456 N N . ASP A 1 665 ? -41.844 -4.43 12.891 1 79.81 665 ASP A N 1
ATOM 5457 C CA . ASP A 1 665 ? -42.938 -3.443 12.953 1 79.81 665 ASP A CA 1
ATOM 5458 C C . ASP A 1 665 ? -44 -3.727 11.898 1 79.81 665 ASP A C 1
ATOM 5460 O O . ASP A 1 665 ? -45.188 -3.572 12.156 1 79.81 665 ASP A O 1
ATOM 5464 N N . LYS A 1 666 ? -43.562 -4.145 10.82 1 80.56 666 LYS A N 1
ATOM 5465 C CA . LYS A 1 666 ? -44.531 -4.488 9.766 1 80.56 666 LYS A CA 1
ATOM 5466 C C . LYS A 1 666 ? -45.375 -5.68 10.172 1 80.56 666 LYS A C 1
ATOM 5468 O O . LYS A 1 666 ? -46.594 -5.676 9.945 1 80.56 666 LYS A O 1
ATOM 5473 N N . HIS A 1 667 ? -44.75 -6.594 10.781 1 79.38 667 HIS A N 1
ATOM 5474 C CA . HIS A 1 667 ? -45.5 -7.766 11.227 1 79.38 667 HIS A CA 1
ATOM 5475 C C . HIS A 1 667 ? -46.5 -7.398 12.312 1 79.38 667 HIS A C 1
ATOM 5477 O O . HIS A 1 667 ? -47.625 -7.934 12.344 1 79.38 667 HIS A O 1
ATOM 5483 N N . PHE A 1 668 ? -46.125 -6.445 13.062 1 79.94 668 PHE A N 1
ATOM 5484 C CA . PHE A 1 668 ? -47.031 -5.977 14.109 1 79.94 668 PHE A CA 1
ATOM 5485 C C . PHE A 1 668 ? -48.219 -5.25 13.508 1 79.94 668 PHE A C 1
ATOM 5487 O O . PHE A 1 668 ? -49.344 -5.465 13.922 1 79.94 668 PHE A O 1
ATOM 5494 N N . LEU A 1 669 ? -48 -4.516 12.484 1 80.25 669 LEU A N 1
ATOM 5495 C CA . LEU A 1 669 ? -49.062 -3.748 11.844 1 80.25 669 LEU A CA 1
ATOM 5496 C C . LEU A 1 669 ? -50 -4.664 11.078 1 80.25 669 LEU A C 1
ATOM 5498 O O . LEU A 1 669 ? -51.219 -4.449 11.078 1 80.25 669 LEU A O 1
ATOM 5502 N N . VAL A 1 670 ? -49.469 -5.703 10.531 1 81 670 VAL A N 1
ATOM 5503 C CA . VAL A 1 670 ? -50.281 -6.66 9.797 1 81 670 VAL A CA 1
ATOM 5504 C C . VAL A 1 670 ? -51.156 -7.445 10.781 1 81 670 VAL A C 1
ATOM 5506 O O . VAL A 1 670 ? -52.344 -7.707 10.508 1 81 670 VAL A O 1
ATOM 5509 N N . LYS A 1 671 ? -50.625 -7.703 11.914 1 81.19 671 LYS A N 1
ATOM 5510 C CA . LYS A 1 671 ? -51.375 -8.414 12.938 1 81.19 671 LYS A CA 1
ATOM 5511 C C . LYS A 1 671 ? -52.531 -7.539 13.477 1 81.19 671 LYS A C 1
ATOM 5513 O O . LYS A 1 671 ? -53.625 -8.031 13.75 1 81.19 671 LYS A O 1
ATOM 5518 N N . GLN A 1 672 ? -52.312 -6.324 13.5 1 79.88 672 GLN A N 1
ATOM 5519 C CA . GLN A 1 672 ? -53.312 -5.402 13.992 1 79.88 672 GLN A CA 1
ATOM 5520 C C . GLN A 1 672 ? -54.469 -5.246 12.984 1 79.88 672 GLN A C 1
ATOM 5522 O O . GLN A 1 672 ? -55.625 -5.141 13.367 1 79.88 672 GLN A O 1
ATOM 5527 N N . ILE A 1 673 ? -54.125 -5.281 11.766 1 80.31 673 ILE A N 1
ATOM 5528 C CA . ILE A 1 673 ? -55.125 -5.18 10.727 1 80.31 673 ILE A CA 1
ATOM 5529 C C . ILE A 1 673 ? -56.031 -6.43 10.734 1 80.31 673 ILE A C 1
ATOM 5531 O O . ILE A 1 673 ? -57.25 -6.336 10.609 1 80.31 673 ILE A O 1
ATOM 5535 N N . ASN A 1 674 ? -55.375 -7.539 10.961 1 78.81 674 ASN A N 1
ATOM 5536 C CA . ASN A 1 674 ? -56.156 -8.781 10.977 1 78.81 674 ASN A CA 1
ATOM 5537 C C . ASN A 1 674 ? -57.062 -8.859 12.188 1 78.81 674 ASN A C 1
ATOM 5539 O O . ASN A 1 674 ? -58.156 -9.43 12.109 1 78.81 674 ASN A O 1
ATOM 5543 N N . ARG A 1 675 ? -56.688 -8.203 13.188 1 73.56 675 ARG A N 1
ATOM 5544 C CA . ARG A 1 675 ? -57.531 -8.195 14.375 1 73.56 675 ARG A CA 1
ATOM 5545 C C . ARG A 1 675 ? -58.719 -7.266 14.203 1 73.56 675 ARG A C 1
ATOM 5547 O O . ARG A 1 675 ? -59.781 -7.527 14.734 1 73.56 675 ARG A O 1
ATOM 5554 N N . THR A 1 676 ? -58.438 -6.258 13.492 1 73.06 676 THR A N 1
ATOM 5555 C CA . THR A 1 676 ? -59.531 -5.293 13.312 1 73.06 676 THR A CA 1
ATOM 5556 C C . THR A 1 676 ? -60.5 -5.758 12.227 1 73.06 676 THR A C 1
ATOM 5558 O O . THR A 1 676 ? -61.688 -5.387 12.234 1 73.06 676 THR A O 1
ATOM 5561 N N . GLU A 1 677 ? -60.125 -6.613 11.453 1 60.66 677 GLU A N 1
ATOM 5562 C CA . GLU A 1 677 ? -61.062 -7.203 10.516 1 60.66 677 GLU A CA 1
ATOM 5563 C C . GLU A 1 677 ? -61.844 -8.344 11.156 1 60.66 677 GLU A C 1
ATOM 5565 O O . GLU A 1 677 ? -63.031 -8.523 10.883 1 60.66 677 GLU A O 1
ATOM 5570 N N . MET B 1 1 ? -53.375 32.656 43.938 1 19.42 1 MET B N 1
ATOM 5571 C CA . MET B 1 1 ? -54.594 32.219 43.281 1 19.42 1 MET B CA 1
ATOM 5572 C C . MET B 1 1 ? -54.812 30.703 43.469 1 19.42 1 MET B C 1
ATOM 5574 O O . MET B 1 1 ? -53.938 29.906 43.125 1 19.42 1 MET B O 1
ATOM 5578 N N . ARG B 1 2 ? -55.812 30.281 44.438 1 20.3 2 ARG B N 1
ATOM 5579 C CA . ARG B 1 2 ? -56.312 29.188 45.25 1 20.3 2 ARG B CA 1
ATOM 5580 C C . ARG B 1 2 ? -56.938 28.094 44.406 1 20.3 2 ARG B C 1
ATOM 5582 O O . ARG B 1 2 ? -57.969 28.328 43.781 1 20.3 2 ARG B O 1
ATOM 5589 N N . ILE B 1 3 ? -56.094 27.328 43.688 1 20.48 3 ILE B N 1
ATOM 5590 C CA . ILE B 1 3 ? -56.375 26.141 42.875 1 20.48 3 ILE B CA 1
ATOM 5591 C C . ILE B 1 3 ? -57.188 25.125 43.688 1 20.48 3 ILE B C 1
ATOM 5593 O O . ILE B 1 3 ? -56.688 24.516 44.625 1 20.48 3 ILE B O 1
ATOM 5597 N N . ILE B 1 4 ? -58.469 25.516 44 1 20.7 4 ILE B N 1
ATOM 5598 C CA . ILE B 1 4 ? -59.5 24.969 44.906 1 20.7 4 ILE B CA 1
ATOM 5599 C C . ILE B 1 4 ? -59.812 23.531 44.469 1 20.7 4 ILE B C 1
ATOM 5601 O O . ILE B 1 4 ? -59.969 23.25 43.281 1 20.7 4 ILE B O 1
ATOM 5605 N N . LEU B 1 5 ? -59.812 22.547 45.406 1 20.02 5 LEU B N 1
ATOM 5606 C CA . LEU B 1 5 ? -59.906 21.141 45.812 1 20.02 5 LEU B CA 1
ATOM 5607 C C . LEU B 1 5 ? -61.312 20.609 45.594 1 20.02 5 LEU B C 1
ATOM 5609 O O . LEU B 1 5 ? -62.125 20.547 46.5 1 20.02 5 LEU B O 1
ATOM 5613 N N . LEU B 1 6 ? -62.031 21.109 44.469 1 19.47 6 LEU B N 1
ATOM 5614 C CA . LEU B 1 6 ? -63.438 20.766 44.5 1 19.47 6 LEU B CA 1
ATOM 5615 C C . LEU B 1 6 ? -63.656 19.266 44.562 1 19.47 6 LEU B C 1
ATOM 5617 O O . LEU B 1 6 ? -62.938 18.516 43.906 1 19.47 6 LEU B O 1
ATOM 5621 N N . SER B 1 7 ? -64.438 18.656 45.562 1 21.02 7 SER B N 1
ATOM 5622 C CA . SER B 1 7 ? -64.875 17.5 46.312 1 21.02 7 SER B CA 1
ATOM 5623 C C . SER B 1 7 ? -65.812 16.609 45.5 1 21.02 7 SER B C 1
ATOM 5625 O O . SER B 1 7 ? -66.562 15.758 46.062 1 21.02 7 SER B O 1
ATOM 5627 N N . GLN B 1 8 ? -65.938 16.625 44.156 1 20.08 8 GLN B N 1
ATOM 5628 C CA . GLN B 1 8 ? -67.125 16.062 43.594 1 20.08 8 GLN B CA 1
ATOM 5629 C C . GLN B 1 8 ? -67.312 14.609 44 1 20.08 8 GLN B C 1
ATOM 5631 O O . GLN B 1 8 ? -66.375 13.828 43.969 1 20.08 8 GLN B O 1
ATOM 5636 N N . ALA B 1 9 ? -68.5 14.164 44.719 1 21.94 9 ALA B N 1
ATOM 5637 C CA . ALA B 1 9 ? -69.188 13.117 45.406 1 21.94 9 ALA B CA 1
ATOM 5638 C C . ALA B 1 9 ? -69.625 12.008 44.469 1 21.94 9 ALA B C 1
ATOM 5640 O O . ALA B 1 9 ? -70.625 12.164 43.719 1 21.94 9 ALA B O 1
ATOM 5641 N N . SER B 1 10 ? -68.938 11.555 43.438 1 20.41 10 SER B N 1
ATOM 5642 C CA . SER B 1 10 ? -69.625 10.68 42.469 1 20.41 10 SER B CA 1
ATOM 5643 C C . SER B 1 10 ? -70.188 9.445 43.188 1 20.41 10 SER B C 1
ATOM 5645 O O . SER B 1 10 ? -69.625 8.93 44.125 1 20.41 10 SER B O 1
ATOM 5647 N N . ILE B 1 11 ? -71.562 9.172 43.031 1 23.02 11 ILE B N 1
ATOM 5648 C CA . ILE B 1 11 ? -72.688 8.305 43.281 1 23.02 11 ILE B CA 1
ATOM 5649 C C . ILE B 1 11 ? -72.375 6.875 42.875 1 23.02 11 ILE B C 1
ATOM 5651 O O . ILE B 1 11 ? -71.875 6.633 41.781 1 23.02 11 ILE B O 1
ATOM 5655 N N . SER B 1 12 ? -72.438 5.84 43.844 1 20.77 12 SER B N 1
ATOM 5656 C CA . SER B 1 12 ? -72.062 4.457 44.094 1 20.77 12 SER B CA 1
ATOM 5657 C C . SER B 1 12 ? -72.938 3.49 43.281 1 20.77 12 SER B C 1
ATOM 5659 O O . SER B 1 12 ? -72.812 2.273 43.469 1 20.77 12 SER B O 1
ATOM 5661 N N . GLN B 1 13 ? -73.75 3.918 42.312 1 22.66 13 GLN B N 1
ATOM 5662 C CA . GLN B 1 13 ? -74.812 2.941 42.094 1 22.66 13 GLN B CA 1
ATOM 5663 C C . GLN B 1 13 ? -74.25 1.6 41.656 1 22.66 13 GLN B C 1
ATOM 5665 O O . GLN B 1 13 ? -73.438 1.543 40.719 1 22.66 13 GLN B O 1
ATOM 5670 N N . GLU B 1 14 ? -74.438 0.483 42.5 1 22.75 14 GLU B N 1
ATOM 5671 C CA . GLU B 1 14 ? -73.938 -0.883 42.594 1 22.75 14 GLU B CA 1
ATOM 5672 C C . GLU B 1 14 ? -74.5 -1.771 41.5 1 22.75 14 GLU B C 1
ATOM 5674 O O . GLU B 1 14 ? -74.25 -2.971 41.438 1 22.75 14 GLU B O 1
ATOM 5679 N N . HIS B 1 15 ? -75 -1.369 40.375 1 25.14 15 HIS B N 1
ATOM 5680 C CA . HIS B 1 15 ? -75.75 -2.404 39.688 1 25.14 15 HIS B CA 1
ATOM 5681 C C . HIS B 1 15 ? -74.875 -3.633 39.406 1 25.14 15 HIS B C 1
ATOM 5683 O O . HIS B 1 15 ? -73.688 -3.508 39.125 1 25.14 15 HIS B O 1
ATOM 5689 N N . PRO B 1 16 ? -75.438 -4.918 39.844 1 26.92 16 PRO B N 1
ATOM 5690 C CA . PRO B 1 16 ? -74.688 -6.199 39.844 1 26.92 16 PRO B CA 1
ATOM 5691 C C . PRO B 1 16 ? -74.312 -6.652 38.438 1 26.92 16 PRO B C 1
ATOM 5693 O O . PRO B 1 16 ? -75.188 -6.844 37.594 1 26.92 16 PRO B O 1
ATOM 5696 N N . GLN B 1 17 ? -73.438 -5.945 37.719 1 21.64 17 GLN B N 1
ATOM 5697 C CA . GLN B 1 17 ? -73.188 -6.289 36.344 1 21.64 17 GLN B CA 1
ATOM 5698 C C . GLN B 1 17 ? -72.688 -7.719 36.219 1 21.64 17 GLN B C 1
ATOM 5700 O O . GLN B 1 17 ? -71.875 -8.172 37.031 1 21.64 17 GLN B O 1
ATOM 5705 N N . HIS B 1 18 ? -73.5 -8.586 35.531 1 25.61 18 HIS B N 1
ATOM 5706 C CA . HIS B 1 18 ? -73.312 -9.984 35.156 1 25.61 18 HIS B CA 1
ATOM 5707 C C . HIS B 1 18 ? -71.938 -10.211 34.562 1 25.61 18 HIS B C 1
ATOM 5709 O O . HIS B 1 18 ? -71.5 -9.445 33.719 1 25.61 18 HIS B O 1
ATOM 5715 N N . ASN B 1 19 ? -71.062 -10.836 35.375 1 23.14 19 ASN B N 1
ATOM 5716 C CA . ASN B 1 19 ? -69.625 -11.195 35.188 1 23.14 19 ASN B CA 1
ATOM 5717 C C . ASN B 1 19 ? -69.438 -12.078 33.969 1 23.14 19 ASN B C 1
ATOM 5719 O O . ASN B 1 19 ? -69.812 -13.25 33.969 1 23.14 19 ASN B O 1
ATOM 5723 N N . HIS B 1 20 ? -69.938 -11.703 32.781 1 23.81 20 HIS B N 1
ATOM 5724 C CA . HIS B 1 20 ? -69.562 -12.594 31.688 1 23.81 20 HIS B CA 1
ATOM 5725 C C . HIS B 1 20 ? -68.062 -12.852 31.719 1 23.81 20 HIS B C 1
ATOM 5727 O O . HIS B 1 20 ? -67.25 -11.914 31.828 1 23.81 20 HIS B O 1
ATOM 5733 N N . HIS B 1 21 ? -67.688 -14.062 32.25 1 25.25 21 HIS B N 1
ATOM 5734 C CA . HIS B 1 21 ? -66.375 -14.68 32.344 1 25.25 21 HIS B CA 1
ATOM 5735 C C . HIS B 1 21 ? -65.625 -14.578 31 1 25.25 21 HIS B C 1
ATOM 5737 O O . HIS B 1 21 ? -66 -15.195 30.016 1 25.25 21 HIS B O 1
ATOM 5743 N N . SER B 1 22 ? -65.25 -13.383 30.547 1 26.75 22 SER B N 1
ATOM 5744 C CA . SER B 1 22 ? -64.375 -13.25 29.391 1 26.75 22 SER B CA 1
ATOM 5745 C C . SER B 1 22 ? -63.188 -14.195 29.5 1 26.75 22 SER B C 1
ATOM 5747 O O . SER B 1 22 ? -62.531 -14.258 30.531 1 26.75 22 SER B O 1
ATOM 5749 N N . GLU B 1 23 ? -63.219 -15.383 28.781 1 27.48 23 GLU B N 1
ATOM 5750 C CA . GLU B 1 23 ? -62.156 -16.375 28.547 1 27.48 23 GLU B CA 1
ATOM 5751 C C . GLU B 1 23 ? -60.781 -15.703 28.406 1 27.48 23 GLU B C 1
ATOM 5753 O O . GLU B 1 23 ? -60.594 -14.852 27.531 1 27.48 23 GLU B O 1
ATOM 5758 N N . ALA B 1 24 ? -60.062 -15.539 29.562 1 31.27 24 ALA B N 1
ATOM 5759 C CA . ALA B 1 24 ? -58.688 -15.094 29.75 1 31.27 24 ALA B CA 1
ATOM 5760 C C . ALA B 1 24 ? -57.781 -15.641 28.672 1 31.27 24 ALA B C 1
ATOM 5762 O O . ALA B 1 24 ? -57.844 -16.828 28.312 1 31.27 24 ALA B O 1
ATOM 5763 N N . GLY B 1 25 ? -57.344 -14.867 27.719 1 31.23 25 GLY B N 1
ATOM 5764 C CA . GLY B 1 25 ? -56.312 -15.18 26.75 1 31.23 25 GLY B CA 1
ATOM 5765 C C . GLY B 1 25 ? -55.281 -16.125 27.297 1 31.23 25 GLY B C 1
ATOM 5766 O O . GLY B 1 25 ? -55.094 -16.25 28.516 1 31.23 25 GLY B O 1
ATOM 5767 N N . SER B 1 26 ? -55.031 -17.312 26.656 1 34.91 26 SER B N 1
ATOM 5768 C CA . SER B 1 26 ? -54.188 -18.406 27.062 1 34.91 26 SER B CA 1
ATOM 5769 C C . SER B 1 26 ? -52.906 -17.891 27.75 1 34.91 26 SER B C 1
ATOM 5771 O O . SER B 1 26 ? -52.344 -16.891 27.328 1 34.91 26 SER B O 1
ATOM 5773 N N . PRO B 1 27 ? -52.781 -18.219 29.109 1 42.12 27 PRO B N 1
ATOM 5774 C CA . PRO B 1 27 ? -51.562 -17.938 29.906 1 42.12 27 PRO B CA 1
ATOM 5775 C C . PRO B 1 27 ? -50.281 -18.094 29.109 1 42.12 27 PRO B C 1
ATOM 5777 O O . PRO B 1 27 ? -49.219 -17.609 29.531 1 42.12 27 PRO B O 1
ATOM 5780 N N . SER B 1 28 ? -50.469 -18.875 28.031 1 40.59 28 SER B N 1
ATOM 5781 C CA . SER B 1 28 ? -49.281 -19.172 27.266 1 40.59 28 SER B CA 1
ATOM 5782 C C . SER B 1 28 ? -48.719 -17.906 26.609 1 40.59 28 SER B C 1
ATOM 5784 O O . SER B 1 28 ? -47.5 -17.734 26.516 1 40.59 28 SER B O 1
ATOM 5786 N N . SER B 1 29 ? -49.719 -17.094 26.25 1 41.47 29 SER B N 1
ATOM 5787 C CA . SER B 1 29 ? -49.219 -15.883 25.609 1 41.47 29 SER B CA 1
ATOM 5788 C C . SER B 1 29 ? -48.594 -14.938 26.625 1 41.47 29 SER B C 1
ATOM 5790 O O . SER B 1 29 ? -47.594 -14.266 26.328 1 41.47 29 SER B O 1
ATOM 5792 N N . GLU B 1 30 ? -49.219 -14.922 27.844 1 43.62 30 GLU B N 1
ATOM 5793 C CA . GLU B 1 30 ? -48.625 -14.062 28.859 1 43.62 30 GLU B CA 1
ATOM 5794 C C . GLU B 1 30 ? -47.281 -14.609 29.328 1 43.62 30 GLU B C 1
ATOM 5796 O O . GLU B 1 30 ? -46.344 -13.836 29.562 1 43.62 30 GLU B O 1
ATOM 5801 N N . VAL B 1 31 ? -47.219 -15.961 29.438 1 47.53 31 VAL B N 1
ATOM 5802 C CA . VAL B 1 31 ? -45.969 -16.578 29.812 1 47.53 31 VAL B CA 1
ATOM 5803 C C . VAL B 1 31 ? -44.938 -16.359 28.719 1 47.53 31 VAL B C 1
ATOM 5805 O O . VAL B 1 31 ? -43.75 -16.062 29 1 47.53 31 VAL B O 1
ATOM 5808 N N . GLN B 1 32 ? -45.438 -16.469 27.469 1 43.44 32 GLN B N 1
ATOM 5809 C CA . GLN B 1 32 ? -44.5 -16.234 26.375 1 43.44 32 GLN B CA 1
ATOM 5810 C C . GLN B 1 32 ? -44.062 -14.766 26.328 1 43.44 32 GLN B C 1
ATOM 5812 O O . GLN B 1 32 ? -42.906 -14.453 26.047 1 43.44 32 GLN B O 1
ATOM 5817 N N . GLN B 1 33 ? -45.062 -13.891 26.609 1 45.84 33 GLN B N 1
ATOM 5818 C CA . GLN B 1 33 ? -44.688 -12.477 26.688 1 45.84 33 GLN B CA 1
ATOM 5819 C C . GLN B 1 33 ? -43.75 -12.219 27.875 1 45.84 33 GLN B C 1
ATOM 5821 O O . GLN B 1 33 ? -42.781 -11.445 27.766 1 45.84 33 GLN B O 1
ATOM 5826 N N . GLN B 1 34 ? -44.062 -12.859 28.984 1 47.47 34 GLN B N 1
ATOM 5827 C CA . GLN B 1 34 ? -43.188 -12.703 30.141 1 47.47 34 GLN B CA 1
ATOM 5828 C C . GLN B 1 34 ? -41.812 -13.336 29.891 1 47.47 34 GLN B C 1
ATOM 5830 O O . GLN B 1 34 ? -40.781 -12.805 30.328 1 47.47 34 GLN B O 1
ATOM 5835 N N . GLU B 1 35 ? -41.75 -14.492 29.234 1 48 35 GLU B N 1
ATOM 5836 C CA . GLU B 1 35 ? -40.5 -15.125 28.891 1 48 35 GLU B CA 1
ATOM 5837 C C . GLU B 1 35 ? -39.719 -14.289 27.859 1 48 35 GLU B C 1
ATOM 5839 O O . GLU B 1 35 ? -38.5 -14.172 27.938 1 48 35 GLU B O 1
ATOM 5844 N N . TRP B 1 36 ? -40.438 -13.75 26.906 1 47.12 36 TRP B N 1
ATOM 5845 C CA . TRP B 1 36 ? -39.812 -12.852 25.969 1 47.12 36 TRP B CA 1
ATOM 5846 C C . TRP B 1 36 ? -39.281 -11.609 26.688 1 47.12 36 TRP B C 1
ATOM 5848 O O . TRP B 1 36 ? -38.156 -11.172 26.438 1 47.12 36 TRP B O 1
ATOM 5858 N N . ILE B 1 37 ? -40.125 -10.984 27.578 1 47.97 37 ILE B N 1
ATOM 5859 C CA . ILE B 1 37 ? -39.625 -9.867 28.375 1 47.97 37 ILE B CA 1
ATOM 5860 C C . ILE B 1 37 ? -38.469 -10.344 29.281 1 47.97 37 ILE B C 1
ATOM 5862 O O . ILE B 1 37 ? -37.469 -9.656 29.406 1 47.97 37 ILE B O 1
ATOM 5866 N N . ALA B 1 38 ? -38.625 -11.531 29.812 1 49.25 38 ALA B N 1
ATOM 5867 C CA . ALA B 1 38 ? -37.562 -12.07 30.672 1 49.25 38 ALA B CA 1
ATOM 5868 C C . ALA B 1 38 ? -36.312 -12.375 29.875 1 49.25 38 ALA B C 1
ATOM 5870 O O . ALA B 1 38 ? -35.188 -12.109 30.328 1 49.25 38 ALA B O 1
ATOM 5871 N N . GLU B 1 39 ? -36.375 -13.023 28.703 1 48.97 39 GLU B N 1
ATOM 5872 C CA . GLU B 1 39 ? -35.25 -13.266 27.828 1 48.97 39 GLU B CA 1
ATOM 5873 C C . GLU B 1 39 ? -34.656 -11.953 27.312 1 48.97 39 GLU B C 1
ATOM 5875 O O . GLU B 1 39 ? -33.438 -11.812 27.188 1 48.97 39 GLU B O 1
ATOM 5880 N N . ARG B 1 40 ? -35.5 -11.031 26.859 1 47.75 40 ARG B N 1
ATOM 5881 C CA . ARG B 1 40 ? -35.031 -9.695 26.5 1 47.75 40 ARG B CA 1
ATOM 5882 C C . ARG B 1 40 ? -34.344 -9.023 27.688 1 47.75 40 ARG B C 1
ATOM 5884 O O . ARG B 1 40 ? -33.344 -8.328 27.531 1 47.75 40 ARG B O 1
ATOM 5891 N N . LEU B 1 41 ? -34.969 -9.148 28.844 1 47.41 41 LEU B N 1
ATOM 5892 C CA . LEU B 1 41 ? -34.375 -8.578 30.062 1 47.41 41 LEU B CA 1
ATOM 5893 C C . LEU B 1 41 ? -33.125 -9.336 30.469 1 47.41 41 LEU B C 1
ATOM 5895 O O . LEU B 1 41 ? -32.219 -8.758 31.062 1 47.41 41 LEU B O 1
ATOM 5899 N N . GLU B 1 42 ? -33.125 -10.586 30.25 1 49.12 42 GLU B N 1
ATOM 5900 C CA . GLU B 1 42 ? -31.938 -11.359 30.562 1 49.12 42 GLU B CA 1
ATOM 5901 C C . GLU B 1 42 ? -30.781 -10.969 29.656 1 49.12 42 GLU B C 1
ATOM 5903 O O . GLU B 1 42 ? -29.625 -11 30.078 1 49.12 42 GLU B O 1
ATOM 5908 N N . GLY B 1 43 ? -31 -10.719 28.422 1 45.75 43 GLY B N 1
ATOM 5909 C CA . GLY B 1 43 ? -29.922 -10.227 27.562 1 45.75 43 GLY B CA 1
ATOM 5910 C C . GLY B 1 43 ? -29.578 -8.773 27.828 1 45.75 43 GLY B C 1
ATOM 5911 O O . GLY B 1 43 ? -28.672 -8.219 27.188 1 45.75 43 GLY B O 1
ATOM 5912 N N . ASP B 1 44 ? -30.516 -7.938 28.422 1 44.56 44 ASP B N 1
ATOM 5913 C CA . ASP B 1 44 ? -30.25 -6.527 28.688 1 44.56 44 ASP B CA 1
ATOM 5914 C C . ASP B 1 44 ? -29.203 -6.355 29.781 1 44.56 44 ASP B C 1
ATOM 5916 O O . ASP B 1 44 ? -29.281 -6.988 30.828 1 44.56 44 ASP B O 1
ATOM 5920 N N . SER B 1 45 ? -28 -6.043 29.406 1 48.12 45 SER B N 1
ATOM 5921 C CA . SER B 1 45 ? -26.859 -5.695 30.25 1 48.12 45 SER B CA 1
ATOM 5922 C C . SER B 1 45 ? -27.25 -4.699 31.344 1 48.12 45 SER B C 1
ATOM 5924 O O . SER B 1 45 ? -26.391 -4.234 32.094 1 48.12 45 SER B O 1
ATOM 5926 N N . ARG B 1 46 ? -28.516 -4.191 31.438 1 49.53 46 ARG B N 1
ATOM 5927 C CA . ARG B 1 46 ? -28.812 -3.252 32.5 1 49.53 46 ARG B CA 1
ATOM 5928 C C . ARG B 1 46 ? -28.875 -3.965 33.844 1 49.53 46 ARG B C 1
ATOM 5930 O O . ARG B 1 46 ? -29.203 -5.156 33.906 1 49.53 46 ARG B O 1
ATOM 5937 N N . SER B 1 47 ? -28.266 -3.273 34.906 1 56.34 47 SER B N 1
ATOM 5938 C CA . SER B 1 47 ? -28.312 -3.752 36.281 1 56.34 47 SER B CA 1
ATOM 5939 C C . SER B 1 47 ? -29.734 -4.07 36.719 1 56.34 47 SER B C 1
ATOM 5941 O O . SER B 1 47 ? -30.688 -3.434 36.25 1 56.34 47 SER B O 1
ATOM 5943 N N . VAL B 1 48 ? -30.047 -5.328 37.094 1 61.62 48 VAL B N 1
ATOM 5944 C CA . VAL B 1 48 ? -31.312 -5.82 37.625 1 61.62 48 VAL B CA 1
ATOM 5945 C C . VAL B 1 48 ? -32 -4.715 38.406 1 61.62 48 VAL B C 1
ATOM 5947 O O . VAL B 1 48 ? -33.25 -4.664 38.469 1 61.62 48 VAL B O 1
ATOM 5950 N N . LYS B 1 49 ? -31.125 -3.787 38.969 1 62.09 49 LYS B N 1
ATOM 5951 C CA . LYS B 1 49 ? -31.656 -2.713 39.781 1 62.09 49 LYS B CA 1
ATOM 5952 C C . LYS B 1 49 ? -32.469 -1.731 38.969 1 62.09 49 LYS B C 1
ATOM 5954 O O . LYS B 1 49 ? -33.438 -1.121 39.469 1 62.09 49 LYS B O 1
ATOM 5959 N N . GLU B 1 50 ? -32.156 -1.608 37.719 1 58.03 50 GLU B N 1
ATOM 5960 C CA . GLU B 1 50 ? -32.812 -0.583 36.906 1 58.03 50 GLU B CA 1
ATOM 5961 C C . GLU B 1 50 ? -34.031 -1.128 36.219 1 58.03 50 GLU B C 1
ATOM 5963 O O . GLU B 1 50 ? -34.781 -0.374 35.594 1 58.03 50 GLU B O 1
ATOM 5968 N N . LEU B 1 51 ? -34.281 -2.348 36.281 1 58.75 51 LEU B N 1
ATOM 5969 C CA . LEU B 1 51 ? -35.438 -2.951 35.688 1 58.75 51 LEU B CA 1
ATOM 5970 C C . LEU B 1 51 ? -36.688 -2.641 36.5 1 58.75 51 LEU B C 1
ATOM 5972 O O . LEU B 1 51 ? -36.688 -2.725 37.719 1 58.75 51 LEU B O 1
ATOM 5976 N N . PRO B 1 52 ? -37.719 -1.924 36 1 62.84 52 PRO B N 1
ATOM 5977 C CA . PRO B 1 52 ? -38.938 -1.582 36.719 1 62.84 52 PRO B CA 1
ATOM 5978 C C . PRO B 1 52 ? -39.719 -2.812 37.156 1 62.84 52 PRO B C 1
ATOM 5980 O O . PRO B 1 52 ? -40.719 -3.15 36.562 1 62.84 52 PRO B O 1
ATOM 5983 N N . LEU B 1 53 ? -39.094 -3.76 37.75 1 62.25 53 LEU B N 1
ATOM 5984 C CA . LEU B 1 53 ? -39.719 -4.961 38.281 1 62.25 53 LEU B CA 1
ATOM 5985 C C . LEU B 1 53 ? -39.812 -4.91 39.781 1 62.25 53 LEU B C 1
ATOM 5987 O O . LEU B 1 53 ? -39.125 -4.125 40.438 1 62.25 53 LEU B O 1
ATOM 5991 N N . ASN B 1 54 ? -40.938 -5.574 40.406 1 68 54 ASN B N 1
ATOM 5992 C CA . ASN B 1 54 ? -41.094 -5.656 41.875 1 68 54 ASN B CA 1
ATOM 5993 C C . ASN B 1 54 ? -39.875 -6.328 42.531 1 68 54 ASN B C 1
ATOM 5995 O O . ASN B 1 54 ? -39.125 -7.055 41.844 1 68 54 ASN B O 1
ATOM 5999 N N . LEU B 1 55 ? -39.531 -6.051 43.781 1 69.19 55 LEU B N 1
ATOM 6000 C CA . LEU B 1 55 ? -38.375 -6.48 44.531 1 69.19 55 LEU B CA 1
ATOM 6001 C C . LEU B 1 55 ? -38.25 -8 44.531 1 69.19 55 LEU B C 1
ATOM 6003 O O . LEU B 1 55 ? -37.156 -8.547 44.406 1 69.19 55 LEU B O 1
ATOM 6007 N N . SER B 1 56 ? -39.406 -8.672 44.562 1 68.94 56 SER B N 1
ATOM 6008 C CA . SER B 1 56 ? -39.375 -10.133 44.594 1 68.94 56 SER B CA 1
ATOM 6009 C C . SER B 1 56 ? -38.938 -10.719 43.281 1 68.94 56 SER B C 1
ATOM 6011 O O . SER B 1 56 ? -38.156 -11.68 43.219 1 68.94 56 SER B O 1
ATOM 6013 N N . GLU B 1 57 ? -39.312 -10.109 42.219 1 67.81 57 GLU B N 1
ATOM 6014 C CA . GLU B 1 57 ? -38.938 -10.578 40.875 1 67.81 57 GLU B CA 1
ATOM 6015 C C . GLU B 1 57 ? -37.5 -10.234 40.562 1 67.81 57 GLU B C 1
ATOM 6017 O O . GLU B 1 57 ? -36.812 -11.016 39.906 1 67.81 57 GLU B O 1
ATOM 6022 N N . LYS B 1 58 ? -37.062 -9.141 41.094 1 67.25 58 LYS B N 1
ATOM 6023 C CA . LYS B 1 58 ? -35.656 -8.75 40.938 1 67.25 58 LYS B CA 1
ATOM 6024 C C . LYS B 1 58 ? -34.719 -9.734 41.656 1 67.25 58 LYS B C 1
ATOM 6026 O O . LYS B 1 58 ? -33.656 -10.078 41.125 1 67.25 58 LYS B O 1
ATOM 6031 N N . ARG B 1 59 ? -35.219 -10.211 42.781 1 68.56 59 ARG B N 1
ATOM 6032 C CA . ARG B 1 59 ? -34.469 -11.211 43.531 1 68.56 59 ARG B CA 1
ATOM 6033 C C . ARG B 1 59 ? -34.406 -12.539 42.781 1 68.56 59 ARG B C 1
ATOM 6035 O O . ARG B 1 59 ? -33.375 -13.211 42.781 1 68.56 59 ARG B O 1
ATOM 6042 N N . ARG B 1 60 ? -35.469 -12.875 42.188 1 68.44 60 ARG B N 1
ATOM 6043 C CA . ARG B 1 60 ? -35.5 -14.133 41.469 1 68.44 60 ARG B CA 1
ATOM 6044 C C . ARG B 1 60 ? -34.594 -14.086 40.25 1 68.44 60 ARG B C 1
ATOM 6046 O O . ARG B 1 60 ? -33.938 -15.07 39.906 1 68.44 60 ARG B O 1
ATOM 6053 N N . ILE B 1 61 ? -34.594 -12.969 39.625 1 67.06 61 ILE B N 1
ATOM 6054 C CA . ILE B 1 61 ? -33.719 -12.797 38.438 1 67.06 61 ILE B CA 1
ATOM 6055 C C . ILE B 1 61 ? -32.281 -12.789 38.906 1 67.06 61 ILE B C 1
ATOM 6057 O O . ILE B 1 61 ? -31.406 -13.375 38.219 1 67.06 61 ILE B O 1
ATOM 6061 N N . ARG B 1 62 ? -32.094 -12.148 40.094 1 64.12 62 ARG B N 1
ATOM 6062 C CA . ARG B 1 62 ? -30.75 -12.164 40.656 1 64.12 62 ARG B CA 1
ATOM 6063 C C . ARG B 1 62 ? -30.328 -13.578 41.031 1 64.12 62 ARG B C 1
ATOM 6065 O O . ARG B 1 62 ? -29.172 -13.977 40.812 1 64.12 62 ARG B O 1
ATOM 6072 N N . GLU B 1 63 ? -31.141 -14.328 41.625 1 66.06 63 GLU B N 1
ATOM 6073 C CA . GLU B 1 63 ? -30.859 -15.711 42 1 66.06 63 GLU B CA 1
ATOM 6074 C C . GLU B 1 63 ? -30.625 -16.594 40.781 1 66.06 63 GLU B C 1
ATOM 6076 O O . GLU B 1 63 ? -29.734 -17.438 40.781 1 66.06 63 GLU B O 1
ATOM 6081 N N . ARG B 1 64 ? -31.406 -16.391 39.75 1 61.69 64 ARG B N 1
ATOM 6082 C CA . ARG B 1 64 ? -31.219 -17.141 38.531 1 61.69 64 ARG B CA 1
ATOM 6083 C C . ARG B 1 64 ? -29.906 -16.766 37.844 1 61.69 64 ARG B C 1
ATOM 6085 O O . ARG B 1 64 ? -29.219 -17.625 37.312 1 61.69 64 ARG B O 1
ATOM 6092 N N . GLN B 1 65 ? -29.641 -15.469 37.844 1 61.19 65 GLN B N 1
ATOM 6093 C CA . GLN B 1 65 ? -28.344 -15.023 37.344 1 61.19 65 GLN B CA 1
ATOM 6094 C C . GLN B 1 65 ? -27.203 -15.594 38.156 1 61.19 65 GLN B C 1
ATOM 6096 O O . GLN B 1 65 ? -26.172 -15.992 37.594 1 61.19 65 GLN B O 1
ATOM 6101 N N . GLU B 1 66 ? -27.359 -15.523 39.469 1 60.38 66 GLU B N 1
ATOM 6102 C CA . GLU B 1 66 ? -26.375 -16.125 40.344 1 60.38 66 GLU B CA 1
ATOM 6103 C C . GLU B 1 66 ? -26.266 -17.625 40.156 1 60.38 66 GLU B C 1
ATOM 6105 O O . GLU B 1 66 ? -25.188 -18.203 40.188 1 60.38 66 GLU B O 1
ATOM 6110 N N . LEU B 1 67 ? -27.375 -18.266 40.031 1 58.19 67 LEU B N 1
ATOM 6111 C CA . LEU B 1 67 ? -27.375 -19.703 39.75 1 58.19 67 LEU B CA 1
ATOM 6112 C C . LEU B 1 67 ? -26.719 -19.984 38.406 1 58.19 67 LEU B C 1
ATOM 6114 O O . LEU B 1 67 ? -25.984 -20.969 38.25 1 58.19 67 LEU B O 1
ATOM 6118 N N . ARG B 1 68 ? -27.078 -19.188 37.406 1 56.09 68 ARG B N 1
ATOM 6119 C CA . ARG B 1 68 ? -26.391 -19.328 36.125 1 56.09 68 ARG B CA 1
ATOM 6120 C C . ARG B 1 68 ? -24.891 -19.062 36.281 1 56.09 68 ARG B C 1
ATOM 6122 O O . ARG B 1 68 ? -24.078 -19.734 35.625 1 56.09 68 ARG B O 1
ATOM 6129 N N . MET B 1 69 ? -24.594 -18 37.031 1 55.47 69 MET B N 1
ATOM 6130 C CA . MET B 1 69 ? -23.172 -17.734 37.312 1 55.47 69 MET B CA 1
ATOM 6131 C C . MET B 1 69 ? -22.547 -18.906 38.062 1 55.47 69 MET B C 1
ATOM 6133 O O . MET B 1 69 ? -21.391 -19.234 37.844 1 55.47 69 MET B O 1
ATOM 6137 N N . ARG B 1 70 ? -23.219 -19.391 39 1 54 70 ARG B N 1
ATOM 6138 C CA . ARG B 1 70 ? -22.719 -20.547 39.75 1 54 70 ARG B CA 1
ATOM 6139 C C . ARG B 1 70 ? -22.531 -21.75 38.812 1 54 70 ARG B C 1
ATOM 6141 O O . ARG B 1 70 ? -21.625 -22.547 39 1 54 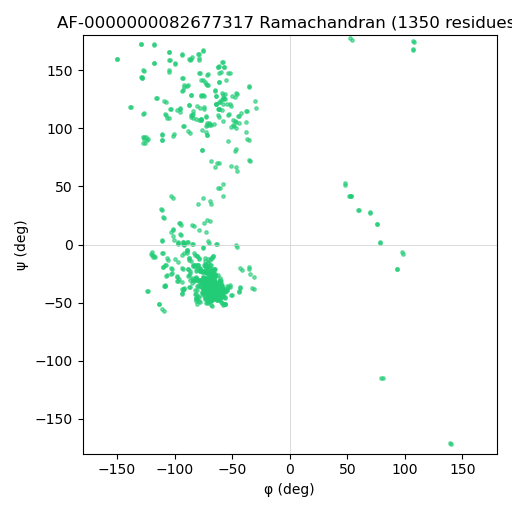70 ARG B O 1
ATOM 6148 N N . LYS B 1 71 ? -23.531 -21.938 37.969 1 53.06 71 LYS B N 1
ATOM 6149 C CA . LYS B 1 71 ? -23.359 -23.047 37.031 1 53.06 71 LYS B CA 1
ATOM 6150 C C . LYS B 1 71 ? -22.234 -22.75 36.031 1 53.06 71 LYS B C 1
ATOM 6152 O O . LYS B 1 71 ? -21.812 -23.641 35.281 1 53.06 71 LYS B O 1
ATOM 6157 N N . MET B 1 72 ? -21.984 -21.469 35.812 1 52.78 72 MET B N 1
ATOM 6158 C CA . MET B 1 72 ? -20.812 -21.234 34.969 1 52.78 72 MET B CA 1
ATOM 6159 C C . MET B 1 72 ? -19.547 -21.766 35.625 1 52.78 72 MET B C 1
ATOM 6161 O O . MET B 1 72 ? -19.344 -21.562 36.844 1 52.78 72 MET B O 1
ATOM 6165 N N . SER B 1 73 ? -18.969 -22.766 35.125 1 57.59 73 SER B N 1
ATOM 6166 C CA . SER B 1 73 ? -17.75 -23.406 35.594 1 57.59 73 SER B CA 1
ATOM 6167 C C . SER B 1 73 ? -16.766 -22.391 36.156 1 57.59 73 SER B C 1
ATOM 6169 O O . SER B 1 73 ? -16.812 -21.203 35.812 1 57.59 73 SER B O 1
ATOM 6171 N N . GLY B 1 74 ? -16.156 -22.719 37.344 1 58.75 74 GLY B N 1
ATOM 6172 C CA . GLY B 1 74 ? -15.133 -21.984 38.062 1 58.75 74 GLY B CA 1
ATOM 6173 C C . GLY B 1 74 ? -14.203 -21.203 37.156 1 58.75 74 GLY B C 1
ATOM 6174 O O . GLY B 1 74 ? -13.828 -20.078 37.438 1 58.75 74 GLY B O 1
ATOM 6175 N N . TRP B 1 75 ? -13.891 -21.812 36.062 1 61.75 75 TRP B N 1
ATOM 6176 C CA . TRP B 1 75 ? -12.953 -21.203 35.125 1 61.75 75 TRP B CA 1
ATOM 6177 C C . TRP B 1 75 ? -13.609 -20.031 34.375 1 61.75 75 TRP B C 1
ATOM 6179 O O . TRP B 1 75 ? -13 -18.969 34.219 1 61.75 75 TRP B O 1
ATOM 6189 N N . ASN B 1 76 ? -14.812 -20.234 33.938 1 63.34 76 ASN B N 1
ATOM 6190 C CA . ASN B 1 76 ? -15.5 -19.156 33.25 1 63.34 76 ASN B CA 1
ATOM 6191 C C . ASN B 1 76 ? -15.773 -17.969 34.188 1 63.34 76 ASN B C 1
ATOM 6193 O O . ASN B 1 76 ? -15.703 -16.812 33.781 1 63.34 76 ASN B O 1
ATOM 6197 N N . SER B 1 77 ? -16.016 -18.359 35.438 1 66.19 77 SER B N 1
ATOM 6198 C CA . SER B 1 77 ? -16.203 -17.297 36.406 1 66.19 77 SER B CA 1
ATOM 6199 C C . SER B 1 77 ? -14.898 -16.547 36.656 1 66.19 77 SER B C 1
ATOM 6201 O O . SER B 1 77 ? -14.906 -15.32 36.812 1 66.19 77 SER B O 1
ATOM 6203 N N . TRP B 1 78 ? -13.82 -17.344 36.719 1 70.62 78 TRP B N 1
ATOM 6204 C CA . TRP B 1 78 ? -12.523 -16.688 36.875 1 70.62 78 TRP B CA 1
ATOM 6205 C C . TRP B 1 78 ? -12.203 -15.82 35.656 1 70.62 78 TRP B C 1
ATOM 6207 O O . TRP B 1 78 ? -11.734 -14.688 35.812 1 70.62 78 TRP B O 1
ATOM 6217 N N . MET B 1 79 ? -12.469 -16.422 34.469 1 74.38 79 MET B N 1
ATOM 6218 C CA . MET B 1 79 ? -12.211 -15.648 33.25 1 74.38 79 MET B CA 1
ATOM 6219 C C . MET B 1 79 ? -13.086 -14.398 33.219 1 74.38 79 MET B C 1
ATOM 6221 O O . MET B 1 79 ? -12.633 -13.328 32.781 1 74.38 79 MET B O 1
ATOM 6225 N N . ASP B 1 80 ? -14.242 -14.508 33.688 1 73.44 80 ASP B N 1
ATOM 6226 C CA . ASP B 1 80 ? -15.133 -13.359 33.719 1 73.44 80 ASP B CA 1
ATOM 6227 C C . ASP B 1 80 ? -14.672 -12.344 34.75 1 73.44 80 ASP B C 1
ATOM 6229 O O . ASP B 1 80 ? -14.766 -11.133 34.531 1 73.44 80 ASP B O 1
ATOM 6233 N N . ARG B 1 81 ? -14.227 -12.898 35.906 1 71.94 81 ARG B N 1
ATOM 6234 C CA . ARG B 1 81 ? -13.703 -12 36.906 1 71.94 81 ARG B CA 1
ATOM 6235 C C . ARG B 1 81 ? -12.469 -11.266 36.406 1 71.94 81 ARG B C 1
ATOM 6237 O O . ARG B 1 81 ? -12.289 -10.078 36.688 1 71.94 81 ARG B O 1
ATOM 6244 N N . GLN B 1 82 ? -11.641 -12.023 35.719 1 76.88 82 GLN B N 1
ATOM 6245 C CA . GLN B 1 82 ? -10.445 -11.391 35.188 1 76.88 82 GLN B CA 1
ATOM 6246 C C . GLN B 1 82 ? -10.805 -10.375 34.094 1 76.88 82 GLN B C 1
ATOM 6248 O O . GLN B 1 82 ? -10.219 -9.289 34.031 1 76.88 82 GLN B O 1
ATOM 6253 N N . HIS B 1 83 ? -11.727 -10.766 33.312 1 78.12 83 HIS B N 1
ATOM 6254 C CA . HIS B 1 83 ? -12.164 -9.836 32.281 1 78.12 83 HIS B CA 1
ATOM 6255 C C . HIS B 1 83 ? -12.781 -8.586 32.906 1 78.12 83 HIS B C 1
ATOM 6257 O O . HIS B 1 83 ? -12.555 -7.477 32.406 1 78.12 83 HIS B O 1
ATOM 6263 N N . ARG B 1 84 ? -13.516 -8.836 33.938 1 76.38 84 ARG B N 1
ATOM 6264 C CA . ARG B 1 84 ? -14.102 -7.688 34.625 1 76.38 84 ARG B CA 1
ATOM 6265 C C . ARG B 1 84 ? -13.031 -6.844 35.281 1 76.38 84 ARG B C 1
ATOM 6267 O O . ARG B 1 84 ? -13.109 -5.613 35.312 1 76.38 84 ARG B O 1
ATOM 6274 N N . ALA B 1 85 ? -12.062 -7.492 35.844 1 77.75 85 ALA B N 1
ATOM 6275 C CA . ALA B 1 85 ? -10.969 -6.754 36.469 1 77.75 85 ALA B CA 1
ATOM 6276 C C . ALA B 1 85 ? -10.164 -5.969 35.438 1 77.75 85 ALA B C 1
ATOM 6278 O O . ALA B 1 85 ? -9.789 -4.82 35.688 1 77.75 85 ALA B O 1
ATOM 6279 N N . VAL B 1 86 ? -9.914 -6.609 34.344 1 80.94 86 VAL B N 1
ATOM 6280 C CA . VAL B 1 86 ? -9.172 -5.941 33.281 1 80.94 86 VAL B CA 1
ATOM 6281 C C . VAL B 1 86 ? -10.016 -4.801 32.688 1 80.94 86 VAL B C 1
ATOM 6283 O O . VAL B 1 86 ? -9.492 -3.719 32.406 1 80.94 86 VAL B O 1
ATOM 6286 N N . GLN B 1 87 ? -11.195 -5.027 32.594 1 79.19 87 GLN B N 1
ATOM 6287 C CA . GLN B 1 87 ? -12.086 -3.973 32.125 1 79.19 87 GLN B CA 1
ATOM 6288 C C . GLN B 1 87 ? -12.148 -2.818 33.125 1 79.19 87 GLN B C 1
ATOM 6290 O O . GLN B 1 87 ? -12.172 -1.65 32.719 1 79.19 87 GLN B O 1
ATOM 6295 N N . ARG B 1 88 ? -12.211 -3.146 34.344 1 74.94 88 ARG B N 1
ATOM 6296 C CA . ARG B 1 88 ? -12.188 -2.113 35.375 1 74.94 88 ARG B CA 1
ATOM 6297 C C . ARG B 1 88 ? -10.867 -1.355 35.375 1 74.94 88 ARG B C 1
ATOM 6299 O O . ARG B 1 88 ? -10.844 -0.135 35.531 1 74.94 88 ARG B O 1
ATOM 6306 N N . LEU B 1 89 ? -9.836 -2.033 35.219 1 78.06 89 LEU B N 1
ATOM 6307 C CA . LEU B 1 89 ? -8.531 -1.374 35.125 1 78.06 89 LEU B CA 1
ATOM 6308 C C . LEU B 1 89 ? -8.453 -0.477 33.906 1 78.06 89 LEU B C 1
ATOM 6310 O O . LEU B 1 89 ? -7.906 0.626 33.969 1 78.06 89 LEU B O 1
ATOM 6314 N N . TRP B 1 90 ? -8.945 -1.018 32.906 1 77.69 90 TRP B N 1
ATOM 6315 C CA . TRP B 1 90 ? -8.953 -0.231 31.688 1 77.69 90 TRP B CA 1
ATOM 6316 C C . TRP B 1 90 ? -9.836 1.002 31.844 1 77.69 90 TRP B C 1
ATOM 6318 O O . TRP B 1 90 ? -9.484 2.09 31.375 1 77.69 90 TRP B O 1
ATOM 6328 N N . GLU B 1 91 ? -10.914 0.834 32.438 1 72.81 91 GLU B N 1
ATOM 6329 C CA . GLU B 1 91 ? -11.805 1.96 32.719 1 72.81 91 GLU B CA 1
ATOM 6330 C C . GLU B 1 91 ? -11.156 2.967 33.656 1 72.81 91 GLU B C 1
ATOM 6332 O O . GLU B 1 91 ? -11.273 4.176 33.469 1 72.81 91 GLU B O 1
ATOM 6337 N N . GLN B 1 92 ? -10.5 2.455 34.531 1 69.56 92 GLN B N 1
ATOM 6338 C CA . GLN B 1 92 ? -9.812 3.348 35.469 1 69.56 92 GLN B CA 1
ATOM 6339 C C . GLN B 1 92 ? -8.656 4.062 34.781 1 69.56 92 GLN B C 1
ATOM 6341 O O . GLN B 1 92 ? -8.414 5.246 35.031 1 69.56 92 GLN B O 1
ATOM 6346 N N . THR B 1 93 ? -7.984 3.348 33.969 1 71.38 93 THR B N 1
ATOM 6347 C CA . THR B 1 93 ? -6.891 3.965 33.219 1 71.38 93 THR B CA 1
ATOM 6348 C C . THR B 1 93 ? -7.422 4.996 32.25 1 71.38 93 THR B C 1
ATOM 6350 O O . THR B 1 93 ? -6.84 6.074 32.094 1 71.38 93 THR B O 1
ATOM 6353 N N . THR B 1 94 ? -8.453 4.629 31.641 1 72.06 94 THR B N 1
ATOM 6354 C CA . THR B 1 94 ? -9.055 5.578 30.703 1 72.06 94 THR B CA 1
ATOM 6355 C C . THR B 1 94 ? -9.586 6.801 31.453 1 72.06 94 THR B C 1
ATOM 6357 O O . THR B 1 94 ? -9.461 7.93 30.969 1 72.06 94 THR B O 1
ATOM 6360 N N . GLU B 1 95 ? -10.188 6.555 32.594 1 63.44 95 GLU B N 1
ATOM 6361 C CA . GLU B 1 95 ? -10.617 7.66 33.438 1 63.44 95 GLU B CA 1
ATOM 6362 C C . GLU B 1 95 ? -9.43 8.484 33.938 1 63.44 95 GLU B C 1
ATOM 6364 O O . GLU B 1 95 ? -9.5 9.711 33.969 1 63.44 95 GLU B O 1
ATOM 6369 N N . ALA B 1 96 ? -8.422 7.773 34.25 1 61.91 96 ALA B N 1
ATOM 6370 C CA . ALA B 1 96 ? -7.227 8.492 34.656 1 61.91 96 ALA B CA 1
ATOM 6371 C C . ALA B 1 96 ? -6.629 9.297 33.5 1 61.91 96 ALA B C 1
ATOM 6373 O O . ALA B 1 96 ? -6.172 10.422 33.688 1 61.91 96 ALA B O 1
ATOM 6374 N N . PHE B 1 97 ? -6.711 8.727 32.406 1 64 97 PHE B N 1
ATOM 6375 C CA . PHE B 1 97 ? -6.215 9.438 31.219 1 64 97 PHE B CA 1
ATOM 6376 C C . PHE B 1 97 ? -7.137 10.602 30.859 1 64 97 PHE B C 1
ATOM 6378 O O . PHE B 1 97 ? -6.68 11.633 30.359 1 64 97 PHE B O 1
ATOM 6385 N N . GLN B 1 98 ? -8.305 10.406 31.156 1 61.28 98 GLN B N 1
ATOM 6386 C CA . GLN B 1 98 ? -9.234 11.516 30.938 1 61.28 98 GLN B CA 1
ATOM 6387 C C . GLN B 1 98 ? -8.938 12.68 31.875 1 61.28 98 GLN B C 1
ATOM 6389 O O . GLN B 1 98 ? -9.086 13.844 31.5 1 61.28 98 GLN B O 1
ATOM 6394 N N . TYR B 1 99 ? -8.539 12.273 33.062 1 54.84 99 TYR B N 1
ATOM 6395 C CA . TYR B 1 99 ? -8.188 13.336 34 1 54.84 99 TYR B CA 1
ATOM 6396 C C . TYR B 1 99 ? -6.891 14.023 33.562 1 54.84 99 TYR B C 1
ATOM 6398 O O . TYR B 1 99 ? -6.656 15.18 33.906 1 54.84 99 TYR B O 1
ATOM 6406 N N . THR B 1 100 ? -6.176 13.273 32.844 1 57.06 100 THR B N 1
ATOM 6407 C CA . THR B 1 100 ? -4.914 13.875 32.438 1 57.06 100 THR B CA 1
ATOM 6408 C C . THR B 1 100 ? -5.086 14.633 31.125 1 57.06 100 THR B C 1
ATOM 6410 O O . THR B 1 100 ? -4.109 15.133 30.547 1 57.06 100 THR B O 1
ATOM 6413 N N . GLU B 1 101 ? -6.281 14.594 30.734 1 64.94 101 GLU B N 1
ATOM 6414 C CA . GLU B 1 101 ? -6.488 15.367 29.516 1 64.94 101 GLU B CA 1
ATOM 6415 C C . GLU B 1 101 ? -6.371 16.859 29.781 1 64.94 101 GLU B C 1
ATOM 6417 O O . GLU B 1 101 ? -7.117 17.406 30.594 1 64.94 101 GLU B O 1
ATOM 6422 N N . MET B 1 102 ? -5.305 17.469 29.406 1 71.88 102 MET B N 1
ATOM 6423 C CA . MET B 1 102 ? -5.023 18.891 29.547 1 71.88 102 MET B CA 1
ATOM 6424 C C . MET B 1 102 ? -6.184 19.734 29.016 1 71.88 102 MET B C 1
ATOM 6426 O O . MET B 1 102 ? -6.668 19.5 27.906 1 71.88 102 MET B O 1
ATOM 6430 N N . TRP B 1 103 ? -6.734 20.703 29.797 1 79.81 103 TRP B N 1
ATOM 6431 C CA . TRP B 1 103 ? -7.695 21.734 29.422 1 79.81 103 TRP B CA 1
ATOM 6432 C C . TRP B 1 103 ? -9.062 21.125 29.125 1 79.81 103 TRP B C 1
ATOM 6434 O O . TRP B 1 103 ? -9.781 21.594 28.25 1 79.81 103 TRP B O 1
ATOM 6444 N N . ARG B 1 104 ? -9.414 19.938 29.766 1 80.06 104 ARG B N 1
ATOM 6445 C CA . ARG B 1 104 ? -10.719 19.344 29.5 1 80.06 104 ARG B CA 1
ATOM 6446 C C . ARG B 1 104 ? -11.852 20.266 29.938 1 80.06 104 ARG B C 1
ATOM 6448 O O . ARG B 1 104 ? -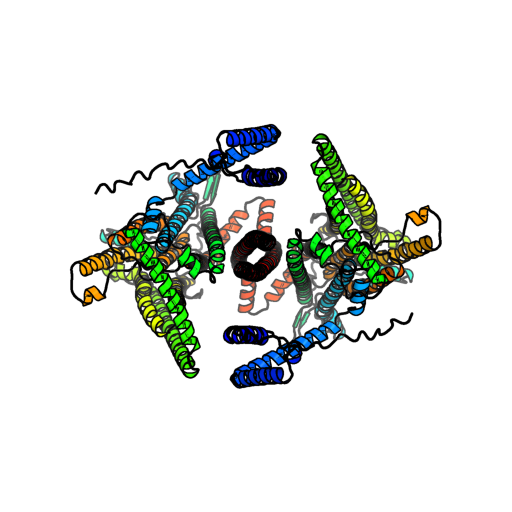12.836 20.438 29.219 1 80.06 104 ARG B O 1
ATOM 6455 N N . GLY B 1 105 ? -11.633 20.797 31.141 1 77.62 105 GLY B N 1
ATOM 6456 C CA . GLY B 1 105 ? -12.648 21.703 31.641 1 77.62 105 GLY B CA 1
ATOM 6457 C C . GLY B 1 105 ? -12.836 22.922 30.75 1 77.62 105 GLY B C 1
ATOM 6458 O O . GLY B 1 105 ? -13.969 23.312 30.453 1 77.62 105 GLY B O 1
ATOM 6459 N N . SER B 1 106 ? -11.766 23.453 30.297 1 83.5 106 SER B N 1
ATOM 6460 C CA . SER B 1 106 ? -11.836 24.625 29.438 1 83.5 106 SER B CA 1
ATOM 6461 C C . SER B 1 106 ? -12.477 24.281 28.094 1 83.5 106 SER B C 1
ATOM 6463 O O . SER B 1 106 ? -13.234 25.094 27.547 1 83.5 106 SER B O 1
ATOM 6465 N N . LEU B 1 107 ? -12.273 23.141 27.594 1 85.88 107 LEU B N 1
ATOM 6466 C CA . LEU B 1 107 ? -12.82 22.75 26.297 1 85.88 107 LEU B CA 1
ATOM 6467 C C . LEU B 1 107 ? -14.328 22.547 26.391 1 85.88 107 LEU B C 1
ATOM 6469 O O . LEU B 1 107 ? -15.062 22.922 25.469 1 85.88 107 LEU B O 1
ATOM 6473 N N . HIS B 1 108 ? -14.703 22 27.484 1 78.75 108 HIS B N 1
ATOM 6474 C CA . HIS B 1 108 ? -16.141 21.797 27.672 1 78.75 108 HIS B CA 1
ATOM 6475 C C . HIS B 1 108 ? -16.844 23.141 27.875 1 78.75 108 HIS B C 1
ATOM 6477 O O . HIS B 1 108 ? -17.984 23.312 27.406 1 78.75 108 HIS B O 1
ATOM 6483 N N . ARG B 1 109 ? -16.172 24 28.484 1 76.94 109 ARG B N 1
ATOM 6484 C CA . ARG B 1 109 ? -16.734 25.328 28.688 1 76.94 109 ARG B CA 1
ATOM 6485 C C . ARG B 1 109 ? -16.828 26.078 27.359 1 76.94 109 ARG B C 1
ATOM 6487 O O . ARG B 1 109 ? -17.844 26.734 27.078 1 76.94 109 ARG B O 1
ATOM 6494 N N . ILE B 1 110 ? -15.852 25.906 26.562 1 82.94 110 ILE B N 1
ATOM 6495 C CA . ILE B 1 110 ? -15.836 26.578 25.266 1 82.94 110 ILE B CA 1
ATOM 6496 C C . ILE B 1 110 ? -16.891 25.953 24.344 1 82.94 110 ILE B C 1
ATOM 6498 O O . ILE B 1 110 ? -17.578 26.656 23.609 1 82.94 110 ILE B O 1
ATOM 6502 N N . GLU B 1 111 ? -16.938 24.609 24.469 1 77.25 111 GLU B N 1
ATOM 6503 C CA . GLU B 1 111 ? -17.953 23.922 23.672 1 77.25 111 GLU B CA 1
ATOM 6504 C C . GLU B 1 111 ? -19.359 24.375 24.047 1 77.25 111 GLU B C 1
ATOM 6506 O O . GLU B 1 111 ? -20.203 24.594 23.172 1 77.25 111 GLU B O 1
ATOM 6511 N N . GLY B 1 112 ? -19.562 24.531 25.266 1 67.81 112 GLY B N 1
ATOM 6512 C CA . GLY B 1 112 ? -20.875 24.922 25.766 1 67.81 112 GLY B CA 1
ATOM 6513 C C . GLY B 1 112 ? -21.234 26.359 25.422 1 67.81 112 GLY B C 1
ATOM 6514 O O . GLY B 1 112 ? -22.359 26.656 25.047 1 67.81 112 GLY B O 1
ATOM 6515 N N . HIS B 1 113 ? -20.203 27.234 25.391 1 70.06 113 HIS B N 1
ATOM 6516 C CA . HIS B 1 113 ? -20.469 28.656 25.219 1 70.06 113 HIS B CA 1
ATOM 6517 C C . HIS B 1 113 ? -20.422 29.047 23.75 1 70.06 113 HIS B C 1
ATOM 6519 O O . HIS B 1 113 ? -21.203 29.891 23.297 1 70.06 113 HIS B O 1
ATOM 6525 N N . PHE B 1 114 ? -19.5 28.5 23 1 75.25 114 PHE B N 1
ATOM 6526 C CA . PHE B 1 114 ? -19.25 29.016 21.656 1 75.25 114 PHE B CA 1
ATOM 6527 C C . PHE B 1 114 ? -19.562 27.953 20.609 1 75.25 114 PHE B C 1
ATOM 6529 O O . PHE B 1 114 ? -19.547 28.25 19.406 1 75.25 114 PHE B O 1
ATOM 6536 N N . GLY B 1 115 ? -19.781 26.703 20.984 1 73.44 115 GLY B N 1
ATOM 6537 C CA . GLY B 1 115 ? -20.172 25.688 20.031 1 73.44 115 GLY B CA 1
ATOM 6538 C C . GLY B 1 115 ? -19.062 24.688 19.734 1 73.44 115 GLY B C 1
ATOM 6539 O O . GLY B 1 115 ? -17.906 24.891 20.156 1 73.44 115 GLY B O 1
ATOM 6540 N N . SER B 1 116 ? -19.344 23.625 18.938 1 73.31 116 SER B N 1
ATOM 6541 C CA . SER B 1 116 ? -18.422 22.531 18.641 1 73.31 116 SER B CA 1
ATOM 6542 C C . SER B 1 116 ? -17.391 22.953 17.594 1 73.31 116 SER B C 1
ATOM 6544 O O . SER B 1 116 ? -16.297 22.391 17.547 1 73.31 116 SER B O 1
ATOM 6546 N N . GLY B 1 117 ? -17.766 23.953 16.844 1 78.12 117 GLY B N 1
ATOM 6547 C CA . GLY B 1 117 ? -16.812 24.422 15.852 1 78.12 117 GLY B CA 1
ATOM 6548 C C . GLY B 1 117 ? -15.594 25.078 16.453 1 78.12 117 GLY B C 1
ATOM 6549 O O . GLY B 1 117 ? -14.461 24.75 16.109 1 78.12 117 GLY B O 1
ATOM 6550 N N . VAL B 1 118 ? -15.82 25.969 17.375 1 83 118 VAL B N 1
ATOM 6551 C CA . VAL B 1 118 ? -14.727 26.672 18.031 1 83 118 VAL B CA 1
ATOM 6552 C C . VAL B 1 118 ? -13.969 25.703 18.938 1 83 118 VAL B C 1
ATOM 6554 O O . VAL B 1 118 ? -12.75 25.828 19.109 1 83 118 VAL B O 1
ATOM 6557 N N . GLN B 1 119 ? -14.734 24.766 19.422 1 84 119 GLN B N 1
ATOM 6558 C CA . GLN B 1 119 ? -14.086 23.766 20.25 1 84 119 GLN B CA 1
ATOM 6559 C C . GLN B 1 119 ? -13.117 22.906 19.453 1 84 119 GLN B C 1
ATOM 6561 O O . GLN B 1 119 ? -12.078 22.469 19.953 1 84 119 GLN B O 1
ATOM 6566 N N . SER B 1 120 ? -13.406 22.703 18.156 1 85.75 120 SER B N 1
ATOM 6567 C CA . SER B 1 120 ? -12.531 21.891 17.328 1 85.75 120 SER B CA 1
ATOM 6568 C C . SER B 1 120 ? -11.18 22.562 17.125 1 85.75 120 SER B C 1
ATOM 6570 O O . SER B 1 120 ? -10.148 21.891 17.016 1 85.75 120 SER B O 1
ATOM 6572 N N . TYR B 1 121 ? -11.141 23.891 17.109 1 89.88 121 TYR B N 1
ATOM 6573 C CA . TYR B 1 121 ? -9.875 24.625 17.031 1 89.88 121 TYR B CA 1
ATOM 6574 C C . TYR B 1 121 ? -9.016 24.344 18.266 1 89.88 121 TYR B C 1
ATOM 6576 O O . TYR B 1 121 ? -7.82 24.047 18.141 1 89.88 121 TYR B O 1
ATOM 6584 N N . PHE B 1 122 ? -9.617 24.375 19.422 1 90.56 122 PHE B N 1
ATOM 6585 C CA . PHE B 1 122 ? -8.852 24.219 20.656 1 90.56 122 PHE B CA 1
ATOM 6586 C C . PHE B 1 122 ? -8.469 22.766 20.859 1 90.56 122 PHE B C 1
ATOM 6588 O O . PHE B 1 122 ? -7.414 22.469 21.438 1 90.56 122 PHE B O 1
ATOM 6595 N N . SER B 1 123 ? -9.328 21.922 20.375 1 89.88 123 SER B N 1
ATOM 6596 C CA . SER B 1 123 ? -8.953 20.516 20.406 1 89.88 123 SER B CA 1
ATOM 6597 C C . SER B 1 123 ? -7.781 20.234 19.469 1 89.88 123 SER B C 1
ATOM 6599 O O . SER B 1 123 ? -6.906 19.422 19.781 1 89.88 123 SER B O 1
ATOM 6601 N N . PHE B 1 124 ? -7.781 20.859 18.359 1 92.44 124 PHE B N 1
ATOM 6602 C CA . PHE B 1 124 ? -6.684 20.734 17.406 1 92.44 124 PHE B CA 1
ATOM 6603 C C . PHE B 1 124 ? -5.398 21.297 17.984 1 92.44 124 PHE B C 1
ATOM 6605 O O . PHE B 1 124 ? -4.328 20.703 17.844 1 92.44 124 PHE B O 1
ATOM 6612 N N . LEU B 1 125 ? -5.492 22.422 18.641 1 94.06 125 LEU B N 1
ATOM 6613 C CA . LEU B 1 125 ? -4.348 23.047 19.297 1 94.06 125 LEU B CA 1
ATOM 6614 C C . LEU B 1 125 ? -3.787 22.156 20.391 1 94.06 125 LEU B C 1
ATOM 6616 O O . LEU B 1 125 ? -2.568 22.047 20.547 1 94.06 125 LEU B O 1
ATOM 6620 N N . ARG B 1 126 ? -4.656 21.594 21.109 1 93.06 126 ARG B N 1
ATOM 6621 C CA . ARG B 1 126 ? -4.219 20.656 22.141 1 93.06 126 ARG B CA 1
ATOM 6622 C C . ARG B 1 126 ? -3.461 19.484 21.531 1 93.06 126 ARG B C 1
ATOM 6624 O O . ARG B 1 126 ? -2.447 19.047 22.078 1 93.06 126 ARG B O 1
ATOM 6631 N N . PHE B 1 127 ? -3.926 18.969 20.5 1 92.69 127 PHE B N 1
ATOM 6632 C CA . PHE B 1 127 ? -3.268 17.875 19.812 1 92.69 127 PHE B CA 1
ATOM 6633 C C . PHE B 1 127 ? -1.863 18.281 19.375 1 92.69 127 PHE B C 1
ATOM 6635 O O . PHE B 1 127 ? -0.914 17.5 19.531 1 92.69 127 PHE B O 1
ATOM 6642 N N . LEU B 1 128 ? -1.708 19.453 18.844 1 95.88 128 LEU B N 1
ATOM 6643 C CA . LEU B 1 128 ? -0.411 19.922 18.359 1 95.88 128 LEU B CA 1
ATOM 6644 C C . LEU B 1 128 ? 0.547 20.141 19.531 1 95.88 128 LEU B C 1
ATOM 6646 O O . LEU B 1 128 ? 1.745 19.875 19.422 1 95.88 128 LEU B O 1
ATOM 6650 N N . VAL B 1 129 ? 0.02 20.609 20.656 1 95.31 129 VAL B N 1
ATOM 6651 C CA . VAL B 1 129 ? 0.857 20.828 21.828 1 95.31 129 VAL B CA 1
ATOM 6652 C C . VAL B 1 129 ? 1.388 19.484 22.328 1 95.31 129 VAL B C 1
ATOM 6654 O O . VAL B 1 129 ? 2.574 19.359 22.641 1 95.31 129 VAL B O 1
ATOM 6657 N N . LEU B 1 130 ? 0.535 18.516 22.312 1 93.5 130 LEU B N 1
ATOM 6658 C CA . LEU B 1 130 ? 0.944 17.188 22.766 1 93.5 130 LEU B CA 1
ATOM 6659 C C . LEU B 1 130 ? 1.941 16.578 21.797 1 93.5 130 LEU B C 1
ATOM 6661 O O . LEU B 1 130 ? 2.924 15.953 22.203 1 93.5 130 LEU B O 1
ATOM 6665 N N . MET B 1 131 ? 1.714 16.719 20.547 1 95.06 131 MET B N 1
ATOM 6666 C CA . MET B 1 131 ? 2.615 16.172 19.531 1 95.06 131 MET B CA 1
ATOM 6667 C C . MET B 1 131 ? 3.996 16.812 19.625 1 95.06 131 MET B C 1
ATOM 6669 O O . MET B 1 131 ? 5.012 16.109 19.609 1 95.06 131 MET B O 1
ATOM 6673 N N . ASN B 1 132 ? 4.016 18.141 19.766 1 96.81 132 ASN B N 1
ATOM 6674 C CA . ASN B 1 132 ? 5.297 18.828 19.875 1 96.81 132 ASN B CA 1
ATOM 6675 C C . ASN B 1 132 ? 6.012 18.484 21.172 1 96.81 132 ASN B C 1
ATOM 6677 O O . ASN B 1 132 ? 7.238 18.391 21.203 1 96.81 132 ASN B O 1
ATOM 6681 N N . PHE B 1 133 ? 5.27 18.266 22.188 1 95.12 133 PHE B N 1
ATOM 6682 C CA . PHE B 1 133 ? 5.875 17.922 23.469 1 95.12 133 PHE B CA 1
ATOM 6683 C C . PHE B 1 133 ? 6.5 16.531 23.422 1 95.12 133 PHE B C 1
ATOM 6685 O O . PHE B 1 133 ? 7.633 16.344 23.875 1 95.12 133 PHE B O 1
ATOM 6692 N N . VAL B 1 134 ? 5.812 15.625 22.875 1 94.75 134 VAL B N 1
ATOM 6693 C CA . VAL B 1 134 ? 6.312 14.258 22.797 1 94.75 134 VAL B CA 1
ATOM 6694 C C . VAL B 1 134 ? 7.52 14.203 21.859 1 94.75 134 VAL B C 1
ATOM 6696 O O . VAL B 1 134 ? 8.5 13.516 22.141 1 94.75 134 VAL B O 1
ATOM 6699 N N . THR B 1 135 ? 7.441 14.922 20.766 1 95.19 135 THR B N 1
ATOM 6700 C CA . THR B 1 135 ? 8.57 14.938 19.844 1 95.19 135 THR B CA 1
ATOM 6701 C C . THR B 1 135 ? 9.766 15.656 20.453 1 95.19 135 THR B C 1
ATOM 6703 O O . THR B 1 135 ? 10.914 15.305 20.172 1 95.19 135 THR B O 1
ATOM 6706 N N . PHE B 1 136 ? 9.508 16.625 21.312 1 95.75 136 PHE B N 1
ATOM 6707 C CA . PHE B 1 136 ? 10.586 17.281 22.031 1 95.75 136 PHE B CA 1
ATOM 6708 C C . PHE B 1 136 ? 11.266 16.312 22.984 1 95.75 136 PHE B C 1
ATOM 6710 O O . PHE B 1 136 ? 12.492 16.312 23.109 1 95.75 136 PHE B O 1
ATOM 6717 N N . LEU B 1 137 ? 10.477 15.531 23.641 1 95.88 137 LEU B N 1
ATOM 6718 C CA . LEU B 1 137 ? 11.047 14.539 24.547 1 95.88 137 LEU B CA 1
ATOM 6719 C C . LEU B 1 137 ? 11.938 13.562 23.781 1 95.88 137 LEU B C 1
ATOM 6721 O O . LEU B 1 137 ? 12.961 13.117 24.312 1 95.88 137 LEU B O 1
ATOM 6725 N N . LEU B 1 138 ? 11.602 13.32 22.578 1 95.75 138 LEU B N 1
ATOM 6726 C CA . LEU B 1 138 ? 12.406 12.43 21.75 1 95.75 138 LEU B CA 1
ATOM 6727 C C . LEU B 1 138 ? 13.719 13.086 21.359 1 95.75 138 LEU B C 1
ATOM 6729 O O . LEU B 1 138 ? 14.789 12.523 21.562 1 95.75 138 LEU B O 1
ATOM 6733 N N . VAL B 1 139 ? 13.695 14.312 20.859 1 95.88 139 VAL B N 1
ATOM 6734 C CA . VAL B 1 139 ? 14.891 15.016 20.406 1 95.88 139 VAL B CA 1
ATOM 6735 C C . VAL B 1 139 ? 15.734 15.422 21.625 1 95.88 139 VAL B C 1
ATOM 6737 O O . VAL B 1 139 ? 16.953 15.305 21.594 1 95.88 139 VAL B O 1
ATOM 6740 N N . GLY B 1 140 ? 15.07 15.852 22.703 1 94.44 140 GLY B N 1
ATOM 6741 C CA . GLY B 1 140 ? 15.773 16.219 23.906 1 94.44 140 GLY B CA 1
ATOM 6742 C C . GLY B 1 140 ? 16.422 15.031 24.609 1 94.44 140 GLY B C 1
ATOM 6743 O O . GLY B 1 140 ? 17.547 15.133 25.109 1 94.44 140 GLY B O 1
ATOM 6744 N N . GLY B 1 141 ? 15.789 13.93 24.516 1 94.06 141 GLY B N 1
ATOM 6745 C CA . GLY B 1 141 ? 16.266 12.742 25.219 1 94.06 141 GLY B CA 1
ATOM 6746 C C . GLY B 1 141 ? 17.391 12.039 24.5 1 94.06 141 GLY B C 1
ATOM 6747 O O . GLY B 1 141 ? 18.328 11.539 25.125 1 94.06 141 GLY B O 1
ATOM 6748 N N . PHE B 1 142 ? 17.438 12.102 23.141 1 94.75 142 PHE B N 1
ATOM 6749 C CA . PHE B 1 142 ? 18.406 11.281 22.422 1 94.75 142 PHE B CA 1
ATOM 6750 C C . PHE B 1 142 ? 19.5 12.148 21.812 1 94.75 142 PHE B C 1
ATOM 6752 O O . PHE B 1 142 ? 20.578 11.656 21.469 1 94.75 142 PHE B O 1
ATOM 6759 N N . ILE B 1 143 ? 19.281 13.438 21.641 1 94.44 143 ILE B N 1
ATOM 6760 C CA . ILE B 1 143 ? 20.281 14.281 20.984 1 94.44 143 ILE B CA 1
ATOM 6761 C C . ILE B 1 143 ? 20.844 15.281 22 1 94.44 143 ILE B C 1
ATOM 6763 O O . ILE B 1 143 ? 22.047 15.289 22.266 1 94.44 143 ILE B O 1
ATOM 6767 N N . VAL B 1 144 ? 20.031 16.047 22.75 1 94.81 144 VAL B N 1
ATOM 6768 C CA . VAL B 1 144 ? 20.469 17.188 23.547 1 94.81 144 VAL B CA 1
ATOM 6769 C C . VAL B 1 144 ? 21.047 16.703 24.875 1 94.81 144 VAL B C 1
ATOM 6771 O O . VAL B 1 144 ? 22.172 17.062 25.25 1 94.81 144 VAL B O 1
ATOM 6774 N N . ILE B 1 145 ? 20.391 15.82 25.531 1 93.62 145 ILE B N 1
ATOM 6775 C CA . ILE B 1 145 ? 20.797 15.414 26.875 1 93.62 145 ILE B CA 1
ATOM 6776 C C . ILE B 1 145 ? 22.078 14.586 26.797 1 93.62 145 ILE B C 1
ATOM 6778 O O . ILE B 1 145 ? 23.031 14.844 27.531 1 93.62 145 ILE B O 1
ATOM 6782 N N . PRO B 1 146 ? 22.188 13.625 25.922 1 91.75 146 PRO B N 1
ATOM 6783 C CA . PRO B 1 146 ? 23.453 12.883 25.859 1 91.75 146 PRO B CA 1
ATOM 6784 C C . PRO B 1 146 ? 24.641 13.766 25.5 1 91.75 146 PRO B C 1
ATOM 6786 O O . PRO B 1 146 ? 25.734 13.578 26.031 1 91.75 146 PRO B O 1
ATOM 6789 N N . ASN B 1 147 ? 24.438 14.734 24.609 1 91.06 147 ASN B N 1
ATOM 6790 C CA . ASN B 1 147 ? 25.516 15.633 24.25 1 91.06 147 ASN B CA 1
ATOM 6791 C C . ASN B 1 147 ? 25.953 16.484 25.453 1 91.06 147 ASN B C 1
ATOM 6793 O O . ASN B 1 147 ? 27.141 16.766 25.625 1 91.06 147 ASN B O 1
ATOM 6797 N N . MET B 1 148 ? 25.016 16.875 26.297 1 91.38 148 MET B N 1
ATOM 6798 C CA . MET B 1 148 ? 25.312 17.688 27.469 1 91.38 148 MET B CA 1
ATOM 6799 C C . MET B 1 148 ? 26.047 16.859 28.531 1 91.38 148 MET B C 1
ATOM 6801 O O . MET B 1 148 ? 27 17.328 29.141 1 91.38 148 MET B O 1
ATOM 6805 N N . VAL B 1 149 ? 25.625 15.625 28.625 1 89.44 149 VAL B N 1
ATOM 6806 C CA . VAL B 1 149 ? 26.203 14.742 29.641 1 89.44 149 VAL B CA 1
ATOM 6807 C C . VAL B 1 149 ? 27.609 14.336 29.219 1 89.44 149 VAL B C 1
ATOM 6809 O O . VAL B 1 149 ? 28.531 14.336 30.047 1 89.44 149 VAL B O 1
ATOM 6812 N N . PHE B 1 150 ? 27.797 14.062 27.953 1 88 150 PHE B N 1
ATOM 6813 C CA . PHE B 1 150 ? 29.109 13.633 27.484 1 88 150 PHE B CA 1
ATOM 6814 C C . PHE B 1 150 ? 30.109 14.781 27.516 1 88 150 PHE B C 1
ATOM 6816 O O . PHE B 1 150 ? 31.312 14.57 27.719 1 88 150 PHE B O 1
ATOM 6823 N N . GLU B 1 151 ? 29.641 16 27.266 1 85.75 151 GLU B N 1
ATOM 6824 C CA . GLU B 1 151 ? 30.516 17.172 27.359 1 85.75 151 GLU B CA 1
ATOM 6825 C C . GLU B 1 151 ? 30.938 17.438 28.797 1 85.75 151 GLU B C 1
ATOM 6827 O O . GLU B 1 151 ? 32.094 17.75 29.062 1 85.75 151 GLU B O 1
ATOM 6832 N N . GLU B 1 152 ? 30.047 17.203 29.688 1 85.81 152 GLU B N 1
ATOM 6833 C CA . GLU B 1 152 ? 30.344 17.438 31.094 1 85.81 152 GLU B CA 1
ATOM 6834 C C . GLU B 1 152 ? 31.281 16.391 31.656 1 85.81 152 GLU B C 1
ATOM 6836 O O . GLU B 1 152 ? 32.156 16.688 32.5 1 85.81 152 GLU B O 1
ATOM 6841 N N . LEU B 1 153 ? 31.156 15.156 31.094 1 85.62 153 LEU B N 1
ATOM 6842 C CA . LEU B 1 153 ? 31.984 14.062 31.578 1 85.62 153 LEU B CA 1
ATOM 6843 C C . LEU B 1 153 ? 33.25 13.953 30.766 1 85.62 153 LEU B C 1
ATOM 6845 O O . LEU B 1 153 ? 34.125 13.125 31.062 1 85.62 153 LEU B O 1
ATOM 6849 N N . GLN B 1 154 ? 33.5 14.82 29.75 1 81 154 GLN B N 1
ATOM 6850 C CA . GLN B 1 154 ? 34.688 14.875 28.891 1 81 154 GLN B CA 1
ATOM 6851 C C . GLN B 1 154 ? 34.969 13.508 28.281 1 81 154 GLN B C 1
ATOM 6853 O O . GLN B 1 154 ? 36.125 13.047 28.297 1 81 154 GLN B O 1
ATOM 6858 N N . LEU B 1 155 ? 33.938 12.844 27.859 1 76.06 155 LEU B N 1
ATOM 6859 C CA . LEU B 1 155 ? 34.062 11.508 27.297 1 76.06 155 LEU B CA 1
ATOM 6860 C C . LEU B 1 155 ? 34.094 11.555 25.781 1 76.06 155 LEU B C 1
ATOM 6862 O O . LEU B 1 155 ? 34.344 10.539 25.125 1 76.06 155 LEU B O 1
ATOM 6866 N N . LYS B 1 156 ? 34.031 12.688 25.188 1 75.12 156 LYS B N 1
ATOM 6867 C CA . LYS B 1 156 ? 33.906 12.82 23.734 1 75.12 156 LYS B CA 1
ATOM 6868 C C . LYS B 1 156 ? 35.219 12.586 23.031 1 75.12 156 LYS B C 1
ATOM 6870 O O . LYS B 1 156 ? 36.25 13.156 23.422 1 75.12 156 LYS B O 1
ATOM 6875 N N . ILE B 1 157 ? 35.156 11.516 22.203 1 72.44 157 ILE B N 1
ATOM 6876 C CA . ILE B 1 157 ? 36.312 11.266 21.344 1 72.44 157 ILE B CA 1
ATOM 6877 C C . ILE B 1 157 ? 36 11.727 19.922 1 72.44 157 ILE B C 1
ATOM 6879 O O . ILE B 1 157 ? 34.969 11.383 19.359 1 72.44 157 ILE B O 1
ATOM 6883 N N . ASN B 1 158 ? 36.75 12.719 19.453 1 66.69 158 ASN B N 1
ATOM 6884 C CA . ASN B 1 158 ? 36.531 13.234 18.094 1 66.69 158 ASN B CA 1
ATOM 6885 C C . ASN B 1 158 ? 37 12.234 17.047 1 66.69 158 ASN B C 1
ATOM 6887 O O . ASN B 1 158 ? 38.125 11.781 17.047 1 66.69 158 ASN B O 1
ATOM 6891 N N . THR B 1 159 ? 36.094 11.531 16.375 1 59.09 159 THR B N 1
ATOM 6892 C CA . THR B 1 159 ? 36.375 10.531 15.359 1 59.09 159 THR B CA 1
ATOM 6893 C C . THR B 1 159 ? 36.844 11.203 14.055 1 59.09 159 THR B C 1
ATOM 6895 O O . THR B 1 159 ? 37.188 10.523 13.094 1 59.09 159 THR B O 1
ATOM 6898 N N . THR B 1 160 ? 36.688 12.547 13.859 1 59.69 160 THR B N 1
ATOM 6899 C CA . THR B 1 160 ? 37.062 13.125 12.57 1 59.69 160 THR B CA 1
ATOM 6900 C C . THR B 1 160 ? 38.562 13.172 12.398 1 59.69 160 THR B C 1
ATOM 6902 O O . THR B 1 160 ? 39.281 13.672 13.281 1 59.69 160 THR B O 1
ATOM 6905 N N . SER B 1 161 ? 39.188 12.227 11.734 1 51.78 161 SER B N 1
ATOM 6906 C CA . SER B 1 161 ? 40.594 12.375 11.359 1 51.78 161 SER B CA 1
ATOM 6907 C C . SER B 1 161 ? 40.875 13.766 10.812 1 51.78 161 SER B C 1
ATOM 6909 O O . SER B 1 161 ? 40.094 14.305 10.031 1 51.78 161 SER B O 1
ATOM 6911 N N . PRO B 1 162 ? 41.625 14.555 11.562 1 48.03 162 PRO B N 1
ATOM 6912 C CA . PRO B 1 162 ? 42 15.867 11.016 1 48.03 162 PRO B CA 1
ATOM 6913 C C . PRO B 1 162 ? 42.219 15.836 9.508 1 48.03 162 PRO B C 1
ATOM 6915 O O . PRO B 1 162 ? 43.062 15.109 9.016 1 48.03 162 PRO B O 1
ATOM 6918 N N . VAL B 1 163 ? 41.281 15.719 8.719 1 49.09 163 VAL B N 1
ATOM 6919 C CA . VAL B 1 163 ? 41.562 15.766 7.289 1 49.09 163 VAL B CA 1
ATOM 6920 C C . VAL B 1 163 ? 42.469 16.938 6.973 1 49.09 163 VAL B C 1
ATOM 6922 O O . VAL B 1 163 ? 42.094 18.109 7.156 1 49.09 163 VAL B O 1
ATOM 6925 N N . THR B 1 164 ? 43.75 16.891 7.113 1 47.59 164 THR B N 1
ATOM 6926 C CA . THR B 1 164 ? 44.844 17.75 6.746 1 47.59 164 THR B CA 1
ATOM 6927 C C . THR B 1 164 ? 44.688 18.297 5.336 1 47.59 164 THR B C 1
ATOM 6929 O O . THR B 1 164 ? 45.25 19.328 4.98 1 47.59 164 THR B O 1
ATOM 6932 N N . THR B 1 165 ? 44.188 17.594 4.352 1 49.62 165 THR B N 1
ATOM 6933 C CA . THR B 1 165 ? 44.5 17.984 2.98 1 49.62 165 THR B CA 1
ATOM 6934 C C . THR B 1 165 ? 43.5 19.031 2.473 1 49.62 165 THR B C 1
ATOM 6936 O O . THR B 1 165 ? 43.625 19.516 1.348 1 49.62 165 THR B O 1
ATOM 6939 N N . GLY B 1 166 ? 42.312 19.344 3.084 1 55.66 166 GLY B N 1
ATOM 6940 C CA . GLY B 1 166 ? 41.469 20.25 2.34 1 55.66 166 GLY B CA 1
ATOM 6941 C C . GLY B 1 166 ? 41.812 21.703 2.561 1 55.66 166 GLY B C 1
ATOM 6942 O O . GLY B 1 166 ? 42.719 22.031 3.33 1 55.66 166 GLY B O 1
ATOM 6943 N N . ASN B 1 167 ? 41.375 22.656 1.645 1 65.44 167 ASN B N 1
ATOM 6944 C CA . ASN B 1 167 ? 41.562 24.094 1.659 1 65.44 167 ASN B CA 1
ATOM 6945 C C . ASN B 1 167 ? 41.188 24.703 3.012 1 65.44 167 ASN B C 1
ATOM 6947 O O . ASN B 1 167 ? 40.062 24.484 3.502 1 65.44 167 ASN B O 1
ATOM 6951 N N . GLN B 1 168 ? 42.062 25.125 3.795 1 71.25 168 GLN B N 1
ATOM 6952 C CA . GLN B 1 168 ? 41.969 25.719 5.121 1 71.25 168 GLN B CA 1
ATOM 6953 C C . GLN B 1 168 ? 40.844 26.719 5.199 1 71.25 168 GLN B C 1
ATOM 6955 O O . GLN B 1 168 ? 40.25 26.938 6.266 1 71.25 168 GLN B O 1
ATOM 6960 N N . THR B 1 169 ? 40.438 27.188 4.02 1 76.88 169 THR B N 1
ATOM 6961 C CA . THR B 1 169 ? 39.406 28.219 4.016 1 76.88 169 THR B CA 1
ATOM 6962 C C . THR B 1 169 ? 38.062 27.641 4.375 1 76.88 169 THR B C 1
ATOM 6964 O O . THR B 1 169 ? 37.188 28.344 4.883 1 76.88 169 THR B O 1
ATOM 6967 N N . CYS B 1 170 ? 37.906 26.344 4.273 1 80.88 170 CYS B N 1
ATOM 6968 C CA . CYS B 1 170 ? 36.594 25.734 4.496 1 80.88 170 CYS B CA 1
ATOM 6969 C C . CYS B 1 170 ? 36.406 25.375 5.961 1 80.88 170 CYS B C 1
ATOM 6971 O O . CYS B 1 170 ? 35.312 25.078 6.391 1 80.88 170 CYS B O 1
ATOM 6973 N N . PHE B 1 171 ? 37.438 25.547 6.82 1 80.62 171 PHE B N 1
ATOM 6974 C CA . PHE B 1 171 ? 37.344 25.078 8.203 1 80.62 171 PHE B CA 1
ATOM 6975 C C . PHE B 1 171 ? 37.281 26.266 9.164 1 80.62 171 PHE B C 1
ATOM 6977 O O . PHE B 1 171 ? 37.125 26.078 10.367 1 80.62 171 PHE B O 1
ATOM 6984 N N . ASP B 1 172 ? 37.25 27.453 8.617 1 78.44 172 ASP B N 1
ATOM 6985 C CA . ASP B 1 172 ? 37.219 28.641 9.469 1 78.44 172 ASP B CA 1
ATOM 6986 C C . ASP B 1 172 ? 35.781 29 9.867 1 78.44 172 ASP B C 1
ATOM 6988 O O . ASP B 1 172 ? 34.969 29.375 9.016 1 78.44 172 ASP B O 1
ATOM 6992 N N . TYR B 1 173 ? 35.344 28.578 11.023 1 78.56 173 TYR B N 1
ATOM 6993 C CA . TYR B 1 173 ? 34.031 28.906 11.547 1 78.56 173 TYR B CA 1
ATOM 6994 C C . TYR B 1 173 ? 34.125 29.516 12.945 1 78.56 173 TYR B C 1
ATOM 6996 O O . TYR B 1 173 ? 34.406 28.797 13.914 1 78.56 173 TYR B O 1
ATOM 7004 N N . ASN B 1 174 ? 34.219 30.812 13.117 1 76.94 174 ASN B N 1
ATOM 7005 C CA . ASN B 1 174 ? 34.219 31.484 14.406 1 76.94 174 ASN B CA 1
ATOM 7006 C C . ASN B 1 174 ? 33.125 32.562 14.492 1 76.94 174 ASN B C 1
ATOM 7008 O O . ASN B 1 174 ? 33.344 33.719 14.109 1 76.94 174 ASN B O 1
ATOM 7012 N N . PRO B 1 175 ? 31.984 32.125 15 1 72.94 175 PRO B N 1
ATOM 7013 C CA . PRO B 1 175 ? 30.875 33.094 15.062 1 72.94 175 PRO B CA 1
ATOM 7014 C C . PRO B 1 175 ? 31.016 34.062 16.234 1 72.94 175 PRO B C 1
ATOM 7016 O O . PRO B 1 175 ? 30.312 35.062 16.281 1 72.94 175 PRO B O 1
ATOM 7019 N N . LYS B 1 176 ? 31.953 33.844 17.266 1 68.5 176 LYS B N 1
ATOM 7020 C CA . LYS B 1 176 ? 32.062 34.688 18.438 1 68.5 176 LYS B CA 1
ATOM 7021 C C . LYS B 1 176 ? 32.688 36.031 18.078 1 68.5 176 LYS B C 1
ATOM 7023 O O . LYS B 1 176 ? 33.719 36.094 17.438 1 68.5 176 LYS B O 1
ATOM 7028 N N . ARG B 1 177 ? 31.859 37.062 18.141 1 63.03 177 ARG B N 1
ATOM 7029 C CA . ARG B 1 177 ? 32.375 38.406 17.922 1 63.03 177 ARG B CA 1
ATOM 7030 C C . ARG B 1 177 ? 33.406 38.781 18.969 1 63.03 177 ARG B C 1
ATOM 7032 O O . ARG B 1 177 ? 33.219 38.469 20.156 1 63.03 177 ARG B O 1
ATOM 7039 N N . GLN B 1 178 ? 34.625 39 18.438 1 61.19 178 GLN B N 1
ATOM 7040 C CA . GLN B 1 178 ? 35.719 39.438 19.312 1 61.19 178 GLN B CA 1
ATOM 7041 C C . GLN B 1 178 ? 35.594 40.906 19.656 1 61.19 178 GLN B C 1
ATOM 7043 O O . GLN B 1 178 ? 35.219 41.719 18.812 1 61.19 178 GLN B O 1
ATOM 7048 N N . GLY B 1 179 ? 35.188 41.219 21.047 1 60.19 179 GLY B N 1
ATOM 7049 C CA . GLY B 1 179 ? 35.25 42.594 21.531 1 60.19 179 GLY B CA 1
ATOM 7050 C C . GLY B 1 179 ? 34.094 42.969 22.391 1 60.19 179 GLY B C 1
ATOM 7051 O O . GLY B 1 179 ? 33.25 42.125 22.766 1 60.19 179 GLY B O 1
ATOM 7052 N N . LEU B 1 180 ? 34 44.25 22.719 1 60 180 LEU B N 1
ATOM 7053 C CA . LEU B 1 180 ? 32.969 44.844 23.578 1 60 180 LEU B CA 1
ATOM 7054 C C . LEU B 1 180 ? 31.609 44.875 22.844 1 60 180 LEU B C 1
ATOM 7056 O O . LEU B 1 180 ? 31.5 45.5 21.797 1 60 180 LEU B O 1
ATOM 7060 N N . VAL B 1 181 ? 30.844 43.938 23.031 1 66.94 181 VAL B N 1
ATOM 7061 C CA . VAL B 1 181 ? 29.562 43.812 22.359 1 66.94 181 VAL B CA 1
ATOM 7062 C C . VAL B 1 181 ? 28.5 44.625 23.109 1 66.94 181 VAL B C 1
ATOM 7064 O O . VAL B 1 181 ? 28.391 44.531 24.328 1 66.94 181 VAL B O 1
ATOM 7067 N N . GLN B 1 182 ? 28.016 45.688 22.5 1 74.19 182 GLN B N 1
ATOM 7068 C CA . GLN B 1 182 ? 26.922 46.469 23.047 1 74.19 182 GLN B CA 1
ATOM 7069 C C . GLN B 1 182 ? 25.719 45.594 23.406 1 74.19 182 GLN B C 1
ATOM 7071 O O . GLN B 1 182 ? 25.547 44.531 22.828 1 74.19 182 GLN B O 1
ATOM 7076 N N . PHE B 1 183 ? 25.062 46 24.391 1 77.25 183 PHE B N 1
ATOM 7077 C CA . PHE B 1 183 ? 23.938 45.25 24.953 1 77.25 183 PHE B CA 1
ATOM 7078 C C . PHE B 1 183 ? 22.891 44.969 23.891 1 77.25 183 PHE B C 1
ATOM 7080 O O . PHE B 1 183 ? 22.312 43.875 23.859 1 77.25 183 PHE B O 1
ATOM 7087 N N . TYR B 1 184 ? 22.641 45.938 23.031 1 79.12 184 TYR B N 1
ATOM 7088 C CA . TYR B 1 184 ? 21.594 45.75 22.031 1 79.12 184 TYR B CA 1
ATOM 7089 C C . TYR B 1 184 ? 21.953 44.656 21.047 1 79.12 184 TYR B C 1
ATOM 7091 O O . TYR B 1 184 ? 21.062 44.031 20.453 1 79.12 184 TYR B O 1
ATOM 7099 N N . GLU B 1 185 ? 23.141 44.406 20.984 1 78.38 185 GLU B N 1
ATOM 7100 C CA . GLU B 1 185 ? 23.578 43.344 20.094 1 78.38 185 GLU B CA 1
ATOM 7101 C C . GLU B 1 185 ? 23.203 41.969 20.656 1 78.38 185 GLU B C 1
ATOM 7103 O O . GLU B 1 185 ? 22.938 41.031 19.891 1 78.38 185 GLU B O 1
ATOM 7108 N N . TYR B 1 186 ? 23.047 42 21.938 1 80.81 186 TYR B N 1
ATOM 7109 C CA . TYR B 1 186 ? 22.656 40.75 22.562 1 80.81 186 TYR B CA 1
ATOM 7110 C C . TYR B 1 186 ? 21.188 40.438 22.297 1 80.81 186 TYR B C 1
ATOM 7112 O O . TYR B 1 186 ? 20.828 39.281 22.047 1 80.81 186 TYR B O 1
ATOM 7120 N N . VAL B 1 187 ? 20.484 41.406 22.266 1 83.56 187 VAL B N 1
ATOM 7121 C CA . VAL B 1 187 ? 19.062 41.219 22.016 1 83.56 187 VAL B CA 1
ATOM 7122 C C . VAL B 1 187 ? 18.828 40.875 20.547 1 83.56 187 VAL B C 1
ATOM 7124 O O . VAL B 1 187 ? 18 40.031 20.234 1 83.56 187 VAL B O 1
ATOM 7127 N N . MET B 1 188 ? 19.594 41.469 19.781 1 83.5 188 MET B N 1
ATOM 7128 C CA . MET B 1 188 ? 19.469 41.188 18.359 1 83.5 188 MET B CA 1
ATOM 7129 C C . MET B 1 188 ? 19.875 39.75 18.047 1 83.5 188 MET B C 1
ATOM 7131 O O . MET B 1 188 ? 19.234 39.062 17.234 1 83.5 188 MET B O 1
ATOM 7135 N N . ASP B 1 189 ? 20.812 39.281 18.734 1 86.06 189 ASP B N 1
ATOM 7136 C CA . ASP B 1 189 ? 21.266 37.906 18.531 1 86.06 189 ASP B CA 1
ATOM 7137 C C . ASP B 1 189 ? 20.234 36.906 19.078 1 86.06 189 ASP B C 1
ATOM 7139 O O . ASP B 1 189 ? 20.062 35.812 18.5 1 86.06 189 ASP B O 1
ATOM 7143 N N . LEU B 1 190 ? 19.609 37.312 20.062 1 87.75 190 LEU B N 1
ATOM 7144 C CA . LEU B 1 190 ? 18.594 36.438 20.625 1 87.75 190 LEU B CA 1
ATOM 7145 C C . LEU B 1 190 ? 17.406 36.312 19.672 1 87.75 190 LEU B C 1
ATOM 7147 O O . LEU B 1 190 ? 16.859 35.219 19.484 1 87.75 190 LEU B O 1
ATOM 7151 N N . LEU B 1 191 ? 17.125 37.344 19 1 88.94 191 LEU B N 1
ATOM 7152 C CA . LEU B 1 191 ? 15.961 37.344 18.125 1 88.94 191 LEU B CA 1
ATOM 7153 C C . LEU B 1 191 ? 16.297 36.75 16.766 1 88.94 191 LEU B C 1
ATOM 7155 O O . LEU B 1 191 ? 15.445 36.125 16.109 1 88.94 191 LEU B O 1
ATOM 7159 N N . SER B 1 192 ? 17.5 36.875 16.359 1 87.81 192 SER B N 1
ATOM 7160 C CA . SER B 1 192 ? 17.891 36.375 15.047 1 87.81 192 SER B CA 1
ATOM 7161 C C . SER B 1 192 ? 18.578 35.031 15.141 1 87.81 192 SER B C 1
ATOM 7163 O O . SER B 1 192 ? 18.688 34.312 14.141 1 87.81 192 SER B O 1
ATOM 7165 N N . GLY B 1 193 ? 18.969 34.594 16.297 1 87.81 193 GLY B N 1
ATOM 7166 C CA . GLY B 1 193 ? 19.656 33.344 16.469 1 87.81 193 GLY B CA 1
ATOM 7167 C C . GLY B 1 193 ? 21.109 33.406 16.031 1 87.81 193 GLY B C 1
ATOM 7168 O O . GLY B 1 193 ? 21.703 32.375 15.688 1 87.81 193 GLY B O 1
ATOM 7169 N N . THR B 1 194 ? 21.703 34.562 15.891 1 87.19 194 THR B N 1
ATOM 7170 C CA . THR B 1 194 ? 23.078 34.719 15.422 1 87.19 194 THR B CA 1
ATOM 7171 C C . THR B 1 194 ? 24.016 35.062 16.578 1 87.19 194 THR B C 1
ATOM 7173 O O . THR B 1 194 ? 23.562 35.281 17.703 1 87.19 194 THR B O 1
ATOM 7176 N N . GLY B 1 195 ? 25.203 34.969 16.422 1 84 195 GLY B N 1
ATOM 7177 C CA . GLY B 1 195 ? 26.219 35.344 17.391 1 84 195 GLY B CA 1
ATOM 7178 C C . GLY B 1 195 ? 26.422 34.312 18.484 1 84 195 GLY B C 1
ATOM 7179 O O . GLY B 1 195 ? 26.75 33.156 18.188 1 84 195 GLY B O 1
ATOM 7180 N N . TYR B 1 196 ? 26.094 34.75 19.641 1 83.69 196 TYR B N 1
ATOM 7181 C CA . TYR B 1 196 ? 26.359 33.875 20.766 1 83.69 196 TYR B CA 1
ATOM 7182 C C . TYR B 1 196 ? 25.375 32.719 20.797 1 83.69 196 TYR B C 1
ATOM 7184 O O . TYR B 1 196 ? 25.656 31.656 21.359 1 83.69 196 TYR B O 1
ATOM 7192 N N . MET B 1 197 ? 24.297 32.875 20.125 1 87.69 197 MET B N 1
ATOM 7193 C CA . MET B 1 197 ? 23.266 31.828 20.141 1 87.69 197 MET B CA 1
ATOM 7194 C C . MET B 1 197 ? 23.656 30.672 19.219 1 87.69 197 MET B C 1
ATOM 7196 O O . MET B 1 197 ? 23.188 29.547 19.391 1 87.69 197 MET B O 1
ATOM 7200 N N . GLU B 1 198 ? 24.516 30.891 18.266 1 87.12 198 GLU B N 1
ATOM 7201 C CA . GLU B 1 198 ? 24.906 29.875 17.297 1 87.12 198 GLU B CA 1
ATOM 7202 C C . GLU B 1 198 ? 25.672 28.734 17.969 1 87.12 198 GLU B C 1
ATOM 7204 O O . GLU B 1 198 ? 25.656 27.594 17.484 1 87.12 198 GLU B O 1
ATOM 7209 N N . LEU B 1 199 ? 26.359 29.078 19.078 1 85.12 199 LEU B N 1
ATOM 7210 C CA . LEU B 1 199 ? 27.156 28.047 19.75 1 85.12 199 LEU B CA 1
ATOM 7211 C C . LEU B 1 199 ? 26.422 27.531 20.984 1 85.12 199 LEU B C 1
ATOM 7213 O O . LEU B 1 199 ? 26.984 27.5 22.078 1 85.12 199 LEU B O 1
ATOM 7217 N N . THR B 1 200 ? 25.125 27.375 20.844 1 90 200 THR B N 1
ATOM 7218 C CA . THR B 1 200 ? 24.297 26.766 21.875 1 90 200 THR B CA 1
ATOM 7219 C C . THR B 1 200 ? 23.641 25.484 21.359 1 90 200 THR B C 1
ATOM 7221 O O . THR B 1 200 ? 23.766 25.156 20.188 1 90 200 THR B O 1
ATOM 7224 N N . TYR B 1 201 ? 23 24.781 22.234 1 91.94 201 TYR B N 1
ATOM 7225 C CA . TYR B 1 201 ? 22.391 23.5 21.906 1 91.94 201 TYR B CA 1
ATOM 7226 C C . TYR B 1 201 ? 21.156 23.688 21.016 1 91.94 201 TYR B C 1
ATOM 7228 O O . TYR B 1 201 ? 20.562 22.719 20.547 1 91.94 201 TYR B O 1
ATOM 7236 N N . LEU B 1 202 ? 20.938 24.891 20.688 1 93.5 202 LEU B N 1
ATOM 7237 C CA . LEU B 1 202 ? 19.75 25.203 19.891 1 93.5 202 LEU B CA 1
ATOM 7238 C C . LEU B 1 202 ? 20 24.922 18.422 1 93.5 202 LEU B C 1
ATOM 7240 O O . LEU B 1 202 ? 19.078 24.531 17.688 1 93.5 202 LEU B O 1
ATOM 7244 N N . PHE B 1 203 ? 21.25 25.047 18.016 1 94.25 203 PHE B N 1
ATOM 7245 C CA . PHE B 1 203 ? 21.5 24.984 16.578 1 94.25 203 PHE B CA 1
ATOM 7246 C C . PHE B 1 203 ? 22.406 23.797 16.25 1 94.25 203 PHE B C 1
ATOM 7248 O O . PHE B 1 203 ? 23.172 23.328 17.094 1 94.25 203 PHE B O 1
ATOM 7255 N N . TYR B 1 204 ? 22.328 23.359 15.07 1 93.62 204 TYR B N 1
ATOM 7256 C CA . TYR B 1 204 ? 23 22.203 14.477 1 93.62 204 TYR B CA 1
ATOM 7257 C C . TYR B 1 204 ? 24.516 22.344 14.578 1 93.62 204 TYR B C 1
ATOM 7259 O O . TYR B 1 204 ? 25.219 21.375 14.859 1 93.62 204 TYR B O 1
ATOM 7267 N N . GLY B 1 205 ? 25.062 23.547 14.477 1 89.75 205 GLY B N 1
ATOM 7268 C CA . GLY B 1 205 ? 26.5 23.781 14.383 1 89.75 205 GLY B CA 1
ATOM 7269 C C . GLY B 1 205 ? 27.234 23.5 15.68 1 89.75 205 GLY B C 1
ATOM 7270 O O . GLY B 1 205 ? 28.438 23.266 15.68 1 89.75 205 GLY B O 1
ATOM 7271 N N . PHE B 1 206 ? 26.531 23.422 16.719 1 89.94 206 PHE B N 1
ATOM 7272 C CA . PHE B 1 206 ? 27.156 23.234 18.016 1 89.94 206 PHE B CA 1
ATOM 7273 C C . PHE B 1 206 ? 27.469 21.75 18.25 1 89.94 206 PHE B C 1
ATOM 7275 O O . PHE B 1 206 ? 28.359 21.422 19.031 1 89.94 206 PHE B O 1
ATOM 7282 N N . TYR B 1 207 ? 26.844 20.891 17.531 1 91 207 TYR B N 1
ATOM 7283 C CA . TYR B 1 207 ? 27.047 19.469 17.688 1 91 207 TYR B CA 1
ATOM 7284 C C . TYR B 1 207 ? 28.234 18.984 16.875 1 91 207 TYR B C 1
ATOM 7286 O O . TYR B 1 207 ? 28.391 19.359 15.711 1 91 207 TYR B O 1
ATOM 7294 N N . GLU B 1 208 ? 29.109 18.297 17.484 1 88.62 208 GLU B N 1
ATOM 7295 C CA . GLU B 1 208 ? 30.328 17.844 16.828 1 88.62 208 GLU B CA 1
ATOM 7296 C C . GLU B 1 208 ? 30.25 16.359 16.484 1 88.62 208 GLU B C 1
ATOM 7298 O O . GLU B 1 208 ? 29.391 15.648 17 1 88.62 208 GLU B O 1
ATOM 7303 N N . ASN B 1 209 ? 31.078 16.062 15.562 1 88.69 209 ASN B N 1
ATOM 7304 C CA . ASN B 1 209 ? 31.188 14.656 15.18 1 88.69 209 ASN B CA 1
ATOM 7305 C C . ASN B 1 209 ? 31.984 13.859 16.203 1 88.69 209 ASN B C 1
ATOM 7307 O O . ASN B 1 209 ? 33.188 13.641 16.031 1 88.69 209 ASN B O 1
ATOM 7311 N N . THR B 1 210 ? 31.344 13.461 17.281 1 86.94 210 THR B N 1
ATOM 7312 C CA . THR B 1 210 ? 32.031 12.758 18.359 1 86.94 210 THR B CA 1
ATOM 7313 C C . THR B 1 210 ? 31.328 11.445 18.703 1 86.94 210 THR B C 1
ATOM 7315 O O . THR B 1 210 ? 30.156 11.266 18.344 1 86.94 210 THR B O 1
ATOM 7318 N N . ALA B 1 211 ? 32.125 10.5 19.141 1 87.25 211 ALA B N 1
ATOM 7319 C CA . ALA B 1 211 ? 31.609 9.211 19.609 1 87.25 211 ALA B CA 1
ATOM 7320 C C . ALA B 1 211 ? 32.156 8.875 21 1 87.25 211 ALA B C 1
ATOM 7322 O O . ALA B 1 211 ? 33.188 9.367 21.406 1 87.25 211 ALA B O 1
ATOM 7323 N N . VAL B 1 212 ? 31.344 8.273 21.734 1 86.25 212 VAL B N 1
ATOM 7324 C CA . VAL B 1 212 ? 31.75 7.816 23.047 1 86.25 212 VAL B CA 1
ATOM 7325 C C . VAL B 1 212 ? 31.875 6.297 23.047 1 86.25 212 VAL B C 1
ATOM 7327 O O . VAL B 1 212 ? 30.953 5.586 22.656 1 86.25 212 VAL B O 1
ATOM 7330 N N . ASP B 1 213 ? 33.031 5.812 23.172 1 83.38 213 ASP B N 1
ATOM 7331 C CA . ASP B 1 213 ? 33.312 4.375 23.234 1 83.38 213 ASP B CA 1
ATOM 7332 C C . ASP B 1 213 ? 33.781 3.969 24.625 1 83.38 213 ASP B C 1
ATOM 7334 O O . ASP B 1 213 ? 34.969 4.16 24.953 1 83.38 213 ASP B O 1
ATOM 7338 N N . LEU B 1 214 ? 32.781 3.639 25.391 1 80.81 214 LEU B N 1
ATOM 7339 C CA . LEU B 1 214 ? 33.125 3.057 26.688 1 80.81 214 LEU B CA 1
ATOM 7340 C C . LEU B 1 214 ? 33.156 1.534 26.609 1 80.81 214 LEU B C 1
ATOM 7342 O O . LEU B 1 214 ? 32.719 0.954 25.609 1 80.81 214 LEU B O 1
ATOM 7346 N N . LYS B 1 215 ? 33.719 0.758 27.516 1 75.44 215 LYS B N 1
ATOM 7347 C CA . LYS B 1 215 ? 33.875 -0.692 27.5 1 75.44 215 LYS B CA 1
ATOM 7348 C C . LYS B 1 215 ? 32.562 -1.396 27.234 1 75.44 215 LYS B C 1
ATOM 7350 O O . LYS B 1 215 ? 32.5 -2.354 26.469 1 75.44 215 LYS B O 1
ATOM 7355 N N . THR B 1 216 ? 31.438 -0.862 27.766 1 79.38 216 THR B N 1
ATOM 7356 C CA . THR B 1 216 ? 30.172 -1.569 27.641 1 79.38 216 THR B CA 1
ATOM 7357 C C . THR B 1 216 ? 29.141 -0.727 26.891 1 79.38 216 THR B C 1
ATOM 7359 O O . THR B 1 216 ? 28.062 -1.203 26.562 1 79.38 216 THR B O 1
ATOM 7362 N N . PHE B 1 217 ? 29.578 0.506 26.641 1 82.38 217 PHE B N 1
ATOM 7363 C CA . PHE B 1 217 ? 28.578 1.4 26.078 1 82.38 217 PHE B CA 1
ATOM 7364 C C . PHE B 1 217 ? 29.172 2.25 24.969 1 82.38 217 PHE B C 1
ATOM 7366 O O . PHE B 1 217 ? 30.25 2.822 25.125 1 82.38 217 PHE B O 1
ATOM 7373 N N . SER B 1 218 ? 28.578 2.043 23.75 1 84.5 218 SER B N 1
ATOM 7374 C CA . SER B 1 218 ? 29.016 2.895 22.641 1 84.5 218 SER B CA 1
ATOM 7375 C C . SER B 1 218 ? 27.859 3.764 22.141 1 84.5 218 SER B C 1
ATOM 7377 O O . SER B 1 218 ? 26.734 3.299 22.031 1 84.5 218 SER B O 1
ATOM 7379 N N . TYR B 1 219 ? 28.109 5.07 22.094 1 88.38 219 TYR B N 1
ATOM 7380 C CA . TYR B 1 219 ? 27.125 6.031 21.609 1 88.38 219 TYR B CA 1
ATOM 7381 C C . TYR B 1 219 ? 27.703 6.918 20.516 1 88.38 219 TYR B C 1
ATOM 7383 O O . TYR B 1 219 ? 28.641 7.684 20.766 1 88.38 219 TYR B O 1
ATOM 7391 N N . ASN B 1 220 ? 27.172 6.742 19.297 1 90.31 220 ASN B N 1
ATOM 7392 C CA . ASN B 1 220 ? 27.578 7.562 18.156 1 90.31 220 ASN B CA 1
ATOM 7393 C C . ASN B 1 220 ? 26.625 8.742 17.969 1 90.31 220 ASN B C 1
ATOM 7395 O O . ASN B 1 220 ? 25.453 8.562 17.641 1 90.31 220 ASN B O 1
ATOM 7399 N N . ILE B 1 221 ? 27.125 9.945 18.094 1 90.75 221 ILE B N 1
ATOM 7400 C CA . ILE B 1 221 ? 26.297 11.148 18.094 1 90.75 221 ILE B CA 1
ATOM 7401 C C . ILE B 1 221 ? 25.719 11.367 16.703 1 90.75 221 ILE B C 1
ATOM 7403 O O . ILE B 1 221 ? 24.516 11.594 16.547 1 90.75 221 ILE B O 1
ATOM 7407 N N . PRO B 1 222 ? 26.531 11.289 15.609 1 93 222 PRO B N 1
ATOM 7408 C CA . PRO B 1 222 ? 25.938 11.492 14.289 1 93 222 PRO B CA 1
ATOM 7409 C C . PRO B 1 222 ? 24.859 10.453 13.953 1 93 222 PRO B C 1
ATOM 7411 O O . PRO B 1 222 ? 23.828 10.797 13.367 1 93 222 PRO B O 1
ATOM 7414 N N . LEU B 1 223 ? 25.125 9.25 14.344 1 93.94 223 LEU B N 1
ATOM 7415 C CA . LEU B 1 223 ? 24.125 8.211 14.094 1 93.94 223 LEU B CA 1
ATOM 7416 C C . LEU B 1 223 ? 22.859 8.461 14.906 1 93.94 223 LEU B C 1
ATOM 7418 O O . LEU B 1 223 ? 21.75 8.32 14.398 1 93.94 223 LEU B O 1
ATOM 7422 N N . ALA B 1 224 ? 23.031 8.766 16.156 1 94.69 224 ALA B N 1
ATOM 7423 C CA . ALA B 1 224 ? 21.875 9.07 17.016 1 94.69 224 ALA B CA 1
ATOM 7424 C C . ALA B 1 224 ? 21.109 10.273 16.484 1 94.69 224 ALA B C 1
ATOM 7426 O O . ALA B 1 224 ? 19.875 10.297 16.531 1 94.69 224 ALA B O 1
ATOM 7427 N N . TYR B 1 225 ? 21.781 11.266 15.992 1 95.69 225 TYR B N 1
ATOM 7428 C CA . TYR B 1 225 ? 21.141 12.461 15.445 1 95.69 225 TYR B CA 1
ATOM 7429 C C . TYR B 1 225 ? 20.266 12.117 14.25 1 95.69 225 TYR B C 1
ATOM 7431 O O . TYR B 1 225 ? 19.094 12.508 14.195 1 95.69 225 TYR B O 1
ATOM 7439 N N . LEU B 1 226 ? 20.75 11.359 13.359 1 95.56 226 LEU B N 1
ATOM 7440 C CA . LEU B 1 226 ? 20.047 11.016 12.133 1 95.56 226 LEU B CA 1
ATOM 7441 C C . LEU B 1 226 ? 18.875 10.078 12.422 1 95.56 226 LEU B C 1
ATOM 7443 O O . LEU B 1 226 ? 17.75 10.305 11.953 1 95.56 226 LEU B O 1
ATOM 7447 N N . ILE B 1 227 ? 19.047 9.07 13.234 1 95.25 227 ILE B N 1
ATOM 7448 C CA . ILE B 1 227 ? 18 8.094 13.531 1 95.25 227 ILE B CA 1
ATOM 7449 C C . ILE B 1 227 ? 16.875 8.758 14.328 1 95.25 227 ILE B C 1
ATOM 7451 O O . ILE B 1 227 ? 15.703 8.469 14.109 1 95.25 227 ILE B O 1
ATOM 7455 N N . THR B 1 228 ? 17.219 9.609 15.266 1 96.44 228 THR B N 1
ATOM 7456 C CA . THR B 1 228 ? 16.219 10.289 16.062 1 96.44 228 THR B CA 1
ATOM 7457 C C . THR B 1 228 ? 15.336 11.172 15.18 1 96.44 228 THR B C 1
ATOM 7459 O O . THR B 1 228 ? 14.117 11.227 15.359 1 96.44 228 THR B O 1
ATOM 7462 N N . ILE B 1 229 ? 15.906 11.852 14.227 1 95.38 229 ILE B N 1
ATOM 7463 C CA . ILE B 1 229 ? 15.141 12.727 13.344 1 95.38 229 ILE B CA 1
ATOM 7464 C C . ILE B 1 229 ? 14.219 11.883 12.461 1 95.38 229 ILE B C 1
ATOM 7466 O O . ILE B 1 229 ? 13.07 12.25 12.219 1 95.38 229 ILE B O 1
ATOM 7470 N N . LEU B 1 230 ? 14.664 10.781 12.023 1 92.69 230 LEU B N 1
ATOM 7471 C CA . LEU B 1 230 ? 13.82 9.898 11.219 1 92.69 230 LEU B CA 1
ATOM 7472 C C . LEU B 1 230 ? 12.656 9.367 12.047 1 92.69 230 LEU B C 1
ATOM 7474 O O . LEU B 1 230 ? 11.523 9.305 11.562 1 92.69 230 LEU B O 1
ATOM 7478 N N . PHE B 1 231 ? 12.914 9.031 13.281 1 94.25 231 PHE B N 1
ATOM 7479 C CA . PHE B 1 231 ? 11.852 8.562 14.172 1 94.25 231 PHE B CA 1
ATOM 7480 C C . PHE B 1 231 ? 10.883 9.695 14.5 1 94.25 231 PHE B C 1
ATOM 7482 O O . PHE B 1 231 ? 9.688 9.461 14.688 1 94.25 231 PHE B O 1
ATOM 7489 N N . TYR B 1 232 ? 11.445 10.875 14.609 1 95.38 232 TYR B N 1
ATOM 7490 C CA . TYR B 1 232 ? 10.633 12.07 14.812 1 95.38 232 TYR B CA 1
ATOM 7491 C C . TYR B 1 232 ? 9.594 12.211 13.711 1 95.38 232 TYR B C 1
ATOM 7493 O O . TYR B 1 232 ? 8.406 12.438 13.992 1 95.38 232 TYR B O 1
ATOM 7501 N N . PHE B 1 233 ? 9.922 12.047 12.516 1 94.19 233 PHE B N 1
ATOM 7502 C CA . PHE B 1 233 ? 9.008 12.195 11.391 1 94.19 233 PHE B CA 1
ATOM 7503 C C . PHE B 1 233 ? 8.055 11.008 11.312 1 94.19 233 PHE B C 1
ATOM 7505 O O . PHE B 1 233 ? 6.879 11.18 10.984 1 94.19 233 PHE B O 1
ATOM 7512 N N . LEU B 1 234 ? 8.516 9.836 11.617 1 93.12 234 LEU B N 1
ATOM 7513 C CA . LEU B 1 234 ? 7.656 8.656 11.594 1 93.12 234 LEU B CA 1
ATOM 7514 C C . LEU B 1 234 ? 6.574 8.75 12.664 1 93.12 234 LEU B C 1
ATOM 7516 O O . LEU B 1 234 ? 5.41 8.438 12.406 1 93.12 234 LEU B O 1
ATOM 7520 N N . LEU B 1 235 ? 6.988 9.188 13.797 1 95.12 235 LEU B N 1
ATOM 7521 C CA . LEU B 1 235 ? 6.031 9.344 14.891 1 95.12 235 LEU B CA 1
ATOM 7522 C C . LEU B 1 235 ? 4.988 10.398 14.555 1 95.12 235 LEU B C 1
ATOM 7524 O O . LEU B 1 235 ? 3.795 10.203 14.797 1 95.12 235 LEU B O 1
ATOM 7528 N N . SER B 1 236 ? 5.48 11.516 14.031 1 95.44 236 SER B N 1
ATOM 7529 C CA . SER B 1 236 ? 4.547 12.562 13.641 1 95.44 236 SER B CA 1
ATOM 7530 C C . SER B 1 236 ? 3.592 12.07 12.555 1 95.44 236 SER B C 1
ATOM 7532 O O . SER B 1 236 ? 2.404 12.398 12.562 1 95.44 236 SER B O 1
ATOM 7534 N N . LEU B 1 237 ? 4.035 11.281 11.68 1 94.12 237 LEU B N 1
ATOM 7535 C CA . LEU B 1 237 ? 3.211 10.75 10.594 1 94.12 237 LEU B CA 1
ATOM 7536 C C . LEU B 1 237 ? 2.17 9.773 11.133 1 94.12 237 LEU B C 1
ATOM 7538 O O . LEU B 1 237 ? 0.979 9.906 10.844 1 94.12 237 LEU B O 1
ATOM 7542 N N . VAL B 1 238 ? 2.586 8.836 11.953 1 93.19 238 VAL B N 1
ATOM 7543 C CA . VAL B 1 238 ? 1.691 7.809 12.477 1 93.19 238 VAL B CA 1
ATOM 7544 C C . VAL B 1 238 ? 0.606 8.453 13.336 1 93.19 238 VAL B C 1
ATOM 7546 O O . VAL B 1 238 ? -0.575 8.117 13.203 1 93.19 238 VAL B O 1
ATOM 7549 N N . TRP B 1 239 ? 1.034 9.375 14.117 1 93.62 239 TRP B N 1
ATOM 7550 C CA . TRP B 1 239 ? 0.074 10.047 14.984 1 93.62 239 TRP B CA 1
ATOM 7551 C C . TRP B 1 239 ? -0.934 10.844 14.164 1 93.62 239 TRP B C 1
ATOM 7553 O O . TRP B 1 239 ? -2.137 10.797 14.438 1 93.62 239 TRP B O 1
ATOM 7563 N N . THR B 1 240 ? -0.506 11.555 13.195 1 94.19 240 THR B N 1
ATOM 7564 C CA . THR B 1 240 ? -1.396 12.359 12.359 1 94.19 240 THR B CA 1
ATOM 7565 C C . THR B 1 240 ? -2.312 11.461 11.531 1 94.19 240 THR B C 1
ATOM 7567 O O . THR B 1 240 ? -3.502 11.75 11.383 1 94.19 240 THR B O 1
ATOM 7570 N N . VAL B 1 241 ? -1.83 10.367 11.039 1 92.44 241 VAL B N 1
ATOM 7571 C CA . VAL B 1 241 ? -2.633 9.469 10.219 1 92.44 241 VAL B CA 1
ATOM 7572 C C . VAL B 1 241 ? -3.695 8.789 11.086 1 92.44 241 VAL B C 1
ATOM 7574 O O . VAL B 1 241 ? -4.855 8.672 10.68 1 92.44 241 VAL B O 1
ATOM 7577 N N . ILE B 1 242 ? -3.359 8.414 12.273 1 90.75 242 ILE B N 1
ATOM 7578 C CA . ILE B 1 242 ? -4.312 7.766 13.164 1 90.75 242 ILE B CA 1
ATOM 7579 C C . ILE B 1 242 ? -5.453 8.727 13.484 1 90.75 242 ILE B C 1
ATOM 7581 O O . ILE B 1 242 ? -6.625 8.344 13.43 1 90.75 242 ILE B O 1
ATOM 7585 N N . ARG B 1 243 ? -5.078 9.938 13.75 1 89.62 243 ARG B N 1
ATOM 7586 C CA . ARG B 1 243 ? -6.102 10.93 14.062 1 89.62 243 ARG B CA 1
ATOM 7587 C C . ARG B 1 243 ? -6.961 11.234 12.844 1 89.62 243 ARG B C 1
ATOM 7589 O O . ARG B 1 243 ? -8.18 11.375 12.953 1 89.62 243 ARG B O 1
ATOM 7596 N N . SER B 1 244 ? -6.355 11.336 11.734 1 90.81 244 SER B N 1
ATOM 7597 C CA . SER B 1 244 ? -7.078 11.633 10.5 1 90.81 244 SER B CA 1
ATOM 7598 C C . SER B 1 244 ? -8.023 10.492 10.125 1 90.81 244 SER B C 1
ATOM 7600 O O . SER B 1 244 ? -9.156 10.734 9.711 1 90.81 244 SER B O 1
ATOM 7602 N N . VAL B 1 245 ? -7.578 9.273 10.266 1 87.88 245 VAL B N 1
ATOM 7603 C CA . VAL B 1 245 ? -8.383 8.102 9.922 1 87.88 245 VAL B CA 1
ATOM 7604 C C . VAL B 1 245 ? -9.578 8 10.859 1 87.88 245 VAL B C 1
ATOM 7606 O O . VAL B 1 245 ? -10.688 7.684 10.422 1 87.88 245 VAL B O 1
ATOM 7609 N N . ASN B 1 246 ? -9.406 8.336 12.078 1 84.69 246 ASN B N 1
ATOM 7610 C CA . ASN B 1 246 ? -10.5 8.305 13.039 1 84.69 246 ASN B CA 1
ATOM 7611 C C . ASN B 1 246 ? -11.547 9.375 12.734 1 84.69 246 ASN B C 1
ATOM 7613 O O . ASN B 1 246 ? -12.75 9.133 12.844 1 84.69 246 ASN B O 1
ATOM 7617 N N . ARG B 1 247 ? -11.031 10.453 12.352 1 84.44 247 ARG B N 1
ATOM 7618 C CA . ARG B 1 247 ? -11.961 11.523 12.008 1 84.44 247 ARG B CA 1
ATOM 7619 C C . ARG B 1 247 ? -12.656 11.242 10.68 1 84.44 247 ARG B C 1
ATOM 7621 O O . ARG B 1 247 ? -13.812 11.625 10.484 1 84.44 247 ARG B O 1
ATOM 7628 N N . PHE B 1 248 ? -12.039 10.594 9.859 1 83.56 248 PHE B N 1
ATOM 7629 C CA . PHE B 1 248 ? -12.617 10.195 8.586 1 83.56 248 PHE B CA 1
ATOM 7630 C C . PHE B 1 248 ? -13.773 9.227 8.797 1 83.56 248 PHE B C 1
ATOM 7632 O O . PHE B 1 248 ? -14.828 9.367 8.172 1 83.56 248 PHE B O 1
ATOM 7639 N N . LYS B 1 249 ? -13.578 8.352 9.633 1 81.19 249 LYS B N 1
ATOM 7640 C CA . LYS B 1 249 ? -14.625 7.395 9.969 1 81.19 249 LYS B CA 1
ATOM 7641 C C . LYS B 1 249 ? -15.875 8.109 10.5 1 81.19 249 LYS B C 1
ATOM 7643 O O . LYS B 1 249 ? -17 7.781 10.102 1 81.19 249 LYS B O 1
ATOM 7648 N N . GLN B 1 250 ? -15.641 9.117 11.25 1 74.12 250 GLN B N 1
ATOM 7649 C CA . GLN B 1 250 ? -16.75 9.867 11.828 1 74.12 250 GLN B CA 1
ATOM 7650 C C . GLN B 1 250 ? -17.469 10.695 10.773 1 74.12 250 GLN B C 1
ATOM 7652 O O . GLN B 1 250 ? -18.703 10.812 10.797 1 74.12 250 GLN B O 1
ATOM 7657 N N . SER B 1 251 ? -16.703 11.211 9.914 1 76.19 251 SER B N 1
ATOM 7658 C CA . SER B 1 251 ? -17.281 12.055 8.875 1 76.19 251 SER B CA 1
ATOM 7659 C C . SER B 1 251 ? -18.125 11.234 7.906 1 76.19 251 SER B C 1
ATOM 7661 O O . SER B 1 251 ? -19.141 11.719 7.395 1 76.19 251 SER B O 1
ATOM 7663 N N . LEU B 1 252 ? -17.797 9.992 7.648 1 74.38 252 LEU B N 1
ATOM 7664 C CA . LEU B 1 252 ? -18.516 9.133 6.727 1 74.38 252 LEU B CA 1
ATOM 7665 C C . LEU B 1 252 ? -19.859 8.695 7.332 1 74.38 252 LEU B C 1
ATOM 7667 O O . LEU B 1 252 ? -20.859 8.609 6.625 1 74.38 252 LEU B O 1
ATOM 7671 N N . VAL B 1 253 ? -19.891 8.594 8.523 1 65.94 253 VAL B N 1
ATOM 7672 C CA . VAL B 1 253 ? -21.109 8.188 9.219 1 65.94 253 VAL B CA 1
ATOM 7673 C C . VAL B 1 253 ? -22.094 9.359 9.25 1 65.94 253 VAL B C 1
ATOM 7675 O O . VAL B 1 253 ? -23.297 9.164 9.094 1 65.94 253 VAL B O 1
ATOM 7678 N N . ASN B 1 254 ? -21.562 10.57 9.344 1 60.91 254 ASN B N 1
ATOM 7679 C CA . ASN B 1 254 ? -22.422 11.742 9.469 1 60.91 254 ASN B CA 1
ATOM 7680 C C . ASN B 1 254 ? -22.938 12.203 8.109 1 60.91 254 ASN B C 1
ATOM 7682 O O . ASN B 1 254 ? -24.031 12.773 8.016 1 60.91 254 ASN B O 1
ATOM 7686 N N . GLU B 1 255 ? -22.156 12.18 7.039 1 58.97 255 GLU B N 1
ATOM 7687 C CA . GLU B 1 255 ? -22.531 12.648 5.711 1 58.97 255 GLU B CA 1
ATOM 7688 C C . GLU B 1 255 ? -23.719 11.859 5.164 1 58.97 255 GLU B C 1
ATOM 7690 O O . GLU B 1 255 ? -24.531 12.398 4.418 1 58.97 255 GLU B O 1
ATOM 7695 N N . ASP B 1 256 ? -23.891 10.555 5.43 1 54.72 256 ASP B N 1
ATOM 7696 C CA . ASP B 1 256 ? -24.984 9.758 4.891 1 54.72 256 ASP B CA 1
ATOM 7697 C C . ASP B 1 256 ? -26.328 10.266 5.387 1 54.72 256 ASP B C 1
ATOM 7699 O O . ASP B 1 256 ? -27.391 9.844 4.906 1 54.72 256 ASP B O 1
ATOM 7703 N N . SER B 1 257 ? -26.266 11.352 6.215 1 53.62 257 SER B N 1
ATOM 7704 C CA . SER B 1 257 ? -27.531 11.82 6.766 1 53.62 257 SER B CA 1
ATOM 7705 C C . SER B 1 257 ? -28.109 12.953 5.926 1 53.62 257 SER B C 1
ATOM 7707 O O . SER B 1 257 ? -28.969 13.703 6.395 1 53.62 257 SER B O 1
ATOM 7709 N N . SER B 1 258 ? -27.688 13.133 4.691 1 52.78 258 SER B N 1
ATOM 7710 C CA . SER B 1 258 ? -28.156 14.266 3.896 1 52.78 258 SER B CA 1
ATOM 7711 C C . SER B 1 258 ? -29.672 14.273 3.775 1 52.78 258 SER B C 1
ATOM 7713 O O . SER B 1 258 ? -30.297 15.336 3.811 1 52.78 258 SER B O 1
ATOM 7715 N N . LEU B 1 259 ? -30.172 13.117 3.621 1 51.09 259 LEU B N 1
ATOM 7716 C CA . LEU B 1 259 ? -31.625 13.109 3.422 1 51.09 259 LEU B CA 1
ATOM 7717 C C . LEU B 1 259 ? -32.344 13.484 4.711 1 51.09 259 LEU B C 1
ATOM 7719 O O . LEU B 1 259 ? -33.438 14.078 4.668 1 51.09 259 LEU B O 1
ATOM 7723 N N . ASN B 1 260 ? -31.688 13.219 5.754 1 56.06 260 ASN B N 1
ATOM 7724 C CA . ASN B 1 260 ? -32.375 13.445 7.02 1 56.06 260 ASN B CA 1
ATOM 7725 C C . ASN B 1 260 ? -31.781 14.633 7.777 1 56.06 260 ASN B C 1
ATOM 7727 O O . ASN B 1 260 ? -31.922 14.727 9 1 56.06 260 ASN B O 1
ATOM 7731 N N . ASN B 1 261 ? -31.172 15.43 6.891 1 62.41 261 ASN B N 1
ATOM 7732 C CA . ASN B 1 261 ? -30.469 16.516 7.559 1 62.41 261 ASN B CA 1
ATOM 7733 C C . ASN B 1 261 ? -31.438 17.484 8.219 1 62.41 261 ASN B C 1
ATOM 7735 O O . ASN B 1 261 ? -31.234 17.906 9.359 1 62.41 261 ASN B O 1
ATOM 7739 N N . TYR B 1 262 ? -32.562 17.75 7.465 1 71.94 262 TYR B N 1
ATOM 7740 C CA . TYR B 1 262 ? -33.531 18.703 8.008 1 71.94 262 TYR B CA 1
ATOM 7741 C C . TYR B 1 262 ? -34.25 18.109 9.203 1 71.94 262 TYR B C 1
ATOM 7743 O O . TYR B 1 262 ? -34.469 18.781 10.219 1 71.94 262 TYR B O 1
ATOM 7751 N N . SER B 1 263 ? -34.562 16.781 8.977 1 71 263 SER B N 1
ATOM 7752 C CA . SER B 1 263 ? -35.312 16.156 10.055 1 71 263 SER B CA 1
ATOM 7753 C C . SER B 1 263 ? -34.438 15.969 11.297 1 71 263 SER B C 1
ATOM 7755 O O . SER B 1 263 ? -34.906 16.172 12.422 1 71 263 SER B O 1
ATOM 7757 N N . ASN B 1 264 ? -33.312 15.727 11.102 1 70 264 ASN B N 1
ATOM 7758 C CA . ASN B 1 264 ? -32.438 15.531 12.25 1 70 264 ASN B CA 1
ATOM 7759 C C . ASN B 1 264 ? -32.156 16.844 12.961 1 70 264 ASN B C 1
ATOM 7761 O O . ASN B 1 264 ? -32.062 16.891 14.188 1 70 264 ASN B O 1
ATOM 7765 N N . LYS B 1 265 ? -32.094 17.891 12.219 1 73.12 265 LYS B N 1
ATOM 7766 C CA . LYS B 1 265 ? -31.812 19.188 12.82 1 73.12 265 LYS B CA 1
ATOM 7767 C C . LYS B 1 265 ? -33 19.703 13.609 1 73.12 265 LYS B C 1
ATOM 7769 O O . LYS B 1 265 ? -32.844 20.297 14.68 1 73.12 265 LYS B O 1
ATOM 7774 N N . VAL B 1 266 ? -34.188 19.312 13.031 1 75.19 266 VAL B N 1
ATOM 7775 C CA . VAL B 1 266 ? -35.406 19.844 13.656 1 75.19 266 VAL B CA 1
ATOM 7776 C C . VAL B 1 266 ? -35.812 18.969 14.828 1 75.19 266 VAL B C 1
ATOM 7778 O O . VAL B 1 266 ? -36.219 19.469 15.883 1 75.19 266 VAL B O 1
ATOM 7781 N N . PHE B 1 267 ? -35.5 17.609 14.641 1 74.19 267 PHE B N 1
ATOM 7782 C CA . PHE B 1 267 ? -36.062 16.734 15.664 1 74.19 267 PHE B CA 1
ATOM 7783 C C . PHE B 1 267 ? -35 16.328 16.672 1 74.19 267 PHE B C 1
ATOM 7785 O O . PHE B 1 267 ? -35.312 16.047 17.828 1 74.19 267 PHE B O 1
ATOM 7792 N N . VAL B 1 268 ? -33.781 16.359 16.25 1 67.38 268 VAL B N 1
ATOM 7793 C CA . VAL B 1 268 ? -32.75 15.836 17.141 1 67.38 268 VAL B CA 1
ATOM 7794 C C . VAL B 1 268 ? -31.75 16.953 17.484 1 67.38 268 VAL B C 1
ATOM 7796 O O . VAL B 1 268 ? -30.938 16.797 18.391 1 67.38 268 VAL B O 1
ATOM 7799 N N . GLY B 1 269 ? -31.781 17.969 16.906 1 69.75 269 GLY B N 1
ATOM 7800 C CA . GLY B 1 269 ? -30.766 18.984 17.062 1 69.75 269 GLY B CA 1
ATOM 7801 C C . GLY B 1 269 ? -30.828 19.688 18.406 1 69.75 269 GLY B C 1
ATOM 7802 O O . GLY B 1 269 ? -29.812 20.203 18.891 1 69.75 269 GLY B O 1
ATOM 7803 N N . TRP B 1 270 ? -32.062 19.562 19.047 1 72.38 270 TRP B N 1
ATOM 7804 C CA . TRP B 1 270 ? -32.188 20.312 20.281 1 72.38 270 TRP B CA 1
ATOM 7805 C C . TRP B 1 270 ? -31.688 19.5 21.469 1 72.38 270 TRP B C 1
ATOM 7807 O O . TRP B 1 270 ? -31.984 18.312 21.594 1 72.38 270 TRP B O 1
ATOM 7817 N N . ASP B 1 271 ? -30.641 20.031 22.188 1 63.94 271 ASP B N 1
ATOM 7818 C CA . ASP B 1 271 ? -30.141 19.438 23.422 1 63.94 271 ASP B CA 1
ATOM 7819 C C . ASP B 1 271 ? -30.969 19.891 24.625 1 63.94 271 ASP B C 1
ATOM 7821 O O . ASP B 1 271 ? -30.906 21.078 25 1 63.94 271 ASP B O 1
ATOM 7825 N N . PHE B 1 272 ? -31.719 19.031 25.172 1 64.94 272 PHE B N 1
ATOM 7826 C CA . PHE B 1 272 ? -32.625 19.359 26.266 1 64.94 272 PHE B CA 1
ATOM 7827 C C . PHE B 1 272 ? -31.859 19.531 27.578 1 64.94 272 PHE B C 1
ATOM 7829 O O . PHE B 1 272 ? -32.438 19.953 28.578 1 64.94 272 PHE B O 1
ATOM 7836 N N . CYS B 1 273 ? -30.562 19.312 27.484 1 59.62 273 CYS B N 1
ATOM 7837 C CA . CYS B 1 273 ? -29.766 19.422 28.703 1 59.62 273 CYS B CA 1
ATOM 7838 C C . CYS B 1 273 ? -29.281 20.859 28.891 1 59.62 273 CYS B C 1
ATOM 7840 O O . CYS B 1 273 ? -28.734 21.203 29.953 1 59.62 273 CYS B O 1
ATOM 7842 N N . ILE B 1 274 ? -29.453 21.734 28 1 63.12 274 ILE B N 1
ATOM 7843 C CA . ILE B 1 274 ? -28.969 23.109 28.109 1 63.12 274 ILE B CA 1
ATOM 7844 C C . ILE B 1 274 ? -29.891 23.922 29 1 63.12 274 ILE B C 1
ATOM 7846 O O . ILE B 1 274 ? -31.094 24 28.734 1 63.12 274 ILE B O 1
ATOM 7850 N N . SER B 1 275 ? -29.469 24.234 30.172 1 61.47 275 SER B N 1
ATOM 7851 C CA . SER B 1 275 ? -30.312 24.922 31.141 1 61.47 275 SER B CA 1
ATOM 7852 C C . SER B 1 275 ? -30.031 26.422 31.141 1 61.47 275 SER B C 1
ATOM 7854 O O . SER B 1 275 ? -30.938 27.219 31.406 1 61.47 275 SER B O 1
ATOM 7856 N N . GLU B 1 276 ? -28.906 26.797 30.812 1 64.56 276 GLU B N 1
ATOM 7857 C CA . GLU B 1 276 ? -28.609 28.219 30.906 1 64.56 276 GLU B CA 1
ATOM 7858 C C . GLU B 1 276 ? -29.234 28.984 29.75 1 64.56 276 GLU B C 1
ATOM 7860 O O . GLU B 1 276 ? -29.172 28.562 28.594 1 64.56 276 GLU B O 1
ATOM 7865 N N . GLU B 1 277 ? -29.969 30.062 30.109 1 70.56 277 GLU B N 1
ATOM 7866 C CA . GLU B 1 277 ? -30.75 30.844 29.156 1 70.56 277 GLU B CA 1
ATOM 7867 C C . GLU B 1 277 ? -29.875 31.359 28.016 1 70.56 277 GLU B C 1
ATOM 7869 O O . GLU B 1 277 ? -30.297 31.375 26.859 1 70.56 277 GLU B O 1
ATOM 7874 N N . GLN B 1 278 ? -28.797 31.75 28.422 1 63.09 278 GLN B N 1
ATOM 7875 C CA . GLN B 1 278 ? -27.922 32.281 27.375 1 63.09 278 GLN B CA 1
ATOM 7876 C C . GLN B 1 278 ? -27.5 31.188 26.391 1 63.09 278 GLN B C 1
ATOM 7878 O O . GLN B 1 278 ? -27.438 31.422 25.188 1 63.09 278 GLN B O 1
ATOM 7883 N N . SER B 1 279 ? -27.312 30.031 26.922 1 65.75 279 SER B N 1
ATOM 7884 C CA . SER B 1 279 ? -26.922 28.891 26.094 1 65.75 279 SER B CA 1
ATOM 7885 C C . SER B 1 279 ? -28.062 28.438 25.188 1 65.75 279 SER B C 1
ATOM 7887 O O . SER B 1 279 ? -27.844 28.031 24.047 1 65.75 279 SER B O 1
ATOM 7889 N N . VAL B 1 280 ? -29.219 28.609 25.688 1 74.5 280 VAL B N 1
ATOM 7890 C CA . VAL B 1 280 ? -30.406 28.25 24.922 1 74.5 280 VAL B CA 1
ATOM 7891 C C . VAL B 1 280 ? -30.547 29.203 23.719 1 74.5 280 VAL B C 1
ATOM 7893 O O . VAL B 1 280 ? -30.812 28.766 22.609 1 74.5 280 VAL B O 1
ATOM 7896 N N . ARG B 1 281 ? -30.312 30.438 24 1 72.81 281 ARG B N 1
ATOM 7897 C CA . ARG B 1 281 ? -30.438 31.422 22.938 1 72.81 281 ARG B CA 1
ATOM 7898 C C . ARG B 1 281 ? -29.359 31.219 21.875 1 72.81 281 ARG B C 1
ATOM 7900 O O . ARG B 1 281 ? -29.625 31.344 20.672 1 72.81 281 ARG B O 1
ATOM 7907 N N . LEU B 1 282 ? -28.281 30.891 22.391 1 66.88 282 LEU B N 1
ATOM 7908 C CA . LEU B 1 282 ? -27.188 30.672 21.453 1 66.88 282 LEU B CA 1
ATOM 7909 C C . LEU B 1 282 ? -27.453 29.453 20.594 1 66.88 282 LEU B C 1
ATOM 7911 O O . LEU B 1 282 ? -27.188 29.469 19.375 1 66.88 282 LEU B O 1
ATOM 7915 N N . LYS B 1 283 ? -27.984 28.406 21.188 1 72.31 283 LYS B N 1
ATOM 7916 C CA . LYS B 1 283 ? -28.281 27.188 20.438 1 72.31 283 LYS B CA 1
ATOM 7917 C C . LYS B 1 283 ? -29.406 27.422 19.438 1 72.31 283 LYS B C 1
ATOM 7919 O O . LYS B 1 283 ? -29.391 26.906 18.328 1 72.31 283 LYS B O 1
ATOM 7924 N N . GLN B 1 284 ? -30.391 28.156 19.891 1 73.88 284 GLN B N 1
ATOM 7925 C CA . GLN B 1 284 ? -31.484 28.484 18.984 1 73.88 284 GLN B CA 1
ATOM 7926 C C . GLN B 1 284 ? -31 29.281 17.781 1 73.88 284 GLN B C 1
ATOM 7928 O O . GLN B 1 284 ? -31.438 29.031 16.656 1 73.88 284 GLN B O 1
ATOM 7933 N N . ASN B 1 285 ? -30.141 30.156 18.078 1 71.38 285 ASN B N 1
ATOM 7934 C CA . ASN B 1 285 ? -29.609 30.953 16.984 1 71.38 285 ASN B CA 1
ATOM 7935 C C . ASN B 1 285 ? -28.75 30.109 16.047 1 71.38 285 ASN B C 1
ATOM 7937 O O . ASN B 1 285 ? -28.766 30.312 14.828 1 71.38 285 ASN B O 1
ATOM 7941 N N . SER B 1 286 ? -28.031 29.219 16.672 1 69.69 286 SER B N 1
ATOM 7942 C CA . SER B 1 286 ? -27.219 28.328 15.852 1 69.69 286 SER B CA 1
ATOM 7943 C C . SER B 1 286 ? -28.078 27.484 14.93 1 69.69 286 SER B C 1
ATOM 7945 O O . SER B 1 286 ? -27.766 27.328 13.742 1 69.69 286 SER B O 1
ATOM 7947 N N . LEU B 1 287 ? -29.109 26.969 15.398 1 74.31 287 LEU B N 1
ATOM 7948 C CA . LEU B 1 287 ? -30.031 26.172 14.594 1 74.31 287 LEU B CA 1
ATOM 7949 C C . LEU B 1 287 ? -30.688 27.016 13.516 1 74.31 287 LEU B C 1
ATOM 7951 O O . LEU B 1 287 ? -30.875 26.547 12.383 1 74.31 287 LEU B O 1
ATOM 7955 N N . ARG B 1 288 ? -31.047 28.219 13.914 1 73.44 288 ARG B N 1
ATOM 7956 C CA . ARG B 1 288 ? -31.656 29.125 12.945 1 73.44 288 ARG B CA 1
ATOM 7957 C C . ARG B 1 288 ? -30.703 29.422 11.797 1 73.44 288 ARG B C 1
ATOM 7959 O O . ARG B 1 288 ? -31.094 29.391 10.633 1 73.44 288 ARG B O 1
ATOM 7966 N N . TYR B 1 289 ? -29.562 29.609 12.141 1 67.94 289 TYR B N 1
ATOM 7967 C CA . TYR B 1 289 ? -28.578 29.938 11.117 1 67.94 289 TYR B CA 1
ATOM 7968 C C . TYR B 1 289 ? -28.297 28.75 10.211 1 67.94 289 TYR B C 1
ATOM 7970 O O . TYR B 1 289 ? -28.141 28.906 9 1 67.94 289 TYR B O 1
ATOM 7978 N N . GLU B 1 290 ? -28.203 27.578 10.789 1 72.75 290 GLU B N 1
ATOM 7979 C CA . GLU B 1 290 ? -27.984 26.391 9.984 1 72.75 290 GLU B CA 1
ATOM 7980 C C . GLU B 1 290 ? -29.125 26.156 9 1 72.75 290 GLU B C 1
ATOM 7982 O O . GLU B 1 290 ? -28.891 25.781 7.848 1 72.75 290 GLU B O 1
ATOM 7987 N N . LEU B 1 291 ? -30.281 26.391 9.406 1 76.12 291 LEU B N 1
ATOM 7988 C CA . LEU B 1 291 ? -31.438 26.219 8.547 1 76.12 291 LEU B CA 1
ATOM 7989 C C . LEU B 1 291 ? -31.469 27.281 7.449 1 76.12 291 LEU B C 1
ATOM 7991 O O . LEU B 1 291 ? -31.812 26.984 6.301 1 76.12 291 LEU B O 1
ATOM 7995 N N . LYS B 1 292 ? -31.047 28.453 7.875 1 73 292 LYS B N 1
ATOM 7996 C CA . LYS B 1 292 ? -31.016 29.531 6.898 1 73 292 LYS B CA 1
ATOM 7997 C C . LYS B 1 292 ? -29.969 29.281 5.824 1 73 292 LYS B C 1
ATOM 7999 O O . LYS B 1 292 ? -30.203 29.516 4.637 1 73 292 LYS B O 1
ATOM 8004 N N . MET B 1 293 ? -28.875 28.828 6.277 1 71 293 MET B N 1
ATOM 8005 C CA . MET B 1 293 ? -27.797 28.531 5.34 1 71 293 MET B CA 1
ATOM 8006 C C . MET B 1 293 ? -28.203 27.422 4.371 1 71 293 MET B C 1
ATOM 8008 O O . MET B 1 293 ? -27.922 27.5 3.176 1 71 293 MET B O 1
ATOM 8012 N N . ASP B 1 294 ? -28.875 26.406 4.875 1 76 294 ASP B N 1
ATOM 8013 C CA . ASP B 1 294 ? -29.328 25.312 4.02 1 76 294 ASP B CA 1
ATOM 8014 C C . ASP B 1 294 ? -30.359 25.797 3.002 1 76 294 ASP B C 1
ATOM 8016 O O . ASP B 1 294 ? -30.359 25.375 1.849 1 76 294 ASP B O 1
ATOM 8020 N N . LEU B 1 295 ? -31.234 26.672 3.436 1 76.69 295 LEU B N 1
ATOM 8021 C CA . LEU B 1 295 ? -32.25 27.203 2.541 1 76.69 295 LEU B CA 1
ATOM 8022 C C . LEU B 1 295 ? -31.641 28.094 1.467 1 76.69 295 LEU B C 1
ATOM 8024 O O . LEU B 1 295 ? -32.062 28.062 0.312 1 76.69 295 LEU B O 1
ATOM 8028 N N . GLU B 1 296 ? -30.625 28.828 1.898 1 75.75 296 GLU B N 1
ATOM 8029 C CA . GLU B 1 296 ? -29.953 29.688 0.934 1 75.75 296 GLU B CA 1
ATOM 8030 C C . GLU B 1 296 ? -29.219 28.875 -0.119 1 75.75 296 GLU B C 1
ATOM 8032 O O . GLU B 1 296 ? -29.203 29.219 -1.299 1 75.75 296 GLU B O 1
ATOM 8037 N N . GLU B 1 297 ? -28.609 27.828 0.335 1 75.88 297 GLU B N 1
ATOM 8038 C CA . GLU B 1 297 ? -27.891 26.969 -0.604 1 75.88 297 GLU B CA 1
ATOM 8039 C C . GLU B 1 297 ? -28.859 26.312 -1.595 1 75.88 297 GLU B C 1
ATOM 8041 O O . GLU B 1 297 ? -28.547 26.203 -2.781 1 75.88 297 GLU B O 1
ATOM 8046 N N . GLU B 1 298 ? -30 25.938 -1.097 1 78 298 GLU B N 1
ATOM 8047 C CA . GLU B 1 298 ? -31 25.344 -1.983 1 78 298 GLU B CA 1
ATOM 8048 C C . GLU B 1 298 ? -31.562 26.375 -2.955 1 78 298 GLU B C 1
ATOM 8050 O O . GLU B 1 298 ? -31.828 26.062 -4.117 1 78 298 GLU B O 1
ATOM 8055 N N . ALA B 1 299 ? -31.688 27.5 -2.445 1 80.75 299 ALA B N 1
ATOM 8056 C CA . ALA B 1 299 ? -32.188 28.562 -3.303 1 80.75 299 ALA B CA 1
ATOM 8057 C C . ALA B 1 299 ? -31.203 28.922 -4.398 1 80.75 299 ALA B C 1
ATOM 8059 O O . ALA B 1 299 ? -31.578 29.172 -5.543 1 80.75 299 ALA B O 1
ATOM 8060 N N . LEU B 1 300 ? -30 28.984 -4.07 1 79.31 300 LEU B N 1
ATOM 8061 C CA . LEU B 1 300 ? -28.953 29.297 -5.043 1 79.31 300 LEU B CA 1
ATOM 8062 C C . LEU B 1 300 ? -28.875 28.203 -6.113 1 79.31 300 LEU B C 1
ATOM 8064 O O . LEU B 1 300 ? -28.688 28.516 -7.293 1 79.31 300 LEU B O 1
ATOM 8068 N N . LYS B 1 301 ? -28.922 26.984 -5.633 1 79.31 301 LYS B N 1
ATOM 8069 C CA . LYS B 1 301 ? -28.906 25.891 -6.586 1 79.31 301 LYS B CA 1
ATOM 8070 C C . LYS B 1 301 ? -30.062 26 -7.574 1 79.31 301 LYS B C 1
ATOM 8072 O O . LYS B 1 301 ? -29.906 25.719 -8.766 1 79.31 301 LYS B O 1
ATOM 8077 N N . LYS B 1 302 ? -31.203 26.438 -7.062 1 79.62 302 LYS B N 1
ATOM 8078 C CA . LYS B 1 302 ? -32.375 26.609 -7.93 1 79.62 302 LYS B CA 1
ATOM 8079 C C . LYS B 1 302 ? -32.156 27.75 -8.906 1 79.62 302 LYS B C 1
ATOM 8081 O O . LYS B 1 302 ? -32.531 27.656 -10.078 1 79.62 302 LYS B O 1
ATOM 8086 N N . ARG B 1 303 ? -31.516 28.766 -8.461 1 80.94 303 ARG B N 1
ATOM 8087 C CA . ARG B 1 303 ? -31.25 29.922 -9.32 1 80.94 303 ARG B CA 1
ATOM 8088 C C . ARG B 1 303 ? -30.234 29.578 -10.406 1 80.94 303 ARG B C 1
ATOM 8090 O O . ARG B 1 303 ? -30.375 30.016 -11.547 1 80.94 303 ARG B O 1
ATOM 8097 N N . GLN B 1 304 ? -29.25 28.844 -10.016 1 79.5 304 GLN B N 1
ATOM 8098 C CA . GLN B 1 304 ? -28.219 28.438 -10.977 1 79.5 304 GLN B CA 1
ATOM 8099 C C . GLN B 1 304 ? -28.781 27.516 -12.047 1 79.5 304 GLN B C 1
ATOM 8101 O O . GLN B 1 304 ? -28.375 27.578 -13.211 1 79.5 304 GLN B O 1
ATOM 8106 N N . ALA B 1 305 ? -29.703 26.734 -11.539 1 77.31 305 ALA B N 1
ATOM 8107 C CA . ALA B 1 305 ? -30.344 25.828 -12.5 1 77.31 305 ALA B CA 1
ATOM 8108 C C . ALA B 1 305 ? -31.219 26.594 -13.484 1 77.31 305 ALA B C 1
ATOM 8110 O O . ALA B 1 305 ? -31.422 26.156 -14.617 1 77.31 305 ALA B O 1
ATOM 8111 N N . ALA B 1 306 ? -31.641 27.781 -13.055 1 78.25 306 ALA B N 1
ATOM 8112 C CA . ALA B 1 306 ? -32.562 28.547 -13.891 1 78.25 306 ALA B CA 1
ATOM 8113 C C . ALA B 1 306 ? -31.781 29.5 -14.812 1 78.25 306 ALA B C 1
ATOM 8115 O O . ALA B 1 306 ? -32.375 30.141 -15.688 1 78.25 306 ALA B O 1
ATOM 8116 N N . GLN B 1 307 ? -30.516 29.5 -14.75 1 80.75 307 GLN B N 1
ATOM 8117 C CA . GLN B 1 307 ? -29.719 30.469 -15.531 1 80.75 307 GLN B CA 1
ATOM 8118 C C . GLN B 1 307 ? -29.656 30.047 -17 1 80.75 307 GLN B C 1
ATOM 8120 O O . GLN B 1 307 ? -29.609 28.859 -17.312 1 80.75 307 GLN B O 1
ATOM 8125 N N . THR B 1 308 ? -29.719 31.062 -17.859 1 81.12 308 THR B N 1
ATOM 8126 C CA . THR B 1 308 ? -29.625 30.875 -19.297 1 81.12 308 THR B CA 1
ATOM 8127 C C . THR B 1 308 ? -28.188 30.594 -19.719 1 81.12 308 THR B C 1
ATOM 8129 O O . THR B 1 308 ? -27.25 30.766 -18.922 1 81.12 308 THR B O 1
ATOM 8132 N N . LYS B 1 309 ? -27.875 30.156 -20.891 1 82.06 309 LYS B N 1
ATOM 8133 C CA . LYS B 1 309 ? -26.562 29.797 -21.391 1 82.06 309 LYS B CA 1
ATOM 8134 C C . LYS B 1 309 ? -25.641 31.031 -21.438 1 82.06 309 LYS B C 1
ATOM 8136 O O . LYS B 1 309 ? -24.453 30.922 -21.141 1 82.06 309 LYS B O 1
ATOM 8141 N N . LEU B 1 310 ? -26.266 32.094 -21.812 1 83.19 310 LEU B N 1
ATOM 8142 C CA . LEU B 1 310 ? -25.453 33.312 -21.891 1 83.19 310 LEU B CA 1
ATOM 8143 C C . LEU B 1 310 ? -25 33.75 -20.516 1 83.19 310 LEU B C 1
ATOM 8145 O O . LEU B 1 310 ? -23.859 34.188 -20.328 1 83.19 310 LEU B O 1
ATOM 8149 N N . GLN B 1 311 ? -25.906 33.625 -19.609 1 83.62 311 GLN B N 1
ATOM 8150 C CA . GLN B 1 311 ? -25.562 33.969 -18.234 1 83.62 311 GLN B CA 1
ATOM 8151 C C . GLN B 1 311 ? -24.531 33.031 -17.656 1 83.62 311 GLN B C 1
ATOM 8153 O O . GLN B 1 311 ? -23.641 33.438 -16.906 1 83.62 311 GLN B O 1
ATOM 8158 N N . CYS B 1 312 ? -24.609 31.859 -18.109 1 83.44 312 CYS B N 1
ATOM 8159 C CA . CYS B 1 312 ? -23.656 30.859 -17.656 1 83.44 312 CYS B CA 1
ATOM 8160 C C . CYS B 1 312 ? -22.25 31.172 -18.203 1 83.44 312 CYS B C 1
ATOM 8162 O O . CYS B 1 312 ? -21.266 31.047 -17.469 1 83.44 312 CYS B O 1
ATOM 8164 N N . THR B 1 313 ? -22.203 31.578 -19.484 1 87.56 313 THR B N 1
ATOM 8165 C CA . THR B 1 313 ? -20.906 31.891 -20.078 1 87.56 313 THR B CA 1
ATOM 8166 C C . THR B 1 313 ? -20.297 33.125 -19.422 1 87.56 313 THR B C 1
ATOM 8168 O O . THR B 1 313 ? -19.078 33.219 -19.266 1 87.56 313 THR B O 1
ATOM 8171 N N . ARG B 1 314 ? -21.109 34.031 -19.047 1 87.38 314 ARG B N 1
ATOM 8172 C CA . ARG B 1 314 ? -20.625 35.219 -18.375 1 87.38 314 ARG B CA 1
ATOM 8173 C C . ARG B 1 314 ? -20.047 34.875 -17.016 1 87.38 314 ARG B C 1
ATOM 8175 O O . ARG B 1 314 ? -18.984 35.406 -16.641 1 87.38 314 ARG B O 1
ATOM 8182 N N . VAL B 1 315 ? -20.672 34.031 -16.312 1 87.44 315 VAL B N 1
ATOM 8183 C CA . VAL B 1 315 ? -20.203 33.656 -14.984 1 87.44 315 VAL B CA 1
ATOM 8184 C C . VAL B 1 315 ? -18.891 32.844 -15.094 1 87.44 315 VAL B C 1
ATOM 8186 O O . VAL B 1 315 ? -17.969 33.062 -14.312 1 87.44 315 VAL B O 1
ATOM 8189 N N . TYR B 1 316 ? -18.828 32.062 -16.141 1 89.44 316 TYR B N 1
ATOM 8190 C CA . TYR B 1 316 ? -17.609 31.266 -16.297 1 89.44 316 TYR B CA 1
ATOM 8191 C C . TYR B 1 316 ? -16.438 32.125 -16.766 1 89.44 316 TYR B C 1
ATOM 8193 O O . TYR B 1 316 ? -15.297 31.875 -16.391 1 89.44 316 TYR B O 1
ATOM 8201 N N . THR B 1 317 ? -16.75 33.094 -17.609 1 91.69 317 THR B N 1
ATOM 8202 C CA . THR B 1 317 ? -15.695 34.031 -18.016 1 91.69 317 THR B CA 1
ATOM 8203 C C . THR B 1 317 ? -15.211 34.844 -16.812 1 91.69 317 THR B C 1
ATOM 8205 O O . THR B 1 317 ? -14.008 35.094 -16.656 1 91.69 317 THR B O 1
ATOM 8208 N N . LEU B 1 318 ? -16.109 35.219 -15.922 1 90.69 318 LEU B N 1
ATOM 8209 C CA . LEU B 1 318 ? -15.734 35.938 -14.719 1 90.69 318 LEU B CA 1
ATOM 8210 C C . LEU B 1 318 ? -14.906 35.062 -13.781 1 90.69 318 LEU B C 1
ATOM 8212 O O . LEU B 1 318 ? -13.914 35.531 -13.211 1 90.69 318 LEU B O 1
ATOM 8216 N N . ARG B 1 319 ? -15.211 33.875 -13.664 1 91.44 319 ARG B N 1
ATOM 8217 C CA . ARG B 1 319 ? -14.477 32.938 -12.828 1 91.44 319 ARG B CA 1
ATOM 8218 C C . ARG B 1 319 ? -13.05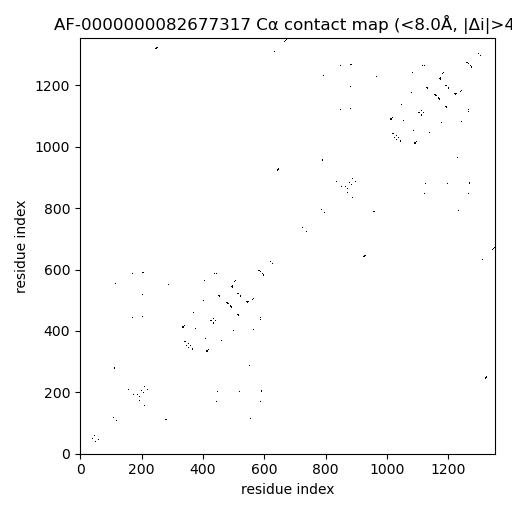5 32.719 -13.352 1 91.44 319 ARG B C 1
ATOM 8220 O O . ARG B 1 319 ? -12.109 32.656 -12.57 1 91.44 319 ARG B O 1
ATOM 8227 N N . THR B 1 320 ? -12.945 32.688 -14.648 1 93.19 320 THR B N 1
ATOM 8228 C CA . THR B 1 320 ? -11.625 32.5 -15.25 1 93.19 320 THR B CA 1
ATOM 8229 C C . THR B 1 320 ? -10.75 33.719 -15.047 1 93.19 320 THR B C 1
ATOM 8231 O O . THR B 1 320 ? -9.555 33.594 -14.766 1 93.19 320 THR B O 1
ATOM 8234 N N . ILE B 1 321 ? -11.352 34.812 -15.102 1 93.38 321 ILE B N 1
ATOM 8235 C CA . ILE B 1 321 ? -10.617 36.031 -14.898 1 93.38 321 ILE B CA 1
ATOM 8236 C C . ILE B 1 321 ? -10.164 36.125 -13.445 1 93.38 321 ILE B C 1
ATOM 8238 O O . ILE B 1 321 ? -9.023 36.531 -13.164 1 93.38 321 ILE B O 1
ATOM 8242 N N . VAL B 1 322 ? -10.984 35.719 -12.531 1 92.81 322 VAL B N 1
ATOM 8243 C CA . VAL B 1 322 ? -10.633 35.781 -11.117 1 92.81 322 VAL B CA 1
ATOM 8244 C C . VAL B 1 322 ? -9.523 34.781 -10.805 1 92.81 322 VAL B C 1
ATOM 8246 O O . VAL B 1 322 ? -8.594 35.094 -10.055 1 92.81 322 VAL B O 1
ATOM 8249 N N . HIS B 1 323 ? -9.523 33.656 -11.383 1 93.06 323 HIS B N 1
ATOM 8250 C CA . HIS B 1 323 ? -8.477 32.656 -11.172 1 93.06 323 HIS B CA 1
ATOM 8251 C C . HIS B 1 323 ? -7.133 33.156 -11.688 1 93.06 323 HIS B C 1
ATOM 8253 O O . HIS B 1 323 ? -6.098 32.938 -11.055 1 93.06 323 HIS B O 1
ATOM 8259 N N . LEU B 1 324 ? -7.246 33.844 -12.828 1 93.56 324 LEU B N 1
ATOM 8260 C CA . LEU B 1 324 ? -6.016 34.406 -13.391 1 93.56 324 LEU B CA 1
ATOM 8261 C C . LEU B 1 324 ? -5.48 35.531 -12.516 1 93.56 324 LEU B C 1
ATOM 8263 O O . LEU B 1 324 ? -4.266 35.688 -12.352 1 93.56 324 LEU B O 1
ATOM 8267 N N . LEU B 1 325 ? -6.375 36.219 -11.953 1 93.44 325 LEU B N 1
ATOM 8268 C CA . LEU B 1 325 ? -5.973 37.281 -11.062 1 93.44 325 LEU B CA 1
ATOM 8269 C C . LEU B 1 325 ? -5.359 36.719 -9.781 1 93.44 325 LEU B C 1
ATOM 8271 O O . LEU B 1 325 ? -4.352 37.25 -9.289 1 93.44 325 LEU B O 1
ATOM 8275 N N . VAL B 1 326 ? -5.977 35.719 -9.266 1 92.81 326 VAL B N 1
ATOM 8276 C CA . VAL B 1 326 ? -5.445 35.094 -8.062 1 92.81 326 VAL B CA 1
ATOM 8277 C C . VAL B 1 326 ? -4.066 34.5 -8.359 1 92.81 326 VAL B C 1
ATOM 8279 O O . VAL B 1 326 ? -3.137 34.656 -7.562 1 92.81 326 VAL B O 1
ATOM 8282 N N . LEU B 1 327 ? -3.861 33.875 -9.523 1 93.5 327 LEU B N 1
ATOM 8283 C CA . LEU B 1 327 ? -2.576 33.312 -9.906 1 93.5 327 LEU B CA 1
ATOM 8284 C C . LEU B 1 327 ? -1.525 34.406 -10.086 1 93.5 327 LEU B C 1
ATOM 8286 O O . LEU B 1 327 ? -0.356 34.188 -9.75 1 93.5 327 LEU B O 1
ATOM 8290 N N . ALA B 1 328 ? -1.979 35.5 -10.555 1 94.5 328 ALA B N 1
ATOM 8291 C CA . ALA B 1 328 ? -1.071 36.656 -10.727 1 94.5 328 ALA B CA 1
ATOM 8292 C C . ALA B 1 328 ? -0.632 37.219 -9.383 1 94.5 328 ALA B C 1
ATOM 8294 O O . ALA B 1 328 ? 0.541 37.531 -9.195 1 94.5 328 ALA B O 1
ATOM 8295 N N . LEU B 1 329 ? -1.554 37.281 -8.445 1 94 329 LEU B N 1
ATOM 8296 C CA . LEU B 1 329 ? -1.225 37.781 -7.113 1 94 329 LEU B CA 1
ATOM 8297 C C . LEU B 1 329 ? -0.298 36.812 -6.391 1 94 329 LEU B C 1
ATOM 8299 O O . LEU B 1 329 ? 0.638 37.219 -5.707 1 94 329 LEU B O 1
ATOM 8303 N N . LEU B 1 330 ? -0.521 35.531 -6.562 1 93.56 330 LEU B N 1
ATOM 8304 C CA . LEU B 1 330 ? 0.35 34.531 -5.969 1 93.56 330 LEU B CA 1
ATOM 8305 C C . LEU B 1 330 ? 1.744 34.594 -6.586 1 93.56 330 LEU B C 1
ATOM 8307 O O . LEU B 1 330 ? 2.746 34.531 -5.871 1 93.56 330 LEU B O 1
ATOM 8311 N N . GLY B 1 331 ? 1.793 34.75 -7.898 1 93.88 331 GLY B N 1
ATOM 8312 C CA . GLY B 1 331 ? 3.076 34.875 -8.57 1 93.88 331 GLY B CA 1
ATOM 8313 C C . GLY B 1 331 ? 3.865 36.094 -8.117 1 93.88 331 GLY B C 1
ATOM 8314 O O . GLY B 1 331 ? 5.078 36 -7.93 1 93.88 331 GLY B O 1
ATOM 8315 N N . ALA B 1 332 ? 3.15 37.125 -7.91 1 94.38 332 ALA B N 1
ATOM 8316 C CA . ALA B 1 332 ? 3.787 38.344 -7.426 1 94.38 332 ALA B CA 1
ATOM 8317 C C . ALA B 1 332 ? 4.309 38.188 -6.004 1 94.38 332 ALA B C 1
ATOM 8319 O O . ALA B 1 332 ? 5.402 38.625 -5.672 1 94.38 332 ALA B O 1
ATOM 8320 N N . ALA B 1 333 ? 3.547 37.5 -5.188 1 93.56 333 ALA B N 1
ATOM 8321 C CA . ALA B 1 333 ? 3.992 37.219 -3.822 1 93.56 333 ALA B CA 1
ATOM 8322 C C . ALA B 1 333 ? 5.23 36.344 -3.814 1 93.56 333 ALA B C 1
ATOM 8324 O O . ALA B 1 333 ? 6.18 36.594 -3.062 1 93.56 333 ALA B O 1
ATOM 8325 N N . PHE B 1 334 ? 5.266 35.375 -4.645 1 93.94 334 PHE B N 1
ATOM 8326 C CA . PHE B 1 334 ? 6.402 34.438 -4.711 1 93.94 334 PHE B CA 1
ATOM 8327 C C . PHE B 1 334 ? 7.648 35.188 -5.199 1 93.94 334 PHE B C 1
ATOM 8329 O O . PHE B 1 334 ? 8.742 34.969 -4.672 1 93.94 334 PHE B O 1
ATOM 8336 N N . TYR B 1 335 ? 7.457 36.031 -6.133 1 94.88 335 TYR B N 1
ATOM 8337 C CA . TYR B 1 335 ? 8.586 36.781 -6.652 1 94.88 335 TYR B CA 1
ATOM 8338 C C . TYR B 1 335 ? 9.133 37.75 -5.598 1 94.88 335 TYR B C 1
ATOM 8340 O O . TYR B 1 335 ? 10.352 37.875 -5.441 1 94.88 335 TYR B O 1
ATOM 8348 N N . THR B 1 336 ? 8.25 38.344 -4.875 1 94.75 336 THR B N 1
ATOM 8349 C CA . THR B 1 336 ? 8.672 39.281 -3.828 1 94.75 336 THR B CA 1
ATOM 8350 C C . THR B 1 336 ? 9.406 38.531 -2.717 1 94.75 336 THR B C 1
ATOM 8352 O O . THR B 1 336 ? 10.391 39.031 -2.172 1 94.75 336 THR B O 1
ATOM 8355 N N . ILE B 1 337 ? 8.977 37.406 -2.381 1 93.88 337 ILE B N 1
ATOM 8356 C CA . ILE B 1 337 ? 9.641 36.594 -1.357 1 93.88 337 ILE B CA 1
ATOM 8357 C C . ILE B 1 337 ? 11.023 36.188 -1.842 1 93.88 337 ILE B C 1
ATOM 8359 O O . ILE B 1 337 ? 12 36.25 -1.091 1 93.88 337 ILE B O 1
ATOM 8363 N N . TYR B 1 338 ? 11.117 35.781 -3.068 1 93.5 338 TYR B N 1
ATOM 8364 C CA . TYR B 1 338 ? 12.383 35.344 -3.654 1 93.5 338 TYR B CA 1
ATOM 8365 C C . TYR B 1 338 ? 13.391 36.5 -3.648 1 93.5 338 TYR B C 1
ATOM 8367 O O . TYR B 1 338 ? 14.539 36.312 -3.242 1 93.5 338 TYR B O 1
ATOM 8375 N N . VAL B 1 339 ? 12.914 37.719 -4.023 1 93.88 339 VAL B N 1
ATOM 8376 C CA . VAL B 1 339 ? 13.797 38.875 -4.098 1 93.88 339 VAL B CA 1
ATOM 8377 C C . VAL B 1 339 ? 14.156 39.344 -2.688 1 93.88 339 VAL B C 1
ATOM 8379 O O . VAL B 1 339 ? 15.305 39.719 -2.42 1 93.88 339 VAL B O 1
ATOM 8382 N N . ALA B 1 340 ? 13.188 39.312 -1.777 1 94 340 ALA B N 1
ATOM 8383 C CA . ALA B 1 340 ? 13.438 39.719 -0.4 1 94 340 ALA B CA 1
ATOM 8384 C C . ALA B 1 340 ? 14.453 38.812 0.277 1 94 340 ALA B C 1
ATOM 8386 O O . ALA B 1 340 ? 15.328 39.281 1.007 1 94 340 ALA B O 1
ATOM 8387 N N . THR B 1 341 ? 14.391 37.531 0.052 1 91.56 341 THR B N 1
ATOM 8388 C CA . THR B 1 341 ? 15.328 36.594 0.651 1 91.56 341 THR B CA 1
ATOM 8389 C C . THR B 1 341 ? 16.734 36.781 0.085 1 91.56 341 THR B C 1
ATOM 8391 O O . THR B 1 341 ? 17.719 36.75 0.829 1 91.56 341 THR B O 1
ATOM 8394 N N . GLY B 1 342 ? 16.828 36.969 -1.219 1 87.5 342 GLY B N 1
ATOM 8395 C CA . GLY B 1 342 ? 18.125 37.25 -1.829 1 87.5 342 GLY B CA 1
ATOM 8396 C C . GLY B 1 342 ? 18.766 38.531 -1.348 1 87.5 342 GLY B C 1
ATOM 8397 O O . GLY B 1 342 ? 19.969 38.562 -1.055 1 87.5 342 GLY B O 1
ATOM 8398 N N . TYR B 1 343 ? 17.969 39.562 -1.248 1 89.12 343 TYR B N 1
ATOM 8399 C CA . TYR B 1 343 ? 18.469 40.844 -0.785 1 89.12 343 TYR B CA 1
ATOM 8400 C C . TYR B 1 343 ? 18.906 40.781 0.67 1 89.12 343 TYR B C 1
ATOM 8402 O O . TYR B 1 343 ? 19.953 41.344 1.036 1 89.12 343 TYR B O 1
ATOM 8410 N N . SER B 1 344 ? 18.156 40.094 1.518 1 88.25 344 SER B N 1
ATOM 8411 C CA . SER B 1 344 ? 18.5 39.938 2.928 1 88.25 344 SER B CA 1
ATOM 8412 C C . SER B 1 344 ? 19.812 39.188 3.096 1 88.25 344 SER B C 1
ATOM 8414 O O . SER B 1 344 ? 20.688 39.625 3.852 1 88.25 344 SER B O 1
ATOM 8416 N N . GLN B 1 345 ? 20.047 38.156 2.336 1 83.5 345 GLN B N 1
ATOM 8417 C CA . GLN B 1 345 ? 21.25 37.344 2.449 1 83.5 345 GLN B CA 1
ATOM 8418 C C . GLN B 1 345 ? 22.469 38.125 1.942 1 83.5 345 GLN B C 1
ATOM 8420 O O . GLN B 1 345 ? 23.562 38 2.512 1 83.5 345 GLN B O 1
ATOM 8425 N N . GLN B 1 346 ? 22.297 38.938 0.937 1 82.81 346 GLN B N 1
ATOM 8426 C CA . GLN B 1 346 ? 23.406 39.719 0.387 1 82.81 346 GLN B CA 1
ATOM 8427 C C . GLN B 1 346 ? 23.812 40.844 1.346 1 82.81 346 GLN B C 1
ATOM 8429 O O . GLN B 1 346 ? 25.016 41.062 1.55 1 82.81 346 GLN B O 1
ATOM 8434 N N . LEU B 1 347 ? 22.828 41.438 1.996 1 83.94 347 LEU B N 1
ATOM 8435 C CA . LEU B 1 347 ? 23.125 42.562 2.9 1 83.94 347 LEU B CA 1
ATOM 8436 C C . LEU B 1 347 ? 23.75 42.031 4.195 1 83.94 347 LEU B C 1
ATOM 8438 O O . LEU B 1 347 ? 24.594 42.719 4.785 1 83.94 347 LEU B O 1
ATOM 8442 N N . ILE B 1 348 ? 23.359 40.875 4.656 1 77.12 348 ILE B N 1
ATOM 8443 C CA . ILE B 1 348 ? 23.906 40.312 5.875 1 77.12 348 ILE B CA 1
ATOM 8444 C C . ILE B 1 348 ? 25.375 39.938 5.656 1 77.12 348 ILE B C 1
ATOM 8446 O O . ILE B 1 348 ? 26.203 40.094 6.555 1 77.12 348 ILE B O 1
ATOM 8450 N N . SER B 1 349 ? 25.734 39.531 4.434 1 73.25 349 SER B N 1
ATOM 8451 C CA . SER B 1 349 ? 27.094 39.094 4.148 1 73.25 349 SER B CA 1
ATOM 8452 C C . SER B 1 349 ? 28.016 40.25 3.893 1 73.25 349 SER B C 1
ATOM 8454 O O . SER B 1 349 ? 29.203 40.219 4.203 1 73.25 349 SER B O 1
ATOM 8456 N N . GLN B 1 350 ? 27.531 41.312 3.08 1 65.5 350 GLN B N 1
ATOM 8457 C CA . GLN B 1 350 ? 28.406 42.406 2.639 1 65.5 350 GLN B CA 1
ATOM 8458 C C . GLN B 1 350 ? 28.578 43.469 3.727 1 65.5 350 GLN B C 1
ATOM 8460 O O . GLN B 1 350 ? 29.609 44.094 3.816 1 65.5 350 GLN B O 1
ATOM 8465 N N . ASP B 1 351 ? 27.359 44 4.422 1 59.84 351 ASP B N 1
ATOM 8466 C CA . ASP B 1 351 ? 27.375 45.406 4.816 1 59.84 351 ASP B CA 1
ATOM 8467 C C . ASP B 1 351 ? 27.547 45.562 6.328 1 59.84 351 ASP B C 1
ATOM 8469 O O . ASP B 1 351 ? 26.766 45 7.102 1 59.84 351 ASP B O 1
ATOM 8473 N N . SER B 1 352 ? 28.703 46.031 6.762 1 59.56 352 SER B N 1
ATOM 8474 C CA . SER B 1 352 ? 29.078 46.594 8.055 1 59.56 352 SER B CA 1
ATOM 8475 C C . SER B 1 352 ? 28.031 47.562 8.555 1 59.56 352 SER B C 1
ATOM 8477 O O . SER B 1 352 ? 27.766 47.656 9.75 1 59.56 352 SER B O 1
ATOM 8479 N N . VAL B 1 353 ? 27.5 48.344 7.652 1 55.38 353 VAL B N 1
ATOM 8480 C CA . VAL B 1 353 ? 26.641 49.438 8.055 1 55.38 353 VAL B CA 1
ATOM 8481 C C . VAL B 1 353 ? 25.344 48.875 8.648 1 55.38 353 VAL B C 1
ATOM 8483 O O . VAL B 1 353 ? 24.828 49.406 9.633 1 55.38 353 VAL B O 1
ATOM 8486 N N . VAL B 1 354 ? 24.828 47.812 8.141 1 60.06 354 VAL B N 1
ATOM 8487 C CA . VAL B 1 354 ? 23.609 47.188 8.648 1 60.06 354 VAL B CA 1
ATOM 8488 C C . VAL B 1 354 ? 23.844 46.656 10.062 1 60.06 354 VAL B C 1
ATOM 8490 O O . VAL B 1 354 ? 22.953 46.75 10.922 1 60.06 354 VAL B O 1
ATOM 8493 N N . SER B 1 355 ? 25.109 46.406 10.227 1 61.66 355 SER B N 1
ATOM 8494 C CA . SER B 1 355 ? 25.469 45.906 11.555 1 61.66 355 SER B CA 1
ATOM 8495 C C . SER B 1 355 ? 25.562 47.031 12.57 1 61.66 355 SER B C 1
ATOM 8497 O O . SER B 1 355 ? 25.422 46.812 13.773 1 61.66 355 SER B O 1
ATOM 8499 N N . SER B 1 356 ? 25.688 48.312 12 1 64.94 356 SER B N 1
ATOM 8500 C CA . SER B 1 356 ? 25.906 49.406 12.938 1 64.94 356 SER B CA 1
ATOM 8501 C C . SER B 1 356 ? 24.594 49.969 13.477 1 64.94 356 SER B C 1
ATOM 8503 O O . SER B 1 356 ? 24.562 50.562 14.562 1 64.94 356 SER B O 1
ATOM 8505 N N . ASN B 1 357 ? 23.516 49.781 12.773 1 75 357 ASN B N 1
ATOM 8506 C CA . ASN B 1 357 ? 22.219 50.25 13.234 1 75 357 ASN B CA 1
ATOM 8507 C C . ASN B 1 357 ? 21.312 49.094 13.648 1 75 357 ASN B C 1
ATOM 8509 O O . ASN B 1 357 ? 21.078 48.156 12.859 1 75 357 ASN B O 1
ATOM 8513 N N . PHE B 1 358 ? 20.875 49.156 14.852 1 78.5 358 PHE B N 1
ATOM 8514 C CA . PHE B 1 358 ? 20.078 48.094 15.453 1 78.5 358 PHE B CA 1
ATOM 8515 C C . PHE B 1 358 ? 18.812 47.844 14.641 1 78.5 358 PHE B C 1
ATOM 8517 O O . PHE B 1 358 ? 18.5 46.719 14.273 1 78.5 358 PHE B O 1
ATOM 8524 N N . PHE B 1 359 ? 18.125 48.875 14.398 1 82.12 359 PHE B N 1
ATOM 8525 C CA . PHE B 1 359 ? 16.828 48.75 13.766 1 82.12 359 PHE B CA 1
ATOM 8526 C C . PHE B 1 359 ? 16.969 48.281 12.312 1 82.12 359 PHE B C 1
ATOM 8528 O O . PHE B 1 359 ? 16.234 47.438 11.852 1 82.12 359 PHE B O 1
ATOM 8535 N N . LEU B 1 360 ? 17.953 48.781 11.656 1 82.44 360 LEU B N 1
ATOM 8536 C CA . LEU B 1 360 ? 18.172 48.375 10.266 1 82.44 360 LEU B CA 1
ATOM 8537 C C . LEU B 1 360 ? 18.656 46.938 10.18 1 82.44 360 LEU B C 1
ATOM 8539 O O . LEU B 1 360 ? 18.281 46.219 9.258 1 82.44 360 LEU B O 1
ATOM 8543 N N . GLY B 1 361 ? 19.359 46.625 11.211 1 81.88 361 GLY B N 1
ATOM 8544 C CA . GLY B 1 361 ? 19.828 45.25 11.25 1 81.88 361 GLY B CA 1
ATOM 8545 C C . GLY B 1 361 ? 18.719 44.25 11.477 1 81.88 361 GLY B C 1
ATOM 8546 O O . GLY B 1 361 ? 18.688 43.188 10.836 1 81.88 361 GLY B O 1
ATOM 8547 N N . LEU B 1 362 ? 17.859 44.594 12.289 1 84.5 362 LEU B N 1
ATOM 8548 C CA . LEU B 1 362 ? 16.734 43.688 12.578 1 84.5 362 LEU B CA 1
ATOM 8549 C C . LEU B 1 362 ? 15.797 43.625 11.383 1 84.5 362 LEU B C 1
ATOM 8551 O O . LEU B 1 362 ? 15.297 42.531 11.062 1 84.5 362 LEU B O 1
ATOM 8555 N N . LEU B 1 363 ? 15.641 44.656 10.703 1 87.06 363 LEU B N 1
ATOM 8556 C CA . LEU B 1 363 ? 14.75 44.688 9.547 1 87.06 363 LEU B CA 1
ATOM 8557 C C . LEU B 1 363 ? 15.312 43.844 8.406 1 87.06 363 LEU B C 1
ATOM 8559 O O . LEU B 1 363 ? 14.562 43.125 7.754 1 87.06 363 LEU B O 1
ATOM 8563 N N . VAL B 1 364 ? 16.594 43.906 8.273 1 86.56 364 VAL B N 1
ATOM 8564 C CA . VAL B 1 364 ? 17.219 43.156 7.191 1 86.56 364 VAL B CA 1
ATOM 8565 C C . VAL B 1 364 ? 17.188 41.656 7.523 1 86.56 364 VAL B C 1
ATOM 8567 O O . VAL B 1 364 ? 16.938 40.812 6.648 1 86.56 364 VAL B O 1
ATOM 8570 N N . GLN B 1 365 ? 17.312 41.344 8.758 1 84.75 365 GLN B N 1
ATOM 8571 C CA . GLN B 1 365 ? 17.328 39.969 9.172 1 84.75 365 GLN B CA 1
ATOM 8572 C C . GLN B 1 365 ? 15.938 39.344 9.062 1 84.75 365 GLN B C 1
ATOM 8574 O O . GLN B 1 365 ? 15.797 38.188 8.68 1 84.75 365 GLN B O 1
ATOM 8579 N N . TYR B 1 366 ? 14.969 40.094 9.289 1 91.12 366 TYR B N 1
ATOM 8580 C CA . TYR B 1 366 ? 13.609 39.594 9.328 1 91.12 366 TYR B CA 1
ATOM 8581 C C . TYR B 1 366 ? 12.867 39.906 8.031 1 91.12 366 TYR B C 1
ATOM 8583 O O . TYR B 1 366 ? 11.656 39.688 7.934 1 91.12 366 TYR B O 1
ATOM 8591 N N . LEU B 1 367 ? 13.547 40.406 7.074 1 91.75 367 LEU B N 1
ATOM 8592 C CA . LEU B 1 367 ? 12.898 40.844 5.855 1 91.75 367 LEU B CA 1
ATOM 8593 C C . LEU B 1 367 ? 12.094 39.719 5.203 1 91.75 367 LEU B C 1
ATOM 8595 O O . LEU B 1 367 ? 10.906 39.906 4.902 1 91.75 367 LEU B O 1
ATOM 8599 N N . PRO B 1 368 ? 12.703 38.531 4.992 1 92.56 368 PRO B N 1
ATOM 8600 C CA . PRO B 1 368 ? 11.898 37.469 4.383 1 92.56 368 PRO B CA 1
ATOM 8601 C C . PRO B 1 368 ? 10.695 37.062 5.238 1 92.56 368 PRO B C 1
ATOM 8603 O O . PRO B 1 368 ? 9.617 36.812 4.703 1 92.56 368 PRO B O 1
ATOM 8606 N N . SER B 1 369 ? 10.82 37 6.543 1 93.25 369 SER B N 1
ATOM 8607 C CA . SER B 1 369 ? 9.734 36.656 7.438 1 93.25 369 SER B CA 1
ATOM 8608 C C . SER B 1 369 ? 8.625 37.688 7.418 1 93.25 369 SER B C 1
ATOM 8610 O O . SER B 1 369 ? 7.441 37.344 7.449 1 93.25 369 SER B O 1
ATOM 8612 N N . ILE B 1 370 ? 8.984 38.938 7.305 1 93.19 370 ILE B N 1
ATOM 8613 C CA . ILE B 1 370 ? 8.016 40.031 7.266 1 93.19 370 ILE B CA 1
ATOM 8614 C C . ILE B 1 370 ? 7.223 39.969 5.961 1 93.19 370 ILE B C 1
ATOM 8616 O O . ILE B 1 370 ? 6 40.125 5.961 1 93.19 370 ILE B O 1
ATOM 8620 N N . VAL B 1 371 ? 7.934 39.75 4.922 1 94.38 371 VAL B N 1
ATOM 8621 C CA . VAL B 1 371 ? 7.281 39.688 3.617 1 94.38 371 VAL B CA 1
ATOM 8622 C C . VAL B 1 371 ? 6.32 38.5 3.561 1 94.38 371 VAL B C 1
ATOM 8624 O O . VAL B 1 371 ? 5.199 38.625 3.064 1 94.38 371 VAL B O 1
ATOM 8627 N N . ILE B 1 372 ? 6.73 37.344 4.059 1 94.31 372 ILE B N 1
ATOM 8628 C CA . ILE B 1 372 ? 5.887 36.156 4.055 1 94.31 372 ILE B CA 1
ATOM 8629 C C . ILE B 1 372 ? 4.648 36.406 4.918 1 94.31 372 ILE B C 1
ATOM 8631 O O . ILE B 1 372 ? 3.521 36.156 4.484 1 94.31 372 ILE B O 1
ATOM 8635 N N . THR B 1 373 ? 4.789 36.938 6.121 1 91.94 373 THR B N 1
ATOM 8636 C CA . THR B 1 373 ? 3.67 37.156 7.023 1 91.94 373 THR B CA 1
ATOM 8637 C C . THR B 1 373 ? 2.736 38.219 6.449 1 91.94 373 THR B C 1
ATOM 8639 O O . THR B 1 373 ? 1.515 38.125 6.586 1 91.94 373 THR B O 1
ATOM 8642 N N . ALA B 1 374 ? 3.357 39.219 5.828 1 91.5 374 ALA B N 1
ATOM 8643 C CA . ALA B 1 374 ? 2.531 40.25 5.191 1 91.5 374 ALA B CA 1
ATOM 8644 C C . ALA B 1 374 ? 1.692 39.656 4.066 1 91.5 374 ALA B C 1
ATOM 8646 O O . ALA B 1 374 ? 0.508 39.969 3.932 1 91.5 374 ALA B O 1
ATOM 8647 N N . ALA B 1 375 ? 2.312 38.844 3.332 1 93.38 375 ALA B N 1
ATOM 8648 C CA . ALA B 1 375 ? 1.575 38.188 2.258 1 93.38 375 ALA B CA 1
ATOM 8649 C C . ALA B 1 375 ? 0.464 37.281 2.816 1 93.38 375 ALA B C 1
ATOM 8651 O O . ALA B 1 375 ? -0.667 37.312 2.324 1 93.38 375 ALA B O 1
ATOM 8652 N N . ILE B 1 376 ? 0.699 36.562 3.893 1 91.5 376 ILE B N 1
ATOM 8653 C CA . ILE B 1 376 ? -0.238 35.625 4.477 1 91.5 376 ILE B CA 1
ATOM 8654 C C . ILE B 1 376 ? -1.389 36.375 5.145 1 91.5 376 ILE B C 1
ATOM 8656 O O . ILE B 1 376 ? -2.52 35.875 5.184 1 91.5 376 ILE B O 1
ATOM 8660 N N . THR B 1 377 ? -1.166 37.594 5.543 1 87.75 377 THR B N 1
ATOM 8661 C CA . THR B 1 377 ? -2.191 38.375 6.25 1 87.75 377 THR B CA 1
ATOM 8662 C C . THR B 1 377 ? -2.992 39.219 5.277 1 87.75 377 THR B C 1
ATOM 8664 O O . THR B 1 377 ? -4.203 39.375 5.445 1 87.75 377 THR B O 1
ATOM 8667 N N . ILE B 1 378 ? -2.395 39.688 4.207 1 89.94 378 ILE B N 1
ATOM 8668 C CA . ILE B 1 378 ? -3.023 40.688 3.336 1 89.94 378 ILE B CA 1
ATOM 8669 C C . ILE B 1 378 ? -3.748 39.969 2.193 1 89.94 378 ILE B C 1
ATOM 8671 O O . ILE B 1 378 ? -4.875 40.312 1.848 1 89.94 378 ILE B O 1
ATOM 8675 N N . LEU B 1 379 ? -3.158 39 1.662 1 93 379 LEU B N 1
ATOM 8676 C CA . LEU B 1 379 ? -3.676 38.406 0.438 1 93 379 LEU B CA 1
ATOM 8677 C C . LEU B 1 379 ? -5.016 37.719 0.693 1 93 379 LEU B C 1
ATOM 8679 O O . LEU B 1 379 ? -5.902 37.75 -0.163 1 93 379 LEU B O 1
ATOM 8683 N N . PRO B 1 380 ? -5.23 37.156 1.879 1 90.31 380 PRO B N 1
ATOM 8684 C CA . PRO B 1 380 ? -6.535 36.531 2.113 1 90.31 380 PRO B CA 1
ATOM 8685 C C . PRO B 1 380 ? -7.688 37.531 2.072 1 90.31 380 PRO B C 1
ATOM 8687 O O . PRO B 1 380 ? -8.812 37.188 1.73 1 90.31 380 PRO B O 1
ATOM 8690 N N . ILE B 1 381 ? -7.453 38.75 2.367 1 88.19 381 ILE B N 1
ATOM 8691 C CA . ILE B 1 381 ? -8.477 39.812 2.279 1 88.19 381 ILE B CA 1
ATOM 8692 C C . ILE B 1 381 ? -8.898 40 0.825 1 88.19 381 ILE B C 1
ATOM 8694 O O . ILE B 1 381 ? -10.086 40.062 0.525 1 88.19 381 ILE B O 1
ATOM 8698 N N . PHE B 1 382 ? -7.969 39.969 -0.013 1 90.81 382 PHE B N 1
ATOM 8699 C CA . PHE B 1 382 ? -8.266 40.094 -1.437 1 90.81 382 PHE B CA 1
ATOM 8700 C C . PHE B 1 382 ? -8.969 38.844 -1.949 1 90.81 382 PHE B C 1
ATOM 8702 O O . PHE B 1 382 ? -9.898 38.938 -2.754 1 90.81 382 PHE B O 1
ATOM 8709 N N . PHE B 1 383 ? -8.562 37.688 -1.45 1 90.5 383 PHE B N 1
ATOM 8710 C CA . PHE B 1 383 ? -9.188 36.438 -1.874 1 90.5 383 PHE B CA 1
ATOM 8711 C C . PHE B 1 383 ? -10.656 36.406 -1.473 1 90.5 383 PHE B C 1
ATOM 8713 O O . PHE B 1 383 ? -11.5 35.906 -2.225 1 90.5 383 PHE B O 1
ATOM 8720 N N . ASN B 1 384 ? -10.875 36.969 -0.266 1 85.5 384 ASN B N 1
ATOM 8721 C CA . ASN B 1 384 ? -12.258 36.969 0.195 1 85.5 384 ASN B CA 1
ATOM 8722 C C . ASN B 1 384 ? -13.125 37.906 -0.673 1 85.5 384 ASN B C 1
ATOM 8724 O O . ASN B 1 384 ? -14.273 37.562 -0.968 1 85.5 384 ASN B O 1
ATOM 8728 N N . ILE B 1 385 ? -12.562 38.906 -1.171 1 87.31 385 ILE B N 1
ATOM 8729 C CA . ILE B 1 385 ? -13.281 39.844 -2.029 1 87.31 385 ILE B CA 1
ATOM 8730 C C . ILE B 1 385 ? -13.516 39.219 -3.4 1 87.31 385 ILE B C 1
ATOM 8732 O O . ILE B 1 385 ? -14.602 39.344 -3.963 1 87.31 385 ILE B O 1
ATOM 8736 N N . PHE B 1 386 ? -12.523 38.531 -3.885 1 89.94 386 PHE B N 1
ATOM 8737 C CA . PHE B 1 386 ? -12.609 37.906 -5.195 1 89.94 386 PHE B CA 1
ATOM 8738 C C . PHE B 1 386 ? -13.617 36.75 -5.176 1 89.94 386 PHE B C 1
ATOM 8740 O O . PHE B 1 386 ? -14.328 36.531 -6.156 1 89.94 386 PHE B O 1
ATOM 8747 N N . SER B 1 387 ? -13.688 36.062 -4.051 1 86.75 387 SER B N 1
ATOM 8748 C CA . SER B 1 387 ? -14.578 34.938 -3.965 1 86.75 387 SER B CA 1
ATOM 8749 C C . SER B 1 387 ? -16.047 35.344 -3.998 1 86.75 387 SER B C 1
ATOM 8751 O O . SER B 1 387 ? -16.906 34.625 -4.488 1 86.75 387 SER B O 1
ATOM 8753 N N . ARG B 1 388 ? -16.297 36.531 -3.559 1 82.19 388 ARG B N 1
ATOM 8754 C CA . ARG B 1 388 ? -17.656 37.062 -3.592 1 82.19 388 ARG B CA 1
ATOM 8755 C C . ARG B 1 388 ? -18.062 37.406 -5.016 1 82.19 388 ARG B C 1
ATOM 8757 O O . ARG B 1 388 ? -19.25 37.344 -5.363 1 82.19 388 ARG B O 1
ATOM 8764 N N . LEU B 1 389 ? -17.141 37.625 -5.758 1 84.88 389 LEU B N 1
ATOM 8765 C CA . LEU B 1 389 ? -17.406 38 -7.141 1 84.88 389 LEU B CA 1
ATOM 8766 C C . LEU B 1 389 ? -17.703 36.781 -7.996 1 84.88 389 LEU B C 1
ATOM 8768 O O . LEU B 1 389 ? -18.375 36.875 -9.023 1 84.88 389 LEU B O 1
ATOM 8772 N N . GLU B 1 390 ? -17.297 35.625 -7.598 1 85.5 390 GLU B N 1
ATOM 8773 C CA . GLU B 1 390 ? -17.438 34.406 -8.375 1 85.5 390 GLU B CA 1
ATOM 8774 C C . GLU B 1 390 ? -18.812 33.781 -8.211 1 85.5 390 GLU B C 1
ATOM 8776 O O . GLU B 1 390 ? -19.219 32.938 -9 1 85.5 390 GLU B O 1
ATOM 8781 N N . LYS B 1 391 ? -19.656 34.219 -7.375 1 79.12 391 LYS B N 1
ATOM 8782 C CA . LYS B 1 391 ? -21.047 33.812 -7.164 1 79.12 391 LYS B CA 1
ATOM 8783 C C . LYS B 1 391 ? -21.156 32.281 -6.996 1 79.12 391 LYS B C 1
ATOM 8785 O O . LYS B 1 391 ? -21.984 31.641 -7.629 1 79.12 391 LYS B O 1
ATOM 8790 N N . TYR B 1 392 ? -20.188 31.734 -6.227 1 79.31 392 TYR B N 1
ATOM 8791 C CA . TYR B 1 392 ? -20.312 30.328 -5.84 1 79.31 392 TYR B CA 1
ATOM 8792 C C . TYR B 1 392 ? -21.281 30.156 -4.68 1 79.31 392 TYR B C 1
ATOM 8794 O O . TYR B 1 392 ? -21.719 31.156 -4.086 1 79.31 392 TYR B O 1
ATOM 8802 N N . SER B 1 393 ? -21.688 28.844 -4.527 1 77.94 393 SER B N 1
ATOM 8803 C CA . SER B 1 393 ? -22.422 28.562 -3.297 1 77.94 393 SER B CA 1
ATOM 8804 C C . SER B 1 393 ? -21.578 28.875 -2.066 1 77.94 393 SER B C 1
ATOM 8806 O O . SER B 1 393 ? -20.344 28.938 -2.15 1 77.94 393 SER B O 1
ATOM 8808 N N . LEU B 1 394 ? -22.125 29.266 -1.003 1 75.25 394 LEU B N 1
ATOM 8809 C CA . LEU B 1 394 ? -21.438 29.672 0.212 1 75.25 394 LEU B CA 1
ATOM 8810 C C . LEU B 1 394 ? -20.422 28.625 0.646 1 75.25 394 LEU B C 1
ATOM 8812 O O . LEU B 1 394 ? -19.297 28.953 1.041 1 75.25 394 LEU B O 1
ATOM 8816 N N . THR B 1 395 ? -20.844 27.375 0.577 1 74.81 395 THR B N 1
ATOM 8817 C CA . THR B 1 395 ? -19.953 26.297 0.989 1 74.81 395 THR B CA 1
ATOM 8818 C C . THR B 1 395 ? -18.734 26.219 0.061 1 74.81 395 THR B C 1
ATOM 8820 O O . THR B 1 395 ? -17.609 26.031 0.519 1 74.81 395 THR B O 1
ATOM 8823 N N . TRP B 1 396 ? -18.953 26.453 -1.184 1 78.94 396 TRP B N 1
ATOM 8824 C CA . TRP B 1 396 ? -17.875 26.359 -2.154 1 78.94 396 TRP B CA 1
ATOM 8825 C C . TRP B 1 396 ? -16.984 27.609 -2.1 1 78.94 396 TRP B C 1
ATOM 8827 O O . TRP B 1 396 ? -15.789 27.531 -2.369 1 78.94 396 TRP B O 1
ATOM 8837 N N . GLU B 1 397 ? -17.625 28.688 -1.751 1 82.56 397 GLU B N 1
ATOM 8838 C CA . GLU B 1 397 ? -16.844 29.922 -1.594 1 82.56 397 GLU B CA 1
ATOM 8839 C C . GLU B 1 397 ? -15.836 29.797 -0.461 1 82.56 397 GLU B C 1
ATOM 8841 O O . GLU B 1 397 ? -14.672 30.172 -0.616 1 82.56 397 GLU B O 1
ATOM 8846 N N . ILE B 1 398 ? -16.25 29.203 0.585 1 77.88 398 ILE B N 1
ATOM 8847 C CA . ILE B 1 398 ? -15.375 29.062 1.744 1 77.88 398 ILE B CA 1
ATOM 8848 C C . ILE B 1 398 ? -14.266 28.047 1.429 1 77.88 398 ILE B C 1
ATOM 8850 O O . ILE B 1 398 ? -13.094 28.281 1.753 1 77.88 398 ILE B O 1
ATOM 8854 N N . LYS B 1 399 ? -14.703 26.984 0.78 1 82.44 399 LYS B N 1
ATOM 8855 C CA . LYS B 1 399 ? -13.719 25.953 0.454 1 82.44 399 LYS B CA 1
ATOM 8856 C C . LYS B 1 399 ? -12.656 26.5 -0.501 1 82.44 399 LYS B C 1
ATOM 8858 O O . LYS B 1 399 ? -11.469 26.203 -0.342 1 82.44 399 LYS B O 1
ATOM 8863 N N . LEU B 1 400 ? -13.008 27.219 -1.462 1 85.88 400 LEU B N 1
ATOM 8864 C CA . LEU B 1 400 ? -12.078 27.766 -2.447 1 85.88 400 LEU B CA 1
ATOM 8865 C C . LEU B 1 400 ? -11.125 28.766 -1.805 1 85.88 400 LEU B C 1
ATOM 8867 O O . LEU B 1 400 ? -9.93 28.781 -2.1 1 85.88 400 LEU B O 1
ATOM 8871 N N . THR B 1 401 ? -11.656 29.578 -0.943 1 86.69 401 THR B N 1
ATOM 8872 C CA . THR B 1 401 ? -10.812 30.547 -0.245 1 86.69 401 THR B CA 1
ATOM 8873 C C . THR B 1 401 ? -9.82 29.828 0.67 1 86.69 401 THR B C 1
ATOM 8875 O O . THR B 1 401 ? -8.656 30.234 0.772 1 86.69 401 THR B O 1
ATOM 8878 N N . LEU B 1 402 ? -10.336 28.797 1.237 1 86.31 402 LEU B N 1
ATOM 8879 C CA . LEU B 1 402 ? -9.469 28.016 2.123 1 86.31 402 LEU B CA 1
ATOM 8880 C C . LEU B 1 402 ? -8.336 27.375 1.34 1 86.31 402 LEU B C 1
ATOM 8882 O O . LEU B 1 402 ? -7.184 27.375 1.784 1 86.31 402 LEU B O 1
ATOM 8886 N N . ILE B 1 403 ? -8.625 26.859 0.209 1 89.38 403 ILE B N 1
ATOM 8887 C CA . ILE B 1 403 ? -7.617 26.203 -0.622 1 89.38 403 ILE B CA 1
ATOM 8888 C C . ILE B 1 403 ? -6.59 27.234 -1.093 1 89.38 403 ILE B C 1
ATOM 8890 O O . ILE B 1 403 ? -5.387 26.953 -1.105 1 89.38 403 ILE B O 1
ATOM 8894 N N . ARG B 1 404 ? -7.039 28.406 -1.442 1 91.69 404 ARG B N 1
ATOM 8895 C CA . ARG B 1 404 ? -6.137 29.469 -1.863 1 91.69 404 ARG B CA 1
ATOM 8896 C C . ARG B 1 404 ? -5.207 29.891 -0.725 1 91.69 404 ARG B C 1
ATOM 8898 O O . ARG B 1 404 ? -4.012 30.094 -0.936 1 91.69 404 ARG B O 1
ATOM 8905 N N . CYS B 1 405 ? -5.715 29.875 0.439 1 91.19 405 CYS B N 1
ATOM 8906 C CA . CYS B 1 405 ? -4.93 30.266 1.604 1 91.19 405 CYS B CA 1
ATOM 8907 C C . CYS B 1 405 ? -3.904 29.203 1.956 1 91.19 405 CYS B C 1
ATOM 8909 O O . CYS B 1 405 ? -2.773 29.516 2.328 1 91.19 405 CYS B O 1
ATOM 8911 N N . VAL B 1 406 ? -4.312 28 1.822 1 92.06 406 VAL B N 1
ATOM 8912 C CA . VAL B 1 406 ? -3.4 26.891 2.084 1 92.06 406 VAL B CA 1
ATOM 8913 C C . VAL B 1 406 ? -2.258 26.922 1.069 1 92.06 406 VAL B C 1
ATOM 8915 O O . VAL B 1 406 ? -1.089 26.797 1.439 1 92.06 406 VAL B O 1
ATOM 8918 N N . PHE B 1 407 ? -2.561 27.125 -0.141 1 92.12 407 PHE B N 1
ATOM 8919 C CA . PHE B 1 407 ? -1.562 27.172 -1.203 1 92.12 407 PHE B CA 1
ATOM 8920 C C . PHE B 1 407 ? -0.604 28.344 -0.999 1 92.12 407 PHE B C 1
ATOM 8922 O O . PHE B 1 407 ? 0.603 28.203 -1.209 1 92.12 407 PHE B O 1
ATOM 8929 N N . LEU B 1 408 ? -1.079 29.438 -0.603 1 93.81 408 LEU B N 1
ATOM 8930 C CA . LEU B 1 408 ? -0.251 30.609 -0.339 1 93.81 408 LEU B CA 1
ATOM 8931 C C . LEU B 1 408 ? 0.747 30.328 0.779 1 93.81 408 LEU B C 1
ATOM 8933 O O . LEU B 1 408 ? 1.938 30.609 0.642 1 93.81 408 LEU B O 1
ATOM 8937 N N . ARG B 1 409 ? 0.323 29.703 1.802 1 93.5 409 ARG B N 1
ATOM 8938 C CA . ARG B 1 409 ? 1.163 29.438 2.965 1 93.5 409 ARG B CA 1
ATOM 8939 C C . ARG B 1 409 ? 2.246 28.422 2.635 1 93.5 409 ARG B C 1
ATOM 8941 O O . ARG B 1 409 ? 3.426 28.641 2.918 1 93.5 409 ARG B O 1
ATOM 8948 N N . PHE B 1 410 ? 1.934 27.359 1.974 1 92.94 410 PHE B N 1
ATOM 8949 C CA . PHE B 1 410 ? 2.896 26.312 1.658 1 92.94 410 PHE B CA 1
ATOM 8950 C C . PHE B 1 410 ? 3.83 26.75 0.537 1 92.94 410 PHE B C 1
ATOM 8952 O O . PHE B 1 410 ? 5.031 26.484 0.583 1 92.94 410 PHE B O 1
ATOM 8959 N N . ALA B 1 411 ? 3.305 27.469 -0.427 1 91.88 411 ALA B N 1
ATOM 8960 C CA . ALA B 1 411 ? 4.137 27.938 -1.534 1 91.88 411 ALA B CA 1
ATOM 8961 C C . ALA B 1 411 ? 5.141 28.984 -1.063 1 91.88 411 ALA B C 1
ATOM 8963 O O . ALA B 1 411 ? 6.27 29.031 -1.558 1 91.88 411 ALA B O 1
ATOM 8964 N N . SER B 1 412 ? 4.707 29.797 -0.124 1 94.12 412 SER B N 1
ATOM 8965 C CA . SER B 1 412 ? 5.641 30.781 0.417 1 94.12 412 SER B CA 1
ATOM 8966 C C . SER B 1 412 ? 6.82 30.094 1.103 1 94.12 412 SER B C 1
ATOM 8968 O O . SER B 1 412 ? 7.961 30.547 0.967 1 94.12 412 SER B O 1
ATOM 8970 N N . LEU B 1 413 ? 6.547 29.047 1.771 1 93.56 413 LEU B N 1
ATOM 8971 C CA . LEU B 1 413 ? 7.621 28.297 2.426 1 93.56 413 LEU B CA 1
ATOM 8972 C C . LEU B 1 413 ? 8.516 27.625 1.397 1 93.56 413 LEU B C 1
ATOM 8974 O O . LEU B 1 413 ? 9.742 27.625 1.536 1 93.56 413 LEU B O 1
ATOM 8978 N N . VAL B 1 414 ? 7.938 27.125 0.357 1 92.88 414 VAL B N 1
ATOM 8979 C CA . VAL B 1 414 ? 8.695 26.438 -0.682 1 92.88 414 VAL B CA 1
ATOM 8980 C C . VAL B 1 414 ? 9.594 27.438 -1.411 1 92.88 414 VAL B C 1
ATOM 8982 O O . VAL B 1 414 ? 10.758 27.125 -1.703 1 92.88 414 VAL B O 1
ATOM 8985 N N . ILE B 1 415 ? 9.133 28.609 -1.613 1 92.88 415 ILE B N 1
ATOM 8986 C CA . ILE B 1 415 ? 9.914 29.609 -2.33 1 92.88 415 ILE B CA 1
ATOM 8987 C C . ILE B 1 415 ? 11.055 30.109 -1.44 1 92.88 415 ILE B C 1
ATOM 8989 O O . ILE B 1 415 ? 12.156 30.375 -1.922 1 92.88 415 ILE B O 1
ATOM 8993 N N . LEU B 1 416 ? 10.75 30.203 -0.212 1 93.69 416 LEU B N 1
ATOM 8994 C CA . LEU B 1 416 ? 11.805 30.578 0.718 1 93.69 416 LEU B CA 1
ATOM 8995 C C . LEU B 1 416 ? 12.922 29.547 0.714 1 93.69 416 LEU B C 1
ATOM 8997 O O . LEU B 1 416 ? 14.102 29.891 0.601 1 93.69 416 LEU B O 1
ATOM 9001 N N . LEU B 1 417 ? 12.586 28.344 0.802 1 94.12 417 LEU B N 1
ATOM 9002 C CA . LEU B 1 417 ? 13.562 27.266 0.844 1 94.12 417 LEU B CA 1
ATOM 9003 C C . LEU B 1 417 ? 14.297 27.141 -0.488 1 94.12 417 LEU B C 1
ATOM 9005 O O . LEU B 1 417 ? 15.492 26.844 -0.518 1 94.12 417 LEU B O 1
ATOM 9009 N N . TYR B 1 418 ? 13.586 27.406 -1.539 1 92.62 418 TYR B N 1
ATOM 9010 C CA . TYR B 1 418 ? 14.211 27.391 -2.859 1 92.62 418 TYR B CA 1
ATOM 9011 C C . TYR B 1 418 ? 15.219 28.531 -3.01 1 92.62 418 TYR B C 1
ATOM 9013 O O . TYR B 1 418 ? 16.297 28.328 -3.564 1 92.62 418 TYR B O 1
ATOM 9021 N N . SER B 1 419 ? 14.883 29.641 -2.506 1 92.31 419 SER B N 1
ATOM 9022 C CA . SER B 1 419 ? 15.797 30.781 -2.545 1 92.31 419 SER B CA 1
ATOM 9023 C C . SER B 1 419 ? 17.047 30.516 -1.724 1 92.31 419 SER B C 1
ATOM 9025 O O . SER B 1 419 ? 18.156 30.828 -2.162 1 92.31 419 SER B O 1
ATOM 9027 N N . LEU B 1 420 ? 16.875 29.922 -0.609 1 92.06 420 LEU B N 1
ATOM 9028 C CA . LEU B 1 420 ? 18.016 29.578 0.229 1 92.06 420 LEU B CA 1
ATOM 9029 C C . LEU B 1 420 ? 18.859 28.484 -0.422 1 92.06 420 LEU B C 1
ATOM 9031 O O . LEU B 1 420 ? 20.094 28.547 -0.367 1 92.06 420 LEU B O 1
ATOM 9035 N N . TRP B 1 421 ? 18.25 27.562 -1.036 1 90.25 421 TRP B N 1
ATOM 9036 C CA . TRP B 1 421 ? 18.953 26.5 -1.739 1 90.25 421 TRP B CA 1
ATOM 9037 C C . TRP B 1 421 ? 19.797 27.062 -2.873 1 90.25 421 TRP B C 1
ATOM 9039 O O . TRP B 1 421 ? 20.938 26.641 -3.068 1 90.25 421 TRP B O 1
ATOM 9049 N N . THR B 1 422 ? 19.281 28.047 -3.566 1 89.88 422 THR B N 1
ATOM 9050 C CA . THR B 1 422 ? 20.016 28.641 -4.672 1 89.88 422 THR B CA 1
ATOM 9051 C C . THR B 1 422 ? 21.25 29.375 -4.164 1 89.88 422 THR B C 1
ATOM 9053 O O . THR B 1 422 ? 22.297 29.359 -4.809 1 89.88 422 THR B O 1
ATOM 9056 N N . GLN B 1 423 ? 21.188 29.891 -2.988 1 88.44 423 GLN B N 1
ATOM 9057 C CA . GLN B 1 423 ? 22.328 30.609 -2.416 1 88.44 423 GLN B CA 1
ATOM 9058 C C . GLN B 1 423 ? 23.359 29.641 -1.848 1 88.44 423 GLN B C 1
ATOM 9060 O O . GLN B 1 423 ? 24.562 29.875 -1.968 1 88.44 423 GLN B O 1
ATOM 9065 N N . ILE B 1 424 ? 22.922 28.578 -1.301 1 90 424 ILE B N 1
ATOM 9066 C CA . ILE B 1 424 ? 23.812 27.625 -0.66 1 90 424 ILE B CA 1
ATOM 9067 C C . ILE B 1 424 ? 24.547 26.797 -1.724 1 90 424 ILE B C 1
ATOM 9069 O O . ILE B 1 424 ? 25.734 26.5 -1.58 1 90 424 ILE B O 1
ATOM 9073 N N . THR B 1 425 ? 23.906 26.344 -2.824 1 90.06 425 THR B N 1
ATOM 9074 C CA . THR B 1 425 ? 24.484 25.453 -3.822 1 90.06 425 THR B CA 1
ATOM 9075 C C . THR B 1 425 ? 24.906 26.234 -5.062 1 90.06 425 THR B C 1
ATOM 9077 O O . THR B 1 425 ? 25.312 25.641 -6.07 1 90.06 425 THR B O 1
ATOM 9080 N N . CYS B 1 426 ? 24.984 27.547 -5.066 1 88.25 426 CYS B N 1
ATOM 9081 C CA . CYS B 1 426 ? 25.328 28.375 -6.211 1 88.25 426 CYS B CA 1
ATOM 9082 C C . CYS B 1 426 ? 24.531 27.969 -7.445 1 88.25 426 CYS B C 1
ATOM 9084 O O . CYS B 1 426 ? 25.109 27.734 -8.508 1 88.25 426 CYS B O 1
ATOM 9086 N N . ASN B 1 427 ? 23.203 27.875 -7.312 1 84.5 427 ASN B N 1
ATOM 9087 C CA . ASN B 1 427 ? 22.266 27.516 -8.367 1 84.5 427 ASN B CA 1
ATOM 9088 C C . ASN B 1 427 ? 22.562 26.125 -8.93 1 84.5 427 ASN B C 1
ATOM 9090 O O . ASN B 1 427 ? 22.375 25.891 -10.117 1 84.5 427 ASN B O 1
ATOM 9094 N N . GLY B 1 428 ? 23.109 25.266 -8.102 1 79.75 428 GLY B N 1
ATOM 9095 C CA . GLY B 1 428 ? 23.375 23.891 -8.516 1 79.75 428 GLY B CA 1
ATOM 9096 C C . GLY B 1 428 ? 24.625 23.766 -9.367 1 79.75 428 GLY B C 1
ATOM 9097 O O . GLY B 1 428 ? 24.969 22.672 -9.797 1 79.75 428 GLY B O 1
ATOM 9098 N N . GLN B 1 429 ? 25.328 24.891 -9.602 1 81.75 429 GLN B N 1
ATOM 9099 C CA . GLN B 1 429 ? 26.547 24.859 -10.398 1 81.75 429 GLN B CA 1
ATOM 9100 C C . GLN B 1 429 ? 27.781 24.672 -9.523 1 81.75 429 GLN B C 1
ATOM 9102 O O . GLN B 1 429 ? 28.234 25.609 -8.875 1 81.75 429 GLN B O 1
ATOM 9107 N N . LYS B 1 430 ? 28.328 23.531 -9.453 1 75.94 430 LYS B N 1
ATOM 9108 C CA . LYS B 1 430 ? 29.453 23.172 -8.594 1 75.94 430 LYS B CA 1
ATOM 9109 C C . LYS B 1 430 ? 30.734 23.828 -9.086 1 75.94 430 LYS B C 1
ATOM 9111 O O . LYS B 1 430 ? 31.688 23.984 -8.32 1 75.94 430 LYS B O 1
ATOM 9116 N N . ASP B 1 431 ? 30.672 24.391 -10.336 1 81.5 431 ASP B N 1
ATOM 9117 C CA . ASP B 1 431 ? 31.906 24.906 -10.938 1 81.5 431 ASP B CA 1
ATOM 9118 C C . ASP B 1 431 ? 32.031 26.406 -10.719 1 81.5 431 ASP B C 1
ATOM 9120 O O . ASP B 1 431 ? 33.062 27 -11.055 1 81.5 431 ASP B O 1
ATOM 9124 N N . GLU B 1 432 ? 31.062 27 -10.008 1 84.31 432 GLU B N 1
ATOM 9125 C CA . GLU B 1 432 ? 31.172 28.422 -9.719 1 84.31 432 GLU B CA 1
ATOM 9126 C C . GLU B 1 432 ? 32.281 28.703 -8.711 1 84.31 432 GLU B C 1
ATOM 9128 O O . GLU B 1 432 ? 32.594 27.844 -7.875 1 84.31 432 GLU B O 1
ATOM 9133 N N . SER B 1 433 ? 33 29.75 -8.719 1 81.88 433 SER B N 1
ATOM 9134 C CA . SER B 1 433 ? 34.188 30.094 -7.945 1 81.88 433 SER B CA 1
ATOM 9135 C C . SER B 1 433 ? 33.938 29.953 -6.449 1 81.88 433 SER B C 1
ATOM 9137 O O . SER B 1 433 ? 34.781 29.422 -5.719 1 81.88 433 SER B O 1
ATOM 9139 N N . HIS B 1 434 ? 32.719 30.359 -6 1 83.44 434 HIS B N 1
ATOM 9140 C CA . HIS B 1 434 ? 32.438 30.344 -4.566 1 83.44 434 HIS B CA 1
ATOM 9141 C C . HIS B 1 434 ? 32.125 28.938 -4.09 1 83.44 434 HIS B C 1
ATOM 9143 O O . HIS B 1 434 ? 32.25 28.641 -2.9 1 83.44 434 HIS B O 1
ATOM 9149 N N . CYS B 1 435 ? 31.75 28.031 -4.961 1 86.88 435 CYS B N 1
ATOM 9150 C CA . CYS B 1 435 ? 31.281 26.703 -4.555 1 86.88 435 CYS B CA 1
ATOM 9151 C C . CYS B 1 435 ? 32.281 25.641 -4.961 1 86.88 435 CYS B C 1
ATOM 9153 O O . CYS B 1 435 ? 32.219 24.5 -4.492 1 86.88 435 CYS B O 1
ATOM 9155 N N . LYS B 1 436 ? 33.344 25.938 -5.734 1 84.06 436 LYS B N 1
ATOM 9156 C CA . LYS B 1 436 ? 34.312 24.953 -6.262 1 84.06 436 LYS B CA 1
ATOM 9157 C C . LYS B 1 436 ? 35.219 24.422 -5.156 1 84.06 436 LYS B C 1
ATOM 9159 O O . LYS B 1 436 ? 35.5 23.219 -5.125 1 84.06 436 LYS B O 1
ATOM 9164 N N . THR B 1 437 ? 35.5 25.25 -4.141 1 82.06 437 THR B N 1
ATOM 9165 C CA . THR B 1 437 ? 36.5 24.875 -3.146 1 82.06 437 THR B CA 1
ATOM 9166 C C . THR B 1 437 ? 35.906 23.938 -2.098 1 82.06 437 THR B C 1
ATOM 9168 O O . THR B 1 437 ? 36.469 22.906 -1.776 1 82.06 437 THR B O 1
ATOM 9171 N N . CYS B 1 438 ? 34.781 24.25 -1.588 1 83.69 438 CYS B N 1
ATOM 9172 C CA . CYS B 1 438 ? 34.219 23.516 -0.465 1 83.69 438 CYS B CA 1
ATOM 9173 C C . CYS B 1 438 ? 33.062 22.609 -0.917 1 83.69 438 CYS B C 1
ATOM 9175 O O . CYS B 1 438 ? 32.688 21.688 -0.201 1 83.69 438 CYS B O 1
ATOM 9177 N N . GLY B 1 439 ? 32.5 22.75 -2.131 1 83.81 439 GLY B N 1
ATOM 9178 C CA . GLY B 1 439 ? 31.344 22.016 -2.59 1 83.81 439 GLY B CA 1
ATOM 9179 C C . GLY B 1 439 ? 30.047 22.75 -2.346 1 83.81 439 GLY B C 1
ATOM 9180 O O . GLY B 1 439 ? 29 22.359 -2.846 1 83.81 439 GLY B O 1
ATOM 9181 N N . TYR B 1 440 ? 30.094 23.703 -1.392 1 87.75 440 TYR B N 1
ATOM 9182 C CA . TYR B 1 440 ? 29 24.641 -1.115 1 87.75 440 TYR B CA 1
ATOM 9183 C C . TYR B 1 440 ? 29.516 26.062 -1.083 1 87.75 440 TYR B C 1
ATOM 9185 O O . TYR B 1 440 ? 30.719 26.312 -1.229 1 87.75 440 TYR B O 1
ATOM 9193 N N . ASN B 1 441 ? 28.594 27 -0.992 1 87.31 441 ASN B N 1
ATOM 9194 C CA . ASN B 1 441 ? 28.969 28.406 -1.02 1 87.31 441 ASN B CA 1
ATOM 9195 C C . ASN B 1 441 ? 29.828 28.766 0.184 1 87.31 441 ASN B C 1
ATOM 9197 O O . ASN B 1 441 ? 29.406 28.609 1.33 1 87.31 441 ASN B O 1
ATOM 9201 N N . ASN B 1 442 ? 31.031 29.25 -0.015 1 83.62 442 ASN B N 1
ATOM 9202 C CA . ASN B 1 442 ? 32 29.562 1.026 1 83.62 442 ASN B CA 1
ATOM 9203 C C . ASN B 1 442 ? 31.562 30.734 1.882 1 83.62 442 ASN B C 1
ATOM 9205 O O . ASN B 1 442 ? 32.094 30.969 2.967 1 83.62 442 ASN B O 1
ATOM 9209 N N . ILE B 1 443 ? 30.531 31.406 1.401 1 81.81 443 ILE B N 1
ATOM 9210 C CA . ILE B 1 443 ? 30.031 32.531 2.168 1 81.81 443 ILE B CA 1
ATOM 9211 C C . ILE B 1 443 ? 29.328 32.031 3.426 1 81.81 443 ILE B C 1
ATOM 9213 O O . ILE B 1 443 ? 29.281 32.75 4.441 1 81.81 443 ILE B O 1
ATOM 9217 N N . TYR B 1 444 ? 28.906 30.828 3.324 1 86.25 444 TYR B N 1
ATOM 9218 C CA . TYR B 1 444 ? 28.234 30.188 4.457 1 86.25 444 TYR B CA 1
ATOM 9219 C C . TYR B 1 444 ? 29.109 29.078 5.043 1 86.25 444 TYR B C 1
ATOM 9221 O O . TYR B 1 444 ? 29.047 27.938 4.59 1 86.25 444 TYR B O 1
ATOM 9229 N N . PRO B 1 445 ? 29.875 29.406 6.043 1 86.19 445 PRO B N 1
ATOM 9230 C CA . PRO B 1 445 ? 30.719 28.344 6.609 1 86.19 445 PRO B CA 1
ATOM 9231 C C . PRO B 1 445 ? 29.906 27.188 7.176 1 86.19 445 PRO B C 1
ATOM 9233 O O . PRO B 1 445 ? 30.328 26.031 7.062 1 86.19 445 PRO B O 1
ATOM 9236 N N . CYS B 1 446 ? 28.797 27.5 7.793 1 91.12 446 CYS B N 1
ATOM 9237 C CA . CYS B 1 446 ? 27.844 26.5 8.281 1 91.12 446 CYS B CA 1
ATOM 9238 C C . CYS B 1 446 ? 26.453 26.75 7.746 1 91.12 446 CYS B C 1
ATOM 9240 O O . CYS B 1 446 ? 25.656 27.438 8.391 1 91.12 446 CYS B O 1
ATOM 9242 N N . TRP B 1 447 ? 26.172 26.219 6.582 1 92.88 447 TRP B N 1
ATOM 9243 C CA . TRP B 1 447 ? 24.906 26.531 5.918 1 92.88 447 TRP B CA 1
ATOM 9244 C C . TRP B 1 447 ? 23.734 25.906 6.664 1 92.88 447 TRP B C 1
ATOM 9246 O O . TRP B 1 447 ? 22.609 26.422 6.602 1 92.88 447 TRP B O 1
ATOM 9256 N N . GLU B 1 448 ? 23.906 24.75 7.414 1 95.12 448 GLU B N 1
ATOM 9257 C CA . GLU B 1 448 ? 22.844 24.141 8.188 1 95.12 448 GLU B CA 1
ATOM 9258 C C . GLU B 1 448 ? 22.344 25.062 9.297 1 95.12 448 GLU B C 1
ATOM 9260 O O . GLU B 1 448 ? 21.141 25.188 9.523 1 95.12 448 GLU B O 1
ATOM 9265 N N . THR B 1 449 ? 23.281 25.656 9.977 1 93.62 449 THR B N 1
ATOM 9266 C CA . THR B 1 449 ? 22.906 26.594 11.031 1 93.62 449 THR B CA 1
ATOM 9267 C C . THR B 1 449 ? 22.203 27.812 10.445 1 93.62 449 THR B C 1
ATOM 9269 O O . THR B 1 449 ? 21.281 28.359 11.055 1 93.62 449 THR B O 1
ATOM 9272 N N . ARG B 1 450 ? 22.625 28.25 9.242 1 91.75 450 ARG B N 1
ATOM 9273 C CA . ARG B 1 450 ? 21.969 29.375 8.586 1 91.75 450 ARG B CA 1
ATOM 9274 C C . ARG B 1 450 ? 20.516 29.031 8.242 1 91.75 450 ARG B C 1
ATOM 9276 O O . ARG B 1 450 ? 19.625 29.859 8.422 1 91.75 450 ARG B O 1
ATOM 9283 N N . LEU B 1 451 ? 20.281 27.891 7.766 1 93.62 451 LEU B N 1
ATOM 9284 C CA . LEU B 1 451 ? 18.922 27.453 7.477 1 93.62 451 LEU B CA 1
ATOM 9285 C C . LEU B 1 451 ? 18.109 27.344 8.758 1 93.62 451 LEU B C 1
ATOM 9287 O O . LEU B 1 451 ? 16.938 27.719 8.773 1 93.62 451 LEU B O 1
ATOM 9291 N N . GLY B 1 452 ? 18.703 26.828 9.797 1 94.94 452 GLY B N 1
ATOM 9292 C CA . GLY B 1 452 ? 18.031 26.766 11.078 1 94.94 452 GLY B CA 1
ATOM 9293 C C . GLY B 1 452 ? 17.656 28.125 11.625 1 94.94 452 GLY B C 1
ATOM 9294 O O . GLY B 1 452 ? 16.594 28.297 12.227 1 94.94 452 GLY B O 1
ATOM 9295 N N . GLN B 1 453 ? 18.5 29.062 11.391 1 93.81 453 GLN B N 1
ATOM 9296 C CA . GLN B 1 453 ? 18.234 30.422 11.844 1 93.81 453 GLN B CA 1
ATOM 9297 C C . GLN B 1 453 ? 17.047 31.031 11.102 1 93.81 453 GLN B C 1
ATOM 9299 O O . GLN B 1 453 ? 16.234 31.75 11.703 1 93.81 453 GLN B O 1
ATOM 9304 N N . GLU B 1 454 ? 16.969 30.75 9.836 1 93.38 454 GLU B N 1
ATOM 9305 C CA . GLU B 1 454 ? 15.828 31.266 9.078 1 93.38 454 GLU B CA 1
ATOM 9306 C C . GLU B 1 454 ? 14.523 30.672 9.586 1 93.38 454 GLU B C 1
ATOM 9308 O O . GLU B 1 454 ? 13.508 31.375 9.68 1 93.38 454 GLU B O 1
ATOM 9313 N N . MET B 1 455 ? 14.547 29.406 9.859 1 95.19 455 MET B N 1
ATOM 9314 C CA . MET B 1 455 ? 13.336 28.781 10.398 1 95.19 455 MET B CA 1
ATOM 9315 C C . MET B 1 455 ? 13.031 29.297 11.797 1 95.19 455 MET B C 1
ATOM 9317 O O . MET B 1 455 ? 11.867 29.484 12.156 1 95.19 455 MET B O 1
ATOM 9321 N N . TYR B 1 456 ? 14.078 29.516 12.57 1 95.31 456 TYR B N 1
ATOM 9322 C CA . TYR B 1 456 ? 13.93 30.094 13.898 1 95.31 456 TYR B CA 1
ATOM 9323 C C . TYR B 1 456 ? 13.312 31.484 13.82 1 95.31 456 TYR B C 1
ATOM 9325 O O . TYR B 1 456 ? 12.383 31.812 14.562 1 95.31 456 TYR B O 1
ATOM 9333 N N . LYS B 1 457 ? 13.773 32.312 12.922 1 94.44 457 LYS B N 1
ATOM 9334 C CA . LYS B 1 457 ? 13.25 33.656 12.727 1 94.44 457 LYS B CA 1
ATOM 9335 C C . LYS B 1 457 ? 11.789 33.625 12.297 1 94.44 457 LYS B C 1
ATOM 9337 O O . LYS B 1 457 ? 10.977 34.438 12.75 1 94.44 457 LYS B O 1
ATOM 9342 N N . LEU B 1 458 ? 11.492 32.688 11.461 1 93.94 458 LEU B N 1
ATOM 9343 C CA . LEU B 1 458 ? 10.117 32.531 10.992 1 93.94 458 LEU B CA 1
ATOM 9344 C C . LEU B 1 458 ? 9.195 32.156 12.141 1 93.94 458 LEU B C 1
ATOM 9346 O O . LEU B 1 458 ? 8.078 32.656 12.25 1 93.94 458 LEU B O 1
ATOM 9350 N N . ALA B 1 459 ? 9.641 31.234 13.008 1 94.94 459 ALA B N 1
ATOM 9351 C CA . ALA B 1 459 ? 8.836 30.781 14.141 1 94.94 459 ALA B CA 1
ATOM 9352 C C . ALA B 1 459 ? 8.625 31.906 15.148 1 94.94 459 ALA B C 1
ATOM 9354 O O . ALA B 1 459 ? 7.508 32.094 15.641 1 94.94 459 ALA B O 1
ATOM 9355 N N . ILE B 1 460 ? 9.648 32.625 15.414 1 93.56 460 ILE B N 1
ATOM 9356 C CA . ILE B 1 460 ? 9.555 33.719 16.375 1 93.56 460 ILE B CA 1
ATOM 9357 C C . ILE B 1 460 ? 8.68 34.844 15.812 1 93.56 460 ILE B C 1
ATOM 9359 O O . ILE B 1 460 ? 7.852 35.406 16.531 1 93.56 460 ILE B O 1
ATOM 9363 N N . PHE B 1 461 ? 8.898 35.125 14.57 1 92.94 461 PHE B N 1
ATOM 9364 C CA . PHE B 1 461 ? 8.109 36.219 13.961 1 92.94 461 PHE B CA 1
ATOM 9365 C C . PHE B 1 461 ? 6.637 35.812 13.906 1 92.94 461 PHE B C 1
ATOM 9367 O O . PHE B 1 461 ? 5.762 36.688 14.078 1 92.94 461 PHE B O 1
ATOM 9374 N N . ASP B 1 462 ? 6.375 34.656 13.609 1 91.12 462 ASP B N 1
ATOM 9375 C CA . ASP B 1 462 ? 5 34.156 13.617 1 91.12 462 ASP B CA 1
ATOM 9376 C C . ASP B 1 462 ? 4.375 34.312 15.008 1 91.12 462 ASP B C 1
ATOM 9378 O O . ASP B 1 462 ? 3.225 34.75 15.125 1 91.12 462 ASP B O 1
ATOM 9382 N N . PHE B 1 463 ? 5.078 34.031 16.016 1 92.31 463 PHE B N 1
ATOM 9383 C CA . PHE B 1 463 ? 4.621 34.188 17.391 1 92.31 463 PHE B CA 1
ATOM 9384 C C . PHE B 1 463 ? 4.371 35.656 17.719 1 92.31 463 PHE B C 1
ATOM 9386 O O . PHE B 1 463 ? 3.334 36 18.281 1 92.31 463 PHE B O 1
ATOM 9393 N N . LEU B 1 464 ? 5.293 36.469 17.312 1 90.12 464 LEU B N 1
ATOM 9394 C CA . LEU B 1 464 ? 5.18 37.906 17.578 1 90.12 464 LEU B CA 1
ATOM 9395 C C . LEU B 1 464 ? 3.992 38.5 16.844 1 90.12 464 LEU B C 1
ATOM 9397 O O . LEU B 1 464 ? 3.299 39.375 17.375 1 90.12 464 LEU B O 1
ATOM 9401 N N . THR B 1 465 ? 3.764 38.031 15.68 1 89.25 465 THR B N 1
ATOM 9402 C CA . THR B 1 465 ? 2.646 38.562 14.906 1 89.25 465 THR B CA 1
ATOM 9403 C C . THR B 1 465 ? 1.315 38.188 15.547 1 89.25 465 THR B C 1
ATOM 9405 O O . THR B 1 465 ? 0.378 39 15.562 1 89.25 465 THR B O 1
ATOM 9408 N N . VAL B 1 466 ? 1.221 37.031 16.031 1 87.44 466 VAL B N 1
ATOM 9409 C CA . VAL B 1 466 ? -0.003 36.625 16.719 1 87.44 466 VAL B CA 1
ATOM 9410 C C . VAL B 1 466 ? -0.212 37.469 17.969 1 87.44 466 VAL B C 1
ATOM 9412 O O . VAL B 1 466 ? -1.327 37.906 18.234 1 87.44 466 VAL B O 1
ATOM 9415 N N . LEU B 1 467 ? 0.87 37.75 18.641 1 88.5 467 LEU B N 1
ATOM 9416 C CA . LEU B 1 467 ? 0.803 38.562 19.859 1 88.5 467 LEU B CA 1
ATOM 9417 C C . LEU B 1 467 ? 0.403 40 19.531 1 88.5 467 LEU B C 1
ATOM 9419 O O . LEU B 1 467 ? -0.471 40.562 20.188 1 88.5 467 LEU B O 1
ATOM 9423 N N . VAL B 1 468 ? 0.979 40.469 18.484 1 89.38 468 VAL B N 1
ATOM 9424 C CA . VAL B 1 468 ? 0.697 41.844 18.078 1 89.38 468 VAL B CA 1
ATOM 9425 C C . VAL B 1 468 ? -0.739 41.969 17.562 1 89.38 468 VAL B C 1
ATOM 9427 O O . VAL B 1 468 ? -1.438 42.938 17.859 1 89.38 468 VAL B O 1
ATOM 9430 N N . MET B 1 469 ? -1.193 40.969 16.844 1 86.94 469 MET B N 1
ATOM 9431 C CA . MET B 1 469 ? -2.557 41 16.312 1 86.94 469 MET B CA 1
ATOM 9432 C C . MET B 1 469 ? -3.576 40.938 17.453 1 86.94 469 MET B C 1
ATOM 9434 O O . MET B 1 469 ? -4.613 41.594 17.391 1 86.94 469 MET B O 1
ATOM 9438 N N . ILE B 1 470 ? -3.326 40.219 18.516 1 86 470 ILE B N 1
ATOM 9439 C CA . ILE B 1 470 ? -4.246 40.094 19.641 1 86 470 ILE B CA 1
ATOM 9440 C C . ILE B 1 470 ? -4.215 41.375 20.469 1 86 470 ILE B C 1
ATOM 9442 O O . ILE B 1 470 ? -5.266 41.906 20.859 1 86 470 ILE B O 1
ATOM 9446 N N . LEU B 1 471 ? -3.025 42 20.656 1 86.31 471 LEU B N 1
ATOM 9447 C CA . LEU B 1 471 ? -2.869 43.125 21.578 1 86.31 471 LEU B CA 1
ATOM 9448 C C . LEU B 1 471 ? -3.189 44.469 20.891 1 86.31 471 LEU B C 1
ATOM 9450 O O . LEU B 1 471 ? -3.814 45.344 21.484 1 86.31 471 LEU B O 1
ATOM 9454 N N . LEU B 1 472 ? -2.795 44.531 19.609 1 86.44 472 LEU B N 1
ATOM 9455 C CA . LEU B 1 472 ? -2.893 45.812 18.969 1 86.44 472 LEU B CA 1
ATOM 9456 C C . LEU B 1 472 ? -4.109 45.875 18.047 1 86.44 472 LEU B C 1
ATOM 9458 O O . LEU B 1 472 ? -4.551 46.969 17.672 1 86.44 472 LEU B O 1
ATOM 9462 N N . VAL B 1 473 ? -4.57 44.844 17.656 1 84 473 VAL B N 1
ATOM 9463 C CA . VAL B 1 473 ? -5.684 44.875 16.719 1 84 473 VAL B CA 1
ATOM 9464 C C . VAL B 1 473 ? -6.957 44.406 17.406 1 84 473 VAL B C 1
ATOM 9466 O O . VAL B 1 473 ? -7.934 45.156 17.516 1 84 473 VAL B O 1
ATOM 9469 N N . ASP B 1 474 ? -6.984 43.219 17.969 1 82.5 474 ASP B N 1
ATOM 9470 C CA . ASP B 1 474 ? -8.203 42.656 18.5 1 82.5 474 ASP B CA 1
ATOM 9471 C C . ASP B 1 474 ? -8.664 43.406 19.75 1 82.5 474 ASP B C 1
ATOM 9473 O O . ASP B 1 474 ? -9.844 43.719 19.875 1 82.5 474 ASP B O 1
ATOM 9477 N N . PHE B 1 475 ? -7.73 43.781 20.656 1 83.5 475 PHE B N 1
ATOM 9478 C CA . PHE B 1 475 ? -8.094 44.438 21.906 1 83.5 475 PHE B CA 1
ATOM 9479 C C . PHE B 1 475 ? -8.57 45.875 21.656 1 83.5 475 PHE B C 1
ATOM 9481 O O . PHE B 1 475 ? -9.648 46.25 22.109 1 83.5 475 PHE B O 1
ATOM 9488 N N . PRO B 1 476 ? -7.809 46.625 20.922 1 82.62 476 PRO B N 1
ATOM 9489 C CA . PRO B 1 476 ? -8.289 47.969 20.688 1 82.62 476 PRO B CA 1
ATOM 9490 C C . PRO B 1 476 ? -9.578 48.031 19.859 1 82.62 476 PRO B C 1
ATOM 9492 O O . PRO B 1 476 ? -10.414 48.906 20.062 1 82.62 476 PRO B O 1
ATOM 9495 N N . ARG B 1 477 ? -9.656 47.094 18.969 1 83.44 477 ARG B N 1
ATOM 9496 C CA . ARG B 1 477 ? -10.883 47.062 18.188 1 83.44 477 ARG B CA 1
ATOM 9497 C C . ARG B 1 477 ? -12.102 46.844 19.078 1 83.44 477 ARG B C 1
ATOM 9499 O O . ARG B 1 477 ? -13.125 47.531 18.891 1 83.44 477 ARG B O 1
ATOM 9506 N N . ARG B 1 478 ? -12.031 46 20.031 1 82.94 478 ARG B N 1
ATOM 9507 C CA . ARG B 1 478 ? -13.125 45.812 20.969 1 82.94 478 ARG B CA 1
ATOM 9508 C C . ARG B 1 478 ? -13.406 47.062 21.766 1 82.94 478 ARG B C 1
ATOM 9510 O O . ARG B 1 478 ? -14.562 47.469 21.953 1 82.94 478 ARG B O 1
ATOM 9517 N N . MET B 1 479 ? -12.312 47.781 22.188 1 82.56 479 MET B N 1
ATOM 9518 C CA . MET B 1 479 ? -12.453 48.969 23.016 1 82.56 479 MET B CA 1
ATOM 9519 C C . MET B 1 479 ? -13.078 50.094 22.219 1 82.56 479 MET B C 1
ATOM 9521 O O . MET B 1 479 ? -13.922 50.844 22.734 1 82.56 479 MET B O 1
ATOM 9525 N N . ILE B 1 480 ? -12.664 50.125 20.953 1 84.06 480 ILE B N 1
ATOM 9526 C CA . ILE B 1 480 ? -13.148 51.219 20.125 1 84.06 480 ILE B CA 1
ATOM 9527 C C . ILE B 1 480 ? -14.609 51 19.75 1 84.06 480 ILE B C 1
ATOM 9529 O O . ILE B 1 480 ? -15.422 51.906 19.797 1 84.06 480 ILE B O 1
ATOM 9533 N N . VAL B 1 481 ? -14.906 49.781 19.438 1 82.75 481 VAL B N 1
ATOM 9534 C CA . VAL B 1 481 ? -16.281 49.5 19.031 1 82.75 481 VAL B CA 1
ATOM 9535 C C . VAL B 1 481 ? -17.219 49.625 20.234 1 82.75 481 VAL B C 1
ATOM 9537 O O . VAL B 1 481 ? -18.359 50.062 20.094 1 82.75 481 VAL B O 1
ATOM 9540 N N . GLN B 1 482 ? -16.719 49.281 21.453 1 79.94 482 GLN B N 1
ATOM 9541 C CA . GLN B 1 482 ? -17.562 49.344 22.656 1 79.94 482 GLN B CA 1
ATOM 9542 C C . GLN B 1 482 ? -17.75 50.781 23.094 1 79.94 482 GLN B C 1
ATOM 9544 O O . GLN B 1 482 ? -18.812 51.156 23.594 1 79.94 482 GLN B O 1
ATOM 9549 N N . HIS B 1 483 ? -16.75 51.719 22.859 1 81.44 483 HIS B N 1
ATOM 9550 C CA . HIS B 1 483 ? -16.828 53.031 23.453 1 81.44 483 HIS B CA 1
ATOM 9551 C C . HIS B 1 483 ? -17.172 54.094 22.391 1 81.44 483 HIS B C 1
ATOM 9553 O O . HIS B 1 483 ? -17.594 55.219 22.734 1 81.44 483 HIS B O 1
ATOM 9559 N N . CYS B 1 484 ? -16.781 53.781 21.156 1 77.19 484 CYS B N 1
ATOM 9560 C CA . CYS B 1 484 ? -17.016 54.781 20.125 1 77.19 484 CYS B CA 1
ATOM 9561 C C . CYS B 1 484 ? -18.297 54.531 19.375 1 77.19 484 CYS B C 1
ATOM 9563 O O . CYS B 1 484 ? -18.516 53.406 18.891 1 77.19 484 CYS B O 1
ATOM 9565 N N . SER B 1 485 ? -19.234 55.344 19.469 1 76.19 485 SER B N 1
ATOM 9566 C CA . SER B 1 485 ? -20.531 55.219 18.828 1 76.19 485 SER B CA 1
ATOM 9567 C C . SER B 1 485 ? -20.5 55.719 17.391 1 76.19 485 SER B C 1
ATOM 9569 O O . SER B 1 485 ? -21.547 55.844 16.75 1 76.19 485 SER B O 1
ATOM 9571 N N . CYS B 1 486 ? -19.281 55.875 16.844 1 77.88 486 CYS B N 1
ATOM 9572 C CA . CYS B 1 486 ? -19.234 56.344 15.469 1 77.88 486 CYS B CA 1
ATOM 9573 C C . CYS B 1 486 ? -19.688 55.25 14.508 1 77.88 486 CYS B C 1
ATOM 9575 O O . CYS B 1 486 ? -19.406 54.062 14.727 1 77.88 486 CYS B O 1
ATOM 9577 N N . LYS B 1 487 ? -20.5 55.594 13.523 1 80.62 487 LYS B N 1
ATOM 9578 C CA . LYS B 1 487 ? -21.156 54.656 12.594 1 80.62 487 LYS B CA 1
ATOM 9579 C C . LYS B 1 487 ? -20.125 53.844 11.82 1 80.62 487 LYS B C 1
ATOM 9581 O O . LYS B 1 487 ? -20.328 52.656 11.586 1 80.62 487 LYS B O 1
ATOM 9586 N N . LEU B 1 488 ? -19.031 54.469 11.523 1 78.25 488 LEU B N 1
ATOM 9587 C CA . LEU B 1 488 ? -18.016 53.75 10.75 1 78.25 488 LEU B CA 1
ATOM 9588 C C . LEU B 1 488 ? -17.375 52.656 11.586 1 78.25 488 LEU B C 1
ATOM 9590 O O . LEU B 1 488 ? -17.109 51.562 11.07 1 78.25 488 LEU B O 1
ATOM 9594 N N . ILE B 1 489 ? -17.219 52.938 12.828 1 79.44 489 ILE B N 1
ATOM 9595 C CA . ILE B 1 489 ? -16.578 51.969 13.719 1 79.44 489 ILE B CA 1
ATOM 9596 C C . ILE B 1 489 ? -17.547 50.844 14.039 1 79.44 489 ILE B C 1
ATOM 9598 O O . ILE B 1 489 ? -17.156 49.688 14.172 1 79.44 489 ILE B O 1
ATOM 9602 N N . GLN B 1 490 ? -18.797 51.219 13.992 1 77 490 GLN B N 1
ATOM 9603 C CA . GLN B 1 490 ? -19.797 50.188 14.266 1 77 490 GLN B CA 1
ATOM 9604 C C . GLN B 1 490 ? -19.969 49.25 13.078 1 77 490 GLN B C 1
ATOM 9606 O O . GLN B 1 490 ? -20.297 48.062 13.242 1 77 490 GLN B O 1
ATOM 9611 N N . LEU B 1 491 ? -19.562 49.875 11.992 1 73.38 491 LEU B N 1
ATOM 9612 C CA . LEU B 1 491 ? -19.625 49.031 10.797 1 73.38 491 LEU B CA 1
ATOM 9613 C C . LEU B 1 491 ? -18.469 48.062 10.758 1 73.38 491 LEU B C 1
ATOM 9615 O O . LEU B 1 491 ? -18.594 46.969 10.219 1 73.38 491 LEU B O 1
ATOM 9619 N N . TRP B 1 492 ? -17.375 48.5 11.32 1 72.38 492 TRP B N 1
ATOM 9620 C CA . TRP B 1 492 ? -16.234 47.625 11.406 1 72.38 492 TRP B CA 1
ATOM 9621 C C . TRP B 1 492 ? -16.547 46.438 12.32 1 72.38 492 TRP B C 1
ATOM 9623 O O . TRP B 1 492 ? -16.141 45.312 12.023 1 72.38 492 TRP B O 1
ATOM 9633 N N . GLY B 1 493 ? -17.438 46.5 13.156 1 67.75 493 GLY B N 1
ATOM 9634 C CA . GLY B 1 493 ? -17.984 45.469 14.016 1 67.75 493 GLY B CA 1
ATOM 9635 C C . GLY B 1 493 ? -16.938 44.75 14.836 1 67.75 493 GLY B C 1
ATOM 9636 O O . GLY B 1 493 ? -15.742 45.031 14.711 1 67.75 493 GLY B O 1
ATOM 9637 N N . GLN B 1 494 ? -17.422 43.844 15.711 1 72.31 494 GLN B N 1
ATOM 9638 C CA . GLN B 1 494 ? -16.531 43.062 16.562 1 72.31 494 GLN B CA 1
ATOM 9639 C C . GLN B 1 494 ? -15.891 41.906 15.789 1 72.31 494 GLN B C 1
ATOM 9641 O O . GLN B 1 494 ? -16.391 41.5 14.734 1 72.31 494 GLN B O 1
ATOM 9646 N N . GLN B 1 495 ? -14.688 41.625 16.203 1 76.94 495 GLN B N 1
ATOM 9647 C CA . GLN B 1 495 ? -13.945 40.562 15.531 1 76.94 495 GLN B CA 1
ATOM 9648 C C . GLN B 1 495 ? -14.625 39.219 15.727 1 76.94 495 GLN B C 1
ATOM 9650 O O . GLN B 1 495 ? -15.109 38.906 16.812 1 76.94 495 GLN B O 1
ATOM 9655 N N . GLU B 1 496 ? -14.844 38.562 14.578 1 77.38 496 GLU B N 1
ATOM 9656 C CA . GLU B 1 496 ? -15.367 37.188 14.609 1 77.38 496 GLU B CA 1
ATOM 9657 C C . GLU B 1 496 ? -14.234 36.156 14.586 1 77.38 496 GLU B C 1
ATOM 9659 O O . GLU B 1 496 ? -13.219 36.375 13.922 1 77.38 496 GLU B O 1
ATOM 9664 N N . PHE B 1 497 ? -14.406 35.25 15.484 1 78.62 497 PHE B N 1
ATOM 9665 C CA . PHE B 1 497 ? -13.406 34.188 15.516 1 78.62 497 PHE B CA 1
ATOM 9666 C C . PHE B 1 497 ? -13.57 33.25 14.32 1 78.62 497 PHE B C 1
ATOM 9668 O O . PHE B 1 497 ? -14.516 32.469 14.258 1 78.62 497 PHE B O 1
ATOM 9675 N N . GLN B 1 498 ? -12.648 33.5 13.336 1 80.75 498 GLN B N 1
ATOM 9676 C CA . GLN B 1 498 ? -12.672 32.625 12.172 1 80.75 498 GLN B CA 1
ATOM 9677 C C . GLN B 1 498 ? -11.859 31.359 12.422 1 80.75 498 GLN B C 1
ATOM 9679 O O . GLN B 1 498 ? -10.625 31.406 12.469 1 80.75 498 GLN B O 1
ATOM 9684 N N . VAL B 1 499 ? -12.523 30.25 12.508 1 84.25 499 VAL B N 1
ATOM 9685 C CA . VAL B 1 499 ? -11.898 29 12.883 1 84.25 499 VAL B CA 1
ATOM 9686 C C . VAL B 1 499 ? -10.961 28.531 11.773 1 84.25 499 VAL B C 1
ATOM 9688 O O . VAL B 1 499 ? -9.805 28.188 12.031 1 84.25 499 VAL B O 1
ATOM 9691 N N . PRO B 1 500 ? -11.352 28.578 10.492 1 84.38 500 PRO B N 1
ATOM 9692 C CA . PRO B 1 500 ? -10.484 28 9.461 1 84.38 500 PRO B CA 1
ATOM 9693 C C . PRO B 1 500 ? -9.164 28.75 9.312 1 84.38 500 PRO B C 1
ATOM 9695 O O . PRO B 1 500 ? -8.109 28.125 9.18 1 84.38 500 PRO B O 1
ATOM 9698 N N . SER B 1 501 ? -9.156 30.094 9.383 1 85.69 501 SER B N 1
ATOM 9699 C CA . SER B 1 501 ? -7.926 30.859 9.227 1 85.69 501 SER B CA 1
ATOM 9700 C C . SER B 1 501 ? -6.992 30.641 10.414 1 85.69 501 SER B C 1
ATOM 9702 O O . SER B 1 501 ? -5.773 30.562 10.242 1 85.69 501 SER B O 1
ATOM 9704 N N . ASN B 1 502 ? -7.547 30.516 11.539 1 89.06 502 ASN B N 1
ATOM 9705 C CA . ASN B 1 502 ? -6.734 30.297 12.734 1 89.06 502 ASN B CA 1
ATOM 9706 C C . ASN B 1 502 ? -6.105 28.906 12.734 1 89.06 502 ASN B C 1
ATOM 9708 O O . ASN B 1 502 ? -4.977 28.719 13.195 1 89.06 502 ASN B O 1
ATOM 9712 N N . VAL B 1 503 ? -6.867 27.969 12.266 1 91.88 503 VAL B N 1
ATOM 9713 C CA . VAL B 1 503 ? -6.32 26.609 12.211 1 91.88 503 VAL B CA 1
ATOM 9714 C C . VAL B 1 503 ? -5.195 26.547 11.18 1 91.88 503 VAL B C 1
ATOM 9716 O O . VAL B 1 503 ? -4.18 25.875 11.398 1 91.88 503 VAL B O 1
ATOM 9719 N N . LEU B 1 504 ? -5.316 27.25 10.102 1 91.5 504 LEU B N 1
ATOM 9720 C CA . LEU B 1 504 ? -4.281 27.266 9.07 1 91.5 504 LEU B CA 1
ATOM 9721 C C . LEU B 1 504 ? -3.006 27.922 9.594 1 91.5 504 LEU B C 1
ATOM 9723 O O . LEU B 1 504 ? -1.902 27.531 9.203 1 91.5 504 LEU B O 1
ATOM 9727 N N . ASP B 1 505 ? -3.166 28.891 10.469 1 92.38 505 ASP B N 1
ATOM 9728 C CA . ASP B 1 505 ? -2.002 29.5 11.094 1 92.38 505 ASP B CA 1
ATOM 9729 C C . ASP B 1 505 ? -1.246 28.5 11.961 1 92.38 505 ASP B C 1
ATOM 9731 O O . ASP B 1 505 ? -0.013 28.5 11.992 1 92.38 505 ASP B O 1
ATOM 9735 N N . LEU B 1 506 ? -2.039 27.703 12.602 1 94.69 506 LEU B N 1
ATOM 9736 C CA . LEU B 1 506 ? -1.414 26.688 13.438 1 94.69 506 LEU B CA 1
ATOM 9737 C C . LEU B 1 506 ? -0.666 25.672 12.578 1 94.69 506 LEU B C 1
ATOM 9739 O O . LEU B 1 506 ? 0.446 25.266 12.922 1 94.69 506 LEU B O 1
ATOM 9743 N N . ILE B 1 507 ? -1.267 25.25 11.484 1 95 507 ILE B N 1
ATOM 9744 C CA . ILE B 1 507 ? -0.664 24.266 10.594 1 95 507 ILE B CA 1
ATOM 9745 C C . ILE B 1 507 ? 0.603 24.844 9.969 1 95 507 ILE B C 1
ATOM 9747 O O . ILE B 1 507 ? 1.605 24.141 9.82 1 95 507 ILE B O 1
ATOM 9751 N N . TYR B 1 508 ? 0.554 26.094 9.633 1 94.62 508 TYR B N 1
ATOM 9752 C CA . TYR B 1 508 ? 1.733 26.766 9.102 1 94.62 508 TYR B CA 1
ATOM 9753 C C . TYR B 1 508 ? 2.875 26.734 10.109 1 94.62 508 TYR B C 1
ATOM 9755 O O . TYR B 1 508 ? 4.012 26.406 9.766 1 94.62 508 TYR B O 1
ATOM 9763 N N . GLY B 1 509 ? 2.549 27.109 11.32 1 94.94 509 GLY B N 1
ATOM 9764 C CA . GLY B 1 509 ? 3.559 27.078 12.367 1 94.94 509 GLY B CA 1
ATOM 9765 C C . GLY B 1 509 ? 4.141 25.703 12.602 1 94.94 509 GLY B C 1
ATOM 9766 O O . GLY B 1 509 ? 5.344 25.562 12.828 1 94.94 509 GLY B O 1
ATOM 9767 N N . GLN B 1 510 ? 3.32 24.703 12.5 1 96.44 510 GLN B N 1
ATOM 9768 C CA . GLN B 1 510 ? 3.775 23.344 12.695 1 96.44 510 GLN B CA 1
ATOM 9769 C C . GLN B 1 510 ? 4.66 22.875 11.539 1 96.44 510 GLN B C 1
ATOM 9771 O O . GLN B 1 510 ? 5.633 22.156 11.742 1 96.44 510 GLN B O 1
ATOM 9776 N N . THR B 1 511 ? 4.344 23.266 10.344 1 96.56 511 THR B N 1
ATOM 9777 C CA . THR B 1 511 ? 5.141 22.891 9.18 1 96.56 511 THR B CA 1
ATOM 9778 C C . THR B 1 511 ? 6.531 23.516 9.25 1 96.56 511 THR B C 1
ATOM 9780 O O . THR B 1 511 ? 7.527 22.875 8.914 1 96.56 511 THR B O 1
ATOM 9783 N N . VAL B 1 512 ? 6.547 24.75 9.734 1 96.44 512 VAL B N 1
ATOM 9784 C CA . VAL B 1 512 ? 7.828 25.422 9.93 1 96.44 512 VAL B CA 1
ATOM 9785 C C . VAL B 1 512 ? 8.656 24.656 10.961 1 96.44 512 VAL B C 1
ATOM 9787 O O . VAL B 1 512 ? 9.867 24.484 10.789 1 96.44 512 VAL B O 1
ATOM 9790 N N . CYS B 1 513 ? 7.992 24.25 11.961 1 97.06 513 CYS B N 1
ATOM 9791 C CA . CYS B 1 513 ? 8.672 23.5 13.008 1 97.06 513 CYS B CA 1
ATOM 9792 C C . CYS B 1 513 ? 9.195 22.172 12.469 1 97.06 513 CYS B C 1
ATOM 9794 O O . CYS B 1 513 ? 10.32 21.766 12.781 1 97.06 513 CYS B O 1
ATOM 9796 N N . TRP B 1 514 ? 8.461 21.484 11.648 1 97.19 514 TRP B N 1
ATOM 9797 C CA . TRP B 1 514 ? 8.891 20.203 11.07 1 97.19 514 TRP B CA 1
ATOM 9798 C C . TRP B 1 514 ? 10.102 20.406 10.164 1 97.19 514 TRP B C 1
ATOM 9800 O O . TRP B 1 514 ? 11.039 19.609 10.188 1 97.19 514 TRP B O 1
ATOM 9810 N N . ILE B 1 515 ? 10.133 21.453 9.422 1 96.5 515 ILE B N 1
ATOM 9811 C CA . ILE B 1 515 ? 11.242 21.719 8.516 1 96.5 515 ILE B CA 1
ATOM 9812 C C . ILE B 1 515 ? 12.477 22.109 9.328 1 96.5 515 ILE B C 1
ATOM 9814 O O . ILE B 1 515 ? 13.594 21.703 9.008 1 96.5 515 ILE B O 1
ATOM 9818 N N . GLY B 1 516 ? 12.289 22.828 10.406 1 96.88 516 GLY B N 1
ATOM 9819 C CA . GLY B 1 516 ? 13.398 23.422 11.148 1 96.88 516 GLY B CA 1
ATOM 9820 C C . GLY B 1 516 ? 13.977 22.484 12.195 1 96.88 516 GLY B C 1
ATOM 9821 O O . GLY B 1 516 ? 15.094 22.703 12.672 1 96.88 516 GLY B O 1
ATOM 9822 N N . THR B 1 517 ? 13.367 21.391 12.531 1 96.56 517 THR B N 1
ATOM 9823 C CA . THR B 1 517 ? 13.789 20.562 13.656 1 96.56 517 THR B CA 1
ATOM 9824 C C . THR B 1 517 ? 15.133 19.906 13.367 1 96.56 517 THR B C 1
ATOM 9826 O O . THR B 1 517 ? 15.945 19.703 14.273 1 96.56 517 THR B O 1
ATOM 9829 N N . PHE B 1 518 ? 15.453 19.562 12.117 1 96.44 518 PHE B N 1
ATOM 9830 C CA . PHE B 1 518 ? 16.734 18.953 11.766 1 96.44 518 PHE B CA 1
ATOM 9831 C C . PHE B 1 518 ? 17.875 19.938 11.977 1 96.44 518 PHE B C 1
ATOM 9833 O O . PHE B 1 518 ? 18.953 19.547 12.43 1 96.44 518 PHE B O 1
ATOM 9840 N N . PHE B 1 519 ? 17.625 21.25 11.742 1 96.81 519 PHE B N 1
ATOM 9841 C CA . PHE B 1 519 ? 18.672 22.266 11.797 1 96.81 519 PHE B CA 1
ATOM 9842 C C . PHE B 1 519 ? 18.672 22.969 13.148 1 96.81 519 PHE B C 1
ATOM 9844 O O . PHE B 1 519 ? 19.688 23.516 13.57 1 96.81 519 PHE B O 1
ATOM 9851 N N . CYS B 1 520 ? 17.5 23.047 13.688 1 96.44 520 CYS B N 1
ATOM 9852 C CA . CYS B 1 520 ? 17.297 23.578 15.031 1 96.44 520 CYS B CA 1
ATOM 9853 C C . CYS B 1 520 ? 16.594 22.562 15.922 1 96.44 520 CYS B C 1
ATOM 9855 O O . CYS B 1 520 ? 15.367 22.609 16.062 1 96.44 520 CYS B O 1
ATOM 9857 N N . PRO B 1 521 ? 17.344 21.703 16.656 1 95.25 521 PRO B N 1
ATOM 9858 C CA . PRO B 1 521 ? 16.75 20.578 17.359 1 95.25 521 PRO B CA 1
ATOM 9859 C C . PRO B 1 521 ? 15.836 21.016 18.516 1 95.25 521 PRO B C 1
ATOM 9861 O O . PRO B 1 521 ? 14.93 20.266 18.891 1 95.25 521 PRO B O 1
ATOM 9864 N N . LEU B 1 522 ? 15.938 22.141 19.078 1 95.56 522 LEU B N 1
ATOM 9865 C CA . LEU B 1 522 ? 15.109 22.562 20.203 1 95.56 522 LEU B CA 1
ATOM 9866 C C . LEU B 1 522 ? 13.914 23.375 19.734 1 95.56 522 LEU B C 1
ATOM 9868 O O . LEU B 1 522 ? 13.18 23.938 20.547 1 95.56 522 LEU B O 1
ATOM 9872 N N . LEU B 1 523 ? 13.711 23.406 18.469 1 96.25 523 LEU B N 1
ATOM 9873 C CA . LEU B 1 523 ? 12.586 24.141 17.891 1 96.25 523 LEU B CA 1
ATOM 9874 C C . LEU B 1 523 ? 11.258 23.562 18.375 1 96.25 523 LEU B C 1
ATOM 9876 O O . LEU B 1 523 ? 10.312 24.297 18.656 1 96.25 523 LEU B O 1
ATOM 9880 N N . PRO B 1 524 ? 11.078 22.188 18.484 1 96.75 524 PRO B N 1
ATOM 9881 C CA . PRO B 1 524 ? 9.812 21.641 19 1 96.75 524 PRO B CA 1
ATOM 9882 C C . PRO B 1 524 ? 9.5 22.109 20.422 1 96.75 524 PRO B C 1
ATOM 9884 O O . PRO B 1 524 ? 8.328 22.266 20.766 1 96.75 524 PRO B O 1
ATOM 9887 N N . LEU B 1 525 ? 10.492 22.344 21.219 1 96.25 525 LEU B N 1
ATOM 9888 C CA . LEU B 1 525 ? 10.266 22.891 22.562 1 96.25 525 LEU B CA 1
ATOM 9889 C C . LEU B 1 525 ? 9.734 24.312 22.484 1 96.25 525 LEU B C 1
ATOM 9891 O O . LEU B 1 525 ? 8.758 24.656 23.156 1 96.25 525 LEU B O 1
ATOM 9895 N N . LEU B 1 526 ? 10.375 25.109 21.656 1 95.75 526 LEU B N 1
ATOM 9896 C CA . LEU B 1 526 ? 9.922 26.484 21.469 1 95.75 526 LEU B CA 1
ATOM 9897 C C . LEU B 1 526 ? 8.508 26.531 20.906 1 95.75 526 LEU B C 1
ATOM 9899 O O . LEU B 1 526 ? 7.703 27.375 21.297 1 95.75 526 LEU B O 1
ATOM 9903 N N . ASN B 1 527 ? 8.227 25.641 20 1 96.81 527 ASN B N 1
ATOM 9904 C CA . ASN B 1 527 ? 6.883 25.594 19.422 1 96.81 527 ASN B CA 1
ATOM 9905 C C . ASN B 1 527 ? 5.852 25.141 20.453 1 96.81 527 ASN B C 1
ATOM 9907 O O . ASN B 1 527 ? 4.688 25.531 20.391 1 96.81 527 ASN B O 1
ATOM 9911 N N . THR B 1 528 ? 6.219 24.203 21.359 1 96.81 528 THR B N 1
ATOM 9912 C CA . THR B 1 528 ? 5.328 23.781 22.438 1 96.81 528 THR B CA 1
ATOM 9913 C C . THR B 1 528 ? 4.973 24.969 23.328 1 96.81 528 THR B C 1
ATOM 9915 O O . THR B 1 528 ? 3.805 25.172 23.656 1 96.81 528 THR B O 1
ATOM 9918 N N . ILE B 1 529 ? 5.977 25.766 23.656 1 95.62 529 ILE B N 1
ATOM 9919 C CA . ILE B 1 529 ? 5.754 26.938 24.5 1 95.62 529 ILE B CA 1
ATOM 9920 C C . ILE B 1 529 ? 4.891 27.953 23.75 1 95.62 529 ILE B C 1
ATOM 9922 O O . ILE B 1 529 ? 3.955 28.516 24.328 1 95.62 529 ILE B O 1
ATOM 9926 N N . LYS B 1 530 ? 5.219 28.141 22.562 1 96.12 530 LYS B N 1
ATOM 9927 C CA . LYS B 1 530 ? 4.453 29.062 21.719 1 96.12 530 LYS B CA 1
ATOM 9928 C C . LYS B 1 530 ? 2.98 28.672 21.672 1 96.12 530 LYS B C 1
ATOM 9930 O O . LYS B 1 530 ? 2.1 29.5 21.906 1 96.12 530 LYS B O 1
ATOM 9935 N N . TYR B 1 531 ? 2.672 27.391 21.375 1 96 531 TYR B N 1
ATOM 9936 C CA . TYR B 1 531 ? 1.289 26.938 21.266 1 96 531 TYR B CA 1
ATOM 9937 C C . TYR B 1 531 ? 0.599 26.938 22.625 1 96 531 TYR B C 1
ATOM 9939 O O . TYR B 1 531 ? -0.608 27.172 22.719 1 96 531 TYR B O 1
ATOM 9947 N N . PHE B 1 532 ? 1.394 26.766 23.672 1 94.12 532 PHE B N 1
ATOM 9948 C CA . PHE B 1 532 ? 0.843 26.844 25.031 1 94.12 532 PHE B CA 1
ATOM 9949 C C . PHE B 1 532 ? 0.376 28.25 25.344 1 94.12 532 PHE B C 1
ATOM 9951 O O . PHE B 1 532 ? -0.719 28.453 25.875 1 94.12 532 PHE B O 1
ATOM 9958 N N . ILE B 1 533 ? 1.105 29.219 24.938 1 94.19 533 ILE B N 1
ATOM 9959 C CA . ILE B 1 533 ? 0.762 30.609 25.172 1 94.19 533 ILE B CA 1
ATOM 9960 C C . ILE B 1 533 ? -0.404 31.016 24.266 1 94.19 533 ILE B C 1
ATOM 9962 O O . ILE B 1 533 ? -1.34 31.672 24.719 1 94.19 533 ILE B O 1
ATOM 9966 N N . ILE B 1 534 ? -0.34 30.547 23.078 1 93.75 534 ILE B N 1
ATOM 9967 C CA . ILE B 1 534 ? -1.397 30.891 22.125 1 93.75 534 ILE B CA 1
ATOM 9968 C C . ILE B 1 534 ? -2.727 30.312 22.625 1 93.75 534 ILE B C 1
ATOM 9970 O O . ILE B 1 534 ? -3.779 30.922 22.438 1 93.75 534 ILE B O 1
ATOM 9974 N N . PHE B 1 535 ? -2.703 29.125 23.25 1 92.94 535 PHE B N 1
ATOM 9975 C CA . PHE B 1 535 ? -3.922 28.516 23.766 1 92.94 535 PHE B CA 1
ATOM 9976 C C . PHE B 1 535 ? -4.602 29.453 24.766 1 92.94 535 PHE B C 1
ATOM 9978 O O . PHE B 1 535 ? -5.801 29.703 24.672 1 92.94 535 PHE B O 1
ATOM 9985 N N . TYR B 1 536 ? -3.861 30.047 25.672 1 91.69 536 TYR B N 1
ATOM 9986 C CA . TYR B 1 536 ? -4.43 30.891 26.719 1 91.69 536 TYR B CA 1
ATOM 9987 C C . TYR B 1 536 ? -4.801 32.25 26.172 1 91.69 536 TYR B C 1
ATOM 9989 O O . TYR B 1 536 ? -5.816 32.844 26.562 1 91.69 536 TYR B O 1
ATOM 9997 N N . LEU B 1 537 ? -4.008 32.75 25.266 1 90.38 537 LEU B N 1
ATOM 9998 C CA . LEU B 1 537 ? -4.309 34.062 24.688 1 90.38 537 LEU B CA 1
ATOM 9999 C C . LEU B 1 537 ? -5.574 34 23.844 1 90.38 537 LEU B C 1
ATOM 10001 O O . LEU B 1 537 ? -6.434 34.875 23.938 1 90.38 537 LEU B O 1
ATOM 10005 N N . LYS B 1 538 ? -5.676 33 23.016 1 90.5 538 LYS B N 1
ATOM 10006 C CA . LYS B 1 538 ? -6.859 32.844 22.172 1 90.5 538 LYS B CA 1
ATOM 10007 C C . LYS B 1 538 ? -8.094 32.531 23.016 1 90.5 538 LYS B C 1
ATOM 10009 O O . LYS B 1 538 ? -9.203 32.969 22.688 1 90.5 538 LYS B O 1
ATOM 10014 N N . LYS B 1 539 ? -7.926 31.75 24.109 1 88.81 539 LYS B N 1
ATOM 10015 C CA . LYS B 1 539 ? -9.031 31.5 25.031 1 88.81 539 LYS B CA 1
ATOM 10016 C C . LYS B 1 539 ? -9.539 32.812 25.656 1 88.81 539 LYS B C 1
ATOM 10018 O O . LYS B 1 539 ? -10.75 33.031 25.703 1 88.81 539 LYS B O 1
ATOM 10023 N N . MET B 1 540 ? -8.578 33.656 25.984 1 85.69 540 MET B N 1
ATOM 10024 C CA . MET B 1 540 ? -8.93 34.938 26.609 1 85.69 540 MET B CA 1
ATOM 10025 C C . MET B 1 540 ? -9.617 35.844 25.609 1 85.69 540 MET B C 1
ATOM 10027 O O . MET B 1 540 ? -10.609 36.5 25.938 1 85.69 540 MET B O 1
ATOM 10031 N N . THR B 1 541 ? -9.117 35.875 24.453 1 85.75 541 THR B N 1
ATOM 10032 C CA . THR B 1 541 ? -9.703 36.719 23.422 1 85.75 541 THR B CA 1
ATOM 10033 C C . THR B 1 541 ? -11.109 36.25 23.047 1 85.75 541 THR B C 1
ATOM 10035 O O . THR B 1 541 ? -12 37.031 22.781 1 85.75 541 THR B O 1
ATOM 10038 N N . LEU B 1 542 ? -11.312 34.969 23.016 1 84.94 542 LEU B N 1
ATOM 10039 C CA . LEU B 1 542 ? -12.609 34.375 22.688 1 84.94 542 LEU B CA 1
ATOM 10040 C C . LEU B 1 542 ? -13.641 34.719 23.75 1 84.94 542 LEU B C 1
ATOM 10042 O O . LEU B 1 542 ? -14.781 35.062 23.438 1 84.94 542 LEU B O 1
ATOM 10046 N N . LEU B 1 543 ? -13.266 34.719 24.984 1 80.19 543 LEU B N 1
ATOM 10047 C CA . LEU B 1 543 ? -14.203 34.906 26.094 1 80.19 543 LEU B CA 1
ATOM 10048 C C . LEU B 1 543 ? -14.477 36.406 26.297 1 80.19 543 LEU B C 1
ATOM 10050 O O . LEU B 1 543 ? -15.602 36.781 26.625 1 80.19 543 LEU B O 1
ATOM 10054 N N . LYS B 1 544 ? -13.469 37.156 25.938 1 78.12 544 LYS B N 1
ATOM 10055 C CA . LYS B 1 544 ? -13.625 38.531 26.328 1 78.12 544 LYS B CA 1
ATOM 10056 C C . LYS B 1 544 ? -13.906 39.438 25.125 1 78.12 544 LYS B C 1
ATOM 10058 O O . LYS B 1 544 ? -14.609 40.438 25.234 1 78.12 544 LYS B O 1
ATOM 10063 N N . ASN B 1 545 ? -13.305 39.094 24.016 1 75.44 545 ASN B N 1
ATOM 10064 C CA . ASN B 1 545 ? -13.32 40.062 22.906 1 75.44 545 ASN B CA 1
ATOM 10065 C C . ASN B 1 545 ? -14.234 39.625 21.781 1 75.44 545 ASN B C 1
ATOM 10067 O O . ASN B 1 545 ? -14.734 40.438 21.016 1 75.44 545 ASN B O 1
ATOM 10071 N N . CYS B 1 546 ? -14.312 38.344 21.516 1 71.31 546 CYS B N 1
ATOM 10072 C CA . CYS B 1 546 ? -14.922 37.906 20.266 1 71.31 546 CYS B CA 1
ATOM 10073 C C . CYS B 1 546 ? -16.406 37.625 20.469 1 71.31 546 CYS B C 1
ATOM 10075 O O . CYS B 1 546 ? -16.844 37.312 21.578 1 71.31 546 CYS B O 1
ATOM 10077 N N . CYS B 1 547 ? -17.094 38 19.391 1 67.19 547 CYS B N 1
ATOM 10078 C CA . CYS B 1 547 ? -18.5 37.625 19.266 1 67.19 547 CYS B CA 1
ATOM 10079 C C . CYS B 1 547 ? -18.641 36.312 18.516 1 67.19 547 CYS B C 1
ATOM 10081 O O . CYS B 1 547 ? -17.781 35.938 17.703 1 67.19 547 CYS B O 1
ATOM 10083 N N . PRO B 1 548 ? -19.547 35.469 19.062 1 60.84 548 PRO B N 1
ATOM 10084 C CA . PRO B 1 548 ? -19.75 34.188 18.375 1 60.84 548 PRO B CA 1
ATOM 10085 C C . PRO B 1 548 ? -19.906 34.375 16.859 1 60.84 548 PRO B C 1
ATOM 10087 O O . PRO B 1 548 ? -20.469 35.375 16.406 1 60.84 548 PRO B O 1
ATOM 10090 N N . ALA B 1 549 ? -19.141 33.594 16.125 1 61.22 549 ALA B N 1
ATOM 10091 C CA . ALA B 1 549 ? -19.109 33.688 14.664 1 61.22 549 ALA B CA 1
ATOM 10092 C C . ALA B 1 549 ? -20.5 33.5 14.078 1 61.22 549 ALA B C 1
ATOM 10094 O O . ALA B 1 549 ? -21.281 32.688 14.539 1 61.22 549 ALA B O 1
ATOM 10095 N N . LYS B 1 550 ? -20.922 34.406 13.305 1 59.19 550 LYS B N 1
ATOM 10096 C CA . LYS B 1 550 ? -22.219 34.312 12.617 1 59.19 550 LYS B CA 1
ATOM 10097 C C . LYS B 1 550 ? -22.234 33.156 11.625 1 59.19 550 LYS B C 1
ATOM 10099 O O . LYS B 1 550 ? -23.281 32.531 11.422 1 59.19 550 LYS B O 1
ATOM 10104 N N . ARG B 1 551 ? -21.062 32.906 10.992 1 58.31 551 ARG B N 1
ATOM 10105 C CA . ARG B 1 551 ? -21 31.828 10.016 1 58.31 551 ARG B CA 1
ATOM 10106 C C . ARG B 1 551 ? -20.375 30.578 10.625 1 58.31 551 ARG B C 1
ATOM 10108 O O . ARG B 1 551 ? -19.219 30.578 11.047 1 58.31 551 ARG B O 1
ATOM 10115 N N . THR B 1 552 ? -21.344 29.656 11.117 1 57.22 552 THR B N 1
ATOM 10116 C CA . THR B 1 552 ? -20.844 28.453 11.773 1 57.22 552 THR B CA 1
ATOM 10117 C C . THR B 1 552 ? -20.359 27.438 10.75 1 57.22 552 THR B C 1
ATOM 10119 O O . THR B 1 552 ? -21 27.234 9.719 1 57.22 552 THR B O 1
ATOM 10122 N N . PHE B 1 553 ? -19.156 27.312 10.672 1 61.03 553 PHE B N 1
ATOM 10123 C CA . PHE B 1 553 ? -18.5 26.297 9.859 1 61.03 553 PHE B CA 1
ATOM 10124 C C . PHE B 1 553 ? -18.891 24.891 10.328 1 61.03 553 PHE B C 1
ATOM 10126 O O . PHE B 1 553 ? -19.031 24.656 11.523 1 61.03 553 PHE B O 1
ATOM 10133 N N . ARG B 1 554 ? -19.5 24.109 9.258 1 60.31 554 ARG B N 1
ATOM 10134 C CA . ARG B 1 554 ? -19.812 22.734 9.609 1 60.31 554 ARG B CA 1
ATOM 10135 C C . ARG B 1 554 ? -18.594 22.016 10.18 1 60.31 554 ARG B C 1
ATOM 10137 O O . ARG B 1 554 ? -17.547 21.953 9.531 1 60.31 554 ARG B O 1
ATOM 10144 N N . ALA B 1 555 ? -18.656 21.688 11.43 1 57 555 ALA B N 1
ATOM 10145 C CA . ALA B 1 555 ? -17.531 21.172 12.211 1 57 555 ALA B CA 1
ATOM 10146 C C . ALA B 1 555 ? -17.016 19.859 11.633 1 57 555 ALA B C 1
ATOM 10148 O O . ALA B 1 555 ? -15.805 19.641 11.562 1 57 555 ALA B O 1
ATOM 10149 N N . SER B 1 556 ? -17.859 18.875 11.25 1 58.22 556 SER B N 1
ATOM 10150 C CA . SER B 1 556 ? -17.406 17.516 11.023 1 58.22 556 SER B CA 1
ATOM 10151 C C . SER B 1 556 ? -16.578 17.406 9.742 1 58.22 556 SER B C 1
ATOM 10153 O O . SER B 1 556 ? -15.5 16.812 9.734 1 58.22 556 SER B O 1
ATOM 10155 N N . SER B 1 557 ? -17.031 17.969 8.672 1 65.44 557 SER B N 1
ATOM 10156 C CA . SER B 1 557 ? -16.328 17.859 7.402 1 65.44 557 SER B CA 1
ATOM 10157 C C . SER B 1 557 ? -15.062 18.719 7.395 1 65.44 557 SER B C 1
ATOM 10159 O O . SER B 1 557 ? -14.062 18.359 6.781 1 65.44 557 SER B O 1
ATOM 10161 N N . SER B 1 558 ? -15.062 19.609 8.297 1 69.75 558 SER B N 1
ATOM 10162 C CA . SER B 1 558 ? -13.938 20.547 8.281 1 69.75 558 SER B CA 1
ATOM 10163 C C . SER B 1 558 ? -12.758 20.016 9.086 1 69.75 558 SER B C 1
ATOM 10165 O O . SER B 1 558 ? -11.602 20.234 8.727 1 69.75 558 SER B O 1
ATOM 10167 N N . ASN B 1 559 ? -13.125 19.141 10.086 1 78.62 559 ASN B N 1
ATOM 10168 C CA . ASN B 1 559 ? -12.031 18.609 10.883 1 78.62 559 ASN B CA 1
ATOM 10169 C C . ASN B 1 559 ? -11.172 17.641 10.086 1 78.62 559 ASN B C 1
ATOM 10171 O O . ASN B 1 559 ? -9.945 17.609 10.234 1 78.62 559 ASN B O 1
ATOM 10175 N N . PHE B 1 560 ? -11.82 16.891 9.297 1 85.5 560 PHE B N 1
ATOM 10176 C CA . PHE B 1 560 ? -11.07 15.969 8.453 1 85.5 560 PHE B CA 1
ATOM 10177 C C . PHE B 1 560 ? -10.219 16.719 7.438 1 85.5 560 PHE B C 1
ATOM 10179 O O . PHE B 1 560 ? -9.086 16.328 7.156 1 85.5 560 PHE B O 1
ATOM 1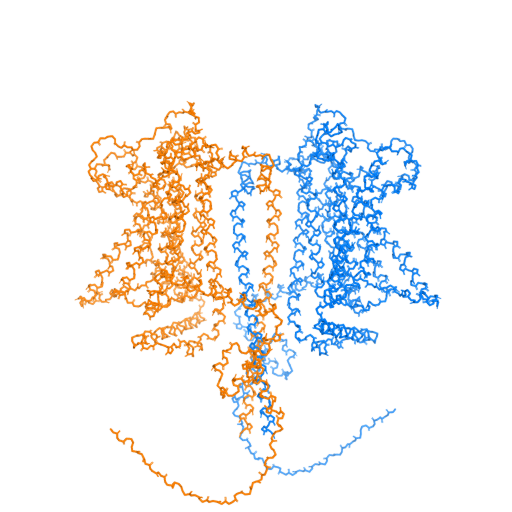0186 N N . PHE B 1 561 ? -10.688 17.766 6.957 1 86.62 561 PHE B N 1
ATOM 10187 C CA . PHE B 1 561 ? -9.969 18.562 5.973 1 86.62 561 PHE B CA 1
ATOM 10188 C C . PHE B 1 561 ? -8.703 19.156 6.578 1 86.62 561 PHE B C 1
ATOM 10190 O O . PHE B 1 561 ? -7.645 19.141 5.949 1 86.62 561 PHE B O 1
ATOM 10197 N N . PHE B 1 562 ? -8.758 19.656 7.734 1 89.44 562 PHE B N 1
ATOM 10198 C CA . PHE B 1 562 ? -7.605 20.281 8.375 1 89.44 562 PHE B CA 1
ATOM 10199 C C . PHE B 1 562 ? -6.512 19.266 8.648 1 89.44 562 PHE B C 1
ATOM 10201 O O . PHE B 1 562 ? -5.324 19.578 8.555 1 89.44 562 PHE B O 1
ATOM 10208 N N . LEU B 1 563 ? -6.938 18.078 9 1 92.19 563 LEU B N 1
ATOM 10209 C CA . LEU B 1 563 ? -5.949 17.031 9.234 1 92.19 563 LEU B CA 1
ATOM 10210 C C . LEU B 1 563 ? -5.293 16.609 7.922 1 92.19 563 LEU B C 1
ATOM 10212 O O . LEU B 1 563 ? -4.113 16.25 7.902 1 92.19 563 LEU B O 1
ATOM 10216 N N . LEU B 1 564 ? -6.031 16.719 6.871 1 90.75 564 LEU B N 1
ATOM 10217 C CA . LEU B 1 564 ? -5.457 16.438 5.559 1 90.75 564 LEU B CA 1
ATOM 10218 C C . LEU B 1 564 ? -4.438 17.516 5.176 1 90.75 564 LEU B C 1
ATOM 10220 O O . LEU B 1 564 ? -3.391 17.203 4.605 1 90.75 564 LEU B O 1
ATOM 10224 N N . VAL B 1 565 ? -4.773 18.719 5.484 1 93.44 565 VAL B N 1
ATOM 10225 C CA . VAL B 1 565 ? -3.852 19.812 5.219 1 93.44 565 VAL B CA 1
ATOM 10226 C C . VAL B 1 565 ? -2.598 19.656 6.078 1 93.44 565 VAL B C 1
ATOM 10228 O O . VAL B 1 565 ? -1.486 19.938 5.625 1 93.44 565 VAL B O 1
ATOM 10231 N N . LEU B 1 566 ? -2.77 19.203 7.277 1 95.19 566 LEU B N 1
ATOM 10232 C CA . LEU B 1 566 ? -1.636 18.953 8.164 1 95.19 566 LEU B CA 1
ATOM 10233 C C . LEU B 1 566 ? -0.741 17.859 7.594 1 95.19 566 LEU B C 1
ATOM 10235 O O . LEU B 1 566 ? 0.487 17.953 7.645 1 95.19 566 LEU B O 1
ATOM 10239 N N . LEU B 1 567 ? -1.317 16.844 7.031 1 93.94 567 LEU B N 1
ATOM 10240 C CA . LEU B 1 567 ? -0.564 15.75 6.414 1 93.94 567 LEU B CA 1
ATOM 10241 C C . LEU B 1 567 ? 0.208 16.25 5.195 1 93.94 567 LEU B C 1
ATOM 10243 O O . LEU B 1 567 ? 1.339 15.82 4.957 1 93.94 567 LEU B O 1
ATOM 10247 N N . PHE B 1 568 ? -0.412 17.094 4.512 1 93.06 568 PHE B N 1
ATOM 10248 C CA . PHE B 1 568 ? 0.258 17.688 3.359 1 93.06 568 PHE B CA 1
ATOM 10249 C C . PHE B 1 568 ? 1.445 18.547 3.801 1 93.06 568 PHE B C 1
ATOM 10251 O O . PHE B 1 568 ? 2.494 18.531 3.152 1 93.06 568 PHE B O 1
ATOM 10258 N N . GLY B 1 569 ? 1.235 19.266 4.836 1 94.69 569 GLY B N 1
ATOM 10259 C CA . GLY B 1 569 ? 2.346 20.016 5.395 1 94.69 569 GLY B CA 1
ATOM 10260 C C . GLY B 1 569 ? 3.502 19.141 5.832 1 94.69 569 GLY B C 1
ATOM 10261 O O . GLY B 1 569 ? 4.668 19.484 5.609 1 94.69 569 GLY B O 1
ATOM 10262 N N . LEU B 1 570 ? 3.178 18.047 6.406 1 94.75 570 LEU B N 1
ATOM 10263 C CA . LEU B 1 570 ? 4.207 17.109 6.84 1 94.75 570 LEU B CA 1
ATOM 10264 C C . LEU B 1 570 ? 4.949 16.531 5.641 1 94.75 570 LEU B C 1
ATOM 10266 O O . LEU B 1 570 ? 6.176 16.422 5.66 1 94.75 570 LEU B O 1
ATOM 10270 N N . ALA B 1 571 ? 4.254 16.219 4.594 1 91.25 571 ALA B N 1
ATOM 10271 C CA . ALA B 1 571 ? 4.867 15.688 3.379 1 91.25 571 ALA B CA 1
ATOM 10272 C C . ALA B 1 571 ? 5.777 16.734 2.727 1 91.25 571 ALA B C 1
ATOM 10274 O O . ALA B 1 571 ? 6.859 16.391 2.24 1 91.25 571 ALA B O 1
ATOM 10275 N N . LEU B 1 572 ? 5.363 17.891 2.783 1 92.44 572 LEU B N 1
ATOM 10276 C CA . LEU B 1 572 ? 6.156 18.969 2.207 1 92.44 572 LEU B CA 1
ATOM 10277 C C . LEU B 1 572 ? 7.445 19.188 3 1 92.44 572 LEU B C 1
ATOM 10279 O O . LEU B 1 572 ? 8.484 19.516 2.426 1 92.44 572 LEU B O 1
ATOM 10283 N N . SER B 1 573 ? 7.375 19 4.266 1 94.31 573 SER B N 1
ATOM 10284 C CA . SER B 1 573 ? 8.547 19.188 5.109 1 94.31 573 SER B CA 1
ATOM 10285 C C . SER B 1 573 ? 9.594 18.109 4.855 1 94.31 573 SER B C 1
ATOM 10287 O O . SER B 1 573 ? 10.781 18.297 5.117 1 94.31 573 SER B O 1
ATOM 10289 N N . TRP B 1 574 ? 9.219 17.031 4.242 1 90.75 574 TRP B N 1
ATOM 10290 C CA . TRP B 1 574 ? 10.148 15.938 3.953 1 90.75 574 TRP B CA 1
ATOM 10291 C C . TRP B 1 574 ? 11.07 16.297 2.797 1 90.75 574 TRP B C 1
ATOM 10293 O O . TRP B 1 574 ? 12.234 15.898 2.773 1 90.75 574 TRP B O 1
ATOM 10303 N N . VAL B 1 575 ? 10.711 17.094 1.898 1 88.94 575 VAL B N 1
ATOM 10304 C CA . VAL B 1 575 ? 11.43 17.344 0.659 1 88.94 575 VAL B CA 1
ATOM 10305 C C . VAL B 1 575 ? 12.742 18.078 0.967 1 88.94 575 VAL B C 1
ATOM 10307 O O . VAL B 1 575 ? 13.82 17.609 0.602 1 88.94 575 VAL B O 1
ATOM 10310 N N . PRO B 1 576 ? 12.711 19.156 1.693 1 92 576 PRO B N 1
ATOM 10311 C CA . PRO B 1 576 ? 13.984 19.828 1.971 1 92 576 PRO B CA 1
ATOM 10312 C C . PRO B 1 576 ? 14.891 19.016 2.887 1 92 576 PRO B C 1
ATOM 10314 O O . PRO B 1 576 ? 16.109 19.047 2.732 1 92 576 PRO B O 1
ATOM 10317 N N . ILE B 1 577 ? 14.391 18.297 3.748 1 93.12 577 ILE B N 1
ATOM 10318 C CA . ILE B 1 577 ? 15.188 17.531 4.699 1 93.12 577 ILE B CA 1
ATOM 10319 C C . ILE B 1 577 ? 15.836 16.344 3.992 1 93.12 577 ILE B C 1
ATOM 10321 O O . ILE B 1 577 ? 17.031 16.109 4.133 1 93.12 577 ILE B O 1
ATOM 10325 N N . LEU B 1 578 ? 15.031 15.633 3.203 1 89.19 578 LEU B N 1
ATOM 10326 C CA . LEU B 1 578 ? 15.578 14.492 2.482 1 89.19 578 LEU B CA 1
ATOM 10327 C C . LEU B 1 578 ? 16.578 14.938 1.424 1 89.19 578 LEU B C 1
ATOM 10329 O O . LEU B 1 578 ? 17.578 14.266 1.19 1 89.19 578 LEU B O 1
ATOM 10333 N N . TYR B 1 579 ? 16.344 16.078 0.81 1 89.44 579 TYR B N 1
ATOM 10334 C CA . TYR B 1 579 ? 17.281 16.609 -0.158 1 89.44 579 TYR B CA 1
ATOM 10335 C C . TYR B 1 579 ? 18.609 16.984 0.515 1 89.44 579 TYR B C 1
ATOM 10337 O O . TYR B 1 579 ? 19.672 16.766 -0.05 1 89.44 579 TYR B O 1
ATOM 10345 N N . SER B 1 580 ? 18.562 17.453 1.732 1 92.56 580 SER B N 1
ATOM 10346 C CA . SER B 1 580 ? 19.766 17.812 2.479 1 92.56 580 SER B CA 1
ATOM 10347 C C . SER B 1 580 ? 20.516 16.578 2.938 1 92.56 580 SER B C 1
ATOM 10349 O O . SER B 1 580 ? 21.75 16.562 2.969 1 92.56 580 SER B O 1
ATOM 10351 N N . ILE B 1 581 ? 19.828 15.539 3.148 1 92.19 581 ILE B N 1
ATOM 10352 C CA . ILE B 1 581 ? 20.453 14.336 3.689 1 92.19 581 ILE B CA 1
ATOM 10353 C C . ILE B 1 581 ? 21.078 13.523 2.559 1 92.19 581 ILE B C 1
ATOM 10355 O O . ILE B 1 581 ? 22.188 12.992 2.707 1 92.19 581 ILE B O 1
ATOM 10359 N N . PHE B 1 582 ? 20.5 13.57 1.318 1 88.94 582 PHE B N 1
ATOM 10360 C CA . PHE B 1 582 ? 20.938 12.633 0.292 1 88.94 582 PHE B CA 1
ATOM 10361 C C . PHE B 1 582 ? 21.766 13.336 -0.775 1 88.94 582 PHE B C 1
ATOM 10363 O O . PHE B 1 582 ? 22.547 12.703 -1.481 1 88.94 582 PHE B O 1
ATOM 10370 N N . VAL B 1 583 ? 21.688 14.695 -0.86 1 87.69 583 VAL B N 1
ATOM 10371 C CA . VAL B 1 583 ? 22.25 15.297 -2.061 1 87.69 583 VAL B CA 1
ATOM 10372 C C . VAL B 1 583 ? 23.312 16.328 -1.67 1 87.69 583 VAL B C 1
ATOM 10374 O O . VAL B 1 583 ? 24.391 16.359 -2.256 1 87.69 583 VAL B O 1
ATOM 10377 N N . ILE B 1 584 ? 23.062 17.109 -0.612 1 90.38 584 ILE B N 1
ATOM 10378 C CA . ILE B 1 584 ? 23.969 18.203 -0.281 1 90.38 584 ILE B CA 1
ATOM 10379 C C . ILE B 1 584 ? 25.062 17.703 0.654 1 90.38 584 ILE B C 1
ATOM 10381 O O . ILE B 1 584 ? 24.797 16.922 1.577 1 90.38 584 ILE B O 1
ATOM 10385 N N . THR B 1 585 ? 26.312 18.125 0.361 1 91.38 585 THR B N 1
ATOM 10386 C CA . THR B 1 585 ? 27.438 17.781 1.23 1 91.38 585 THR B CA 1
ATOM 10387 C C . THR B 1 585 ? 27.391 18.609 2.514 1 91.38 585 THR B C 1
ATOM 10389 O O . THR B 1 585 ? 27.156 19.828 2.473 1 91.38 585 THR B O 1
ATOM 10392 N N . PRO B 1 586 ? 27.453 17.984 3.609 1 93.19 586 PRO B N 1
ATOM 10393 C CA . PRO B 1 586 ? 27.438 18.719 4.879 1 93.19 586 PRO B CA 1
ATOM 10394 C C . PRO B 1 586 ? 28.625 19.672 5.027 1 93.19 586 PRO B C 1
ATOM 10396 O O . PRO B 1 586 ? 29.672 19.469 4.402 1 93.19 586 PRO B O 1
ATOM 10399 N N . SER B 1 587 ? 28.438 20.734 5.82 1 91.94 587 SER B N 1
ATOM 10400 C CA . SER B 1 587 ? 29.484 21.719 6.059 1 91.94 587 SER B CA 1
ATOM 10401 C C . SER B 1 587 ? 30.703 21.078 6.723 1 91.94 587 SER B C 1
ATOM 10403 O O . SER B 1 587 ? 30.562 20.234 7.605 1 91.94 587 SER B O 1
ATOM 10405 N N . LYS B 1 588 ? 31.891 21.484 6.309 1 88.88 588 LYS B N 1
ATOM 10406 C CA . LYS B 1 588 ? 33.125 20.906 6.801 1 88.88 588 LYS B CA 1
ATOM 10407 C C . LYS B 1 588 ? 33.562 21.547 8.117 1 88.88 588 LYS B C 1
ATOM 10409 O O . LYS B 1 588 ? 34.281 20.938 8.906 1 88.88 588 LYS B O 1
ATOM 10414 N N . ALA B 1 589 ? 33.031 22.688 8.398 1 86.5 589 ALA B N 1
ATOM 10415 C CA . ALA B 1 589 ? 33.5 23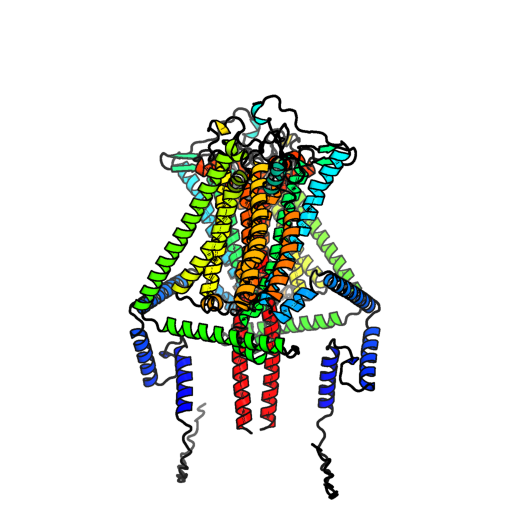.453 9.539 1 86.5 589 ALA B CA 1
ATOM 10416 C C . ALA B 1 589 ? 32.656 23.156 10.789 1 86.5 589 ALA B C 1
ATOM 10418 O O . ALA B 1 589 ? 33.125 23.391 11.914 1 86.5 589 ALA B O 1
ATOM 10419 N N . CYS B 1 590 ? 31.453 22.625 10.523 1 88.81 590 CYS B N 1
ATOM 10420 C CA . CYS B 1 590 ? 30.594 22.484 11.688 1 88.81 590 CYS B CA 1
ATOM 10421 C C . CYS B 1 590 ? 29.641 21.297 11.531 1 88.81 590 CYS B C 1
ATOM 10423 O O . CYS B 1 590 ? 29.547 20.719 10.453 1 88.81 590 CYS B O 1
ATOM 10425 N N . GLY B 1 591 ? 29.109 20.797 12.703 1 90.31 591 GLY B N 1
ATOM 10426 C CA . GLY B 1 591 ? 28.031 19.812 12.664 1 90.31 591 GLY B CA 1
ATOM 10427 C C . GLY B 1 591 ? 28.5 18.422 13.039 1 90.31 591 GLY B C 1
ATOM 10428 O O . GLY B 1 591 ? 29.703 18.156 13.094 1 90.31 591 GLY B O 1
ATOM 10429 N N . PRO B 1 592 ? 27.531 17.641 13.227 1 92.44 592 PRO B N 1
ATOM 10430 C CA . PRO B 1 592 ? 27.859 16.266 13.625 1 92.44 592 PRO B CA 1
ATOM 10431 C C . PRO B 1 592 ? 28.266 15.383 12.445 1 92.44 592 PRO B C 1
ATOM 10433 O O . PRO B 1 592 ? 28.828 14.305 12.641 1 92.44 592 PRO B O 1
ATOM 10436 N N . PHE B 1 593 ? 28.094 15.844 11.242 1 93.44 593 PHE B N 1
ATOM 10437 C CA . PHE B 1 593 ? 28.359 15.031 10.062 1 93.44 593 PHE B CA 1
ATOM 10438 C C . PHE B 1 593 ? 29.578 15.555 9.312 1 93.44 593 PHE B C 1
ATOM 10440 O O . PHE B 1 593 ? 29.703 15.352 8.102 1 93.44 593 PHE B O 1
ATOM 10447 N N . GLN B 1 594 ? 30.484 16.141 10.086 1 89.69 594 GLN B N 1
ATOM 10448 C CA . GLN B 1 594 ? 31.703 16.688 9.492 1 89.69 594 GLN B CA 1
ATOM 10449 C C . GLN B 1 594 ? 32.562 15.578 8.891 1 89.69 594 GLN B C 1
ATOM 10451 O O . GLN B 1 594 ? 32.719 14.516 9.484 1 89.69 594 GLN B O 1
ATOM 10456 N N . GLY B 1 595 ? 33.031 15.773 7.672 1 84.62 595 GLY B N 1
ATOM 10457 C CA . GLY B 1 595 ? 33.969 14.852 7.066 1 84.62 595 GLY B CA 1
ATOM 10458 C C . GLY B 1 595 ? 33.312 13.836 6.148 1 84.62 595 GLY B C 1
ATOM 10459 O O . GLY B 1 595 ? 34 13.078 5.461 1 84.62 595 GLY B O 1
ATOM 10460 N N . GLN B 1 596 ? 32.031 13.836 6.137 1 88.19 596 GLN B N 1
ATOM 10461 C CA . GLN B 1 596 ? 31.344 12.898 5.258 1 88.19 596 GLN B CA 1
ATOM 10462 C C . GLN B 1 596 ? 30.891 13.594 3.975 1 88.19 596 GLN B C 1
ATOM 10464 O O . GLN B 1 596 ? 30.766 14.812 3.936 1 88.19 596 GLN B O 1
ATOM 10469 N N . PHE B 1 597 ? 30.719 12.883 2.953 1 89.19 597 PHE B N 1
ATOM 10470 C CA . PHE B 1 597 ? 30.281 13.453 1.684 1 89.19 597 PHE B CA 1
ATOM 10471 C C . PHE B 1 597 ? 28.766 13.703 1.697 1 89.19 597 PHE B C 1
ATOM 10473 O O . PHE B 1 597 ? 28.312 14.75 1.237 1 89.19 597 PHE B O 1
ATOM 10480 N N . PHE B 1 598 ? 28.047 12.734 2.176 1 91.88 598 PHE B N 1
ATOM 10481 C CA . PHE B 1 598 ? 26.609 12.852 2.361 1 91.88 598 PHE B CA 1
ATOM 10482 C C . PHE B 1 598 ? 26.203 12.453 3.779 1 91.88 598 PHE B C 1
ATOM 10484 O O . PHE B 1 598 ? 26.844 11.594 4.387 1 91.88 598 PHE B O 1
ATOM 10491 N N . ILE B 1 599 ? 25.266 13.117 4.289 1 94.06 599 ILE B N 1
ATOM 10492 C CA . ILE B 1 599 ? 24.812 12.852 5.648 1 94.06 599 ILE B CA 1
ATOM 10493 C C . ILE B 1 599 ? 24.312 11.414 5.758 1 94.06 599 ILE B C 1
ATOM 10495 O O . ILE B 1 599 ? 24.516 10.758 6.781 1 94.06 599 ILE B O 1
ATOM 10499 N N . TRP B 1 600 ? 23.797 10.82 4.684 1 92 600 TRP B N 1
ATOM 10500 C CA . TRP B 1 600 ? 23.234 9.477 4.664 1 92 600 TRP B CA 1
ATOM 10501 C C . TRP B 1 600 ? 24.344 8.43 4.84 1 92 600 TRP B C 1
ATOM 10503 O O . TRP B 1 600 ? 24.062 7.305 5.266 1 92 600 TRP B O 1
ATOM 10513 N N . ASP B 1 601 ? 25.609 8.781 4.574 1 92.25 601 ASP B N 1
ATOM 10514 C CA . ASP B 1 601 ? 26.734 7.84 4.66 1 92.25 601 ASP B CA 1
ATOM 10515 C C . ASP B 1 601 ? 26.969 7.414 6.109 1 92.25 601 ASP B C 1
ATOM 10517 O O . ASP B 1 601 ? 27.656 6.418 6.359 1 92.25 601 ASP B O 1
ATOM 10521 N N . THR B 1 602 ? 26.312 8.086 6.977 1 93.5 602 THR B N 1
ATOM 10522 C CA . THR B 1 602 ? 26.453 7.758 8.391 1 93.5 602 THR B CA 1
ATOM 10523 C C . THR B 1 602 ? 25.844 6.387 8.688 1 93.5 602 THR B C 1
ATOM 10525 O O . THR B 1 602 ? 26.344 5.656 9.547 1 93.5 602 THR B O 1
ATOM 10528 N N . ILE B 1 603 ? 24.875 5.953 7.953 1 91.12 603 ILE B N 1
ATOM 10529 C CA . ILE B 1 603 ? 24.172 4.703 8.219 1 91.12 603 ILE B CA 1
ATOM 10530 C C . ILE B 1 603 ? 25.016 3.525 7.73 1 91.12 603 ILE B C 1
ATOM 10532 O O . ILE B 1 603 ? 25.297 2.594 8.492 1 91.12 603 ILE B O 1
ATOM 10536 N N . PRO B 1 604 ? 25.562 3.52 6.496 1 90.19 604 PRO B N 1
ATOM 10537 C CA . PRO B 1 604 ? 26.422 2.412 6.086 1 90.19 604 PRO B CA 1
ATOM 10538 C C . PRO B 1 604 ? 27.719 2.342 6.895 1 90.19 604 PRO B C 1
ATOM 10540 O O . PRO B 1 604 ? 28.25 1.251 7.121 1 90.19 604 PRO B O 1
ATOM 10543 N N . ASN B 1 605 ? 28.219 3.51 7.344 1 89.88 605 ASN B N 1
ATOM 10544 C CA . ASN B 1 605 ? 29.422 3.516 8.164 1 89.88 605 ASN B CA 1
ATOM 10545 C C . ASN B 1 605 ? 29.172 2.877 9.531 1 89.88 605 ASN B C 1
ATOM 10547 O O . ASN B 1 605 ? 30.078 2.275 10.109 1 89.88 605 ASN B O 1
ATOM 10551 N N . ALA B 1 606 ? 27.984 3.029 10.016 1 90.19 606 ALA B N 1
ATOM 10552 C CA . ALA B 1 606 ? 27.625 2.438 11.305 1 90.19 606 ALA B CA 1
ATOM 10553 C C . ALA B 1 606 ? 27.359 0.941 11.164 1 90.19 606 ALA B C 1
ATOM 10555 O O . ALA B 1 606 ? 27.516 0.186 12.133 1 90.19 606 ALA B O 1
ATOM 10556 N N . VAL B 1 607 ? 27.016 0.412 9.969 1 91.38 607 VAL B N 1
ATOM 10557 C CA . VAL B 1 607 ? 26.672 -0.987 9.742 1 91.38 607 VAL B CA 1
ATOM 10558 C C . VAL B 1 607 ? 27.938 -1.79 9.445 1 91.38 607 VAL B C 1
ATOM 10560 O O . VAL B 1 607 ? 28 -2.988 9.734 1 91.38 607 VAL B O 1
ATOM 10563 N N . GLU B 1 608 ? 29.047 -1.15 9.016 1 90 608 GLU B N 1
ATOM 10564 C CA . GLU B 1 608 ? 30.266 -1.815 8.547 1 90 608 GLU B CA 1
ATOM 10565 C C . GLU B 1 608 ? 30.953 -2.562 9.68 1 90 608 GLU B C 1
ATOM 10567 O O . GLU B 1 608 ? 31.422 -3.693 9.492 1 90 608 GLU B O 1
ATOM 10572 N N . PRO B 1 609 ? 30.906 -1.973 10.961 1 87.12 609 PRO B N 1
ATOM 10573 C CA . PRO B 1 609 ? 31.609 -2.676 12.031 1 87.12 609 PRO B CA 1
ATOM 10574 C C . PRO B 1 609 ? 30.781 -3.779 12.672 1 87.12 609 PRO B C 1
ATOM 10576 O O . PRO B 1 609 ? 31.281 -4.551 13.492 1 87.12 609 PRO B O 1
ATOM 10579 N N . LEU B 1 610 ? 29.641 -3.996 12.266 1 89.5 610 LEU B N 1
ATOM 10580 C CA . LEU B 1 610 ? 28.75 -4.996 12.836 1 89.5 610 LEU B CA 1
ATOM 10581 C C . LEU B 1 610 ? 29.109 -6.395 12.344 1 89.5 610 LEU B C 1
ATOM 10583 O O . LEU B 1 610 ? 29.812 -6.539 11.344 1 89.5 610 LEU B O 1
ATOM 10587 N N . PRO B 1 611 ? 28.688 -7.371 13.078 1 91.69 611 PRO B N 1
ATOM 10588 C CA . PRO B 1 611 ? 28.984 -8.734 12.641 1 91.69 611 PRO B CA 1
ATOM 10589 C C . PRO B 1 611 ? 28.422 -9.039 11.25 1 91.69 611 PRO B C 1
ATOM 10591 O O . PRO B 1 611 ? 27.453 -8.406 10.82 1 91.69 611 PRO B O 1
ATOM 10594 N N . GLN B 1 612 ? 28.969 -9.969 10.617 1 90.88 612 GLN B N 1
ATOM 10595 C CA . GLN B 1 612 ? 28.703 -10.266 9.211 1 90.88 612 GLN B CA 1
ATOM 10596 C C . GLN B 1 612 ? 27.25 -10.648 8.992 1 90.88 612 GLN B C 1
ATOM 10598 O O . GLN B 1 612 ? 26.609 -10.195 8.031 1 90.88 612 GLN B O 1
ATOM 10603 N N . VAL B 1 613 ? 26.703 -11.406 9.773 1 89.56 613 VAL B N 1
ATOM 10604 C CA . VAL B 1 613 ? 25.328 -11.867 9.617 1 89.56 613 VAL B CA 1
ATOM 10605 C C . VAL B 1 613 ? 24.375 -10.68 9.703 1 89.56 613 VAL B C 1
ATOM 10607 O O . VAL B 1 613 ? 23.453 -10.555 8.898 1 89.56 613 VAL B O 1
ATOM 10610 N N . THR B 1 614 ? 24.641 -9.82 10.695 1 91.56 614 THR B N 1
ATOM 10611 C CA . THR B 1 614 ? 23.797 -8.648 10.875 1 91.56 614 THR B CA 1
ATOM 10612 C C . THR B 1 614 ? 23.953 -7.672 9.711 1 91.56 614 THR B C 1
ATOM 10614 O O . THR B 1 614 ? 22.984 -7.078 9.25 1 91.56 614 THR B O 1
ATOM 10617 N N . LYS B 1 615 ? 25.188 -7.605 9.281 1 91.62 615 LYS B N 1
ATOM 10618 C CA . LYS B 1 615 ? 25.469 -6.727 8.148 1 91.62 615 LYS B CA 1
ATOM 10619 C C . LYS B 1 615 ? 24.75 -7.199 6.891 1 91.62 615 LYS B C 1
ATOM 10621 O O . LYS B 1 615 ? 24.094 -6.41 6.211 1 91.62 615 LYS B O 1
ATOM 10626 N N . GLU B 1 616 ? 24.781 -8.445 6.664 1 87.44 616 GLU B N 1
ATOM 10627 C CA . GLU B 1 616 ? 24.125 -9.008 5.48 1 87.44 616 GLU B CA 1
ATOM 10628 C C . GLU B 1 616 ? 22.609 -8.875 5.578 1 87.44 616 GLU B C 1
ATOM 10630 O O . GLU B 1 616 ? 21.938 -8.648 4.574 1 87.44 616 GLU B O 1
ATOM 10635 N N . PHE B 1 617 ? 22.203 -9.062 6.707 1 89.81 617 PHE B N 1
ATOM 10636 C CA . PHE B 1 617 ? 20.766 -8.945 6.91 1 89.81 617 PHE B CA 1
ATOM 10637 C C . PHE B 1 617 ? 20.297 -7.52 6.641 1 89.81 617 PHE B C 1
ATOM 10639 O O . PHE B 1 617 ? 19.297 -7.309 5.945 1 89.81 617 PHE B O 1
ATOM 10646 N N . LEU B 1 618 ? 20.953 -6.504 7.109 1 90 618 LEU B N 1
ATOM 10647 C CA . LEU B 1 618 ? 20.562 -5.113 6.945 1 90 618 LEU B CA 1
ATOM 10648 C C . LEU B 1 618 ? 20.688 -4.68 5.488 1 90 618 LEU B C 1
ATOM 10650 O O . LEU B 1 618 ? 19.859 -3.924 4.98 1 90 618 LEU B O 1
ATOM 10654 N N . TYR B 1 619 ? 21.656 -5.191 4.844 1 85.81 619 TYR B N 1
ATOM 10655 C CA . TYR B 1 619 ? 21.797 -4.871 3.43 1 85.81 619 TYR B CA 1
ATOM 10656 C C . TYR B 1 619 ? 20.719 -5.551 2.604 1 85.81 619 TYR B C 1
ATOM 10658 O O . TYR B 1 619 ? 20.25 -5 1.602 1 85.81 619 TYR B O 1
ATOM 10666 N N . PHE B 1 620 ? 20.266 -6.699 3.035 1 84.06 620 PHE B N 1
ATOM 10667 C CA . PHE B 1 620 ? 19.203 -7.402 2.326 1 84.06 620 PHE B CA 1
ATOM 10668 C C . PHE B 1 620 ? 17.891 -6.652 2.443 1 84.06 620 PHE B C 1
ATOM 10670 O O . PHE B 1 620 ? 17.156 -6.504 1.458 1 84.06 620 PHE B O 1
ATOM 10677 N N . ILE B 1 621 ? 17.641 -6.141 3.545 1 84.94 621 ILE B N 1
ATOM 10678 C CA . ILE B 1 621 ? 16.391 -5.441 3.789 1 84.94 621 ILE B CA 1
ATOM 10679 C C . ILE B 1 621 ? 16.359 -4.137 2.994 1 84.94 621 ILE B C 1
ATOM 10681 O O . ILE B 1 621 ? 15.297 -3.676 2.586 1 84.94 621 ILE B O 1
ATOM 10685 N N . SER B 1 622 ? 17.5 -3.588 2.754 1 83.12 622 SER B N 1
ATOM 10686 C CA . SER B 1 622 ? 17.562 -2.32 2.033 1 83.12 622 SER B CA 1
ATOM 10687 C C . SER B 1 622 ? 17.734 -2.547 0.534 1 83.12 622 SER B C 1
ATOM 10689 O O . SER B 1 622 ? 17.719 -1.595 -0.249 1 83.12 622 SER B O 1
ATOM 10691 N N . SER B 1 623 ? 17.75 -3.828 0.102 1 81.62 623 SER B N 1
ATOM 10692 C CA . SER B 1 623 ? 18 -4.133 -1.305 1 81.62 623 SER B CA 1
ATOM 10693 C C . SER B 1 623 ? 16.703 -4.117 -2.107 1 81.62 623 SER B C 1
ATOM 10695 O O . SER B 1 623 ? 15.609 -4.125 -1.533 1 81.62 623 SER B O 1
ATOM 10697 N N . GLN B 1 624 ? 16.797 -3.957 -3.414 1 77.69 624 GLN B N 1
ATOM 10698 C CA . GLN B 1 624 ? 15.664 -3.941 -4.332 1 77.69 624 GLN B CA 1
ATOM 10699 C C . GLN B 1 624 ? 14.977 -5.305 -4.379 1 77.69 624 GLN B C 1
ATOM 10701 O O . GLN B 1 624 ? 13.773 -5.391 -4.613 1 77.69 624 GLN B O 1
ATOM 10706 N N . ALA B 1 625 ? 15.758 -6.34 -4.133 1 76.31 625 ALA B N 1
ATOM 10707 C CA . ALA B 1 625 ? 15.203 -7.691 -4.16 1 76.31 625 ALA B CA 1
ATOM 10708 C C . ALA B 1 625 ? 14.18 -7.891 -3.049 1 76.31 625 ALA B C 1
ATOM 10710 O O . ALA B 1 625 ? 13.266 -8.711 -3.178 1 76.31 625 ALA B O 1
ATOM 10711 N N . PHE B 1 626 ? 14.312 -7.156 -2.002 1 81.19 626 PHE B N 1
ATOM 10712 C CA . PHE B 1 626 ? 13.375 -7.246 -0.887 1 81.19 626 PHE B CA 1
ATOM 10713 C C . PHE B 1 626 ? 12.234 -6.254 -1.053 1 81.19 626 PHE B C 1
ATOM 10715 O O . PHE B 1 626 ? 11.078 -6.578 -0.784 1 81.19 626 PHE B O 1
ATOM 10722 N N . LEU B 1 627 ? 12.461 -5.074 -1.535 1 82.56 627 LEU B N 1
ATOM 10723 C CA . LEU B 1 627 ? 11.484 -3.992 -1.572 1 82.56 627 LEU B CA 1
ATOM 10724 C C . LEU B 1 627 ? 10.477 -4.207 -2.695 1 82.56 627 LEU B C 1
ATOM 10726 O O . LEU B 1 627 ? 9.305 -3.861 -2.557 1 82.56 627 LEU B O 1
ATOM 10730 N N . VAL B 1 628 ? 10.836 -4.805 -3.771 1 80.25 628 VAL B N 1
ATOM 10731 C CA . VAL B 1 628 ? 9.945 -4.961 -4.918 1 80.25 628 VAL B CA 1
ATOM 10732 C C . VAL B 1 628 ? 8.836 -5.945 -4.578 1 80.25 628 VAL B C 1
ATOM 10734 O O . VAL B 1 628 ? 7.652 -5.652 -4.781 1 80.25 628 VAL B O 1
ATOM 10737 N N . PRO B 1 629 ? 9.164 -7.117 -4.004 1 80.62 629 PRO B N 1
ATOM 10738 C CA . PRO B 1 629 ? 8.062 -8.016 -3.625 1 80.62 629 PRO B CA 1
ATOM 10739 C C . PRO B 1 629 ? 7.145 -7.41 -2.566 1 80.62 629 PRO B C 1
ATOM 10741 O O . PRO B 1 629 ? 5.938 -7.652 -2.584 1 80.62 629 PRO B O 1
ATOM 10744 N N . ILE B 1 630 ? 7.66 -6.633 -1.631 1 84.62 630 ILE B N 1
ATOM 10745 C CA . ILE B 1 630 ? 6.832 -5.996 -0.614 1 84.62 630 ILE B CA 1
ATOM 10746 C C . ILE B 1 630 ? 5.906 -4.973 -1.268 1 84.62 630 ILE B C 1
ATOM 10748 O O . ILE B 1 630 ? 4.742 -4.84 -0.878 1 84.62 630 ILE B O 1
ATOM 10752 N N . PHE B 1 631 ? 6.445 -4.273 -2.238 1 86.81 631 PHE B N 1
ATOM 10753 C CA . PHE B 1 631 ? 5.641 -3.311 -2.979 1 86.81 631 PHE B CA 1
ATOM 10754 C C . PHE B 1 631 ? 4.504 -4.012 -3.715 1 86.81 631 PHE B C 1
ATOM 10756 O O . PHE B 1 631 ? 3.365 -3.537 -3.709 1 86.81 631 PHE B O 1
ATOM 10763 N N . LEU B 1 632 ? 4.734 -5.098 -4.32 1 85.69 632 LEU B N 1
ATOM 10764 C CA . LEU B 1 632 ? 3.711 -5.852 -5.039 1 85.69 632 LEU B CA 1
ATOM 10765 C C . LEU B 1 632 ? 2.662 -6.398 -4.078 1 85.69 632 LEU B C 1
ATOM 10767 O O . LEU B 1 632 ? 1.468 -6.391 -4.383 1 85.69 632 LEU B O 1
ATOM 10771 N N . LEU B 1 633 ? 3.078 -6.848 -2.941 1 86.81 633 LEU B N 1
ATOM 10772 C CA . LEU B 1 633 ? 2.15 -7.352 -1.934 1 86.81 633 LEU B CA 1
ATOM 10773 C C . LEU B 1 633 ? 1.231 -6.238 -1.438 1 86.81 633 LEU B C 1
ATOM 10775 O O . LEU B 1 633 ? 0.037 -6.461 -1.229 1 86.81 633 LEU B O 1
ATOM 10779 N N . LEU B 1 634 ? 1.814 -5.043 -1.276 1 90.12 634 LEU B N 1
ATOM 10780 C CA . LEU B 1 634 ? 1.005 -3.91 -0.837 1 90.12 634 LEU B CA 1
ATOM 10781 C C . LEU B 1 634 ? -0.01 -3.521 -1.907 1 90.12 634 LEU B C 1
ATOM 10783 O O . LEU B 1 634 ? -1.149 -3.172 -1.591 1 90.12 634 LEU B O 1
ATOM 10787 N N . CYS B 1 635 ? 0.382 -3.662 -3.098 1 88.19 635 CYS B N 1
ATOM 10788 C CA . CYS B 1 635 ? -0.537 -3.354 -4.188 1 88.19 635 CYS B CA 1
ATOM 10789 C C . CYS B 1 635 ? -1.683 -4.355 -4.238 1 88.19 635 CYS B C 1
ATOM 10791 O O . CYS B 1 635 ? -2.826 -3.986 -4.504 1 88.19 635 CYS B O 1
ATOM 10793 N N . ILE B 1 636 ? -1.39 -5.582 -4 1 90.38 636 ILE B N 1
ATOM 10794 C CA . ILE B 1 636 ? -2.42 -6.613 -3.953 1 90.38 636 ILE B CA 1
ATOM 10795 C C . ILE B 1 636 ? -3.379 -6.332 -2.797 1 90.38 636 ILE B C 1
ATOM 10797 O O . ILE B 1 636 ? -4.598 -6.402 -2.963 1 90.38 636 ILE B O 1
ATOM 10801 N N . LEU B 1 637 ? -2.842 -5.988 -1.672 1 89.5 637 LEU B N 1
ATOM 10802 C CA . LEU B 1 637 ? -3.662 -5.684 -0.505 1 89.5 637 LEU B CA 1
ATOM 10803 C C . LEU B 1 637 ? -4.57 -4.488 -0.778 1 89.5 637 LEU B C 1
ATOM 10805 O O . LEU B 1 637 ? -5.746 -4.5 -0.413 1 89.5 637 LEU B O 1
ATOM 10809 N N . ILE B 1 638 ? -3.998 -3.49 -1.41 1 91.5 638 ILE B N 1
ATOM 10810 C CA . ILE B 1 638 ? -4.766 -2.297 -1.746 1 91.5 638 ILE B CA 1
ATOM 10811 C C . ILE B 1 638 ? -5.91 -2.668 -2.691 1 91.5 638 ILE B C 1
ATOM 10813 O O . ILE B 1 638 ? -7.043 -2.215 -2.514 1 91.5 638 ILE B O 1
ATOM 10817 N N . SER B 1 639 ? -5.664 -3.535 -3.633 1 89.56 639 SER B N 1
ATOM 10818 C CA . SER B 1 639 ? -6.695 -3.939 -4.586 1 89.56 639 SER B CA 1
ATOM 10819 C C . SER B 1 639 ? -7.836 -4.672 -3.891 1 89.56 639 SER B C 1
ATOM 10821 O O . SER B 1 639 ? -9.008 -4.449 -4.207 1 89.56 639 SER B O 1
ATOM 10823 N N . TYR B 1 640 ? -7.496 -5.488 -2.963 1 89.69 640 TYR B N 1
ATOM 10824 C CA . TYR B 1 640 ? -8.531 -6.207 -2.223 1 89.69 640 TYR B CA 1
ATOM 10825 C C . TYR B 1 640 ? -9.312 -5.254 -1.327 1 89.69 640 TYR B C 1
ATOM 10827 O O . TYR B 1 640 ? -10.531 -5.383 -1.198 1 89.69 640 TYR B O 1
ATOM 10835 N N . LEU B 1 641 ? -8.664 -4.305 -0.734 1 90.12 641 LEU B N 1
ATOM 10836 C CA . LEU B 1 641 ? -9.344 -3.367 0.157 1 90.12 641 LEU B CA 1
ATOM 10837 C C . LEU B 1 641 ? -10.266 -2.441 -0.628 1 90.12 641 LEU B C 1
ATOM 10839 O O . LEU B 1 641 ? -11.344 -2.09 -0.154 1 90.12 641 LEU B O 1
ATOM 10843 N N . VAL B 1 642 ? -9.844 -2.074 -1.764 1 89.12 642 VAL B N 1
ATOM 10844 C CA . VAL B 1 642 ? -10.695 -1.256 -2.623 1 89.12 642 VAL B CA 1
ATOM 10845 C C . VAL B 1 642 ? -11.945 -2.043 -3.012 1 89.12 642 VAL B C 1
ATOM 10847 O O . VAL B 1 642 ? -13.055 -1.504 -2.998 1 89.12 642 VAL B O 1
ATOM 10850 N N . ALA B 1 643 ? -11.797 -3.26 -3.34 1 87.5 643 ALA B N 1
ATOM 10851 C CA . ALA B 1 643 ? -12.93 -4.109 -3.695 1 87.5 643 ALA B CA 1
ATOM 10852 C C . ALA B 1 643 ? -13.867 -4.293 -2.508 1 87.5 643 ALA B C 1
ATOM 10854 O O . ALA B 1 643 ? -15.094 -4.262 -2.666 1 87.5 643 ALA B O 1
ATOM 10855 N N . LEU B 1 644 ? -13.281 -4.473 -1.405 1 87.88 644 LEU B N 1
ATOM 10856 C CA . LEU B 1 644 ? -14.078 -4.637 -0.194 1 87.88 644 LEU B CA 1
ATOM 10857 C C . LEU B 1 644 ? -14.883 -3.375 0.105 1 87.88 644 LEU B C 1
ATOM 10859 O O . LEU B 1 644 ? -16.078 -3.447 0.387 1 87.88 644 LEU B O 1
ATOM 10863 N N . ALA B 1 645 ? -14.258 -2.252 0.034 1 86.94 645 ALA B N 1
ATOM 10864 C CA . ALA B 1 645 ? -14.922 -0.979 0.287 1 86.94 645 ALA B CA 1
ATOM 10865 C C . ALA B 1 645 ? -16.016 -0.721 -0.742 1 86.94 645 ALA B C 1
ATOM 10867 O O . ALA B 1 645 ? -17.109 -0.262 -0.395 1 86.94 645 ALA B O 1
ATOM 10868 N N . ASN B 1 646 ? -15.75 -1.051 -1.938 1 84.56 646 ASN B N 1
ATOM 10869 C CA . ASN B 1 646 ? -16.734 -0.865 -2.994 1 84.56 646 ASN B CA 1
ATOM 10870 C C . ASN B 1 646 ? -17.922 -1.804 -2.818 1 84.56 646 ASN B C 1
ATOM 10872 O O . ASN B 1 646 ? -19.078 -1.415 -3.062 1 84.56 646 ASN B O 1
ATOM 10876 N N . SER B 1 647 ? -17.688 -2.971 -2.461 1 86.19 647 SER B N 1
ATOM 10877 C CA . SER B 1 647 ? -18.766 -3.928 -2.248 1 86.19 647 SER B CA 1
ATOM 10878 C C . SER B 1 647 ? -19.656 -3.512 -1.075 1 86.19 647 SER B C 1
ATOM 10880 O O . SER B 1 647 ? -20.875 -3.561 -1.168 1 86.19 647 SER B O 1
ATOM 10882 N N . TYR B 1 648 ? -18.984 -3.121 -0.023 1 84.88 648 TYR B N 1
ATOM 10883 C CA . TYR B 1 648 ? -19.766 -2.654 1.118 1 84.88 648 TYR B CA 1
ATOM 10884 C C . TYR B 1 648 ? -20.516 -1.374 0.776 1 84.88 648 TYR B C 1
ATOM 10886 O O . TYR B 1 648 ? -21.656 -1.173 1.223 1 84.88 648 TYR B O 1
ATOM 10894 N N . GLY B 1 649 ? -19.906 -0.532 0.094 1 84.19 649 GLY B N 1
ATOM 10895 C CA . GLY B 1 649 ? -20.578 0.683 -0.336 1 84.19 649 GLY B CA 1
ATOM 10896 C C . GLY B 1 649 ? -21.812 0.414 -1.19 1 84.19 649 GLY B C 1
ATOM 10897 O O . GLY B 1 649 ? -22.844 1.063 -1.022 1 84.19 649 GLY B O 1
ATOM 10898 N N . GLN B 1 650 ? -21.719 -0.563 -2.035 1 84.12 650 GLN B N 1
ATOM 10899 C CA . GLN B 1 650 ? -22.844 -0.947 -2.869 1 84.12 650 GLN B CA 1
ATOM 10900 C C . GLN B 1 650 ? -23.953 -1.595 -2.035 1 84.12 650 GLN B C 1
ATOM 10902 O O . GLN B 1 650 ? -25.141 -1.354 -2.27 1 84.12 650 GLN B O 1
ATOM 10907 N N . LEU B 1 651 ? -23.562 -2.365 -1.133 1 85 651 LEU B N 1
ATOM 10908 C CA . LEU B 1 651 ? -24.547 -2.996 -0.255 1 85 651 LEU B CA 1
ATOM 10909 C C . LEU B 1 651 ? -25.297 -1.951 0.57 1 85 651 LEU B C 1
ATOM 10911 O O . LEU B 1 651 ? -26.5 -2.082 0.805 1 85 651 LEU B O 1
ATOM 10915 N N . VAL B 1 652 ? -24.609 -0.965 1.021 1 84.19 652 VAL B N 1
ATOM 10916 C CA . VAL B 1 652 ? -25.234 0.106 1.79 1 84.19 652 VAL B CA 1
ATOM 10917 C C . VAL B 1 652 ? -26.25 0.832 0.924 1 84.19 652 VAL B C 1
ATOM 10919 O O . VAL B 1 652 ? -27.359 1.142 1.384 1 84.19 652 VAL B O 1
ATOM 10922 N N . LYS B 1 653 ? -25.906 1.039 -0.305 1 82.62 653 LYS B N 1
ATOM 10923 C CA . LYS B 1 653 ? -26.844 1.698 -1.215 1 82.62 653 LYS B CA 1
ATOM 10924 C C . LYS B 1 653 ? -28.078 0.835 -1.454 1 82.62 653 LYS B C 1
ATOM 10926 O O . LYS B 1 653 ? -29.203 1.34 -1.462 1 82.62 653 LYS B O 1
ATOM 10931 N N . GLU B 1 654 ? -27.859 -0.42 -1.63 1 83.31 654 GLU B N 1
ATOM 10932 C CA . GLU B 1 654 ? -28.969 -1.341 -1.848 1 83.31 654 GLU B CA 1
ATOM 10933 C C . GLU B 1 654 ? -29.844 -1.449 -0.604 1 83.31 654 GLU B C 1
ATOM 10935 O O . GLU B 1 654 ? -31.078 -1.469 -0.704 1 83.31 654 GLU B O 1
ATOM 10940 N N . LEU B 1 655 ? -29.234 -1.428 0.513 1 83.5 655 LEU B N 1
ATOM 10941 C CA . LEU B 1 655 ? -29.984 -1.548 1.754 1 83.5 655 LEU B CA 1
ATOM 10942 C C . LEU B 1 655 ? -30.766 -0.273 2.035 1 83.5 655 LEU B C 1
ATOM 10944 O O . LEU B 1 655 ? -31.875 -0.33 2.57 1 83.5 655 LEU B O 1
ATOM 10948 N N . LYS B 1 656 ? -30.25 0.799 1.704 1 83.12 656 LYS B N 1
ATOM 10949 C CA . LYS B 1 656 ? -30.969 2.059 1.884 1 83.12 656 LYS B CA 1
ATOM 10950 C C . LYS B 1 656 ? -32.188 2.129 0.983 1 83.12 656 LYS B C 1
ATOM 10952 O O . LYS B 1 656 ? -33.25 2.607 1.4 1 83.12 656 LYS B O 1
ATOM 10957 N N . VAL B 1 657 ? -32.031 1.585 -0.227 1 81.38 657 VAL B N 1
ATOM 10958 C CA . VAL B 1 657 ? -33.188 1.541 -1.135 1 81.38 657 VAL B CA 1
ATOM 10959 C C . VAL B 1 657 ? -34.219 0.585 -0.589 1 81.38 657 VAL B C 1
ATOM 10961 O O . VAL B 1 657 ? -35.438 0.887 -0.623 1 81.38 657 VAL B O 1
ATOM 10964 N N . TYR B 1 658 ? -33.812 -0.44 -0.053 1 81.75 658 TYR B N 1
ATOM 10965 C CA . TYR B 1 658 ? -34.719 -1.404 0.532 1 81.75 658 TYR B CA 1
ATOM 10966 C C . TYR B 1 658 ? -35.438 -0.814 1.747 1 81.75 658 TYR B C 1
ATOM 10968 O O . TYR B 1 658 ? -36.625 -1.06 1.963 1 81.75 658 TYR B O 1
ATOM 10976 N N . MET B 1 659 ? -34.75 -0.051 2.479 1 82.5 659 MET B N 1
ATOM 10977 C CA . MET B 1 659 ? -35.344 0.586 3.654 1 82.5 659 MET B CA 1
ATOM 10978 C C . MET B 1 659 ? -36.406 1.615 3.248 1 82.5 659 MET B C 1
ATOM 10980 O O . MET B 1 659 ? -37.438 1.753 3.91 1 82.5 659 MET B O 1
ATOM 10984 N N . GLN B 1 660 ? -36.125 2.225 2.191 1 80.38 660 GLN B N 1
ATOM 10985 C CA . GLN B 1 660 ? -37.094 3.188 1.691 1 80.38 660 GLN B CA 1
ATOM 10986 C C . GLN B 1 660 ? -38.344 2.486 1.168 1 80.38 660 GLN B C 1
ATOM 10988 O O . GLN B 1 660 ? -39.469 2.969 1.364 1 80.38 660 GLN B O 1
ATOM 10993 N N . LEU B 1 661 ? -38.125 1.35 0.606 1 79.75 661 LEU B N 1
ATOM 10994 C CA . LEU B 1 661 ? -39.281 0.577 0.113 1 79.75 661 LEU B CA 1
ATOM 10995 C C . LEU B 1 661 ? -40.094 0.016 1.271 1 79.75 661 LEU B C 1
ATOM 10997 O O . LEU B 1 661 ? -41.312 0.026 1.227 1 79.75 661 LEU B O 1
ATOM 11001 N N . GLU B 1 662 ? -39.375 -0.341 2.264 1 80.19 662 GLU B N 1
ATOM 11002 C CA . GLU B 1 662 ? -40.062 -0.849 3.447 1 80.19 662 GLU B CA 1
ATOM 11003 C C . GLU B 1 662 ? -40.812 0.266 4.172 1 80.19 662 GLU B C 1
ATOM 11005 O O . GLU B 1 662 ? -41.906 0.036 4.73 1 80.19 662 GLU B O 1
ATOM 11010 N N . GLY B 1 663 ? -40.219 1.377 4.125 1 77.81 663 GLY B N 1
ATOM 11011 C CA . GLY B 1 663 ? -40.906 2.523 4.707 1 77.81 663 GLY B CA 1
ATOM 11012 C C . GLY B 1 663 ? -42.156 2.904 3.967 1 77.81 663 GLY B C 1
ATOM 11013 O O . GLY B 1 663 ? -43.156 3.244 4.586 1 77.81 663 GLY B O 1
ATOM 11014 N N . ARG B 1 664 ? -42.156 2.707 2.73 1 77.88 664 ARG B N 1
ATOM 11015 C CA . ARG B 1 664 ? -43.344 2.984 1.927 1 77.88 664 ARG B CA 1
ATOM 11016 C C . ARG B 1 664 ? -44.438 1.944 2.178 1 77.88 664 ARG B C 1
ATOM 11018 O O . ARG B 1 664 ? -45.625 2.277 2.225 1 77.88 664 ARG B O 1
ATOM 11025 N N . ASP B 1 665 ? -44 0.818 2.344 1 79.69 665 ASP B N 1
ATOM 11026 C CA . ASP B 1 665 ? -44.938 -0.244 2.656 1 79.69 665 ASP B CA 1
ATOM 11027 C C . ASP B 1 665 ? -45.594 -0.021 4.023 1 79.69 665 ASP B C 1
ATOM 11029 O O . ASP B 1 665 ? -46.781 -0.263 4.199 1 79.69 665 ASP B O 1
ATOM 11033 N N . LYS B 1 666 ? -44.844 0.43 4.879 1 80.5 666 LYS B N 1
ATOM 11034 C CA . LYS B 1 666 ? -45.375 0.721 6.207 1 80.5 666 LYS B CA 1
ATOM 11035 C C . LYS B 1 666 ? -46.406 1.839 6.148 1 80.5 666 LYS B C 1
ATOM 11037 O O . LYS B 1 666 ? -47.469 1.757 6.797 1 80.5 666 LYS B O 1
ATOM 11042 N N . HIS B 1 667 ? -46.094 2.793 5.379 1 79.19 667 HIS B N 1
ATOM 11043 C CA . HIS B 1 667 ? -47.031 3.9 5.238 1 79.19 667 HIS B CA 1
ATOM 11044 C C . HIS B 1 667 ? -48.344 3.445 4.578 1 79.19 667 HIS B C 1
ATOM 11046 O O . HIS B 1 667 ? -49.438 3.9 4.949 1 79.19 667 HIS B O 1
ATOM 11052 N N . PHE B 1 668 ? -48.156 2.525 3.721 1 79.62 668 PHE B N 1
ATOM 11053 C CA . PHE B 1 668 ? -49.344 1.979 3.059 1 79.62 668 PHE B CA 1
ATOM 11054 C C . PHE B 1 668 ? -50.188 1.179 4.035 1 79.62 668 PHE B C 1
ATOM 11056 O O . PHE B 1 668 ? -51.406 1.303 4.047 1 79.62 668 PHE B O 1
ATOM 11063 N N . LEU B 1 669 ? -49.562 0.486 4.895 1 80.25 669 LEU B N 1
ATOM 11064 C CA . LEU B 1 669 ? -50.281 -0.344 5.859 1 80.25 669 LEU B CA 1
ATOM 11065 C C . LEU B 1 669 ? -50.969 0.516 6.922 1 80.25 669 LEU B C 1
ATOM 11067 O O . LEU B 1 669 ? -52.094 0.218 7.348 1 80.25 669 LEU B O 1
ATOM 11071 N N . VAL B 1 670 ? -50.344 1.587 7.258 1 81 670 VAL B N 1
ATOM 11072 C CA . VAL B 1 670 ? -50.938 2.492 8.242 1 81 670 VAL B CA 1
ATOM 11073 C C . VAL B 1 670 ? -52.125 3.203 7.645 1 81 670 VAL B C 1
ATOM 11075 O O . VAL B 1 670 ? -53.156 3.391 8.32 1 81 670 VAL B O 1
ATOM 11078 N N . LYS B 1 671 ? -52.031 3.479 6.402 1 81.19 671 LYS B N 1
ATOM 11079 C CA . LYS B 1 671 ? -53.156 4.117 5.727 1 81.19 671 LYS B CA 1
ATOM 11080 C C . LYS B 1 671 ? -54.344 3.164 5.613 1 81.19 671 LYS B C 1
ATOM 11082 O O . LYS B 1 671 ? -55.5 3.578 5.754 1 81.19 671 LYS B O 1
ATOM 11087 N N . GLN B 1 672 ? -54.094 1.964 5.492 1 79.94 672 GLN B N 1
ATOM 11088 C CA . GLN B 1 672 ? -55.156 0.964 5.387 1 79.94 672 GLN B CA 1
ATOM 11089 C C . GLN B 1 672 ? -55.844 0.748 6.73 1 79.94 672 GLN B C 1
ATOM 11091 O O . GLN B 1 672 ? -57.062 0.562 6.785 1 79.94 672 GLN B O 1
ATOM 11096 N N . ILE B 1 673 ? -55.094 0.816 7.746 1 80.38 673 ILE B N 1
ATOM 11097 C CA . ILE B 1 673 ? -55.656 0.657 9.078 1 80.38 673 ILE B CA 1
ATOM 11098 C C . ILE B 1 673 ? -56.562 1.846 9.398 1 80.38 673 ILE B C 1
ATOM 11100 O O . ILE B 1 673 ? -57.656 1.675 9.953 1 80.38 673 ILE B O 1
ATOM 11104 N N . ASN B 1 674 ? -56.125 2.994 8.961 1 79.12 674 ASN B N 1
ATOM 11105 C CA . ASN B 1 674 ? -56.938 4.184 9.234 1 79.12 674 ASN B CA 1
ATOM 11106 C C . ASN B 1 674 ? -58.219 4.188 8.43 1 79.12 674 ASN B C 1
ATOM 11108 O O . ASN B 1 674 ? -59.25 4.688 8.898 1 79.12 674 ASN B O 1
ATOM 11112 N N . ARG B 1 675 ? -58.188 3.523 7.359 1 73.62 675 ARG B N 1
ATOM 11113 C CA . ARG B 1 675 ? -59.406 3.451 6.543 1 73.62 675 ARG B CA 1
ATOM 11114 C C . ARG B 1 675 ? -60.375 2.447 7.121 1 73.62 675 ARG B C 1
ATOM 11116 O O . ARG B 1 675 ? -61.594 2.625 7.004 1 73.62 675 ARG B O 1
ATOM 11123 N N . THR B 1 676 ? -59.844 1.464 7.695 1 73.44 676 THR B N 1
ATOM 11124 C CA . THR B 1 676 ? -60.719 0.435 8.234 1 73.44 676 THR B CA 1
ATOM 11125 C C . THR B 1 676 ? -61.25 0.854 9.602 1 73.44 676 THR B C 1
ATOM 11127 O O . THR B 1 676 ? -62.344 0.398 10.016 1 73.44 676 THR B O 1
ATOM 11130 N N . GLU B 1 677 ? -60.688 1.725 10.195 1 60.12 677 GLU B N 1
ATOM 11131 C CA . GLU B 1 677 ? -61.281 2.264 11.414 1 60.12 677 GLU B CA 1
ATOM 11132 C C . GLU B 1 677 ? -62.281 3.348 11.102 1 60.12 677 GLU B C 1
ATOM 11134 O O . GLU B 1 677 ? -63.312 3.457 11.781 1 60.12 677 GLU B O 1
#

Solvent-accessible surface area (backbone atoms only — not comparable to full-atom values): 73036 Å² total; per-residue (Å²): 141,77,85,71,83,77,81,86,81,76,87,68,84,69,74,82,72,79,75,74,79,70,82,72,70,63,62,60,57,56,48,48,50,47,46,48,49,44,52,54,51,65,68,40,86,62,59,68,84,71,50,98,60,59,71,71,58,40,48,51,52,47,50,49,49,46,48,50,49,64,65,36,50,71,62,56,45,47,51,47,49,49,50,48,49,51,48,49,49,48,49,48,48,50,51,51,49,55,68,60,39,80,63,51,70,57,42,54,50,38,28,63,72,63,30,63,44,57,29,48,49,54,52,49,50,49,51,51,34,50,51,26,45,54,48,26,52,50,45,42,58,59,44,51,46,52,52,53,52,35,60,74,66,68,52,66,38,71,70,60,67,80,73,75,81,65,70,69,76,45,52,60,68,76,65,69,76,86,70,92,71,58,70,68,55,53,55,49,20,67,63,47,44,38,47,75,46,38,71,29,84,46,26,34,46,50,39,55,37,30,33,34,81,50,100,89,46,74,50,51,44,42,53,41,46,53,53,51,51,54,49,46,53,49,50,54,46,53,55,51,48,53,53,34,39,55,40,43,43,53,35,58,66,56,59,75,36,64,85,44,43,65,56,40,51,71,72,58,57,71,67,85,79,61,75,50,66,68,48,44,52,50,51,52,48,50,52,50,46,54,52,48,51,53,51,50,48,53,47,48,54,52,50,59,69,66,52,51,69,68,57,48,50,52,51,51,53,50,40,51,52,49,52,52,48,52,52,49,53,50,50,51,51,47,50,50,40,38,50,37,42,51,52,30,56,50,45,71,72,71,43,67,65,41,71,71,35,68,67,56,32,51,48,42,72,41,35,38,49,49,50,49,52,47,48,67,64,50,48,53,57,54,44,56,56,52,42,63,69,53,70,54,54,68,71,54,33,52,50,52,47,48,51,52,49,51,49,50,56,54,48,50,52,49,39,48,53,49,44,52,47,35,59,43,38,50,69,75,37,54,81,41,82,57,14,51,81,71,67,31,25,64,90,42,42,44,51,56,35,53,54,16,25,53,38,48,34,40,55,52,48,53,51,49,49,55,51,44,44,49,61,67,43,50,46,46,46,41,51,44,44,73,70,38,85,47,67,70,46,53,66,65,50,68,55,55,66,56,56,70,66,53,48,49,52,50,45,50,53,49,31,47,38,59,50,20,30,81,20,15,56,47,42,32,49,54,49,26,52,48,47,53,51,47,54,54,50,51,52,47,41,50,75,71,51,36,44,77,48,83,75,75,61,68,46,60,71,45,53,37,49,53,44,50,51,44,51,50,37,53,56,56,30,44,54,66,53,51,45,46,32,69,68,39,59,50,34,66,41,32,22,32,49,38,84,41,67,31,54,56,53,48,55,61,62,64,41,65,80,44,58,66,69,61,36,51,49,54,52,44,65,71,30,67,84,46,47,51,59,54,51,51,50,50,50,52,51,47,52,46,37,52,39,49,28,51,43,34,48,48,49,42,53,52,48,52,52,50,49,53,52,51,50,50,50,46,52,52,52,52,51,51,46,61,68,72,101,138,84,86,74,81,79,74,85,77,83,82,76,83,68,76,85,72,80,78,75,79,70,81,71,74,61,64,61,56,55,48,47,50,48,45,47,50,46,51,53,52,64,69,41,85,63,59,67,81,73,47,98,58,59,72,70,57,40,47,50,51,48,48,50,49,46,48,49,48,63,66,37,51,72,62,57,45,47,51,47,48,48,50,48,49,50,49,48,49,48,50,48,48,51,52,50,48,55,68,62,39,78,64,52,69,57,43,51,51,38,28,64,73,64,30,65,44,58,28,47,50,54,52,50,50,50,50,51,34,51,51,27,44,54,47,26,51,50,45,41,60,60,46,51,45,53,53,53,52,34,60,73,66,67,52,66,38,71,70,60,69,80,73,76,82,62,70,69,77,46,53,62,66,75,65,67,75,88,71,91,71,57,71,68,55,53,54,51,20,66,64,48,43,38,46,75,45,38,71,30,85,46,26,35,44,51,37,55,37,31,33,34,80,50,99,89,45,75,48,49,44,42,51,41,47,54,52,50,52,54,49,47,53,49,50,54,48,53,54,50,48,54,54,34,39,56,39,42,42,52,35,58,65,57,59,75,36,64,86,42,42,66,56,40,50,71,71,58,56,70,66,86,78,60,73,52,65,69,47,44,52,50,51,51,48,51,52,50,46,53,52,48,51,53,51,50,48,52,47,48,53,53,50,61,67,66,53,51,70,68,58,49,51,52,51,51,53,49,40,52,51,50,52,51,49,52,52,49,52,51,50,50,51,46,50,50,40,38,52,37,41,52,52,29,55,50,45,71,72,70,42,67,64,42,70,70,34,68,68,56,33,51,49,42,71,39,36,39,48,50,50,50,52,48,48,66,62,50,49,54,58,53,44,56,56,52,42,63,70,53,71,55,55,70,71,55,35,52,49,52,47,49,51,53,50,52,50,52,56,54,49,48,53,51,41,48,52,49,45,52,48,35,58,43,37,52,69,74,37,55,80,40,83,57,14,52,81,69,66,32,25,63,89,43,41,44,52,56,34,52,54,15,26,53,38,49,34,39,53,52,48,53,52,50,48,53,51,44,44,48,62,65,44,50,46,47,47,40,54,44,45,73,70,39,85,48,68,69,46,54,65,65,49,69,56,57,66,56,58,71,65,53,48,50,53,50,45,50,53,48,30,47,40,59,50,20,30,80,21,14,56,48,39,32,49,53,49,25,52,50,49,53,50,48,52,55,50,53,51,48,40,50,74,70,50,36,44,78,47,86,75,74,61,71,45,60,68,46,54,38,48,53,43,49,52,42,50,49,37,52,56,55,31,43,53,64,52,52,46,46,32,69,68,39,59,50,34,66,41,30,22,34,49,37,86,42,66,32,54,56,54,48,56,62,61,63,42,65,82,45,59,67,69,61,36,51,49,56,51,45,66,71,30,66,82,45,46,50,60,53,51,51,52,51,50,52,51,46,51,45,38,52,37,49,29,50,45,34,48,49,50,42,54,51,49,51,53,50,49,53,51,50,49,50,50,47,52,51,52,52,52,50,48,61,68,73,102